Protein 7L49 (pdb70)

Radius of gyration: 36.84 Å; Cα contacts (8 Å, |Δi|>4): 1601; chains: 2; bounding box: 78×104×94 Å

Foldseek 3Di:
DWDKDKDKWFFPWWDWDVVVVVVLVVVLVVQLVVQLVVPPVVDAAQAPVRVPPDDDHDDHDDCVPDDSSVRSDDDVVVVVVVCVVPVLTDGDVVVVLVQQQLQVVLQVLLAVQLVVLCCVQCVVVVNPADVVSVVVSLCVGQLVVQCVQAVDSQQSVQSSVVSVVQDDRVCVVVVVDDRDHDPDSFGWRKGFDDPPDPRFAQDFECDPVWTKGKHKFFDWDFDPDADPVDNSPTTGTDHSVVGIDITITTTDCPVVVPDDPLVDCDDVNNVVVCVNVSPWGFGIKIWGWDDCPPNRTIIMMMTMTIHDAAALQADAVKFKFWFDDDVFHIKIGTQPDPDIDGDDDDDLLVVLVVLVVVVCVLVVDQPPPDDDDDDCVSCPPSVVVVVVSVVVVVVVLLVVLVVVLVSCSVVRHAEYEYAQCPCVVVDPDPCCVPPNPPRRCRPVSVVSNCSSNVNHNHHYFHFYQPLLLQQALPHRPSRVVCDPVVCVVVVNDFHADPPPRDTDRSRVRSRNSSRDPPTDTD/DDKFKWFFDKWDFDVPVVVVLVVVLVVLLVVLQVVCPAPDAACAQPVVPVDDDHDDYDPNPPDDSVVSSPDDPVVVVVVCVVDVQGDIDVRVVLVLLLLLVVLLVLLVVLLVVCCCCQVPVNVNDDDCVVVVCCLVPPSLVVVCQQAVDNQQSVQSSVCSSVQNDSVCPSVPVDDHDHDDSQQGWRKGFDDQPDPDLPQDKADDDQKIKGWAKFADWDFDPDQDPVPNSNTTGNDHRVPGIRTIITITHQWDAPQVHGTDRDVVVVVVVVVSVVRPFRFTIKIWHFDDGPPGRRIIMIITDTDDDDDADAADAVWFKFWAAAAQAFIWIATAPDGQIDTHHCVVVVVLVVVLVVVVVVLVVVCPPPVDDPPCVSSPPPPVVSVVVVVVVLLVVLLVVLVVVLVSCRVVRHAEYEYAAQVLRQPDPRHNECPPPVRPDDSPSSVVSNCVSNVVRNHHYFHQHDPDALQQARVDRDSPVPPDVVVCVVVVNDADADDVPRDTDGSNHRSRNVRRDPPGDGD

Structure (mmCIF, N/CA/C/O backbone):
data_7L49
#
_entry.id   7L49
#
loop_
_entity.id
_entity.type
_entity.pdbx_description
1 polymer Cas12f1
2 polymer TS
3 polymer NTS
4 polymer sgRNA
5 polymer Substrate
6 non-polymer 'ZINC ION'
#
loop_
_atom_site.group_PDB
_atom_site.id
_atom_site.type_symbol
_atom_site.label_atom_id
_atom_site.label_alt_id
_atom_site.label_comp_id
_atom_site.label_asym_id
_atom_site.label_entity_id
_atom_site.label_seq_id
_atom_site.pdbx_PDB_ins_code
_atom_site.Cartn_x
_atom_site.Cartn_y
_atom_site.Cartn_z
_atom_site.occupancy
_atom_site.B_iso_or_equiv
_atom_site.auth_seq_id
_atom_site.auth_comp_id
_atom_site.auth_asym_id
_atom_site.auth_atom_id
_atom_site.pdbx_PDB_model_num
ATOM 1 N N . ASN A 1 4 ? 106.394 135.840 160.881 1.00 31.75 4 ASN A N 1
ATOM 2 C CA . ASN A 1 4 ? 105.900 137.094 161.437 1.00 31.75 4 ASN A CA 1
ATOM 3 C C . ASN A 1 4 ? 106.988 138.163 161.417 1.00 31.75 4 ASN A C 1
ATOM 4 O O . ASN A 1 4 ? 106.697 139.359 161.448 1.00 31.75 4 ASN A O 1
ATOM 9 N N . THR A 1 5 ? 108.242 137.723 161.364 1.00 26.05 5 THR A N 1
ATOM 10 C CA . THR A 1 5 ? 109.390 138.612 161.278 1.00 26.05 5 THR A CA 1
ATOM 11 C C . THR A 1 5 ? 110.197 138.290 160.028 1.00 26.05 5 THR A C 1
ATOM 12 O O . THR A 1 5 ? 110.258 137.139 159.584 1.00 26.05 5 THR A O 1
ATOM 16 N N . ILE A 1 6 ? 110.815 139.323 159.465 1.00 16.34 6 ILE A N 1
ATOM 17 C CA . ILE A 1 6 ? 111.595 139.219 158.239 1.00 16.34 6 ILE A CA 1
ATOM 18 C C . ILE A 1 6 ? 113.049 139.476 158.595 1.00 16.34 6 ILE A C 1
ATOM 19 O O . ILE A 1 6 ? 113.368 140.473 159.251 1.00 16.34 6 ILE A O 1
ATOM 24 N N . THR A 1 7 ? 113.934 138.583 158.178 1.00 13.43 7 THR A N 1
ATOM 25 C CA . THR A 1 7 ? 115.335 138.753 158.512 1.00 13.43 7 THR A CA 1
ATOM 26 C C . THR A 1 7 ? 116.067 139.572 157.453 1.00 13.43 7 THR A C 1
ATOM 27 O O . THR A 1 7 ? 115.751 139.528 156.259 1.00 13.43 7 THR A O 1
ATOM 31 N N . LYS A 1 8 ? 117.040 140.347 157.920 1.00 16.61 8 LYS A N 1
ATOM 32 C CA . LYS A 1 8 ? 117.806 141.264 157.093 1.00 16.61 8 LYS A CA 1
ATOM 33 C C . LYS A 1 8 ? 119.226 141.295 157.645 1.00 16.61 8 LYS A C 1
ATOM 34 O O . LYS A 1 8 ? 119.519 140.688 158.678 1.00 16.61 8 LYS A O 1
ATOM 40 N N . THR A 1 9 ? 120.102 142.050 156.979 1.00 25.55 9 THR A N 1
ATOM 41 C CA . THR A 1 9 ? 121.371 142.471 157.557 1.00 25.55 9 THR A CA 1
ATOM 42 C C . THR A 1 9 ? 121.553 143.961 157.309 1.00 25.55 9 THR A C 1
ATOM 43 O O . THR A 1 9 ? 121.076 144.511 156.312 1.00 25.55 9 THR A O 1
ATOM 47 N N . LEU A 1 10 ? 122.252 144.601 158.236 1.00 11.25 10 LEU A N 1
ATOM 48 C CA . LEU A 1 10 ? 122.790 145.942 158.066 1.00 11.25 10 LEU A CA 1
ATOM 49 C C . LEU A 1 10 ? 124.294 145.844 157.829 1.00 11.25 10 LEU A C 1
ATOM 50 O O . LEU A 1 10 ? 124.996 145.184 158.593 1.00 11.25 10 LEU A O 1
ATOM 55 N N . LYS A 1 11 ? 124.796 146.520 156.800 1.00 10.27 11 LYS A N 1
ATOM 56 C CA . LYS A 1 11 ? 126.233 146.558 156.530 1.00 10.27 11 LYS A CA 1
ATOM 57 C C . LYS A 1 11 ? 126.809 147.893 156.997 1.00 10.27 11 LYS A C 1
ATOM 58 O O . LYS A 1 11 ? 126.481 148.945 156.437 1.00 10.27 11 LYS A O 1
ATOM 64 N N . LEU A 1 12 ? 127.670 147.854 158.019 1.00 13.88 12 LEU A N 1
ATOM 65 C CA . LEU A 1 12 ? 128.272 149.059 158.579 1.00 13.88 12 LEU A CA 1
ATOM 66 C C . LEU A 1 12 ? 129.795 148.979 158.547 1.00 13.88 12 LEU A C 1
ATOM 67 O O . LEU A 1 12 ? 130.380 147.899 158.635 1.00 13.88 12 LEU A O 1
ATOM 72 N N . ARG A 1 13 ? 130.438 150.137 158.408 1.00 22.45 13 ARG A N 1
ATOM 73 C CA . ARG A 1 13 ? 131.892 150.232 158.316 1.00 22.45 13 ARG A CA 1
ATOM 74 C C . ARG A 1 13 ? 132.476 150.514 159.692 1.00 22.45 13 ARG A C 1
ATOM 75 O O . ARG A 1 13 ? 131.970 151.375 160.418 1.00 22.45 13 ARG A O 1
ATOM 83 N N . ILE A 1 14 ? 133.540 149.799 160.046 1.00 25.55 14 ILE A N 1
ATOM 84 C CA . ILE A 1 14 ? 134.228 150.026 161.314 1.00 25.55 14 ILE A CA 1
ATOM 85 C C . ILE A 1 14 ? 135.073 151.293 161.205 1.00 25.55 14 ILE A C 1
ATOM 86 O O . ILE A 1 14 ? 136.047 151.339 160.449 1.00 25.55 14 ILE A O 1
ATOM 91 N N . VAL A 1 15 ? 134.685 152.330 161.953 1.00 25.55 15 VAL A N 1
ATOM 92 C CA . VAL A 1 15 ? 135.491 153.547 162.050 1.00 25.55 15 VAL A CA 1
ATOM 93 C C . VAL A 1 15 ? 136.814 153.247 162.739 1.00 25.55 15 VAL A C 1
ATOM 94 O O . VAL A 1 15 ? 137.889 153.451 162.164 1.00 25.55 15 VAL A O 1
ATOM 98 N N . ARG A 1 16 ? 136.748 152.769 163.978 1.00 22.30 16 ARG A N 1
ATOM 99 C CA . ARG A 1 16 ? 137.922 152.506 164.798 1.00 22.30 16 ARG A CA 1
ATOM 100 C C . ARG A 1 16 ? 137.511 151.619 165.978 1.00 22.30 16 ARG A C 1
ATOM 101 O O . ARG A 1 16 ? 136.325 151.545 166.318 1.00 22.30 16 ARG A O 1
ATOM 109 N N . PRO A 1 17 ? 138.475 150.941 166.607 1.00 25.55 17 PRO A N 1
ATOM 110 C CA . PRO A 1 17 ? 138.195 150.253 167.879 1.00 25.55 17 PRO A CA 1
ATOM 111 C C . PRO A 1 17 ? 137.953 151.225 169.026 1.00 25.55 17 PRO A C 1
ATOM 112 O O . PRO A 1 17 ? 138.777 152.100 169.301 1.00 25.55 17 PRO A O 1
ATOM 116 N N . TYR A 1 18 ? 136.822 151.061 169.701 1.00 17.60 18 TYR A N 1
ATOM 117 C CA . TYR A 1 18 ? 136.591 151.774 170.947 1.00 17.60 18 TYR A CA 1
ATOM 118 C C . TYR A 1 18 ? 137.357 151.071 172.065 1.00 17.60 18 TYR A C 1
ATOM 119 O O . TYR A 1 18 ? 137.537 149.850 172.048 1.00 17.60 18 TYR A O 1
ATOM 128 N N . ASN A 1 19 ? 137.811 151.848 173.048 1.00 13.02 19 ASN A N 1
ATOM 129 C CA . ASN A 1 19 ? 138.891 151.387 173.916 1.00 13.02 19 ASN A CA 1
ATOM 130 C C . ASN A 1 19 ? 138.459 151.292 175.372 1.00 13.02 19 ASN A C 1
ATOM 131 O O . ASN A 1 19 ? 138.583 150.223 175.980 1.00 13.02 19 ASN A O 1
ATOM 136 N N . SER A 1 20 ? 137.949 152.377 175.942 1.00 12.92 20 SER A N 1
ATOM 137 C CA . SER A 1 20 ? 137.517 152.462 177.333 1.00 12.92 20 SER A CA 1
ATOM 138 C C . SER A 1 20 ? 136.549 153.638 177.428 1.00 12.92 20 SER A C 1
ATOM 139 O O . SER A 1 20 ? 135.993 154.076 176.414 1.00 12.92 20 SER A O 1
ATOM 142 N N . ALA A 1 21 ? 136.349 154.155 178.638 1.00 16.07 21 ALA A N 1
ATOM 143 C CA . ALA A 1 21 ? 135.731 155.465 178.795 1.00 16.07 21 ALA A CA 1
ATOM 144 C C . ALA A 1 21 ? 136.725 156.569 179.118 1.00 16.07 21 ALA A C 1
ATOM 145 O O . ALA A 1 21 ? 136.462 157.729 178.795 1.00 16.07 21 ALA A O 1
ATOM 147 N N . GLU A 1 22 ? 137.857 156.239 179.748 1.00 18.35 22 GLU A N 1
ATOM 148 C CA . GLU A 1 22 ? 138.886 157.233 180.048 1.00 18.35 22 GLU A CA 1
ATOM 149 C C . GLU A 1 22 ? 139.808 157.511 178.860 1.00 18.35 22 GLU A C 1
ATOM 150 O O . GLU A 1 22 ? 140.193 158.664 178.630 1.00 18.35 22 GLU A O 1
ATOM 156 N N . VAL A 1 23 ? 140.149 156.480 178.081 1.00 14.51 23 VAL A N 1
ATOM 157 C CA . VAL A 1 23 ? 140.968 156.674 176.887 1.00 14.51 23 VAL A CA 1
ATOM 158 C C . VAL A 1 23 ? 140.195 157.400 175.796 1.00 14.51 23 VAL A C 1
ATOM 159 O O . VAL A 1 23 ? 140.757 158.236 175.078 1.00 14.51 23 VAL A O 1
ATOM 163 N N . GLU A 1 24 ? 138.893 157.146 175.684 1.00 14.52 24 GLU A N 1
ATOM 164 C CA . GLU A 1 24 ? 138.092 157.899 174.728 1.00 14.52 24 GLU A CA 1
ATOM 165 C C . GLU A 1 24 ? 137.823 159.319 175.213 1.00 14.52 24 GLU A C 1
ATOM 166 O O . GLU A 1 24 ? 137.674 160.230 174.392 1.00 14.52 24 GLU A O 1
ATOM 172 N N . LYS A 1 25 ? 137.811 159.532 176.532 1.00 17.87 25 LYS A N 1
ATOM 173 C CA . LYS A 1 25 ? 137.739 160.886 177.077 1.00 17.87 25 LYS A CA 1
ATOM 174 C C . LYS A 1 25 ? 139.016 161.656 176.762 1.00 17.87 25 LYS A C 1
ATOM 175 O O . LYS A 1 25 ? 138.964 162.840 176.403 1.00 17.87 25 LYS A O 1
ATOM 181 N N . ILE A 1 26 ? 140.160 160.967 176.808 1.00 16.29 26 ILE A N 1
ATOM 182 C CA . ILE A 1 26 ? 141.445 161.574 176.466 1.00 16.29 26 ILE A CA 1
ATOM 183 C C . ILE A 1 26 ? 141.508 161.888 174.971 1.00 16.29 26 ILE A C 1
ATOM 184 O O . ILE A 1 26 ? 141.974 162.964 174.570 1.00 16.29 26 ILE A O 1
ATOM 189 N N . VAL A 1 27 ? 141.003 160.974 174.134 1.00 16.19 27 VAL A N 1
ATOM 190 C CA . VAL A 1 27 ? 140.980 161.176 172.682 1.00 16.19 27 VAL A CA 1
ATOM 191 C C . VAL A 1 27 ? 140.075 162.351 172.311 1.00 16.19 27 VAL A C 1
ATOM 192 O O . VAL A 1 27 ? 140.460 163.226 171.520 1.00 16.19 27 VAL A O 1
ATOM 196 N N . ALA A 1 28 ? 138.871 162.401 172.897 1.00 18.52 28 ALA A N 1
ATOM 197 C CA . ALA A 1 28 ? 137.931 163.481 172.610 1.00 18.52 28 ALA A CA 1
ATOM 198 C C . ALA A 1 28 ? 138.453 164.822 173.115 1.00 18.52 28 ALA A C 1
ATOM 199 O O . ALA A 1 28 ? 138.274 165.852 172.451 1.00 18.52 28 ALA A O 1
ATOM 201 N N . ASP A 1 29 ? 139.150 164.828 174.254 1.00 21.11 29 ASP A N 1
ATOM 202 C CA . ASP A 1 29 ? 139.696 166.087 174.738 1.00 21.11 29 ASP A CA 1
ATOM 203 C C . ASP A 1 29 ? 140.922 166.518 173.949 1.00 21.11 29 ASP A C 1
ATOM 204 O O . ASP A 1 29 ? 141.170 167.717 173.829 1.00 21.11 29 ASP A O 1
ATOM 209 N N . GLU A 1 30 ? 141.674 165.578 173.371 1.00 20.28 30 GLU A N 1
ATOM 210 C CA . GLU A 1 30 ? 142.786 165.980 172.517 1.00 20.28 30 GLU A CA 1
ATOM 211 C C . GLU A 1 30 ? 142.278 166.545 171.194 1.00 20.28 30 GLU A C 1
ATOM 212 O O . GLU A 1 30 ? 142.838 167.521 170.673 1.00 20.28 30 GLU A O 1
ATOM 218 N N . LYS A 1 31 ? 141.193 165.966 170.661 1.00 19.62 31 LYS A N 1
ATOM 219 C CA . LYS A 1 31 ? 140.529 166.540 169.491 1.00 19.62 31 LYS A CA 1
ATOM 220 C C . LYS A 1 31 ? 139.986 167.939 169.774 1.00 19.62 31 LYS A C 1
ATOM 221 O O . LYS A 1 31 ? 140.164 168.859 168.963 1.00 19.62 31 LYS A O 1
ATOM 227 N N . ASN A 1 32 ? 139.355 168.127 170.939 1.00 23.51 32 ASN A N 1
ATOM 228 C CA . ASN A 1 32 ? 138.852 169.452 171.289 1.00 23.51 32 ASN A CA 1
ATOM 229 C C . ASN A 1 32 ? 139.978 170.431 171.605 1.00 23.51 32 ASN A C 1
ATOM 230 O O . ASN A 1 32 ? 139.836 171.628 171.343 1.00 23.51 32 ASN A O 1
ATOM 235 N N . ASN A 1 33 ? 141.130 169.937 172.069 1.00 25.59 33 ASN A N 1
ATOM 236 C CA . ASN A 1 33 ? 142.262 170.820 172.327 1.00 25.59 33 ASN A CA 1
ATOM 237 C C . ASN A 1 33 ? 142.870 171.300 171.020 1.00 25.59 33 ASN A C 1
ATOM 238 O O . ASN A 1 33 ? 143.248 172.472 170.900 1.00 25.59 33 ASN A O 1
ATOM 243 N N . ARG A 1 34 ? 142.975 170.404 170.035 1.00 22.74 34 ARG A N 1
ATOM 244 C CA . ARG A 1 34 ? 143.463 170.805 168.720 1.00 22.74 34 ARG A CA 1
ATOM 245 C C . ARG A 1 34 ? 142.483 171.758 168.042 1.00 22.74 34 ARG A C 1
ATOM 246 O O . ARG A 1 34 ? 142.904 172.692 167.343 1.00 22.74 34 ARG A O 1
ATOM 254 N N . GLU A 1 35 ? 141.173 171.544 168.245 1.00 29.35 35 GLU A N 1
ATOM 255 C CA . GLU A 1 35 ? 140.185 172.476 167.702 1.00 29.35 35 GLU A CA 1
ATOM 256 C C . GLU A 1 35 ? 140.287 173.859 168.345 1.00 29.35 35 GLU A C 1
ATOM 257 O O . GLU A 1 35 ? 140.178 174.870 167.646 1.00 29.35 35 GLU A O 1
ATOM 263 N N . LYS A 1 36 ? 140.535 173.930 169.661 1.00 31.58 36 LYS A N 1
ATOM 264 C CA . LYS A 1 36 ? 140.716 175.238 170.302 1.00 31.58 36 LYS A CA 1
ATOM 265 C C . LYS A 1 36 ? 142.017 175.905 169.870 1.00 31.58 36 LYS A C 1
ATOM 266 O O . LYS A 1 36 ? 142.060 177.131 169.697 1.00 31.58 36 LYS A O 1
ATOM 272 N N . ILE A 1 37 ? 143.087 175.114 169.715 1.00 30.74 37 ILE A N 1
ATOM 273 C CA . ILE A 1 37 ? 144.366 175.628 169.223 1.00 30.74 37 ILE A CA 1
ATOM 274 C C . ILE A 1 37 ? 144.205 176.243 167.836 1.00 30.74 37 ILE A C 1
ATOM 275 O O . ILE A 1 37 ? 144.667 177.362 167.582 1.00 30.74 37 ILE A O 1
ATOM 280 N N . ALA A 1 38 ? 143.542 175.533 166.919 1.00 33.84 38 ALA A N 1
ATOM 281 C CA . ALA A 1 38 ? 143.386 176.087 165.577 1.00 33.84 38 ALA A CA 1
ATOM 282 C C . ALA A 1 38 ? 142.350 177.206 165.533 1.00 33.84 38 ALA A C 1
ATOM 283 O O . ALA A 1 38 ? 142.446 178.101 164.686 1.00 33.84 38 ALA A O 1
ATOM 285 N N . LEU A 1 39 ? 141.359 177.179 166.431 1.00 33.55 39 LEU A N 1
ATOM 286 C CA . LEU A 1 39 ? 140.390 178.262 166.540 1.00 33.55 39 LEU A CA 1
ATOM 287 C C . LEU A 1 39 ? 140.958 179.530 167.162 1.00 33.55 39 LEU A C 1
ATOM 288 O O . LEU A 1 39 ? 140.375 180.604 166.977 1.00 33.55 39 LEU A O 1
ATOM 293 N N . GLU A 1 40 ? 142.070 179.446 167.890 1.00 38.60 40 GLU A N 1
ATOM 294 C CA . GLU A 1 40 ? 142.693 180.667 168.387 1.00 38.60 40 GLU A CA 1
ATOM 295 C C . GLU A 1 40 ? 143.924 181.091 167.602 1.00 38.60 40 GLU A C 1
ATOM 296 O O . GLU A 1 40 ? 144.250 182.283 167.590 1.00 38.60 40 GLU A O 1
ATOM 302 N N . LYS A 1 41 ? 144.617 180.160 166.944 1.00 38.99 41 LYS A N 1
ATOM 303 C CA . LYS A 1 41 ? 145.776 180.539 166.146 1.00 38.99 41 LYS A CA 1
ATOM 304 C C . LYS A 1 41 ? 145.363 181.188 164.830 1.00 38.99 41 LYS A C 1
ATOM 305 O O . LYS A 1 41 ? 146.046 182.100 164.349 1.00 38.99 41 LYS A O 1
ATOM 311 N N . ASN A 1 42 ? 144.244 180.749 164.251 1.00 41.08 42 ASN A N 1
ATOM 312 C CA . ASN A 1 42 ? 143.642 181.394 163.082 1.00 41.08 42 ASN A CA 1
ATOM 313 C C . ASN A 1 42 ? 142.785 182.582 163.525 1.00 41.08 42 ASN A C 1
ATOM 314 O O . ASN A 1 42 ? 141.559 182.599 163.400 1.00 41.08 42 ASN A O 1
ATOM 319 N N . LYS A 1 43 ? 143.464 183.598 164.056 1.00 41.58 43 LYS A N 1
ATOM 320 C CA . LYS A 1 43 ? 142.821 184.848 164.454 1.00 41.58 43 LYS A CA 1
ATOM 321 C C . LYS A 1 43 ? 142.819 185.770 163.243 1.00 41.58 43 LYS A C 1
ATOM 322 O O . LYS A 1 43 ? 143.777 186.507 162.998 1.00 41.58 43 LYS A O 1
ATOM 324 N N . ASP A 1 44 ? 141.732 185.692 162.463 1.00 45.31 44 ASP A N 1
ATOM 325 C CA . ASP A 1 44 ? 141.504 186.440 161.219 1.00 45.31 44 ASP A CA 1
ATOM 326 C C . ASP A 1 44 ? 142.572 186.188 160.151 1.00 45.31 44 ASP A C 1
ATOM 327 O O . ASP A 1 44 ? 142.720 186.989 159.223 1.00 45.31 44 ASP A O 1
ATOM 332 N N . LYS A 1 45 ? 143.327 185.089 160.252 1.00 42.19 45 LYS A N 1
ATOM 333 C CA . LYS A 1 45 ? 144.291 184.756 159.210 1.00 42.19 45 LYS A CA 1
ATOM 334 C C . LYS A 1 45 ? 143.648 183.992 158.060 1.00 42.19 45 LYS A C 1
ATOM 335 O O . LYS A 1 45 ? 144.066 184.152 156.908 1.00 42.19 45 LYS A O 1
ATOM 337 N N . VAL A 1 46 ? 142.641 183.165 158.343 1.00 41.46 46 VAL A N 1
ATOM 338 C CA . VAL A 1 46 ? 141.945 182.403 157.316 1.00 41.46 46 VAL A CA 1
ATOM 339 C C . VAL A 1 46 ? 140.469 182.776 157.376 1.00 41.46 46 VAL A C 1
ATOM 340 O O . VAL A 1 46 ? 139.989 183.359 158.352 1.00 41.46 46 VAL A O 1
ATOM 344 N N . LYS A 1 47 ? 139.750 182.452 156.303 1.00 45.02 47 LYS A N 1
ATOM 345 C CA . LYS A 1 47 ? 138.312 182.695 156.253 1.00 45.02 47 LYS A CA 1
ATOM 346 C C . LYS A 1 47 ? 137.575 181.517 155.630 1.00 45.02 47 LYS A C 1
ATOM 347 O O . LYS A 1 47 ? 136.687 181.699 154.794 1.00 45.02 47 LYS A O 1
ATOM 349 N N . GLU A 1 48 ? 138.019 180.309 155.989 1.00 46.02 48 GLU A N 1
ATOM 350 C CA . GLU A 1 48 ? 137.409 179.081 155.421 1.00 46.02 48 GLU A CA 1
ATOM 351 C C . GLU A 1 48 ? 136.660 178.352 156.536 1.00 46.02 48 GLU A C 1
ATOM 352 O O . GLU A 1 48 ? 136.750 177.113 156.592 1.00 46.02 48 GLU A O 1
ATOM 354 N N . ALA A 1 49 ? 135.985 179.098 157.414 1.00 42.34 49 ALA A N 1
ATOM 355 C CA . ALA A 1 49 ? 135.156 178.433 158.444 1.00 42.34 49 ALA A CA 1
ATOM 356 C C . ALA A 1 49 ? 134.024 177.706 157.717 1.00 42.34 49 ALA A C 1
ATOM 357 O O . ALA A 1 49 ? 133.410 178.321 156.822 1.00 42.34 49 ALA A O 1
ATOM 359 N N . CYS A 1 50 ? 133.749 176.455 158.089 1.00 42.34 50 CYS A N 1
ATOM 360 C CA . CYS A 1 50 ? 132.721 175.685 157.339 1.00 42.34 50 CYS A CA 1
ATOM 361 C C . CYS A 1 50 ? 131.328 176.034 157.890 1.00 42.34 50 CYS A C 1
ATOM 362 O O . CYS A 1 50 ? 131.255 176.426 159.060 1.00 42.34 50 CYS A O 1
ATOM 365 N N . SER A 1 51 ? 130.284 175.992 157.055 1.00 47.46 51 SER A N 1
ATOM 366 C CA . SER A 1 51 ? 128.915 176.360 157.475 1.00 47.46 51 SER A CA 1
ATOM 367 C C . SER A 1 51 ? 128.378 175.943 158.855 1.00 47.46 51 SER A C 1
ATOM 368 O O . SER A 1 51 ? 127.692 176.725 159.521 1.00 47.46 51 SER A O 1
ATOM 371 N N . LYS A 1 52 ? 128.688 174.714 159.284 1.00 47.94 52 LYS A N 1
ATOM 372 C CA . LYS A 1 52 ? 128.447 174.260 160.658 1.00 47.94 52 LYS A CA 1
ATOM 373 C C . LYS A 1 52 ? 129.379 174.887 161.701 1.00 47.94 52 LYS A C 1
ATOM 374 O O . LYS A 1 52 ? 128.980 175.047 162.860 1.00 47.94 52 LYS A O 1
ATOM 376 N N . HIS A 1 53 ? 130.604 175.243 161.321 1.00 47.49 53 HIS A N 1
ATOM 377 C CA . HIS A 1 53 ? 131.657 175.729 162.213 1.00 47.49 53 HIS A CA 1
ATOM 378 C C . HIS A 1 53 ? 131.553 177.236 162.427 1.00 47.49 53 HIS A C 1
ATOM 379 O O . HIS A 1 53 ? 132.194 177.771 163.339 1.00 47.49 53 HIS A O 1
ATOM 386 N N . LEU A 1 54 ? 130.757 177.917 161.590 1.00 50.46 54 LEU A N 1
ATOM 387 C CA . LEU A 1 54 ? 130.391 179.319 161.802 1.00 50.46 54 LEU A CA 1
ATOM 388 C C . LEU A 1 54 ? 129.585 179.513 163.080 1.00 50.46 54 LEU A C 1
ATOM 389 O O . LEU A 1 54 ? 129.710 180.547 163.747 1.00 50.46 54 LEU A O 1
ATOM 394 N N . LYS A 1 55 ? 128.746 178.538 163.431 1.00 50.98 55 LYS A N 1
ATOM 395 C CA . LYS A 1 55 ? 127.816 178.705 164.542 1.00 50.98 55 LYS A CA 1
ATOM 396 C C . LYS A 1 55 ? 128.530 178.640 165.886 1.00 50.98 55 LYS A C 1
ATOM 397 O O . LYS A 1 55 ? 128.357 179.538 166.719 1.00 50.98 55 LYS A O 1
ATOM 399 N N . VAL A 1 56 ? 129.303 177.581 166.135 1.00 53.29 56 VAL A N 1
ATOM 400 C CA . VAL A 1 56 ? 129.782 177.322 167.492 1.00 53.29 56 VAL A CA 1
ATOM 401 C C . VAL A 1 56 ? 130.876 178.326 167.881 1.00 53.29 56 VAL A C 1
ATOM 402 O O . VAL A 1 56 ? 130.778 178.972 168.932 1.00 53.29 56 VAL A O 1
ATOM 406 N N . ALA A 1 57 ? 131.891 178.516 167.023 1.00 52.07 57 ALA A N 1
ATOM 407 C CA . ALA A 1 57 ? 132.871 179.598 167.168 1.00 52.07 57 ALA A CA 1
ATOM 408 C C . ALA A 1 57 ? 133.600 179.761 165.840 1.00 52.07 57 ALA A C 1
ATOM 409 O O . ALA A 1 57 ? 134.385 178.883 165.466 1.00 52.07 57 ALA A O 1
ATOM 411 N N . ALA A 1 58 ? 133.353 180.880 165.151 1.00 56.95 58 ALA A N 1
ATOM 412 C CA . ALA A 1 58 ? 134.220 181.392 164.092 1.00 56.95 58 ALA A CA 1
ATOM 413 C C . ALA A 1 58 ? 133.878 182.855 163.846 1.00 56.95 58 ALA A C 1
ATOM 414 O O . ALA A 1 58 ? 132.755 183.297 164.104 1.00 56.95 58 ALA A O 1
ATOM 416 N N . TYR A 1 59 ? 134.864 183.605 163.331 1.00 60.52 59 TYR A N 1
ATOM 417 C CA . TYR A 1 59 ? 134.681 185.011 162.946 1.00 60.52 59 TYR A CA 1
ATOM 418 C C . TYR A 1 59 ? 135.191 185.202 161.514 1.00 60.52 59 TYR A C 1
ATOM 419 O O . TYR A 1 59 ? 136.320 185.652 161.307 1.00 60.52 59 TYR A O 1
ATOM 428 N N . CYS A 1 60 ? 134.358 184.871 160.527 1.00 60.63 60 CYS A N 1
ATOM 429 C CA . CYS A 1 60 ? 134.744 184.939 159.118 1.00 60.63 60 CYS A CA 1
ATOM 430 C C . CYS A 1 60 ? 133.501 185.245 158.289 1.00 60.63 60 CYS A C 1
ATOM 431 O O . CYS A 1 60 ? 132.400 185.411 158.822 1.00 60.63 60 CYS A O 1
ATOM 434 N N . THR A 1 61 ? 133.685 185.320 156.968 1.00 60.19 61 THR A N 1
ATOM 435 C CA . THR A 1 61 ? 132.607 185.695 156.054 1.00 60.19 61 THR A CA 1
ATOM 436 C C . THR A 1 61 ? 132.037 184.514 155.272 1.00 60.19 61 THR A C 1
ATOM 437 O O . THR A 1 61 ? 130.847 184.209 155.389 1.00 60.19 61 THR A O 1
ATOM 441 N N . THR A 1 62 ? 132.863 183.839 154.475 1.00 54.62 62 THR A N 1
ATOM 442 C CA . THR A 1 62 ? 132.361 182.922 153.460 1.00 54.62 62 THR A CA 1
ATOM 443 C C . THR A 1 62 ? 132.279 181.490 153.989 1.00 54.62 62 THR A C 1
ATOM 444 O O . THR A 1 62 ? 132.893 181.130 154.996 1.00 54.62 62 THR A O 1
ATOM 448 N N . GLN A 1 63 ? 131.484 180.680 153.293 1.00 49.46 63 GLN A N 1
ATOM 449 C CA . GLN A 1 63 ? 131.247 179.278 153.617 1.00 49.46 63 GLN A CA 1
ATOM 450 C C . GLN A 1 63 ? 131.959 178.373 152.617 1.00 49.46 63 GLN A C 1
ATOM 451 O O . GLN A 1 63 ? 131.877 178.597 151.405 1.00 49.46 63 GLN A O 1
ATOM 457 N N . VAL A 1 64 ? 132.655 177.354 153.127 1.00 37.70 64 VAL A N 1
ATOM 458 C CA . VAL A 1 64 ? 133.385 176.403 152.298 1.00 37.70 64 VAL A CA 1
ATOM 459 C C . VAL A 1 64 ? 132.821 175.003 152.534 1.00 37.70 64 VAL A C 1
ATOM 460 O O . VAL A 1 64 ? 132.004 174.774 153.427 1.00 37.70 64 VAL A O 1
ATOM 464 N N . GLU A 1 65 ? 133.280 174.062 151.707 1.00 34.11 65 GLU A N 1
ATOM 465 C CA . GLU A 1 65 ? 132.629 172.777 151.467 1.00 34.11 65 GLU A CA 1
ATOM 466 C C . GLU A 1 65 ? 132.811 171.746 152.588 1.00 34.11 65 GLU A C 1
ATOM 467 O O . GLU A 1 65 ? 132.443 170.588 152.347 1.00 34.11 65 GLU A O 1
ATOM 473 N N . ARG A 1 66 ? 133.434 172.127 153.724 1.00 26.33 66 ARG A N 1
ATOM 474 C CA . ARG A 1 66 ? 133.862 171.319 154.882 1.00 26.33 66 ARG A CA 1
ATOM 475 C C . ARG A 1 66 ? 135.126 170.498 154.608 1.00 26.33 66 ARG A C 1
ATOM 476 O O . ARG A 1 66 ? 135.777 170.022 155.544 1.00 26.33 66 ARG A O 1
ATOM 484 N N . ASN A 1 67 ? 135.513 170.356 153.341 1.00 27.57 67 ASN A N 1
ATOM 485 C CA . ASN A 1 67 ? 136.822 169.791 153.026 1.00 27.57 67 ASN A CA 1
ATOM 486 C C . ASN A 1 67 ? 137.931 170.821 153.201 1.00 27.57 67 ASN A C 1
ATOM 487 O O . ASN A 1 67 ? 139.036 170.482 153.636 1.00 27.57 67 ASN A O 1
ATOM 492 N N . ALA A 1 68 ? 137.652 172.077 152.863 1.00 30.15 68 ALA A N 1
ATOM 493 C CA . ALA A 1 68 ? 138.606 173.175 152.941 1.00 30.15 68 ALA A CA 1
ATOM 494 C C . ALA A 1 68 ? 138.575 173.924 154.271 1.00 30.15 68 ALA A C 1
ATOM 495 O O . ALA A 1 68 ? 139.174 174.999 154.366 1.00 30.15 68 ALA A O 1
ATOM 497 N N . CYS A 1 69 ? 137.911 173.391 155.295 1.00 31.65 69 CYS A N 1
ATOM 498 C CA . CYS A 1 69 ? 138.024 173.984 156.620 1.00 31.65 69 CYS A CA 1
ATOM 499 C C . CYS A 1 69 ? 139.389 173.671 157.225 1.00 31.65 69 CYS A C 1
ATOM 500 O O . CYS A 1 69 ? 140.058 172.708 156.847 1.00 31.65 69 CYS A O 1
ATOM 503 N N . LEU A 1 70 ? 139.811 174.515 158.171 1.00 30.58 70 LEU A N 1
ATOM 504 C CA . LEU A 1 70 ? 141.070 174.302 158.872 1.00 30.58 70 LEU A CA 1
ATOM 505 C C . LEU A 1 70 ? 140.895 173.889 160.324 1.00 30.58 70 LEU A C 1
ATOM 506 O O . LEU A 1 70 ? 141.848 173.382 160.922 1.00 30.58 70 LEU A O 1
ATOM 511 N N . PHE A 1 71 ? 139.712 174.091 160.898 1.00 32.68 71 PHE A N 1
ATOM 512 C CA . PHE A 1 71 ? 139.432 173.666 162.262 1.00 32.68 71 PHE A CA 1
ATOM 513 C C . PHE A 1 71 ? 138.909 172.241 162.302 1.00 32.68 71 PHE A C 1
ATOM 514 O O . PHE A 1 71 ? 139.189 171.502 163.254 1.00 32.68 71 PHE A O 1
ATOM 522 N N . CYS A 1 72 ? 138.135 171.867 161.282 1.00 31.06 72 CYS A N 1
ATOM 523 C CA . CYS A 1 72 ? 137.834 170.467 161.009 1.00 31.06 72 CYS A CA 1
ATOM 524 C C . CYS A 1 72 ? 139.102 169.665 160.747 1.00 31.06 72 CYS A C 1
ATOM 525 O O . CYS A 1 72 ? 139.249 168.546 161.254 1.00 31.06 72 CYS A O 1
ATOM 528 N N . LYS A 1 73 ? 140.019 170.218 159.944 1.00 26.99 73 LYS A N 1
ATOM 529 C CA . LYS A 1 73 ? 141.239 169.513 159.555 1.00 26.99 73 LYS A CA 1
ATOM 530 C C . LYS A 1 73 ? 142.150 169.262 160.749 1.00 26.99 73 LYS A C 1
ATOM 531 O O . LYS A 1 73 ? 142.900 168.280 160.762 1.00 26.99 73 LYS A O 1
ATOM 537 N N . ALA A 1 74 ? 142.098 170.136 161.753 1.00 22.75 74 ALA A N 1
ATOM 538 C CA . ALA A 1 74 ? 143.029 170.086 162.870 1.00 22.75 74 ALA A CA 1
ATOM 539 C C . ALA A 1 74 ? 142.626 169.033 163.889 1.00 22.75 74 ALA A C 1
ATOM 540 O O . ALA A 1 74 ? 143.463 168.609 164.692 1.00 22.75 74 ALA A O 1
ATOM 542 N N . ARG A 1 75 ? 141.363 168.598 163.859 1.00 19.72 75 ARG A N 1
ATOM 543 C CA . ARG A 1 75 ? 140.846 167.572 164.756 1.00 19.72 75 ARG A CA 1
ATOM 544 C C . ARG A 1 75 ? 141.392 166.184 164.451 1.00 19.72 75 ARG A C 1
ATOM 545 O O . ARG A 1 75 ? 141.206 165.275 165.267 1.00 19.72 75 ARG A O 1
ATOM 553 N N . LYS A 1 76 ? 142.044 165.996 163.306 1.00 20.41 76 LYS A N 1
ATOM 554 C CA . LYS A 1 76 ? 142.608 164.699 162.967 1.00 20.41 76 LYS A CA 1
ATOM 555 C C . LYS A 1 76 ? 143.850 164.452 163.814 1.00 20.41 76 LYS A C 1
ATOM 556 O O . LYS A 1 76 ? 144.742 165.302 163.894 1.00 20.41 76 LYS A O 1
ATOM 562 N N . LEU A 1 77 ? 143.903 163.284 164.445 1.00 17.70 77 LEU A N 1
ATOM 563 C CA . LEU A 1 77 ? 145.026 162.905 165.288 1.00 17.70 77 LEU A CA 1
ATOM 564 C C . LEU A 1 77 ? 146.058 162.137 164.477 1.00 17.70 77 LEU A C 1
ATOM 565 O O . LEU A 1 77 ? 145.712 161.321 163.617 1.00 17.70 77 LEU A O 1
ATOM 570 N N . ASP A 1 78 ? 147.328 162.403 164.759 1.00 23.77 78 ASP A N 1
ATOM 571 C CA . ASP A 1 78 ? 148.424 161.884 163.956 1.00 23.77 78 ASP A CA 1
ATOM 572 C C . ASP A 1 78 ? 148.894 160.555 164.549 1.00 23.77 78 ASP A C 1
ATOM 573 O O . ASP A 1 78 ? 148.181 159.924 165.334 1.00 23.77 78 ASP A O 1
ATOM 578 N N . ASP A 1 79 ? 150.096 160.113 164.184 1.00 26.98 79 ASP A N 1
ATOM 579 C CA . ASP A 1 79 ? 150.640 158.870 164.709 1.00 26.98 79 ASP A CA 1
ATOM 580 C C . ASP A 1 79 ? 151.440 159.036 165.993 1.00 26.98 79 ASP A C 1
ATOM 581 O O . ASP A 1 79 ? 151.538 158.075 166.764 1.00 26.98 79 ASP A O 1
ATOM 586 N N . LYS A 1 80 ? 151.979 160.231 166.260 1.00 27.66 80 LYS A N 1
ATOM 587 C CA . LYS A 1 80 ? 152.720 160.452 167.499 1.00 27.66 80 LYS A CA 1
ATOM 588 C C . LYS A 1 80 ? 151.808 160.414 168.717 1.00 27.66 80 LYS A C 1
ATOM 589 O O . LYS A 1 80 ? 152.206 159.901 169.773 1.00 27.66 80 LYS A O 1
ATOM 595 N N . PHE A 1 81 ? 150.563 160.876 168.564 1.00 21.31 81 PHE A N 1
ATOM 596 C CA . PHE A 1 81 ? 149.586 160.757 169.639 1.00 21.31 81 PHE A CA 1
ATOM 597 C C . PHE A 1 81 ? 149.220 159.303 169.894 1.00 21.31 81 PHE A C 1
ATOM 598 O O . PHE A 1 81 ? 149.005 158.913 171.045 1.00 21.31 81 PHE A O 1
ATOM 606 N N . TYR A 1 82 ? 149.177 158.476 168.850 1.00 19.85 82 TYR A N 1
ATOM 607 C CA . TYR A 1 82 ? 148.796 157.090 169.067 1.00 19.85 82 TYR A CA 1
ATOM 608 C C . TYR A 1 82 ? 149.958 156.223 169.533 1.00 19.85 82 TYR A C 1
ATOM 609 O O . TYR A 1 82 ? 149.717 155.226 170.220 1.00 19.85 82 TYR A O 1
ATOM 618 N N . GLN A 1 83 ? 151.211 156.630 169.300 1.00 21.60 83 GLN A N 1
ATOM 619 C CA . GLN A 1 83 ? 152.281 155.913 169.985 1.00 21.60 83 GLN A CA 1
ATOM 620 C C . GLN A 1 83 ? 152.467 156.407 171.411 1.00 21.60 83 GLN A C 1
ATOM 621 O O . GLN A 1 83 ? 152.847 155.611 172.281 1.00 21.60 83 GLN A O 1
ATOM 627 N N . LYS A 1 84 ? 152.084 157.659 171.690 1.00 21.21 84 LYS A N 1
ATOM 628 C CA . LYS A 1 84 ? 151.945 158.111 173.070 1.00 21.21 84 LYS A CA 1
ATOM 629 C C . LYS A 1 84 ? 150.865 157.333 173.815 1.00 21.21 84 LYS A C 1
ATOM 630 O O . LYS A 1 84 ? 151.068 156.924 174.963 1.00 21.21 84 LYS A O 1
ATOM 636 N N . LEU A 1 85 ? 149.712 157.110 173.175 1.00 18.61 85 LEU A N 1
ATOM 637 C CA . LEU A 1 85 ? 148.652 156.344 173.826 1.00 18.61 85 LEU A CA 1
ATOM 638 C C . LEU A 1 85 ? 148.966 154.854 173.946 1.00 18.61 85 LEU A C 1
ATOM 639 O O . LEU A 1 85 ? 148.557 154.226 174.930 1.00 18.61 85 LEU A O 1
ATOM 644 N N . ARG A 1 86 ? 149.654 154.259 172.960 1.00 19.33 86 ARG A N 1
ATOM 645 C CA . ARG A 1 86 ? 150.098 152.873 173.113 1.00 19.33 86 ARG A CA 1
ATOM 646 C C . ARG A 1 86 ? 151.143 152.732 174.219 1.00 19.33 86 ARG A C 1
ATOM 647 O O . ARG A 1 86 ? 151.193 151.698 174.896 1.00 19.33 86 ARG A O 1
ATOM 655 N N . GLY A 1 87 ? 151.966 153.761 174.436 1.00 20.07 87 GLY A N 1
ATOM 656 C CA . GLY A 1 87 ? 152.886 153.718 175.562 1.00 20.07 87 GLY A CA 1
ATOM 657 C C . GLY A 1 87 ? 152.171 153.909 176.887 1.00 20.07 87 GLY A C 1
ATOM 658 O O . GLY A 1 87 ? 152.455 153.209 177.863 1.00 20.07 87 GLY A O 1
ATOM 659 N N . GLN A 1 88 ? 151.233 154.856 176.938 1.00 18.67 88 GLN A N 1
ATOM 660 C CA . GLN A 1 88 ? 150.592 155.250 178.187 1.00 18.67 88 GLN A CA 1
ATOM 661 C C . GLN A 1 88 ? 149.568 154.215 178.637 1.00 18.67 88 GLN A C 1
ATOM 662 O O . GLN A 1 88 ? 149.499 153.879 179.825 1.00 18.67 88 GLN A O 1
ATOM 668 N N . PHE A 1 89 ? 148.765 153.705 177.702 1.00 17.01 89 PHE A N 1
ATOM 669 C CA . PHE A 1 89 ? 147.785 152.650 177.958 1.00 17.01 89 PHE A CA 1
ATOM 670 C C . PHE A 1 89 ? 148.179 151.410 177.167 1.00 17.01 89 PHE A C 1
ATOM 671 O O . PHE A 1 89 ? 147.815 151.269 175.989 1.00 17.01 89 PHE A O 1
ATOM 679 N N . PRO A 1 90 ? 148.932 150.486 177.773 1.00 18.31 90 PRO A N 1
ATOM 680 C CA . PRO A 1 90 ? 149.396 149.304 177.035 1.00 18.31 90 PRO A CA 1
ATOM 681 C C . PRO A 1 90 ? 148.349 148.210 176.918 1.00 18.31 90 PRO A C 1
ATOM 682 O O . PRO A 1 90 ? 148.548 147.266 176.140 1.00 18.31 90 PRO A O 1
ATOM 686 N N . ASP A 1 91 ? 147.256 148.303 177.670 1.00 18.79 91 ASP A N 1
ATOM 687 C CA . ASP A 1 91 ? 146.119 147.401 177.559 1.00 18.79 91 ASP A CA 1
ATOM 688 C C . ASP A 1 91 ? 145.060 147.949 176.588 1.00 18.79 91 ASP A C 1
ATOM 689 O O . ASP A 1 91 ? 143.997 147.345 176.413 1.00 18.79 91 ASP A O 1
ATOM 694 N N . ALA A 1 92 ? 145.371 149.033 175.881 1.00 18.22 92 ALA A N 1
ATOM 695 C CA . ALA A 1 92 ? 144.458 149.579 174.890 1.00 18.22 92 ALA A CA 1
ATOM 696 C C . ALA A 1 92 ? 144.512 148.763 173.598 1.00 18.22 92 ALA A C 1
ATOM 697 O O . ALA A 1 92 ? 145.363 147.889 173.412 1.00 18.22 92 ALA A O 1
ATOM 699 N N . VAL A 1 93 ? 143.575 149.056 172.696 1.00 14.56 93 VAL A N 1
ATOM 700 C CA . VAL A 1 93 ? 143.302 148.221 171.527 1.00 14.56 93 VAL A CA 1
ATOM 701 C C . VAL A 1 93 ? 143.383 149.092 170.273 1.00 14.56 93 VAL A C 1
ATOM 702 O O . VAL A 1 93 ? 142.580 150.018 170.102 1.00 14.56 93 VAL A O 1
ATOM 706 N N . PHE A 1 94 ? 144.380 148.834 169.425 1.00 16.93 94 PHE A N 1
ATOM 707 C CA . PHE A 1 94 ? 144.623 149.621 168.219 1.00 16.93 94 PHE A CA 1
ATOM 708 C C . PHE A 1 94 ? 144.680 148.709 166.989 1.00 16.93 94 PHE A C 1
ATOM 709 O O . PHE A 1 94 ? 144.659 147.483 167.105 1.00 16.93 94 PHE A O 1
ATOM 717 N N . TRP A 1 95 ? 144.748 149.319 165.793 1.00 19.49 95 TRP A N 1
ATOM 718 C CA . TRP A 1 95 ? 144.480 148.608 164.535 1.00 19.49 95 TRP A CA 1
ATOM 719 C C . TRP A 1 95 ? 145.532 147.603 164.099 1.00 19.49 95 TRP A C 1
ATOM 720 O O . TRP A 1 95 ? 145.235 146.812 163.197 1.00 19.49 95 TRP A O 1
ATOM 731 N N . GLN A 1 96 ? 146.718 147.560 164.700 1.00 13.66 96 GLN A N 1
ATOM 732 C CA . GLN A 1 96 ? 147.678 146.602 164.167 1.00 13.66 96 GLN A CA 1
ATOM 733 C C . GLN A 1 96 ? 147.386 145.234 164.748 1.00 13.66 96 GLN A C 1
ATOM 734 O O . GLN A 1 96 ? 147.292 144.239 164.012 1.00 13.66 96 GLN A O 1
ATOM 740 N N . GLU A 1 97 ? 147.160 145.209 166.066 1.00 10.84 97 GLU A N 1
ATOM 741 C CA . GLU A 1 97 ? 146.647 144.030 166.749 1.00 10.84 97 GLU A CA 1
ATOM 742 C C . GLU A 1 97 ? 145.315 143.599 166.146 1.00 10.84 97 GLU A C 1
ATOM 743 O O . GLU A 1 97 ? 145.097 142.409 165.906 1.00 10.84 97 GLU A O 1
ATOM 749 N N . ILE A 1 98 ? 144.441 144.564 165.834 1.00 14.12 98 ILE A N 1
ATOM 750 C CA . ILE A 1 98 ? 143.082 144.249 165.397 1.00 14.12 98 ILE A CA 1
ATOM 751 C C . ILE A 1 98 ? 143.076 143.682 163.984 1.00 14.12 98 ILE A C 1
ATOM 752 O O . ILE A 1 98 ? 142.401 142.682 163.715 1.00 14.12 98 ILE A O 1
ATOM 757 N N . SER A 1 99 ? 143.839 144.283 163.067 1.00 12.46 99 SER A N 1
ATOM 758 C CA . SER A 1 99 ? 143.880 143.748 161.711 1.00 12.46 99 SER A CA 1
ATOM 759 C C . SER A 1 99 ? 144.628 142.424 161.636 1.00 12.46 99 SER A C 1
ATOM 760 O O . SER A 1 99 ? 144.233 141.544 160.858 1.00 12.46 99 SER A O 1
ATOM 763 N N . GLU A 1 100 ? 145.635 142.216 162.496 1.00 8.84 100 GLU A N 1
ATOM 764 C CA . GLU A 1 100 ? 146.312 140.923 162.506 1.00 8.84 100 GLU A CA 1
ATOM 765 C C . GLU A 1 100 ? 145.426 139.837 163.104 1.00 8.84 100 GLU A C 1
ATOM 766 O O . GLU A 1 100 ? 145.371 138.714 162.578 1.00 8.84 100 GLU A O 1
ATOM 772 N N . ILE A 1 101 ? 144.650 140.192 164.136 1.00 12.91 101 ILE A N 1
ATOM 773 C CA . ILE A 1 101 ? 143.676 139.275 164.719 1.00 12.91 101 ILE A CA 1
ATOM 774 C C . ILE A 1 101 ? 142.591 138.934 163.712 1.00 12.91 101 ILE A C 1
ATOM 775 O O . ILE A 1 101 ? 142.258 137.764 163.529 1.00 12.91 101 ILE A O 1
ATOM 780 N N . PHE A 1 102 ? 142.035 139.948 163.040 1.00 12.03 102 PHE A N 1
ATOM 781 C CA . PHE A 1 102 ? 140.930 139.720 162.113 1.00 12.03 102 PHE A CA 1
ATOM 782 C C . PHE A 1 102 ? 141.357 138.899 160.900 1.00 12.03 102 PHE A C 1
ATOM 783 O O . PHE A 1 102 ? 140.625 137.995 160.483 1.00 12.03 102 PHE A O 1
ATOM 791 N N . ARG A 1 103 ? 142.562 139.145 160.362 1.00 12.56 103 ARG A N 1
ATOM 792 C CA . ARG A 1 103 ? 143.046 138.328 159.249 1.00 12.56 103 ARG A CA 1
ATOM 793 C C . ARG A 1 103 ? 143.335 136.894 159.689 1.00 12.56 103 ARG A C 1
ATOM 794 O O . ARG A 1 103 ? 143.028 135.937 158.957 1.00 12.56 103 ARG A O 1
ATOM 802 N N . GLN A 1 104 ? 143.881 136.724 160.901 1.00 13.60 104 GLN A N 1
ATOM 803 C CA . GLN A 1 104 ? 144.131 135.386 161.426 1.00 13.60 104 GLN A CA 1
ATOM 804 C C . GLN A 1 104 ? 142.823 134.649 161.700 1.00 13.60 104 GLN A C 1
ATOM 805 O O . GLN A 1 104 ? 142.723 133.440 161.451 1.00 13.60 104 GLN A O 1
ATOM 811 N N . LEU A 1 105 ? 141.838 135.377 162.242 1.00 9.50 105 LEU A N 1
ATOM 812 C CA . LEU A 1 105 ? 140.498 134.781 162.484 1.00 9.50 105 LEU A CA 1
ATOM 813 C C . LEU A 1 105 ? 139.972 134.281 161.140 1.00 9.50 105 LEU A C 1
ATOM 814 O O . LEU A 1 105 ? 139.582 133.107 161.067 1.00 9.50 105 LEU A O 1
ATOM 819 N N . GLN A 1 106 ? 139.978 135.149 160.124 1.00 7.66 106 GLN A N 1
ATOM 820 C CA . GLN A 1 106 ? 139.454 134.779 158.809 1.00 7.66 106 GLN A CA 1
ATOM 821 C C . GLN A 1 106 ? 140.108 133.516 158.252 1.00 7.66 106 GLN A C 1
ATOM 822 O O . GLN A 1 106 ? 139.414 132.582 157.816 1.00 7.66 106 GLN A O 1
ATOM 828 N N . LYS A 1 107 ? 141.446 133.441 158.320 1.00 8.45 107 LYS A N 1
ATOM 829 C CA . LYS A 1 107 ? 142.129 132.293 157.721 1.00 8.45 107 LYS A CA 1
ATOM 830 C C . LYS A 1 107 ? 141.924 131.014 158.526 1.00 8.45 107 LYS A C 1
ATOM 831 O O . LYS A 1 107 ? 141.696 129.938 157.951 1.00 8.45 107 LYS A O 1
ATOM 837 N N . GLN A 1 108 ? 141.903 131.119 159.854 1.00 7.05 108 GLN A N 1
ATOM 838 C CA . GLN A 1 108 ? 141.664 129.926 160.649 1.00 7.05 108 GLN A CA 1
ATOM 839 C C . GLN A 1 108 ? 140.197 129.524 160.652 1.00 7.05 108 GLN A C 1
ATOM 840 O O . GLN A 1 108 ? 139.898 128.338 160.805 1.00 7.05 108 GLN A O 1
ATOM 846 N N . ALA A 1 109 ? 139.271 130.473 160.467 1.00 5.24 109 ALA A N 1
ATOM 847 C CA . ALA A 1 109 ? 137.870 130.098 160.328 1.00 5.24 109 ALA A CA 1
ATOM 848 C C . ALA A 1 109 ? 137.626 129.361 159.019 1.00 5.24 109 ALA A C 1
ATOM 849 O O . ALA A 1 109 ? 136.843 128.404 158.985 1.00 5.24 109 ALA A O 1
ATOM 851 N N . ALA A 1 110 ? 138.313 129.765 157.940 1.00 4.01 110 ALA A N 1
ATOM 852 C CA . ALA A 1 110 ? 138.217 129.003 156.695 1.00 4.01 110 ALA A CA 1
ATOM 853 C C . ALA A 1 110 ? 138.829 127.608 156.835 1.00 4.01 110 ALA A C 1
ATOM 854 O O . ALA A 1 110 ? 138.255 126.617 156.350 1.00 4.01 110 ALA A O 1
ATOM 856 N N . GLU A 1 111 ? 139.968 127.510 157.537 1.00 5.42 111 GLU A N 1
ATOM 857 C CA . GLU A 1 111 ? 140.603 126.209 157.755 1.00 5.42 111 GLU A CA 1
ATOM 858 C C . GLU A 1 111 ? 139.748 125.294 158.629 1.00 5.42 111 GLU A C 1
ATOM 859 O O . GLU A 1 111 ? 139.651 124.088 158.368 1.00 5.42 111 GLU A O 1
ATOM 865 N N . ILE A 1 112 ? 139.077 125.861 159.635 1.00 7.42 112 ILE A N 1
ATOM 866 C CA . ILE A 1 112 ? 138.244 125.064 160.529 1.00 7.42 112 ILE A CA 1
ATOM 867 C C . ILE A 1 112 ? 136.958 124.651 159.824 1.00 7.42 112 ILE A C 1
ATOM 868 O O . ILE A 1 112 ? 136.476 123.528 160.006 1.00 7.42 112 ILE A O 1
ATOM 873 N N . TYR A 1 113 ? 136.421 125.527 158.964 1.00 9.18 113 TYR A N 1
ATOM 874 C CA . TYR A 1 113 ? 135.269 125.195 158.125 1.00 9.18 113 TYR A CA 1
ATOM 875 C C . TYR A 1 113 ? 135.558 123.997 157.221 1.00 9.18 113 TYR A C 1
ATOM 876 O O . TYR A 1 113 ? 134.783 123.029 157.188 1.00 9.18 113 TYR A O 1
ATOM 885 N N . ASN A 1 114 ? 136.719 124.011 156.552 1.00 9.62 114 ASN A N 1
ATOM 886 C CA . ASN A 1 114 ? 137.103 122.896 155.681 1.00 9.62 114 ASN A CA 1
ATOM 887 C C . ASN A 1 114 ? 137.347 121.607 156.467 1.00 9.62 114 ASN A C 1
ATOM 888 O O . ASN A 1 114 ? 136.783 120.548 156.137 1.00 9.62 114 ASN A O 1
ATOM 893 N N . GLN A 1 115 ? 138.178 121.681 157.518 1.00 5.99 115 GLN A N 1
ATOM 894 C CA . GLN A 1 115 ? 138.525 120.487 158.284 1.00 5.99 115 GLN A CA 1
ATOM 895 C C . GLN A 1 115 ? 137.330 119.922 159.039 1.00 5.99 115 GLN A C 1
ATOM 896 O O . GLN A 1 115 ? 137.220 118.701 159.193 1.00 5.99 115 GLN A O 1
ATOM 902 N N . SER A 1 116 ? 136.380 120.769 159.436 1.00 7.96 116 SER A N 1
ATOM 903 C CA . SER A 1 116 ? 135.236 120.275 160.181 1.00 7.96 116 SER A CA 1
ATOM 904 C C . SER A 1 116 ? 134.151 119.744 159.261 1.00 7.96 116 SER A C 1
ATOM 905 O O . SER A 1 116 ? 133.407 118.849 159.666 1.00 7.96 116 SER A O 1
ATOM 908 N N . LEU A 1 117 ? 134.058 120.232 158.018 1.00 9.27 117 LEU A N 1
ATOM 909 C CA . LEU A 1 117 ? 133.179 119.552 157.071 1.00 9.27 117 LEU A CA 1
ATOM 910 C C . LEU A 1 117 ? 133.727 118.186 156.673 1.00 9.27 117 LEU A C 1
ATOM 911 O O . LEU A 1 117 ? 132.957 117.224 156.535 1.00 9.27 117 LEU A O 1
ATOM 916 N N . ILE A 1 118 ? 135.052 118.066 156.521 1.00 12.06 118 ILE A N 1
ATOM 917 C CA . ILE A 1 118 ? 135.635 116.749 156.257 1.00 12.06 118 ILE A CA 1
ATOM 918 C C . ILE A 1 118 ? 135.478 115.817 157.462 1.00 12.06 118 ILE A C 1
ATOM 919 O O . ILE A 1 118 ? 135.157 114.625 157.313 1.00 12.06 118 ILE A O 1
ATOM 924 N N . GLU A 1 119 ? 135.577 116.367 158.675 1.00 8.34 119 GLU A N 1
ATOM 925 C CA . GLU A 1 119 ? 135.392 115.560 159.875 1.00 8.34 119 GLU A CA 1
ATOM 926 C C . GLU A 1 119 ? 133.932 115.160 160.071 1.00 8.34 119 GLU A C 1
ATOM 927 O O . GLU A 1 119 ? 133.657 114.043 160.525 1.00 8.34 119 GLU A O 1
ATOM 933 N N . LEU A 1 120 ? 132.988 116.030 159.692 1.00 14.60 120 LEU A N 1
ATOM 934 C CA . LEU A 1 120 ? 131.577 115.657 159.699 1.00 14.60 120 LEU A CA 1
ATOM 935 C C . LEU A 1 120 ? 131.271 114.563 158.693 1.00 14.60 120 LEU A C 1
ATOM 936 O O . LEU A 1 120 ? 130.481 113.659 158.990 1.00 14.60 120 LEU A O 1
ATOM 941 N N . TYR A 1 121 ? 131.859 114.646 157.492 1.00 14.58 121 TYR A N 1
ATOM 942 C CA . TYR A 1 121 ? 131.658 113.595 156.497 1.00 14.58 121 TYR A CA 1
ATOM 943 C C . TYR A 1 121 ? 132.187 112.260 157.010 1.00 14.58 121 TYR A C 1
ATOM 944 O O . TYR A 1 121 ? 131.561 111.214 156.790 1.00 14.58 121 TYR A O 1
ATOM 953 N N . TYR A 1 122 ? 133.332 112.287 157.705 1.00 15.23 122 TYR A N 1
ATOM 954 C CA . TYR A 1 122 ? 133.871 111.079 158.329 1.00 15.23 122 TYR A CA 1
ATOM 955 C C . TYR A 1 122 ? 132.914 110.515 159.380 1.00 15.23 122 TYR A C 1
ATOM 956 O O . TYR A 1 122 ? 132.498 109.354 159.290 1.00 15.23 122 TYR A O 1
ATOM 965 N N . GLU A 1 123 ? 132.606 111.307 160.418 1.00 11.80 123 GLU A N 1
ATOM 966 C CA . GLU A 1 123 ? 131.793 110.818 161.538 1.00 11.80 123 GLU A CA 1
ATOM 967 C C . GLU A 1 123 ? 130.375 110.416 161.130 1.00 11.80 123 GLU A C 1
ATOM 968 O O . GLU A 1 123 ? 129.806 109.495 161.727 1.00 11.80 123 GLU A O 1
ATOM 974 N N . ILE A 1 124 ? 129.785 111.072 160.127 1.00 22.07 124 ILE A N 1
ATOM 975 C CA . ILE A 1 124 ? 128.440 110.690 159.703 1.00 22.07 124 ILE A CA 1
ATOM 976 C C . ILE A 1 124 ? 128.473 109.505 158.743 1.00 22.07 124 ILE A C 1
ATOM 977 O O . ILE A 1 124 ? 127.757 108.517 158.943 1.00 22.07 124 ILE A O 1
ATOM 982 N N . PHE A 1 125 ? 129.309 109.554 157.705 1.00 25.55 125 PHE A N 1
ATOM 983 C CA . PHE A 1 125 ? 129.164 108.578 156.633 1.00 25.55 125 PHE A CA 1
ATOM 984 C C . PHE A 1 125 ? 130.185 107.452 156.689 1.00 25.55 125 PHE A C 1
ATOM 985 O O . PHE A 1 125 ? 129.897 106.353 156.206 1.00 25.55 125 PHE A O 1
ATOM 993 N N . ILE A 1 126 ? 131.363 107.683 157.261 1.00 21.09 126 ILE A N 1
ATOM 994 C CA . ILE A 1 126 ? 132.409 106.671 157.297 1.00 21.09 126 ILE A CA 1
ATOM 995 C C . ILE A 1 126 ? 132.474 105.988 158.658 1.00 21.09 126 ILE A C 1
ATOM 996 O O . ILE A 1 126 ? 132.679 104.776 158.741 1.00 21.09 126 ILE A O 1
ATOM 1001 N N . LYS A 1 127 ? 132.252 106.742 159.735 1.00 10.76 127 LYS A N 1
ATOM 1002 C CA . LYS A 1 127 ? 132.220 106.152 161.067 1.00 10.76 127 LYS A CA 1
ATOM 1003 C C . LYS A 1 127 ? 130.812 105.758 161.493 1.00 10.76 127 LYS A C 1
ATOM 1004 O O . LYS A 1 127 ? 130.619 104.682 162.070 1.00 10.76 127 LYS A O 1
ATOM 1010 N N . GLY A 1 128 ? 129.823 106.603 161.220 1.00 14.01 128 GLY A N 1
ATOM 1011 C CA . GLY A 1 128 ? 128.458 106.322 161.605 1.00 14.01 128 GLY A CA 1
ATOM 1012 C C . GLY A 1 128 ? 127.632 105.605 160.562 1.00 14.01 128 GLY A C 1
ATOM 1013 O O . GLY A 1 128 ? 126.417 105.478 160.749 1.00 14.01 128 GLY A O 1
ATOM 1014 N N . LYS A 1 129 ? 128.258 105.151 159.469 1.00 17.65 129 LYS A N 1
ATOM 1015 C CA . LYS A 1 129 ? 127.669 104.298 158.430 1.00 17.65 129 LYS A CA 1
ATOM 1016 C C . LYS A 1 129 ? 126.458 104.931 157.742 1.00 17.65 129 LYS A C 1
ATOM 1017 O O . LYS A 1 129 ? 125.616 104.217 157.189 1.00 17.65 129 LYS A O 1
ATOM 1023 N N . GLY A 1 130 ? 126.344 106.261 157.761 1.00 18.01 130 GLY A N 1
ATOM 1024 C CA . GLY A 1 130 ? 125.273 106.949 157.074 1.00 18.01 130 GLY A CA 1
ATOM 1025 C C . GLY A 1 130 ? 123.988 107.081 157.865 1.00 18.01 130 GLY A C 1
ATOM 1026 O O . GLY A 1 130 ? 123.117 107.869 157.476 1.00 18.01 130 GLY A O 1
ATOM 1027 N N . ILE A 1 131 ? 123.845 106.333 158.958 1.00 23.12 131 ILE A N 1
ATOM 1028 C CA . ILE A 1 131 ? 122.666 106.362 159.817 1.00 23.12 131 ILE A CA 1
ATOM 1029 C C . ILE A 1 131 ? 122.609 107.675 160.587 1.00 23.12 131 ILE A C 1
ATOM 1030 O O . ILE A 1 131 ? 123.295 107.835 161.603 1.00 23.12 131 ILE A O 1
ATOM 1035 N N . ALA A 1 132 ? 121.768 108.607 160.130 1.00 22.97 132 ALA A N 1
ATOM 1036 C CA . ALA A 1 132 ? 121.646 109.914 160.769 1.00 22.97 132 ALA A CA 1
ATOM 1037 C C . ALA A 1 132 ? 120.350 110.583 160.337 1.00 22.97 132 ALA A C 1
ATOM 1038 O O . ALA A 1 132 ? 120.034 110.61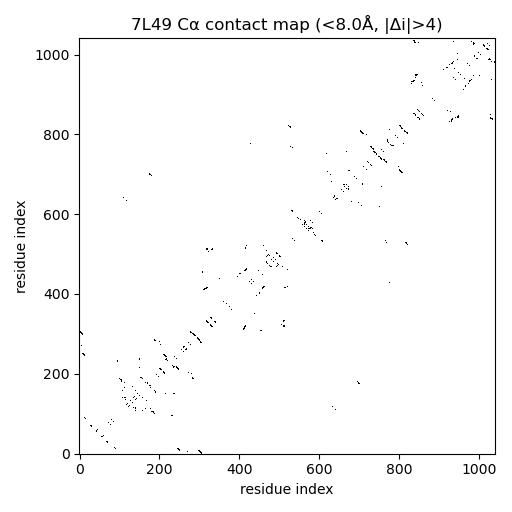8 159.144 1.00 22.97 132 ALA A O 1
ATOM 1040 N N . ASN A 1 133 ? 119.608 111.109 161.312 1.00 29.48 133 ASN A N 1
ATOM 1041 C CA . ASN A 1 133 ? 118.386 111.866 161.081 1.00 29.48 133 ASN A CA 1
ATOM 1042 C C . ASN A 1 133 ? 118.820 113.330 160.901 1.00 29.48 133 ASN A C 1
ATOM 1043 O O . ASN A 1 133 ? 120.006 113.608 160.730 1.00 29.48 133 ASN A O 1
ATOM 1048 N N . ALA A 1 134 ? 117.899 114.296 160.953 1.00 28.08 134 ALA A N 1
ATOM 1049 C CA . ALA A 1 134 ? 118.319 115.694 161.021 1.00 28.08 134 ALA A CA 1
ATOM 1050 C C . ALA A 1 134 ? 118.798 116.088 162.414 1.00 28.08 134 ALA A C 1
ATOM 1051 O O . ALA A 1 134 ? 119.735 116.892 162.542 1.00 28.08 134 ALA A O 1
ATOM 1053 N N . SER A 1 135 ? 118.189 115.531 163.464 1.00 28.17 135 SER A N 1
ATOM 1054 C CA . SER A 1 135 ? 118.638 115.859 164.810 1.00 28.17 135 SER A CA 1
ATOM 1055 C C . SER A 1 135 ? 119.979 115.208 165.116 1.00 28.17 135 SER A C 1
ATOM 1056 O O . SER A 1 135 ? 120.749 115.728 165.935 1.00 28.17 135 SER A O 1
ATOM 1059 N N . SER A 1 136 ? 120.291 114.087 164.454 1.00 24.41 136 SER A N 1
ATOM 1060 C CA . SER A 1 136 ? 121.643 113.558 164.566 1.00 24.41 136 SER A CA 1
ATOM 1061 C C . SER A 1 136 ? 122.653 114.460 163.868 1.00 24.41 136 SER A C 1
ATOM 1062 O O . SER A 1 136 ? 123.803 114.544 164.309 1.00 24.41 136 SER A O 1
ATOM 1065 N N . VAL A 1 137 ? 122.231 115.205 162.838 1.00 21.54 137 VAL A N 1
ATOM 1066 C CA . VAL A 1 137 ? 123.132 116.195 162.255 1.00 21.54 137 VAL A CA 1
ATOM 1067 C C . VAL A 1 137 ? 123.296 117.375 163.199 1.00 21.54 137 VAL A C 1
ATOM 1068 O O . VAL A 1 137 ? 124.385 117.942 163.294 1.00 21.54 137 VAL A O 1
ATOM 1072 N N . GLU A 1 138 ? 122.239 117.736 163.938 1.00 20.10 138 GLU A N 1
ATOM 1073 C CA . GLU A 1 138 ? 122.365 118.770 164.969 1.00 20.10 138 GLU A CA 1
ATOM 1074 C C . GLU A 1 138 ? 123.364 118.371 166.055 1.00 20.10 138 GLU A C 1
ATOM 1075 O O . GLU A 1 138 ? 124.241 119.170 166.432 1.00 20.10 138 GLU A O 1
ATOM 1081 N N . HIS A 1 139 ? 123.273 117.117 166.524 1.00 22.60 139 HIS A N 1
ATOM 1082 C CA . HIS A 1 139 ? 124.240 116.600 167.491 1.00 22.60 139 HIS A CA 1
ATOM 1083 C C . HIS A 1 139 ? 125.648 116.577 166.909 1.00 22.60 139 HIS A C 1
ATOM 1084 O O . HIS A 1 139 ? 126.609 116.930 167.598 1.00 22.60 139 HIS A O 1
ATOM 1091 N N . TYR A 1 140 ? 125.791 116.167 165.643 1.00 18.16 140 TYR A N 1
ATOM 1092 C CA . TYR A 1 140 ? 127.129 115.990 165.088 1.00 18.16 140 TYR A CA 1
ATOM 1093 C C . TYR A 1 140 ? 127.770 117.337 164.791 1.00 18.16 140 TYR A C 1
ATOM 1094 O O . TYR A 1 140 ? 128.985 117.480 164.930 1.00 18.16 140 TYR A O 1
ATOM 1103 N N . LEU A 1 141 ? 126.966 118.324 164.387 1.00 17.11 141 LEU A N 1
ATOM 1104 C CA . LEU A 1 141 ? 127.450 119.691 164.232 1.00 17.11 141 LEU A CA 1
ATOM 1105 C C . LEU A 1 141 ? 127.946 120.246 165.559 1.00 17.11 141 LEU A C 1
ATOM 1106 O O . LEU A 1 141 ? 129.089 120.711 165.651 1.00 17.11 141 LEU A O 1
ATOM 1111 N N . SER A 1 142 ? 127.132 120.135 166.619 1.00 17.16 142 SER A N 1
ATOM 1112 C CA . SER A 1 142 ? 127.583 120.677 167.898 1.00 17.16 142 SER A CA 1
ATOM 1113 C C . SER A 1 142 ? 128.662 119.827 168.566 1.00 17.16 142 SER A C 1
ATOM 1114 O O . SER A 1 142 ? 129.312 120.309 169.499 1.00 17.16 142 SER A O 1
ATOM 1117 N N . ASP A 1 143 ? 128.868 118.588 168.117 1.00 16.63 143 ASP A N 1
ATOM 1118 C CA . ASP A 1 143 ? 129.894 117.718 168.672 1.00 16.63 143 ASP A CA 1
ATOM 1119 C C . ASP A 1 143 ? 131.195 117.750 167.881 1.00 16.63 143 ASP A C 1
ATOM 1120 O O . ASP A 1 143 ? 132.232 117.323 168.399 1.00 16.63 143 ASP A O 1
ATOM 1125 N N . VAL A 1 144 ? 131.155 118.205 166.629 1.00 12.57 144 VAL A N 1
ATOM 1126 C CA . VAL A 1 144 ? 132.318 118.212 165.748 1.00 12.57 144 VAL A CA 1
ATOM 1127 C C . VAL A 1 144 ? 132.788 119.628 165.432 1.00 12.57 144 VAL A C 1
ATOM 1128 O O . VAL A 1 144 ? 133.927 119.993 165.734 1.00 12.57 144 VAL A O 1
ATOM 1132 N N . CYS A 1 145 ? 131.902 120.464 164.885 1.00 13.55 145 CYS A N 1
ATOM 1133 C CA . CYS A 1 145 ? 132.350 121.742 164.350 1.00 13.55 145 CYS A CA 1
ATOM 1134 C C . CYS A 1 145 ? 132.569 122.740 165.465 1.00 13.55 145 CYS A C 1
ATOM 1135 O O . CYS A 1 145 ? 133.596 123.432 165.495 1.00 13.55 145 CYS A O 1
ATOM 1138 N N . TYR A 1 146 ? 131.630 122.765 166.412 1.00 16.00 146 TYR A N 1
ATOM 1139 C CA . TYR A 1 146 ? 131.794 123.561 167.616 1.00 16.00 146 TYR A CA 1
ATOM 1140 C C . TYR A 1 146 ? 133.004 123.090 168.410 1.00 16.00 146 TYR A C 1
ATOM 1141 O O . TYR A 1 146 ? 133.731 123.910 168.972 1.00 16.00 146 TYR A O 1
ATOM 1150 N N . THR A 1 147 ? 133.221 121.773 168.489 1.00 17.30 147 THR A N 1
ATOM 1151 C CA . THR A 1 147 ? 134.267 121.261 169.367 1.00 17.30 147 THR A CA 1
ATOM 1152 C C . THR A 1 147 ? 135.657 121.548 168.798 1.00 17.30 147 THR A C 1
ATOM 1153 O O . THR A 1 147 ? 136.546 121.987 169.534 1.00 17.30 147 THR A O 1
ATOM 1157 N N . ARG A 1 148 ? 135.841 121.405 167.477 1.00 13.14 148 ARG A N 1
ATOM 1158 C CA . ARG A 1 148 ? 137.123 121.791 166.879 1.00 13.14 148 ARG A CA 1
ATOM 1159 C C . ARG A 1 148 ? 137.318 123.304 166.888 1.00 13.14 148 ARG A C 1
ATOM 1160 O O . ARG A 1 148 ? 138.433 123.792 167.138 1.00 13.14 148 ARG A O 1
ATOM 1168 N N . ALA A 1 149 ? 136.241 124.066 166.658 1.00 12.24 149 ALA A N 1
ATOM 1169 C CA . ALA A 1 149 ? 136.362 125.515 166.608 1.00 12.24 149 ALA A CA 1
ATOM 1170 C C . ALA A 1 149 ? 136.618 126.095 167.992 1.00 12.24 149 ALA A C 1
ATOM 1171 O O . ALA A 1 149 ? 137.314 127.108 168.118 1.00 12.24 149 ALA A O 1
ATOM 1173 N N . ALA A 1 150 ? 136.070 125.468 169.037 1.00 14.94 150 ALA A N 1
ATOM 1174 C CA . ALA A 1 150 ? 136.361 125.869 170.402 1.00 14.94 150 ALA A CA 1
ATOM 1175 C C . ALA A 1 150 ? 137.642 125.247 170.931 1.00 14.94 150 ALA A C 1
ATOM 1176 O O . ALA A 1 150 ? 138.150 125.702 171.961 1.00 14.94 150 ALA A O 1
ATOM 1178 N N . GLU A 1 151 ? 138.179 124.227 170.258 1.00 15.63 151 GLU A N 1
ATOM 1179 C CA . GLU A 1 151 ? 139.523 123.780 170.578 1.00 15.63 151 GLU A CA 1
ATOM 1180 C C . GLU A 1 151 ? 140.573 124.702 169.986 1.00 15.63 151 GLU A C 1
ATOM 1181 O O . GLU A 1 151 ? 141.688 124.769 170.514 1.00 15.63 151 GLU A O 1
ATOM 1187 N N . LEU A 1 152 ? 140.246 125.413 168.903 1.00 17.45 152 LEU A N 1
ATOM 1188 C CA . LEU A 1 152 ? 141.199 126.379 168.343 1.00 17.45 152 LEU A CA 1
ATOM 1189 C C . LEU A 1 152 ? 140.961 127.771 168.923 1.00 17.45 152 LEU A C 1
ATOM 1190 O O . LEU A 1 152 ? 141.811 128.308 169.639 1.00 17.45 152 LEU A O 1
ATOM 1195 N N . PHE A 1 153 ? 139.809 128.366 168.616 1.00 11.71 153 PHE A N 1
ATOM 1196 C CA . PHE A 1 153 ? 139.397 129.630 169.217 1.00 11.71 153 PHE A CA 1
ATOM 1197 C C . PHE A 1 153 ? 138.608 129.373 170.490 1.00 11.71 153 PHE A C 1
ATOM 1198 O O . PHE A 1 153 ? 137.490 128.863 170.421 1.00 11.71 153 PHE A O 1
ATOM 1206 N N . LYS A 1 154 ? 139.117 129.812 171.636 1.00 13.48 154 LYS A N 1
ATOM 1207 C CA . LYS A 1 154 ? 138.408 129.462 172.862 1.00 13.48 154 LYS A CA 1
ATOM 1208 C C . LYS A 1 154 ? 137.218 130.388 173.148 1.00 13.48 154 LYS A C 1
ATOM 1209 O O . LYS A 1 154 ? 136.634 130.306 174.234 1.00 13.48 154 LYS A O 1
ATOM 1215 N N . ASN A 1 155 ? 136.861 131.256 172.201 1.00 12.63 155 ASN A N 1
ATOM 1216 C CA . ASN A 1 155 ? 135.545 131.878 172.145 1.00 12.63 155 ASN A CA 1
ATOM 1217 C C . ASN A 1 155 ? 134.447 130.831 171.989 1.00 12.63 155 ASN A C 1
ATOM 1218 O O . ASN A 1 155 ? 134.641 129.785 171.364 1.00 12.63 155 ASN A O 1
ATOM 1223 N N . ALA A 1 156 ? 133.276 131.120 172.560 1.00 15.58 156 ALA A N 1
ATOM 1224 C CA . ALA A 1 156 ? 132.067 130.403 172.174 1.00 15.58 156 ALA A CA 1
ATOM 1225 C C . ALA A 1 156 ? 131.291 131.096 171.063 1.00 15.58 156 ALA A C 1
ATOM 1226 O O . ALA A 1 156 ? 130.481 130.444 170.394 1.00 15.58 156 ALA A O 1
ATOM 1228 N N . ALA A 1 157 ? 131.510 132.398 170.860 1.00 25.55 157 ALA A N 1
ATOM 1229 C CA . ALA A 1 157 ? 130.809 133.120 169.802 1.00 25.55 157 ALA A CA 1
ATOM 1230 C C . ALA A 1 157 ? 131.313 132.733 168.417 1.00 25.55 157 ALA A C 1
ATOM 1231 O O . ALA A 1 157 ? 130.512 132.469 167.509 1.00 25.55 157 ALA A O 1
ATOM 1233 N N . ILE A 1 158 ? 132.635 132.657 168.251 1.00 15.09 158 ILE A N 1
ATOM 1234 C CA . ILE A 1 158 ? 133.215 132.243 166.978 1.00 15.09 158 ILE A CA 1
ATOM 1235 C C . ILE A 1 158 ? 132.942 130.768 166.718 1.00 15.09 158 ILE A C 1
ATOM 1236 O O . ILE A 1 158 ? 132.688 130.368 165.576 1.00 15.09 158 ILE A O 1
ATOM 1241 N N . ALA A 1 159 ? 132.986 129.939 167.765 1.00 15.19 159 ALA A N 1
ATOM 1242 C CA . ALA A 1 159 ? 132.813 128.503 167.567 1.00 15.19 159 ALA A CA 1
ATOM 1243 C C . ALA A 1 159 ? 131.376 128.157 167.191 1.00 15.19 159 ALA A C 1
ATOM 1244 O O . ALA A 1 159 ? 131.143 127.354 166.278 1.00 15.19 159 ALA A O 1
ATOM 1246 N N . SER A 1 160 ? 130.399 128.810 167.819 1.00 25.55 160 SER A N 1
ATOM 1247 C CA . SER A 1 160 ? 129.018 128.569 167.428 1.00 25.55 160 SER A CA 1
ATOM 1248 C C . SER A 1 160 ? 128.644 129.289 166.140 1.00 25.55 160 SER A C 1
ATOM 1249 O O . SER A 1 160 ? 127.765 128.810 165.413 1.00 25.55 160 SER A O 1
ATOM 1252 N N . GLY A 1 161 ? 129.341 130.375 165.796 1.00 15.52 161 GLY A N 1
ATOM 1253 C CA . GLY A 1 161 ? 129.153 130.953 164.478 1.00 15.52 161 GLY A CA 1
ATOM 1254 C C . GLY A 1 161 ? 129.700 130.088 163.361 1.00 15.52 161 GLY A C 1
ATOM 1255 O O . GLY A 1 161 ? 129.080 129.964 162.302 1.00 15.52 161 GLY A O 1
ATOM 1256 N N . LEU A 1 162 ? 130.836 129.431 163.598 1.00 13.55 162 LEU A N 1
ATOM 1257 C CA . LEU A 1 162 ? 131.345 128.485 162.616 1.00 13.55 162 LEU A CA 1
ATOM 1258 C C . LEU A 1 162 ? 130.491 127.229 162.553 1.00 13.55 162 LEU A C 1
ATOM 1259 O O . LEU A 1 162 ? 130.352 126.635 161.476 1.00 13.55 162 LEU A O 1
ATOM 1264 N N . ARG A 1 163 ? 129.878 126.839 163.676 1.00 12.41 163 ARG A N 1
ATOM 1265 C CA . ARG A 1 163 ? 128.908 125.749 163.648 1.00 12.41 163 ARG A CA 1
ATOM 1266 C C . ARG A 1 163 ? 127.684 126.109 162.812 1.00 12.41 163 ARG A C 1
ATOM 1267 O O . ARG A 1 163 ? 127.195 125.285 162.034 1.00 12.41 163 ARG A O 1
ATOM 1275 N N . SER A 1 164 ? 127.197 127.349 162.933 1.00 15.00 164 SER A N 1
ATOM 1276 C CA . SER A 1 164 ? 126.069 127.786 162.109 1.00 15.00 164 SER A CA 1
ATOM 1277 C C . SER A 1 164 ? 126.445 127.957 160.640 1.00 15.00 164 SER A C 1
ATOM 1278 O O . SER A 1 164 ? 125.624 127.679 159.756 1.00 15.00 164 SER A O 1
ATOM 1281 N N . LYS A 1 165 ? 127.692 128.344 160.359 1.00 13.38 165 LYS A N 1
ATOM 1282 C CA . LYS A 1 165 ? 128.137 128.472 158.975 1.00 13.38 165 LYS A CA 1
ATOM 1283 C C . LYS A 1 165 ? 128.291 127.108 158.315 1.00 13.38 165 LYS A C 1
ATOM 1284 O O . LYS A 1 165 ? 127.977 126.946 157.129 1.00 13.38 165 LYS A O 1
ATOM 1290 N N . ILE A 1 166 ? 128.764 126.113 159.067 1.00 25.55 166 ILE A N 1
ATOM 1291 C CA . ILE A 1 166 ? 128.841 124.759 158.532 1.00 25.55 166 ILE A CA 1
ATOM 1292 C C . ILE A 1 166 ? 127.445 124.143 158.432 1.00 25.55 166 ILE A C 1
ATOM 1293 O O . ILE A 1 166 ? 127.150 123.402 157.483 1.00 25.55 166 ILE A O 1
ATOM 1298 N N . LYS A 1 167 ? 126.546 124.492 159.363 1.00 14.24 167 LYS A N 1
ATOM 1299 C CA . LYS A 1 167 ? 125.168 124.009 159.327 1.00 14.24 167 LYS A CA 1
ATOM 1300 C C . LYS A 1 167 ? 124.410 124.561 158.125 1.00 14.24 167 LYS A C 1
ATOM 1301 O O . LYS A 1 167 ? 123.541 123.874 157.573 1.00 14.24 167 LYS A O 1
ATOM 1307 N N . SER A 1 168 ? 124.736 125.784 157.697 1.00 17.92 168 SER A N 1
ATOM 1308 C CA . SER A 1 168 ? 124.061 126.374 156.546 1.00 17.92 168 SER A CA 1
ATOM 1309 C C . SER A 1 168 ? 124.421 125.676 155.238 1.00 17.92 168 SER A C 1
ATOM 1310 O O . SER A 1 168 ? 123.641 125.739 154.282 1.00 17.92 168 SER A O 1
ATOM 1313 N N . ASN A 1 169 ? 125.582 125.019 155.172 1.00 14.31 169 ASN A N 1
ATOM 1314 C CA . ASN A 1 169 ? 126.083 124.441 153.933 1.00 14.31 169 ASN A CA 1
ATOM 1315 C C . ASN A 1 169 ? 126.221 122.925 153.953 1.00 14.31 169 ASN A C 1
ATOM 1316 O O . ASN A 1 169 ? 126.511 122.341 152.903 1.00 14.31 169 ASN A O 1
ATOM 1321 N N . PHE A 1 170 ? 126.027 122.271 155.096 1.00 14.66 170 PHE A N 1
ATOM 1322 C CA . PHE A 1 170 ? 125.996 120.813 155.158 1.00 14.66 170 PHE A CA 1
ATOM 1323 C C . PHE A 1 170 ? 124.578 120.332 154.869 1.00 14.66 170 PHE A C 1
ATOM 1324 O O . PHE A 1 170 ? 123.663 120.551 155.668 1.00 14.66 170 PHE A O 1
ATOM 1332 N N . ARG A 1 171 ? 124.403 119.677 153.725 1.00 14.25 171 ARG A N 1
ATOM 1333 C CA . ARG A 1 171 ? 123.152 119.027 153.354 1.00 14.25 171 ARG A CA 1
ATOM 1334 C C . ARG A 1 171 ? 123.326 117.519 153.481 1.00 14.25 171 ARG A C 1
ATOM 1335 O O . ARG A 1 171 ? 124.176 116.931 152.803 1.00 14.25 171 ARG A O 1
ATOM 1343 N N . LEU A 1 172 ? 122.525 116.897 154.352 1.00 17.08 172 LEU A N 1
ATOM 1344 C CA . LEU A 1 172 ? 122.781 115.515 154.750 1.00 17.08 172 LEU A CA 1
ATOM 1345 C C . LEU A 1 172 ? 122.347 114.523 153.677 1.00 17.08 172 LEU A C 1
ATOM 1346 O O . LEU A 1 172 ? 123.133 113.663 153.263 1.00 17.08 172 LEU A O 1
ATOM 1351 N N . LYS A 1 173 ? 121.099 114.627 153.215 1.00 21.29 173 LYS A N 1
ATOM 1352 C CA . LYS A 1 173 ? 120.584 113.653 152.263 1.00 21.29 173 LYS A CA 1
ATOM 1353 C C . LYS A 1 173 ? 121.129 113.872 150.862 1.00 21.29 173 LYS A C 1
ATOM 1354 O O . LYS A 1 173 ? 121.105 112.944 150.049 1.00 21.29 173 LYS A O 1
ATOM 1360 N N . GLU A 1 174 ? 121.621 115.075 150.565 1.00 12.62 174 GLU A N 1
ATOM 1361 C CA . GLU A 1 174 ? 122.304 115.314 149.302 1.00 12.62 174 GLU A CA 1
ATOM 1362 C C . GLU A 1 174 ? 123.702 114.713 149.291 1.00 12.62 174 GLU A C 1
ATOM 1363 O O . GLU A 1 174 ? 124.235 114.435 148.213 1.00 12.62 174 GLU A O 1
ATOM 1369 N N . LEU A 1 175 ? 124.306 114.506 150.460 1.00 17.19 175 LEU A N 1
ATOM 1370 C CA . LEU A 1 175 ? 125.606 113.856 150.524 1.00 17.19 175 LEU A CA 1
ATOM 1371 C C . LEU A 1 175 ? 125.480 112.357 150.742 1.00 17.19 175 LEU A C 1
ATOM 1372 O O . LEU A 1 175 ? 126.412 111.614 150.414 1.00 17.19 175 LEU A O 1
ATOM 1377 N N . LYS A 1 176 ? 124.351 111.900 151.291 1.00 17.05 176 LYS A N 1
ATOM 1378 C CA . LYS A 1 176 ? 124.101 110.467 151.388 1.00 17.05 176 LYS A CA 1
ATOM 1379 C C . LYS A 1 176 ? 123.769 109.901 150.013 1.00 17.05 176 LYS A C 1
ATOM 1380 O O . LYS A 1 176 ? 124.355 108.903 149.578 1.00 17.05 176 LYS A O 1
ATOM 1386 N N . ASN A 1 177 ? 122.822 110.535 149.313 1.00 15.09 177 ASN A N 1
ATOM 1387 C CA . ASN A 1 177 ? 122.445 110.205 147.942 1.00 15.09 177 ASN A CA 1
ATOM 1388 C C . ASN A 1 177 ? 123.441 110.732 146.905 1.00 15.09 177 ASN A C 1
ATOM 1389 O O . ASN A 1 177 ? 123.144 110.664 145.706 1.00 15.09 177 ASN A O 1
ATOM 1394 N N . MET A 1 178 ? 124.600 111.231 147.359 1.00 12.81 178 MET A N 1
ATOM 1395 C CA . MET A 1 178 ? 125.704 111.730 146.531 1.00 12.81 178 MET A CA 1
ATOM 1396 C C . MET A 1 178 ? 125.286 112.807 145.531 1.00 12.81 178 MET A C 1
ATOM 1397 O O . MET A 1 178 ? 125.842 112.894 144.438 1.00 12.81 178 MET A O 1
ATOM 1402 N N . LYS A 1 179 ? 124.321 113.653 145.886 1.00 15.24 179 LYS A N 1
ATOM 1403 C CA . LYS A 1 179 ? 123.825 114.643 144.937 1.00 15.24 179 LYS A CA 1
ATOM 1404 C C . LYS A 1 179 ? 124.666 115.909 144.918 1.00 15.24 179 LYS A C 1
ATOM 1405 O O . LYS A 1 179 ? 124.329 116.841 144.179 1.00 15.24 179 LYS A O 1
ATOM 1411 N N . SER A 1 180 ? 125.757 115.954 145.678 1.00 16.74 180 SER A N 1
ATOM 1412 C CA . SER A 1 180 ? 126.645 117.105 145.675 1.00 16.74 180 SER A CA 1
ATOM 1413 C C . SER A 1 180 ? 128.003 116.700 146.221 1.00 16.74 180 SER A C 1
ATOM 1414 O O . SER A 1 180 ? 128.183 115.608 146.766 1.00 16.74 180 SER A O 1
ATOM 1417 N N . GLY A 1 181 ? 128.961 117.606 146.062 1.00 12.20 181 GLY A N 1
ATOM 1418 C CA . GLY A 1 181 ? 130.274 117.416 146.626 1.00 12.20 181 GLY A CA 1
ATOM 1419 C C . GLY A 1 181 ? 130.336 117.999 148.023 1.00 12.20 181 GLY A C 1
ATOM 1420 O O . GLY A 1 181 ? 129.480 118.792 148.411 1.00 12.20 181 GLY A O 1
ATOM 1421 N N . LEU A 1 182 ? 131.337 117.588 148.789 1.00 19.65 182 LEU A N 1
ATOM 1422 C CA . LEU A 1 182 ? 131.491 118.136 150.130 1.00 19.65 182 LEU A CA 1
ATOM 1423 C C . LEU A 1 182 ? 132.014 119.565 150.003 1.00 19.65 182 LEU A C 1
ATOM 1424 O O . LEU A 1 182 ? 132.926 119.810 149.204 1.00 19.65 182 LEU A O 1
ATOM 1429 N N . PRO A 1 183 ? 131.455 120.529 150.736 1.00 17.72 183 PRO A N 1
ATOM 1430 C CA . PRO A 1 183 ? 131.871 121.926 150.550 1.00 17.72 183 PRO A CA 1
ATOM 1431 C C . PRO A 1 183 ? 133.272 122.195 151.081 1.00 17.72 183 PRO A C 1
ATOM 1432 O O . PRO A 1 183 ? 133.664 121.701 152.140 1.00 17.72 183 PRO A O 1
ATOM 1436 N N . THR A 1 184 ? 134.027 122.990 150.321 1.00 13.07 184 THR A N 1
ATOM 1437 C CA . THR A 1 184 ? 135.317 123.510 150.754 1.00 13.07 184 THR A CA 1
ATOM 1438 C C . THR A 1 184 ? 135.393 124.984 150.391 1.00 13.07 184 THR A C 1
ATOM 1439 O O . THR A 1 184 ? 134.836 125.421 149.380 1.00 13.07 184 THR A O 1
ATOM 1443 N N . THR A 1 185 ? 136.091 125.747 151.226 1.00 11.28 185 THR A N 1
ATOM 1444 C CA . THR A 1 185 ? 136.400 127.139 150.936 1.00 11.28 185 THR A CA 1
ATOM 1445 C C . THR A 1 185 ? 137.727 127.267 150.195 1.00 11.28 185 THR A C 1
ATOM 1446 O O . THR A 1 185 ? 138.723 126.644 150.575 1.00 11.28 185 THR A O 1
ATOM 1450 N N . LYS A 1 186 ? 137.740 128.078 149.131 1.00 13.53 186 LYS A N 1
ATOM 1451 C CA . LYS A 1 186 ? 138.980 128.611 148.581 1.00 13.53 186 LYS A CA 1
ATOM 1452 C C . LYS A 1 186 ? 139.121 130.115 148.783 1.00 13.53 186 LYS A C 1
ATOM 1453 O O . LYS A 1 186 ? 140.119 130.696 148.343 1.00 13.53 186 LYS A O 1
ATOM 1459 N N . SER A 1 187 ? 138.151 130.753 149.429 1.00 13.05 187 SER A N 1
ATOM 1460 C CA . SER A 1 187 ? 138.054 132.201 149.518 1.00 13.05 187 SER A CA 1
ATOM 1461 C C . SER A 1 187 ? 139.069 132.745 150.518 1.00 13.05 187 SER A C 1
ATOM 1462 O O . SER A 1 187 ? 139.571 132.031 151.391 1.00 13.05 187 SER A O 1
ATOM 1465 N N . ASP A 1 188 ? 139.366 134.030 150.377 1.00 13.28 188 ASP A N 1
ATOM 1466 C CA . ASP A 1 188 ? 140.318 134.732 151.226 1.00 13.28 188 ASP A CA 1
ATOM 1467 C C . ASP A 1 188 ? 139.645 135.702 152.182 1.00 13.28 188 ASP A C 1
ATOM 1468 O O . ASP A 1 188 ? 140.083 135.842 153.326 1.00 13.28 188 ASP A O 1
ATOM 1473 N N . ASN A 1 189 ? 138.589 136.374 151.734 1.00 10.85 189 ASN A N 1
ATOM 1474 C CA . ASN A 1 189 ? 137.717 137.177 152.592 1.00 10.85 189 ASN A CA 1
ATOM 1475 C C . ASN A 1 189 ? 136.587 136.348 153.209 1.00 10.85 189 ASN A C 1
ATOM 1476 O O . ASN A 1 189 ? 135.411 136.684 153.077 1.00 10.85 189 ASN A O 1
ATOM 1481 N N . PHE A 1 190 ? 136.925 135.240 153.866 1.00 8.83 190 PHE A N 1
ATOM 1482 C CA . PHE A 1 190 ? 135.909 134.450 154.553 1.00 8.83 190 PHE A CA 1
ATOM 1483 C C . PHE A 1 190 ? 135.460 135.197 155.810 1.00 8.83 190 PHE A C 1
ATOM 1484 O O . PHE A 1 190 ? 136.291 135.777 156.507 1.00 8.83 190 PHE A O 1
ATOM 1492 N N . PRO A 1 191 ? 134.164 135.221 156.118 1.00 13.04 191 PRO A N 1
ATOM 1493 C CA . PRO A 1 191 ? 133.696 135.980 157.288 1.00 13.04 191 PRO A CA 1
ATOM 1494 C C . PRO A 1 191 ? 134.063 135.320 158.611 1.00 13.04 191 PRO A C 1
ATOM 1495 O O . PRO A 1 191 ? 134.505 134.172 158.681 1.00 13.04 191 PRO A O 1
ATOM 1499 N N . ILE A 1 192 ? 133.866 136.087 159.676 1.00 25.55 192 ILE A N 1
ATOM 1500 C CA . ILE A 1 192 ? 133.871 135.607 161.055 1.00 25.55 192 ILE A CA 1
ATOM 1501 C C . ILE A 1 192 ? 132.421 135.597 161.532 1.00 25.55 192 ILE A C 1
ATOM 1502 O O . ILE A 1 192 ? 131.814 136.668 161.645 1.00 25.55 192 ILE A O 1
ATOM 1507 N N . PRO A 1 193 ? 131.830 134.438 161.839 1.00 25.55 193 PRO A N 1
ATOM 1508 C CA . PRO A 1 193 ? 130.359 134.363 161.831 1.00 25.55 193 PRO A CA 1
ATOM 1509 C C . PRO A 1 193 ? 129.614 134.701 163.124 1.00 25.55 193 PRO A C 1
ATOM 1510 O O . PRO A 1 193 ? 128.439 135.061 163.018 1.00 25.55 193 PRO A O 1
ATOM 1514 N N . LEU A 1 194 ? 130.220 134.520 164.307 1.00 25.55 194 LEU A N 1
ATOM 1515 C CA . LEU A 1 194 ? 129.947 135.265 165.555 1.00 25.55 194 LEU A CA 1
ATOM 1516 C C . LEU A 1 194 ? 128.461 135.302 165.951 1.00 25.55 194 LEU A C 1
ATOM 1517 O O . LEU A 1 194 ? 127.787 136.323 165.818 1.00 25.55 194 LEU A O 1
ATOM 1522 N N . VAL A 1 195 ? 127.949 134.166 166.440 1.00 15.48 195 VAL A N 1
ATOM 1523 C CA . VAL A 1 195 ? 126.630 134.139 167.076 1.00 15.48 195 VAL A CA 1
ATOM 1524 C C . VAL A 1 195 ? 126.755 134.425 168.569 1.00 15.48 195 VAL A C 1
ATOM 1525 O O . VAL A 1 195 ? 127.656 133.907 169.237 1.00 15.48 195 VAL A O 1
ATOM 1529 N N . LYS A 1 196 ? 125.844 135.242 169.105 1.00 11.82 196 LYS A N 1
ATOM 1530 C CA . LYS A 1 196 ? 125.654 135.336 170.550 1.00 11.82 196 LYS A CA 1
ATOM 1531 C C . LYS A 1 196 ? 124.162 135.480 170.813 1.00 11.82 196 LYS A C 1
ATOM 1532 O O . LYS A 1 196 ? 123.524 136.371 170.243 1.00 11.82 196 LYS A O 1
ATOM 1538 N N . GLN A 1 197 ? 123.616 134.589 171.648 1.00 19.43 197 GLN A N 1
ATOM 1539 C CA . GLN A 1 197 ? 122.181 134.317 171.722 1.00 19.43 197 GLN A CA 1
ATOM 1540 C C . GLN A 1 197 ? 121.410 135.544 172.213 1.00 19.43 197 GLN A C 1
ATOM 1541 O O . GLN A 1 197 ? 121.916 136.345 173.002 1.00 19.43 197 GLN A O 1
ATOM 1547 N N . LYS A 1 198 ? 120.181 135.709 171.705 1.00 15.71 198 LYS A N 1
ATOM 1548 C CA . LYS A 1 198 ? 119.400 136.918 171.936 1.00 15.71 198 LYS A CA 1
ATOM 1549 C C . LYS A 1 198 ? 117.952 136.655 172.335 1.00 15.71 198 LYS A C 1
ATOM 1550 O O . LYS A 1 198 ? 117.218 137.614 172.599 1.00 15.71 198 LYS A O 1
ATOM 1556 N N . GLY A 1 199 ? 117.523 135.397 172.404 1.00 18.45 199 GLY A N 1
ATOM 1557 C CA . GLY A 1 199 ? 116.129 135.098 172.703 1.00 18.45 199 GLY A CA 1
ATOM 1558 C C . GLY A 1 199 ? 115.809 135.197 174.189 1.00 18.45 199 GLY A C 1
ATOM 1559 O O . GLY A 1 199 ? 116.570 134.751 175.046 1.00 18.45 199 GLY A O 1
ATOM 1560 N N . GLY A 1 200 ? 114.655 135.797 174.483 1.00 18.17 200 GLY A N 1
ATOM 1561 C CA . GLY A 1 200 ? 113.956 135.549 175.731 1.00 18.17 200 GLY A CA 1
ATOM 1562 C C . GLY A 1 200 ? 114.472 136.316 176.932 1.00 18.17 200 GLY A C 1
ATOM 1563 O O . GLY A 1 200 ? 113.887 137.329 177.325 1.00 18.17 200 GLY A O 1
ATOM 1564 N N . GLN A 1 201 ? 115.565 135.843 177.527 1.00 20.22 201 GLN A N 1
ATOM 1565 C CA . GLN A 1 201 ? 116.232 136.552 178.609 1.00 20.22 201 GLN A CA 1
ATOM 1566 C C . GLN A 1 201 ? 117.591 137.093 178.197 1.00 20.22 201 GLN A C 1
ATOM 1567 O O . GLN A 1 201 ? 118.258 137.747 179.006 1.00 20.22 201 GLN A O 1
ATOM 1573 N N . TYR A 1 202 ? 118.014 136.838 176.966 1.00 21.17 202 TYR A N 1
ATOM 1574 C CA . TYR A 1 202 ? 119.289 137.288 176.434 1.00 21.17 202 TYR A CA 1
ATOM 1575 C C . TYR A 1 202 ? 119.082 138.547 175.600 1.00 21.17 202 TYR A C 1
ATOM 1576 O O . TYR A 1 202 ? 117.976 138.842 175.142 1.00 21.17 202 TYR A O 1
ATOM 1585 N N . THR A 1 203 ? 120.165 139.298 175.415 1.00 15.58 203 THR A N 1
ATOM 1586 C CA . THR A 1 203 ? 120.128 140.557 174.681 1.00 15.58 203 THR A CA 1
ATOM 1587 C C . THR A 1 203 ? 120.864 140.488 173.352 1.00 15.58 203 THR A C 1
ATOM 1588 O O . THR A 1 203 ? 120.304 140.855 172.316 1.00 15.58 203 THR A O 1
ATOM 1592 N N . GLY A 1 204 ? 122.105 140.017 173.347 1.00 12.26 204 GLY A N 1
ATOM 1593 C CA . GLY A 1 204 ? 122.833 139.875 172.103 1.00 12.26 204 GLY A CA 1
ATOM 1594 C C . GLY A 1 204 ? 123.739 141.043 171.775 1.00 12.26 204 GLY A C 1
ATOM 1595 O O . GLY A 1 204 ? 123.281 142.102 171.331 1.00 12.26 204 GLY A O 1
ATOM 1596 N N . PHE A 1 205 ? 125.030 140.855 172.069 1.00 13.11 205 PHE A N 1
ATOM 1597 C CA . PHE A 1 205 ? 126.183 141.623 171.602 1.00 13.11 205 PHE A CA 1
ATOM 1598 C C . PHE A 1 205 ? 126.312 143.030 172.186 1.00 13.11 205 PHE A C 1
ATOM 1599 O O . PHE A 1 205 ? 127.369 143.647 172.021 1.00 13.11 205 PHE A O 1
ATOM 1607 N N . GLU A 1 206 ? 125.273 143.529 172.872 1.00 21.44 206 GLU A N 1
ATOM 1608 C CA . GLU A 1 206 ? 125.322 144.690 173.773 1.00 21.44 206 GLU A CA 1
ATOM 1609 C C . GLU A 1 206 ? 125.783 145.942 173.014 1.00 21.44 206 GLU A C 1
ATOM 1610 O O . GLU A 1 206 ? 126.893 146.454 173.181 1.00 21.44 206 GLU A O 1
ATOM 1616 N N . ILE A 1 207 ? 124.910 146.390 172.120 1.00 13.14 207 ILE A N 1
ATOM 1617 C CA . ILE A 1 207 ? 125.132 147.641 171.403 1.00 13.14 207 ILE A CA 1
ATOM 1618 C C . ILE A 1 207 ? 124.772 148.824 172.295 1.00 13.14 207 ILE A C 1
ATOM 1619 O O . ILE A 1 207 ? 123.615 148.993 172.695 1.00 13.14 207 ILE A O 1
ATOM 1624 N N . SER A 1 208 ? 125.779 149.629 172.621 1.00 13.64 208 SER A N 1
ATOM 1625 C CA . SER A 1 208 ? 125.646 150.865 173.377 1.00 13.64 208 SER A CA 1
ATOM 1626 C C . SER A 1 208 ? 125.750 152.086 172.468 1.00 13.64 208 SER A C 1
ATOM 1627 O O . SER A 1 208 ? 126.399 152.052 171.419 1.00 13.64 208 SER A O 1
ATOM 1630 N N . ASN A 1 209 ? 125.088 153.164 172.881 1.00 17.33 209 ASN A N 1
ATOM 1631 C CA . ASN A 1 209 ? 124.927 154.387 172.092 1.00 17.33 209 ASN A CA 1
ATOM 1632 C C . ASN A 1 209 ? 125.473 155.580 172.879 1.00 17.33 209 ASN A C 1
ATOM 1633 O O . ASN A 1 209 ? 124.721 156.255 173.587 1.00 17.33 209 ASN A O 1
ATOM 1638 N N . HIS A 1 210 ? 126.781 155.836 172.768 1.00 20.07 210 HIS A N 1
ATOM 1639 C CA . HIS A 1 210 ? 127.469 156.635 173.780 1.00 20.07 210 HIS A CA 1
ATOM 1640 C C . HIS A 1 210 ? 127.218 158.130 173.600 1.00 20.07 210 HIS A C 1
ATOM 1641 O O . HIS A 1 210 ? 126.662 158.783 174.489 1.00 20.07 210 HIS A O 1
ATOM 1648 N N . ASN A 1 211 ? 127.619 158.698 172.456 1.00 18.83 211 ASN A N 1
ATOM 1649 C CA . ASN A 1 211 ? 127.156 160.031 172.052 1.00 18.83 211 ASN A CA 1
ATOM 1650 C C . ASN A 1 211 ? 126.693 159.994 170.595 1.00 18.83 211 ASN A C 1
ATOM 1651 O O . ASN A 1 211 ? 127.440 160.388 169.694 1.00 18.83 211 ASN A O 1
ATOM 1656 N N . SER A 1 212 ? 125.444 159.550 170.395 1.00 20.45 212 SER A N 1
ATOM 1657 C CA . SER A 1 212 ? 124.838 159.313 169.074 1.00 20.45 212 SER A CA 1
ATOM 1658 C C . SER A 1 212 ? 125.707 158.424 168.184 1.00 20.45 212 SER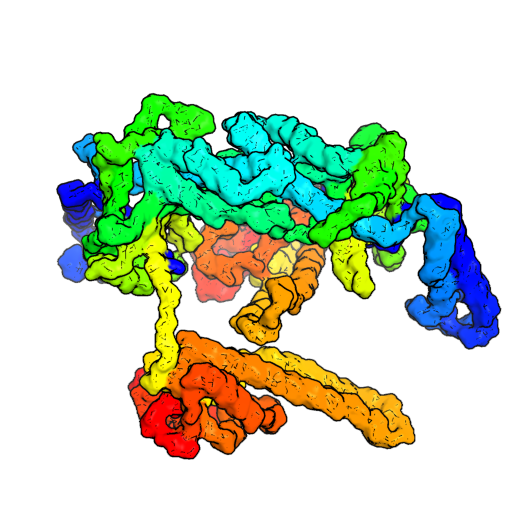 A C 1
ATOM 1659 O O . SER A 1 212 ? 125.768 158.600 166.965 1.00 20.45 212 SER A O 1
ATOM 1662 N N . ASP A 1 213 ? 126.386 157.456 168.793 1.00 16.91 213 ASP A N 1
ATOM 1663 C CA . ASP A 1 213 ? 127.306 156.591 168.074 1.00 16.91 213 ASP A CA 1
ATOM 1664 C C . ASP A 1 213 ? 126.805 155.155 168.097 1.00 16.91 213 ASP A C 1
ATOM 1665 O O . ASP A 1 213 ? 125.952 154.781 168.906 1.00 16.91 213 ASP A O 1
ATOM 1670 N N . PHE A 1 214 ? 127.346 154.353 167.189 1.00 15.79 214 PHE A N 1
ATOM 1671 C CA . PHE A 1 214 ? 127.038 152.930 167.102 1.00 15.79 214 PHE A CA 1
ATOM 1672 C C . PHE A 1 214 ? 128.253 152.167 167.632 1.00 15.79 214 PHE A C 1
ATOM 1673 O O . PHE A 1 214 ? 129.179 151.852 166.885 1.00 15.79 214 PHE A O 1
ATOM 1681 N N . ILE A 1 215 ? 128.246 151.868 168.927 1.00 13.19 215 ILE A N 1
ATOM 1682 C CA . ILE A 1 215 ? 129.281 151.045 169.543 1.00 13.19 215 ILE A CA 1
ATOM 1683 C C . ILE A 1 215 ? 128.755 149.624 169.662 1.00 13.19 215 ILE A C 1
ATOM 1684 O O . ILE A 1 215 ? 127.679 149.401 170.230 1.00 13.19 215 ILE A O 1
ATOM 1689 N N . ILE A 1 216 ? 129.504 148.661 169.130 1.00 12.11 216 ILE A N 1
ATOM 1690 C CA . ILE A 1 216 ? 129.179 147.251 169.309 1.00 12.11 216 ILE A CA 1
ATOM 1691 C C . ILE A 1 216 ? 130.297 146.615 170.123 1.00 12.11 216 ILE A C 1
ATOM 1692 O O . ILE A 1 216 ? 131.448 147.061 170.089 1.00 12.11 216 ILE A O 1
ATOM 1697 N N . LYS A 1 217 ? 129.940 145.624 170.934 1.00 12.03 217 LYS A N 1
ATOM 1698 C CA . LYS A 1 217 ? 130.899 144.979 171.816 1.00 12.03 217 LYS A CA 1
ATOM 1699 C C . LYS A 1 217 ? 131.011 143.513 171.428 1.00 12.03 217 LYS A C 1
ATOM 1700 O O . LYS A 1 217 ? 129.993 142.827 171.298 1.00 12.03 217 LYS A O 1
ATOM 1706 N N . ILE A 1 218 ? 132.229 143.029 171.235 1.00 5.87 218 ILE A N 1
ATOM 1707 C CA . ILE A 1 218 ? 132.449 141.658 170.796 1.00 5.87 218 ILE A CA 1
ATOM 1708 C C . ILE A 1 218 ? 133.110 140.918 171.952 1.00 5.87 218 ILE A C 1
ATOM 1709 O O . ILE A 1 218 ? 134.185 141.340 172.409 1.00 5.87 218 ILE A O 1
ATOM 1714 N N . PRO A 1 219 ? 132.517 139.833 172.456 1.00 15.08 219 PRO A N 1
ATOM 1715 C CA . PRO A 1 219 ? 133.113 139.113 173.592 1.00 15.08 219 PRO A CA 1
ATOM 1716 C C . PRO A 1 219 ? 134.347 138.363 173.120 1.00 15.08 219 PRO A C 1
ATOM 1717 O O . PRO A 1 219 ? 134.278 137.587 172.167 1.00 15.08 219 PRO A O 1
ATOM 1721 N N . PHE A 1 220 ? 135.485 138.627 173.753 1.00 11.26 220 PHE A N 1
ATOM 1722 C CA . PHE A 1 220 ? 136.736 138.138 173.199 1.00 11.26 220 PHE A CA 1
ATOM 1723 C C . PHE A 1 220 ? 137.693 137.820 174.338 1.00 11.26 220 PHE A C 1
ATOM 1724 O O . PHE A 1 220 ? 137.514 138.272 175.472 1.00 11.26 220 PHE A O 1
ATOM 1732 N N . GLY A 1 221 ? 138.719 137.030 174.020 1.00 11.62 221 GLY A N 1
ATOM 1733 C CA . GLY A 1 221 ? 139.718 136.642 174.991 1.00 11.62 221 GLY A CA 1
ATOM 1734 C C . GLY A 1 221 ? 140.893 137.602 175.000 1.00 11.62 221 GLY A C 1
ATOM 1735 O O . GLY A 1 221 ? 140.908 138.623 174.317 1.00 11.62 221 GLY A O 1
ATOM 1736 N N . ARG A 1 222 ? 141.895 137.262 175.807 1.00 17.22 222 ARG A N 1
ATOM 1737 C CA . ARG A 1 222 ? 143.101 138.076 175.942 1.00 17.22 222 ARG A CA 1
ATOM 1738 C C . ARG A 1 222 ? 144.143 137.474 175.005 1.00 17.22 222 ARG A C 1
ATOM 1739 O O . ARG A 1 222 ? 144.722 136.424 175.294 1.00 17.22 222 ARG A O 1
ATOM 1747 N N . TRP A 1 223 ? 144.373 138.137 173.874 1.00 16.10 223 TRP A N 1
ATOM 1748 C CA . TRP A 1 223 ? 145.321 137.641 172.886 1.00 16.10 223 TRP A CA 1
ATOM 1749 C C . TRP A 1 223 ? 146.763 137.863 173.328 1.00 16.10 223 TRP A C 1
ATOM 1750 O O . TRP A 1 223 ? 147.125 138.950 173.789 1.00 16.10 223 TRP A O 1
ATOM 1761 N N . GLN A 1 224 ? 147.581 136.821 173.191 1.00 17.05 224 GLN A N 1
ATOM 1762 C CA . GLN A 1 224 ? 149.007 136.868 173.485 1.00 17.05 224 GLN A CA 1
ATOM 1763 C C . GLN A 1 224 ? 149.778 136.456 172.239 1.00 17.05 224 GLN A C 1
ATOM 1764 O O . GLN A 1 224 ? 149.451 135.436 171.623 1.00 17.05 224 GLN A O 1
ATOM 1770 N N . VAL A 1 225 ? 150.750 137.282 171.835 1.00 18.14 225 VAL A N 1
ATOM 1771 C CA . VAL A 1 225 ? 151.529 137.010 170.627 1.00 18.14 225 VAL A CA 1
ATOM 1772 C C . VAL A 1 225 ? 152.345 135.734 170.813 1.00 18.14 225 VAL A C 1
ATOM 1773 O O . VAL A 1 225 ? 152.947 135.522 171.874 1.00 18.14 225 VAL A O 1
ATOM 1777 N N . LYS A 1 226 ? 152.286 134.840 169.813 1.00 23.19 226 LYS A N 1
ATOM 1778 C CA . LYS A 1 226 ? 153.106 133.628 169.772 1.00 23.19 226 LYS A CA 1
ATOM 1779 C C . LYS A 1 226 ? 154.590 133.922 169.968 1.00 23.19 226 LYS A C 1
ATOM 1780 O O . LYS A 1 226 ? 155.115 134.920 169.468 1.00 23.19 226 LYS A O 1
ATOM 1786 N N . LYS A 1 227 ? 155.266 133.035 170.703 1.00 35.57 227 LYS A N 1
ATOM 1787 C CA . LYS A 1 227 ? 156.698 133.198 170.933 1.00 35.57 227 LYS A CA 1
ATOM 1788 C C . LYS A 1 227 ? 157.496 132.885 169.671 1.00 35.57 227 LYS A C 1
ATOM 1789 O O . LYS A 1 227 ? 158.278 133.715 169.192 1.00 35.57 227 LYS A O 1
ATOM 1795 N N . GLU A 1 228 ? 157.309 131.687 169.120 1.00 38.81 228 GLU A N 1
ATOM 1796 C CA . GLU A 1 228 ? 157.968 131.257 167.888 1.00 38.81 228 GLU A CA 1
ATOM 1797 C C . GLU A 1 228 ? 156.940 131.263 166.760 1.00 38.81 228 GLU A C 1
ATOM 1798 O O . GLU A 1 228 ? 156.175 130.307 166.601 1.00 38.81 228 GLU A O 1
ATOM 1804 N N . ILE A 1 229 ? 156.913 132.344 165.988 1.00 35.79 229 ILE A N 1
ATOM 1805 C CA . ILE A 1 229 ? 155.981 132.460 164.873 1.00 35.79 229 ILE A CA 1
ATOM 1806 C C . ILE A 1 229 ? 156.492 131.612 163.714 1.00 35.79 229 ILE A C 1
ATOM 1807 O O . ILE A 1 229 ? 157.696 131.581 163.434 1.00 35.79 229 ILE A O 1
ATOM 1812 N N . ASP A 1 230 ? 155.581 130.914 163.035 1.00 37.29 230 ASP A N 1
ATOM 1813 C CA . ASP A 1 230 ? 155.964 130.030 161.942 1.00 37.29 230 ASP A CA 1
ATOM 1814 C C . ASP A 1 230 ? 156.246 130.856 160.692 1.00 37.29 230 ASP A C 1
ATOM 1815 O O . ASP A 1 230 ? 155.469 131.749 160.341 1.00 37.29 230 ASP A O 1
ATOM 1820 N N . LYS A 1 231 ? 157.361 130.561 160.020 1.00 36.47 231 LYS A N 1
ATOM 1821 C CA . LYS A 1 231 ? 157.754 131.354 158.861 1.00 36.47 231 LYS A CA 1
ATOM 1822 C C . LYS A 1 231 ? 156.980 130.993 157.598 1.00 36.47 231 LYS A C 1
ATOM 1823 O O . LYS A 1 231 ? 156.910 131.816 156.679 1.00 36.47 231 LYS A O 1
ATOM 1829 N N . TYR A 1 232 ? 156.402 129.792 157.525 1.00 34.23 232 TYR A N 1
ATOM 1830 C CA . TYR A 1 232 ? 155.563 129.450 156.380 1.00 34.23 232 TYR A CA 1
ATOM 1831 C C . TYR A 1 232 ? 154.197 130.118 156.484 1.00 34.23 232 TYR A C 1
ATOM 1832 O O . TYR A 1 232 ? 153.648 130.586 155.480 1.00 34.23 232 TYR A O 1
ATOM 1841 N N . ARG A 1 233 ? 153.640 130.161 157.695 1.00 27.27 233 ARG A N 1
ATOM 1842 C CA . ARG A 1 233 ? 152.375 130.821 158.009 1.00 27.27 233 ARG A CA 1
ATOM 1843 C C . ARG A 1 233 ? 152.602 131.968 158.994 1.00 27.27 233 ARG A C 1
ATOM 1844 O O . ARG A 1 233 ? 152.400 131.822 160.210 1.00 27.27 233 ARG A O 1
ATOM 1852 N N . PRO A 1 234 ? 153.013 133.141 158.505 1.00 26.38 234 PRO A N 1
ATOM 1853 C CA . PRO A 1 234 ? 153.341 134.241 159.417 1.00 26.38 234 PRO A CA 1
ATOM 1854 C C . PRO A 1 234 ? 152.144 135.070 159.853 1.00 26.38 234 PRO A C 1
ATOM 1855 O O . PRO A 1 234 ? 152.310 135.961 160.699 1.00 26.38 234 PRO A O 1
ATOM 1859 N N . TRP A 1 235 ? 150.954 134.811 159.305 1.00 18.83 235 TRP A N 1
ATOM 1860 C CA . TRP A 1 235 ? 149.751 135.496 159.765 1.00 18.83 235 TRP A CA 1
ATOM 1861 C C . TRP A 1 235 ? 149.286 134.996 161.129 1.00 18.83 235 TRP A C 1
ATOM 1862 O O . TRP A 1 235 ? 148.573 135.721 161.831 1.00 18.83 235 TRP A O 1
ATOM 1873 N N . GLU A 1 236 ? 149.669 133.779 161.516 1.00 20.93 236 GLU A N 1
ATOM 1874 C CA . GLU A 1 236 ? 149.228 133.163 162.768 1.00 20.93 236 GLU A CA 1
ATOM 1875 C C . GLU A 1 236 ? 150.177 133.597 163.877 1.00 20.93 236 GLU A C 1
ATOM 1876 O O . GLU A 1 236 ? 151.256 133.022 164.045 1.00 20.93 236 GLU A O 1
ATOM 1882 N N . LYS A 1 237 ? 149.785 134.616 164.639 1.00 19.09 237 LYS A N 1
ATOM 1883 C CA . LYS A 1 237 ? 150.668 135.156 165.666 1.00 19.09 237 LYS A CA 1
ATOM 1884 C C . LYS A 1 237 ? 149.892 135.578 166.909 1.00 19.09 237 LYS A C 1
ATOM 1885 O O . LYS A 1 237 ? 150.239 136.567 167.563 1.00 19.09 237 LYS A O 1
ATOM 1891 N N . PHE A 1 238 ? 148.834 134.847 167.262 1.00 16.75 238 PHE A N 1
ATOM 1892 C CA . PHE A 1 238 ? 148.100 135.136 168.487 1.00 16.75 238 PHE A CA 1
ATOM 1893 C C . PHE A 1 238 ? 147.647 133.825 169.119 1.00 16.75 238 PHE A C 1
ATOM 1894 O O . PHE A 1 238 ? 147.789 132.750 168.531 1.00 16.75 238 PHE A O 1
ATOM 1902 N N . ASP A 1 239 ? 147.086 133.916 170.330 1.00 17.27 239 ASP A N 1
ATOM 1903 C CA . ASP A 1 239 ? 146.814 132.700 171.094 1.00 17.27 239 ASP A CA 1
ATOM 1904 C C . ASP A 1 239 ? 145.389 132.539 171.619 1.00 17.27 239 ASP A C 1
ATOM 1905 O O . ASP A 1 239 ? 144.912 131.401 171.704 1.00 17.27 239 ASP A O 1
ATOM 1910 N N . PHE A 1 240 ? 144.711 133.647 171.954 1.00 15.35 240 PHE A N 1
ATOM 1911 C CA . PHE A 1 240 ? 143.266 133.694 172.229 1.00 15.35 240 PHE A CA 1
ATOM 1912 C C . PHE A 1 240 ? 142.897 132.790 173.413 1.00 15.35 240 PHE A C 1
ATOM 1913 O O . PHE A 1 240 ? 142.327 131.708 173.257 1.00 15.35 240 PHE A O 1
ATOM 1921 N N . GLU A 1 241 ? 143.275 133.257 174.605 1.00 15.62 241 GLU A N 1
ATOM 1922 C CA . GLU A 1 241 ? 142.845 132.622 175.846 1.00 15.62 241 GLU A CA 1
ATOM 1923 C C . GLU A 1 241 ? 141.322 132.637 176.001 1.00 15.62 241 GLU A C 1
ATOM 1924 O O . GLU A 1 241 ? 140.603 133.407 175.355 1.00 15.62 241 GLU A O 1
ATOM 1930 N N . GLN A 1 242 ? 140.845 131.763 176.888 1.00 17.16 242 GLN A N 1
ATOM 1931 C CA . GLN A 1 242 ? 139.418 131.558 177.103 1.00 17.16 242 GLN A CA 1
ATOM 1932 C C . GLN A 1 242 ? 138.749 132.794 177.700 1.00 17.16 242 GLN A C 1
ATOM 1933 O O . GLN A 1 242 ? 139.292 133.436 178.605 1.00 17.16 242 GLN A O 1
ATOM 1939 N N . VAL A 1 243 ? 137.571 133.137 177.163 1.00 16.83 243 VAL A N 1
ATOM 1940 C CA . VAL A 1 243 ? 136.844 134.350 177.539 1.00 16.83 243 VAL A CA 1
ATOM 1941 C C . VAL A 1 243 ? 136.385 134.325 179.000 1.00 16.83 243 VAL A C 1
ATOM 1942 O O . VAL A 1 243 ? 136.166 135.382 179.602 1.00 16.83 243 VAL A O 1
ATOM 1946 N N . GLN A 1 244 ? 136.303 133.144 179.614 1.00 18.94 244 GLN A N 1
ATOM 1947 C CA . GLN A 1 244 ? 135.973 133.070 181.032 1.00 18.94 244 GLN A CA 1
ATOM 1948 C C . GLN A 1 244 ? 137.200 133.231 181.913 1.00 18.94 244 GLN A C 1
ATOM 1949 O O . GLN A 1 244 ? 137.092 133.787 183.012 1.00 18.94 244 GLN A O 1
ATOM 1955 N N . LYS A 1 245 ? 138.355 132.731 181.466 1.00 17.61 245 LYS A N 1
ATOM 1956 C CA . LYS A 1 245 ? 139.588 132.901 182.227 1.00 17.61 245 LYS A CA 1
ATOM 1957 C C . LYS A 1 245 ? 140.019 134.363 182.229 1.00 17.61 245 LYS A C 1
ATOM 1958 O O . LYS A 1 245 ? 140.089 135.004 183.284 1.00 17.61 245 LYS A O 1
ATOM 1964 N N . SER A 1 246 ? 140.309 134.909 181.048 1.00 15.81 246 SER A N 1
ATOM 1965 C CA . SER A 1 246 ? 140.791 136.283 180.915 1.00 15.81 246 SER A CA 1
ATOM 1966 C C . SER A 1 246 ? 140.057 136.933 179.752 1.00 15.81 246 SER A C 1
ATOM 1967 O O . SER A 1 246 ? 140.490 136.838 178.596 1.00 15.81 246 SER A O 1
ATOM 1970 N N . PRO A 1 247 ? 138.935 137.600 180.015 1.00 13.70 247 PRO A N 1
ATOM 1971 C CA . PRO A 1 247 ? 138.237 138.314 178.942 1.00 13.70 247 PRO A CA 1
ATOM 1972 C C . PRO A 1 247 ? 138.946 139.607 178.567 1.00 13.70 247 PRO A C 1
ATOM 1973 O O . PRO A 1 247 ? 139.733 140.165 179.335 1.00 13.70 247 PRO A O 1
ATOM 1977 N N . LYS A 1 248 ? 138.613 140.094 177.364 1.00 12.08 248 LYS A N 1
ATOM 1978 C CA . LYS A 1 248 ? 139.090 141.360 176.816 1.00 12.08 248 LYS A CA 1
ATOM 1979 C C . LYS A 1 248 ? 138.241 141.716 175.599 1.00 12.08 248 LYS A C 1
ATOM 1980 O O . LYS A 1 248 ? 138.676 141.497 174.461 1.00 12.08 248 LYS A O 1
ATOM 1986 N N . PRO A 1 249 ? 137.020 142.225 175.794 1.00 6.05 249 PRO A N 1
ATOM 1987 C CA . PRO A 1 249 ? 136.081 142.370 174.667 1.00 6.05 249 PRO A CA 1
ATOM 1988 C C . PRO A 1 249 ? 136.490 143.495 173.722 1.00 6.05 249 PRO A C 1
ATOM 1989 O O . PRO A 1 249 ? 136.754 144.620 174.149 1.00 6.05 249 PRO A O 1
ATOM 1993 N N . ILE A 1 250 ? 136.543 143.177 172.430 1.00 13.52 250 ILE A N 1
ATOM 1994 C CA . ILE A 1 250 ? 136.812 144.169 171.388 1.00 13.52 250 ILE A CA 1
ATOM 1995 C C . ILE A 1 250 ? 135.542 144.977 171.126 1.00 13.52 250 ILE A C 1
ATOM 1996 O O . ILE A 1 250 ? 134.587 144.465 170.541 1.00 13.52 250 ILE A O 1
ATOM 2001 N N . SER A 1 251 ? 135.507 146.231 171.569 1.00 16.27 251 SER A N 1
ATOM 2002 C CA . SER A 1 251 ? 134.445 147.122 171.119 1.00 16.27 251 SER A CA 1
ATOM 2003 C C . SER A 1 251 ? 134.842 147.858 169.844 1.00 16.27 251 SER A C 1
ATOM 2004 O O . SER A 1 251 ? 135.980 148.310 169.699 1.00 16.27 251 SER A O 1
ATOM 2007 N N . LEU A 1 252 ? 133.872 148.029 168.949 1.00 25.55 252 LEU A N 1
ATOM 2008 C CA . LEU A 1 252 ? 134.087 148.627 167.637 1.00 25.55 252 LEU A CA 1
ATOM 2009 C C . LEU A 1 252 ? 133.080 149.745 167.411 1.00 25.55 252 LEU A C 1
ATOM 2010 O O . LEU A 1 252 ? 131.886 149.569 167.680 1.00 25.55 252 LEU A O 1
ATOM 2015 N N . LEU A 1 253 ? 133.555 150.897 166.938 1.00 25.55 253 LEU A N 1
ATOM 2016 C CA . LEU A 1 253 ? 132.682 151.984 166.519 1.00 25.55 253 LEU A CA 1
ATOM 2017 C C . LEU A 1 253 ? 132.337 151.814 165.044 1.00 25.55 253 LEU A C 1
ATOM 2018 O O . LEU A 1 253 ? 133.201 151.475 164.230 1.00 25.55 253 LEU A O 1
ATOM 2023 N N . LEU A 1 254 ? 131.071 152.040 164.701 1.00 25.55 254 LEU A N 1
ATOM 2024 C CA . LEU A 1 254 ? 130.561 151.747 163.371 1.00 25.55 254 LEU A CA 1
ATOM 2025 C C . LEU A 1 254 ? 130.010 153.014 162.735 1.00 25.55 254 LEU A C 1
ATOM 2026 O O . LEU A 1 254 ? 129.442 153.871 163.419 1.00 25.55 254 LEU A O 1
ATOM 2031 N N . SER A 1 255 ? 130.182 153.120 161.418 1.00 16.38 255 SER A N 1
ATOM 2032 C CA . SER A 1 255 ? 130.096 154.397 160.719 1.00 16.38 255 SER A CA 1
ATOM 2033 C C . SER A 1 255 ? 128.651 154.729 160.377 1.00 16.38 255 SER A C 1
ATOM 2034 O O . SER A 1 255 ? 128.048 154.101 159.500 1.00 16.38 255 SER A O 1
ATOM 2037 N N . THR A 1 256 ? 128.093 155.718 161.077 1.00 14.64 256 THR A N 1
ATOM 2038 C CA . THR A 1 256 ? 126.746 156.202 160.807 1.00 14.64 256 THR A CA 1
ATOM 2039 C C . THR A 1 256 ? 126.732 157.704 160.550 1.00 14.64 256 THR A C 1
ATOM 2040 O O . THR A 1 256 ? 125.670 158.328 160.607 1.00 14.64 256 THR A O 1
ATOM 2044 N N . GLN A 1 257 ? 127.893 158.295 160.258 1.00 16.64 257 GLN A N 1
ATOM 2045 C CA . GLN A 1 257 ? 127.972 159.743 160.100 1.00 16.64 257 GLN A CA 1
ATOM 2046 C C . GLN A 1 257 ? 127.430 160.177 158.746 1.00 16.64 257 GLN A C 1
ATOM 2047 O O . GLN A 1 257 ? 126.763 161.211 158.641 1.00 16.64 257 GLN A O 1
ATOM 2053 N N . ARG A 1 258 ? 127.719 159.392 157.705 1.00 25.55 258 ARG A N 1
ATOM 2054 C CA . ARG A 1 258 ? 127.169 159.651 156.380 1.00 25.55 258 ARG A CA 1
ATOM 2055 C C . ARG A 1 258 ? 125.666 159.403 156.365 1.00 25.55 258 ARG A C 1
ATOM 2056 O O . ARG A 1 258 ? 124.915 160.118 155.690 1.00 25.55 258 ARG A O 1
ATOM 2064 N N . ARG A 1 259 ? 125.211 158.409 157.130 1.00 28.14 259 ARG A N 1
ATOM 2065 C CA . ARG A 1 259 ? 123.801 158.047 157.150 1.00 28.14 259 ARG A CA 1
ATOM 2066 C C . ARG A 1 259 ? 122.943 159.065 157.893 1.00 28.14 259 ARG A C 1
ATOM 2067 O O . ARG A 1 259 ? 121.724 159.086 157.694 1.00 28.14 259 ARG A O 1
ATOM 2075 N N . LYS A 1 260 ? 123.540 159.903 158.746 1.00 13.37 260 LYS A N 1
ATOM 2076 C CA . LYS A 1 260 ? 122.787 160.961 159.410 1.00 13.37 260 LYS A CA 1
ATOM 2077 C C . LYS A 1 260 ? 122.497 162.144 158.495 1.00 13.37 260 LYS A C 1
ATOM 2078 O O . LYS A 1 260 ? 121.656 162.981 158.840 1.00 13.37 260 LYS A O 1
ATOM 2084 N N . ARG A 1 261 ? 123.168 162.233 157.347 1.00 14.99 261 ARG A N 1
ATOM 2085 C CA . ARG A 1 261 ? 122.891 163.260 156.353 1.00 14.99 261 ARG A CA 1
ATOM 2086 C C . ARG A 1 261 ? 121.886 162.800 155.308 1.00 14.99 261 ARG A C 1
ATOM 2087 O O . ARG A 1 261 ? 121.381 163.633 154.546 1.00 14.99 261 ARG A O 1
ATOM 2095 N N . ASN A 1 262 ? 121.606 161.500 155.249 1.00 15.90 262 ASN A N 1
ATOM 2096 C CA . ASN A 1 262 ? 120.702 160.923 154.267 1.00 15.90 262 ASN A CA 1
ATOM 2097 C C . ASN A 1 262 ? 119.270 161.380 154.534 1.00 15.90 262 ASN A C 1
ATOM 2098 O O . ASN A 1 262 ? 118.920 161.779 155.649 1.00 15.90 262 ASN A O 1
ATOM 2103 N N . LYS A 1 263 ? 118.449 161.338 153.475 1.00 17.99 263 LYS A N 1
ATOM 2104 C CA . LYS A 1 263 ? 117.213 162.119 153.422 1.00 17.99 263 LYS A CA 1
ATOM 2105 C C . LYS A 1 263 ? 116.188 161.616 154.432 1.00 17.99 263 LYS A C 1
ATOM 2106 O O . LYS A 1 263 ? 115.614 162.404 155.194 1.00 17.99 263 LYS A O 1
ATOM 2112 N N . GLY A 1 264 ? 115.941 160.310 154.452 1.00 15.86 264 GLY A N 1
ATOM 2113 C CA . GLY A 1 264 ? 115.254 159.734 155.588 1.00 15.86 264 GLY A CA 1
ATOM 2114 C C . GLY A 1 264 ? 116.199 159.119 156.598 1.00 15.86 264 GLY A C 1
ATOM 2115 O O . GLY A 1 264 ? 116.527 157.933 156.528 1.00 15.86 264 GLY A O 1
ATOM 2116 N N . TRP A 1 265 ? 116.617 159.935 157.564 1.00 14.06 265 TRP A N 1
ATOM 2117 C CA . TRP A 1 265 ? 117.049 159.490 158.882 1.00 14.06 265 TRP A CA 1
ATOM 2118 C C . TRP A 1 265 ? 116.042 159.840 159.960 1.00 14.06 265 TRP A C 1
ATOM 2119 O O . TRP A 1 265 ? 115.929 159.113 160.946 1.00 14.06 265 TRP A O 1
ATOM 2130 N N . SER A 1 266 ? 115.289 160.921 159.772 1.00 17.01 266 SER A N 1
ATOM 2131 C CA . SER A 1 266 ? 114.105 161.222 160.574 1.00 17.01 266 SER A CA 1
ATOM 2132 C C . SER A 1 266 ? 112.853 160.632 159.920 1.00 17.01 266 SER A C 1
ATOM 2133 O O . SER A 1 266 ? 111.895 161.329 159.587 1.00 17.01 266 SER A O 1
ATOM 2136 N N . LYS A 1 267 ? 112.879 159.314 159.735 1.00 17.28 267 LYS A N 1
ATOM 2137 C CA . LYS A 1 267 ? 111.738 158.587 159.195 1.00 17.28 267 LYS A CA 1
ATOM 2138 C C . LYS A 1 267 ? 111.548 157.312 160.012 1.00 17.28 267 LYS A C 1
ATOM 2139 O O . LYS A 1 267 ? 112.124 157.151 161.093 1.00 17.28 267 LYS A O 1
ATOM 2145 N N . ASP A 1 268 ? 110.729 156.395 159.490 1.00 19.16 268 ASP A N 1
ATOM 2146 C CA . ASP A 1 268 ? 110.318 155.211 160.235 1.00 19.16 268 ASP A CA 1
ATOM 2147 C C . ASP A 1 268 ? 110.393 153.922 159.424 1.00 19.16 268 ASP A C 1
ATOM 2148 O O . ASP A 1 268 ? 109.847 152.903 159.864 1.00 19.16 268 ASP A O 1
ATOM 2153 N N . GLU A 1 269 ? 111.048 153.924 158.262 1.00 21.36 269 GLU A N 1
ATOM 2154 C CA . GLU A 1 269 ? 111.012 152.736 157.414 1.00 21.36 269 GLU A CA 1
ATOM 2155 C C . GLU A 1 269 ? 112.356 152.321 156.830 1.00 21.36 269 GLU A C 1
ATOM 2156 O O . GLU A 1 269 ? 112.521 151.132 156.535 1.00 21.36 269 GLU A O 1
ATOM 2162 N N . GLY A 1 270 ? 113.309 153.230 156.622 1.00 17.69 270 GLY A N 1
ATOM 2163 C CA . GLY A 1 270 ? 114.486 152.899 155.839 1.00 17.69 270 GLY A CA 1
ATOM 2164 C C . GLY A 1 270 ? 115.506 152.029 156.552 1.00 17.69 270 GLY A C 1
ATOM 2165 O O . GLY A 1 270 ? 115.217 151.441 157.598 1.00 17.69 270 GLY A O 1
ATOM 2166 N N . THR A 1 271 ? 116.719 151.954 155.999 1.00 16.74 271 THR A N 1
ATOM 2167 C CA . THR A 1 271 ? 117.832 151.359 156.731 1.00 16.74 271 THR A CA 1
ATOM 2168 C C . THR A 1 271 ? 118.278 152.239 157.898 1.00 16.74 271 THR A C 1
ATOM 2169 O O . THR A 1 271 ? 118.666 151.727 158.959 1.00 16.74 271 THR A O 1
ATOM 2173 N N . GLU A 1 272 ? 118.094 153.553 157.768 1.00 15.11 272 GLU A N 1
ATOM 2174 C CA . GLU A 1 272 ? 118.433 154.484 158.839 1.00 15.11 272 GLU A CA 1
ATOM 2175 C C . GLU A 1 272 ? 117.497 154.387 160.039 1.00 15.11 272 GLU A C 1
ATOM 2176 O O . GLU A 1 272 ? 117.947 154.550 161.179 1.00 15.11 272 GLU A O 1
ATOM 2182 N N . ALA A 1 273 ? 116.218 154.070 159.824 1.00 9.47 273 ALA A N 1
ATOM 2183 C CA . ALA A 1 273 ? 115.348 153.820 160.968 1.00 9.47 273 ALA A CA 1
ATOM 2184 C C . ALA A 1 273 ? 115.634 152.481 161.634 1.00 9.47 273 ALA A C 1
ATOM 2185 O O . ALA A 1 273 ? 115.484 152.362 162.857 1.00 9.47 273 ALA A O 1
ATOM 2187 N N . GLU A 1 274 ? 116.116 151.492 160.875 1.00 13.26 274 GLU A N 1
ATOM 2188 C CA . GLU A 1 274 ? 116.559 150.250 161.501 1.00 13.26 274 GLU A CA 1
ATOM 2189 C C . GLU A 1 274 ? 117.804 150.475 162.348 1.00 13.26 274 GLU A C 1
ATOM 2190 O O . GLU A 1 274 ? 117.926 149.912 163.442 1.00 13.26 274 GLU A O 1
ATOM 2196 N N . ILE A 1 275 ? 118.698 151.358 161.901 1.00 11.03 275 ILE A N 1
ATOM 2197 C CA . ILE A 1 275 ? 119.903 151.623 162.680 1.00 11.03 275 ILE A CA 1
ATOM 2198 C C . ILE A 1 275 ? 119.586 152.495 163.897 1.00 11.03 275 ILE A C 1
ATOM 2199 O O . ILE A 1 275 ? 120.160 152.288 164.974 1.00 11.03 275 ILE A O 1
ATOM 2204 N N . LYS A 1 276 ? 118.625 153.423 163.775 1.00 10.14 276 LYS A N 1
ATOM 2205 C CA . LYS A 1 276 ? 118.134 154.153 164.945 1.00 10.14 276 LYS A CA 1
ATOM 2206 C C . LYS A 1 276 ? 117.467 153.233 165.960 1.00 10.14 276 LYS A C 1
ATOM 2207 O O . LYS A 1 276 ? 117.596 153.453 167.170 1.00 10.14 276 LYS A O 1
ATOM 2213 N N . LYS A 1 277 ? 116.785 152.183 165.497 1.00 8.71 277 LYS A N 1
ATOM 2214 C CA . LYS A 1 277 ? 116.150 151.277 166.447 1.00 8.71 277 LYS A CA 1
ATOM 2215 C C . LYS A 1 277 ? 117.179 150.387 167.135 1.00 8.71 277 LYS A C 1
ATOM 2216 O O . LYS A 1 277 ? 117.069 150.150 168.343 1.00 8.71 277 LYS A O 1
ATOM 2222 N N . VAL A 1 278 ? 118.159 149.865 166.385 1.00 11.52 278 VAL A N 1
ATOM 2223 C CA . VAL A 1 278 ? 119.254 149.097 166.989 1.00 11.52 278 VAL A CA 1
ATOM 2224 C C . VAL A 1 278 ? 120.060 149.961 167.961 1.00 11.52 278 VAL A C 1
ATOM 2225 O O . VAL A 1 278 ? 120.517 149.479 169.007 1.00 11.52 278 VAL A O 1
ATOM 2229 N N . MET A 1 279 ? 120.178 151.261 167.676 1.00 11.18 279 MET A N 1
ATOM 2230 C CA . MET A 1 279 ? 120.831 152.176 168.605 1.00 11.18 279 MET A CA 1
ATOM 2231 C C . MET A 1 279 ? 119.982 152.387 169.853 1.00 11.18 279 MET A C 1
ATOM 2232 O O . MET A 1 279 ? 120.523 152.563 170.952 1.00 11.18 279 MET A O 1
ATOM 2237 N N . ASN A 1 280 ? 118.652 152.409 169.692 1.00 12.19 280 ASN A N 1
ATOM 2238 C CA . ASN A 1 280 ? 117.745 152.580 170.827 1.00 12.19 280 ASN A CA 1
ATOM 2239 C C . ASN A 1 280 ? 117.844 151.428 171.827 1.00 12.19 280 ASN A C 1
ATOM 2240 O O . ASN A 1 280 ? 117.615 151.629 173.025 1.00 12.19 280 ASN A O 1
ATOM 2245 N N . GLY A 1 281 ? 118.177 150.222 171.363 1.00 11.08 281 GLY A N 1
ATOM 2246 C CA . GLY A 1 281 ? 118.056 149.010 172.153 1.00 11.08 281 GLY A CA 1
ATOM 2247 C C . GLY A 1 281 ? 116.923 148.092 171.748 1.00 11.08 281 GLY A C 1
ATOM 2248 O O . GLY A 1 281 ? 116.881 146.945 172.212 1.00 11.08 281 GLY A O 1
ATOM 2249 N N . ASP A 1 282 ? 116.005 148.558 170.907 1.00 13.95 282 ASP A N 1
ATOM 2250 C CA . ASP A 1 282 ? 115.165 147.691 170.095 1.00 13.95 282 ASP A CA 1
ATOM 2251 C C . ASP A 1 282 ? 115.995 146.989 169.018 1.00 13.95 282 ASP A C 1
ATOM 2252 O O . ASP A 1 282 ? 117.153 147.335 168.768 1.00 13.95 282 ASP A O 1
ATOM 2257 N N . TYR A 1 283 ? 115.374 145.987 168.386 1.00 14.59 283 TYR A N 1
ATOM 2258 C CA . TYR A 1 283 ? 115.942 145.164 167.306 1.00 14.59 283 TYR A CA 1
ATOM 2259 C C . TYR A 1 283 ? 117.296 144.557 167.695 1.00 14.59 283 TYR A C 1
ATOM 2260 O O . TYR A 1 283 ? 118.353 144.949 167.200 1.00 14.59 283 TYR A O 1
ATOM 2269 N N . GLN A 1 284 ? 117.229 143.615 168.636 1.00 9.61 284 GLN A N 1
ATOM 2270 C CA . GLN A 1 284 ? 118.393 142.820 169.016 1.00 9.61 284 GLN A CA 1
ATOM 2271 C C . GLN A 1 284 ? 118.949 142.030 167.831 1.00 9.61 284 GLN A C 1
ATOM 2272 O O . GLN A 1 284 ? 118.209 141.570 166.957 1.00 9.61 284 GLN A O 1
ATOM 2278 N N . THR A 1 285 ? 120.275 141.883 167.807 1.00 7.72 285 THR A N 1
ATOM 2279 C CA . THR A 1 285 ? 120.972 141.098 166.795 1.00 7.72 285 THR A CA 1
ATOM 2280 C C . THR A 1 285 ? 121.619 139.863 167.409 1.00 7.72 285 THR A C 1
ATOM 2281 O O . THR A 1 285 ? 122.193 139.929 168.501 1.00 7.72 285 THR A O 1
ATOM 2285 N N . SER A 1 286 ? 121.522 138.734 166.703 1.00 8.00 286 SER A N 1
ATOM 2286 C CA . SER A 1 286 ? 122.156 137.491 167.122 1.00 8.00 286 SER A CA 1
ATOM 2287 C C . SER A 1 286 ? 123.286 137.036 166.208 1.00 8.00 286 SER A C 1
ATOM 2288 O O . SER A 1 286 ? 123.914 136.012 166.493 1.00 8.00 286 SER A O 1
ATOM 2291 N N . TYR A 1 287 ? 123.564 137.757 165.125 1.00 7.91 287 TYR A N 1
ATOM 2292 C CA . TYR A 1 287 ? 124.522 137.312 164.123 1.00 7.91 287 TYR A CA 1
ATOM 2293 C C . TYR A 1 287 ? 125.323 138.511 163.642 1.00 7.91 287 TYR A C 1
ATOM 2294 O O . TYR A 1 287 ? 124.755 139.574 163.355 1.00 7.91 287 TYR A O 1
ATOM 2303 N N . ILE A 1 288 ? 126.619 138.285 163.428 1.00 10.77 288 ILE A N 1
ATOM 2304 C CA . ILE A 1 288 ? 127.580 139.323 163.063 1.00 10.77 288 ILE A CA 1
ATOM 2305 C C . ILE A 1 288 ? 128.591 138.693 162.119 1.00 10.77 288 ILE A C 1
ATOM 2306 O O . ILE A 1 288 ? 129.223 137.693 162.465 1.00 10.77 288 ILE A O 1
ATOM 2311 N N . GLU A 1 289 ? 128.792 139.289 160.949 1.00 9.53 289 GLU A N 1
ATOM 2312 C CA . GLU A 1 289 ? 129.890 138.868 160.086 1.00 9.53 289 GLU A CA 1
ATOM 2313 C C . GLU A 1 289 ? 130.874 140.005 159.858 1.00 9.53 289 GLU A C 1
ATOM 2314 O O . GLU A 1 289 ? 130.476 141.112 159.492 1.00 9.53 289 GLU A O 1
ATOM 2320 N N . VAL A 1 290 ? 132.158 139.722 160.058 1.00 13.33 290 VAL A N 1
ATOM 2321 C CA . VAL A 1 290 ? 133.229 140.687 159.834 1.00 13.33 290 VAL A CA 1
ATOM 2322 C C . VAL A 1 290 ? 133.961 140.265 158.568 1.00 13.33 290 VAL A C 1
ATOM 2323 O O . VAL A 1 290 ? 134.593 139.202 158.533 1.00 13.33 290 VAL A O 1
ATOM 2327 N N . LYS A 1 291 ? 133.883 141.090 157.530 1.00 9.79 291 LYS A N 1
ATOM 2328 C CA . LYS A 1 291 ? 134.601 140.839 156.287 1.00 9.79 291 LYS A CA 1
ATOM 2329 C C . LYS A 1 291 ? 135.481 142.025 155.925 1.00 9.79 291 LYS A C 1
ATOM 2330 O O . LYS A 1 291 ? 135.391 143.097 156.521 1.00 9.79 291 LYS A O 1
ATOM 2336 N N . ARG A 1 292 ? 136.366 141.815 154.956 1.00 9.19 292 ARG A N 1
ATOM 2337 C CA . ARG A 1 292 ? 137.122 142.920 154.392 1.00 9.19 292 ARG A CA 1
ATOM 2338 C C . ARG A 1 292 ? 136.341 143.581 153.261 1.00 9.19 292 ARG A C 1
ATOM 2339 O O . ARG A 1 292 ? 135.612 142.924 152.514 1.00 9.19 292 ARG A O 1
ATOM 2347 N N . GLY A 1 293 ? 136.502 144.892 153.146 1.00 13.82 293 GLY A N 1
ATOM 2348 C CA . GLY A 1 293 ? 136.101 145.643 151.972 1.00 13.82 293 GLY A CA 1
ATOM 2349 C C . GLY A 1 293 ? 137.212 145.723 150.950 1.00 13.82 293 GLY A C 1
ATOM 2350 O O . GLY A 1 293 ? 138.084 144.852 150.871 1.00 13.82 293 GLY A O 1
ATOM 2351 N N . SER A 1 294 ? 137.180 146.787 150.154 1.00 28.57 294 SER A N 1
ATOM 2352 C CA . SER A 1 294 ? 138.245 147.038 149.199 1.00 28.57 294 SER A CA 1
ATOM 2353 C C . SER A 1 294 ? 139.402 147.751 149.897 1.00 28.57 294 SER A C 1
ATOM 2354 O O . SER A 1 294 ? 139.244 148.349 150.964 1.00 28.57 294 SER A O 1
ATOM 2357 N N . LYS A 1 295 ? 140.584 147.670 149.285 1.00 38.68 295 LYS A N 1
ATOM 2358 C CA . LYS A 1 295 ? 141.805 148.215 149.881 1.00 38.68 295 LYS A CA 1
ATOM 2359 C C . LYS A 1 295 ? 141.819 149.738 149.750 1.00 38.68 295 LYS A C 1
ATOM 2360 O O . LYS A 1 295 ? 142.399 150.314 148.826 1.00 38.68 295 LYS A O 1
ATOM 2366 N N . ILE A 1 296 ? 141.155 150.399 150.697 1.00 39.55 296 ILE A N 1
ATOM 2367 C CA . ILE A 1 296 ? 140.990 151.854 150.668 1.00 39.55 296 ILE A CA 1
ATOM 2368 C C . ILE A 1 296 ? 142.312 152.469 151.122 1.00 39.55 296 ILE A C 1
ATOM 2369 O O . ILE A 1 296 ? 142.576 152.565 152.324 1.00 39.55 296 ILE A O 1
ATOM 2374 N N . CYS A 1 297 ? 143.139 152.884 150.153 1.00 43.84 297 CYS A N 1
ATOM 2375 C CA . CYS A 1 297 ? 144.464 153.487 150.350 1.00 43.84 297 CYS A CA 1
ATOM 2376 C C . CYS A 1 297 ? 145.369 152.576 151.188 1.00 43.84 297 CYS A C 1
ATOM 2377 O O . CYS A 1 297 ? 145.651 152.832 152.359 1.00 43.84 297 CYS A O 1
ATOM 2380 N N . GLU A 1 298 ? 145.704 151.435 150.568 1.00 46.86 298 GLU A N 1
ATOM 2381 C CA . GLU A 1 298 ? 146.683 150.393 150.924 1.00 46.86 298 GLU A CA 1
ATOM 2382 C C . GLU A 1 298 ? 146.393 149.692 152.254 1.00 46.86 298 GLU A C 1
ATOM 2383 O O . GLU A 1 298 ? 147.183 148.848 152.690 1.00 46.86 298 GLU A O 1
ATOM 2389 N N . LYS A 1 299 ? 145.279 150.021 152.907 1.00 35.53 299 LYS A N 1
ATOM 2390 C CA . LYS A 1 299 ? 144.840 149.349 154.125 1.00 35.53 299 LYS A CA 1
ATOM 2391 C C . LYS A 1 299 ? 143.359 149.033 154.004 1.00 35.53 299 LYS A C 1
ATOM 2392 O O . LYS A 1 299 ? 142.550 149.932 153.752 1.00 35.53 299 LYS A O 1
ATOM 2398 N N . SER A 1 300 ? 143.015 147.757 154.166 1.00 22.80 300 SER A N 1
ATOM 2399 C CA . SER A 1 300 ? 141.691 147.271 153.806 1.00 22.80 300 SER A CA 1
ATOM 2400 C C . SER A 1 300 ? 140.636 147.766 154.789 1.00 22.80 300 SER A C 1
ATOM 2401 O O . SER A 1 300 ? 140.867 147.825 156.000 1.00 22.80 300 SER A O 1
ATOM 2404 N N . ALA A 1 301 ? 139.472 148.121 154.255 1.00 16.35 301 ALA A N 1
ATOM 2405 C CA . ALA A 1 301 ? 138.317 148.446 155.078 1.00 16.35 301 ALA A CA 1
ATOM 2406 C C . ALA A 1 301 ? 137.674 147.164 155.585 1.00 16.35 301 ALA A C 1
ATOM 2407 O O . ALA A 1 301 ? 137.577 146.174 154.857 1.00 16.35 301 ALA A O 1
ATOM 2409 N N . TRP A 1 302 ? 137.255 147.174 156.846 1.00 10.89 302 TRP A N 1
ATOM 2410 C CA . TRP A 1 302 ? 136.562 146.044 157.451 1.00 10.89 302 TRP A CA 1
ATOM 2411 C C . TRP A 1 302 ? 135.098 146.416 157.653 1.00 10.89 302 TRP A C 1
ATOM 2412 O O . TRP A 1 302 ? 134.794 147.421 158.304 1.00 10.89 302 TRP A O 1
ATOM 2423 N N . MET A 1 303 ? 134.199 145.608 157.094 1.00 12.26 303 MET A N 1
ATOM 2424 C CA . MET A 1 303 ? 132.766 145.803 157.234 1.00 12.26 303 MET A CA 1
ATOM 2425 C C . MET A 1 303 ? 132.185 144.777 158.200 1.00 12.26 303 MET A C 1
ATOM 2426 O O . MET A 1 303 ? 132.738 143.687 158.398 1.00 12.26 303 MET A O 1
ATOM 2431 N N . LEU A 1 304 ? 131.023 145.124 158.754 1.00 12.10 304 LEU A N 1
ATOM 2432 C CA . LEU A 1 304 ? 130.340 144.314 159.756 1.00 12.10 304 LEU A CA 1
ATOM 2433 C C . LEU A 1 304 ? 128.851 144.220 159.445 1.00 12.10 304 LEU A C 1
ATOM 2434 O O . LEU A 1 304 ? 128.160 145.243 159.358 1.00 12.10 304 LEU A O 1
ATOM 2439 N N . ASN A 1 305 ? 128.370 142.985 159.255 1.00 11.78 305 ASN A N 1
ATOM 2440 C CA . ASN A 1 305 ? 126.944 142.758 158.897 1.00 11.78 305 ASN A CA 1
ATOM 2441 C C . ASN A 1 305 ? 126.156 142.381 160.154 1.00 11.78 305 ASN A C 1
ATOM 2442 O O . ASN A 1 305 ? 126.503 141.364 160.779 1.00 11.78 305 ASN A O 1
ATOM 2447 N N . LEU A 1 306 ? 125.130 143.166 160.495 1.00 12.53 306 LEU A N 1
ATOM 2448 C CA . LEU A 1 306 ? 124.302 142.886 161.698 1.00 12.53 306 LEU A CA 1
ATOM 2449 C C . LEU A 1 306 ? 122.996 142.219 161.267 1.00 12.53 306 LEU A C 1
ATOM 2450 O O . LEU A 1 306 ? 122.096 142.954 160.816 1.00 12.53 306 LEU A O 1
ATOM 2455 N N . SER A 1 307 ? 122.880 140.894 161.411 1.00 9.91 307 SER A N 1
ATOM 2456 C CA . SER A 1 307 ? 121.592 140.279 161.094 1.00 9.91 307 SER A CA 1
ATOM 2457 C C . SER A 1 307 ? 120.509 140.727 162.072 1.00 9.91 307 SER A C 1
ATOM 2458 O O . SER A 1 307 ? 120.767 140.919 163.261 1.00 9.91 307 SER A O 1
ATOM 2461 N N . ILE A 1 308 ? 119.290 140.891 161.565 1.00 10.58 308 ILE A N 1
ATOM 2462 C CA . ILE A 1 308 ? 118.265 141.684 162.239 1.00 10.58 308 ILE A CA 1
ATOM 2463 C C . ILE A 1 308 ? 116.887 141.141 161.867 1.00 10.58 308 ILE A C 1
ATOM 2464 O O . ILE A 1 308 ? 116.658 140.715 160.733 1.00 10.58 308 ILE A O 1
ATOM 2469 N N . ASP A 1 309 ? 115.979 141.109 162.845 1.00 15.75 309 ASP A N 1
ATOM 2470 C CA . ASP A 1 309 ? 114.619 140.614 162.650 1.00 15.75 309 ASP A CA 1
ATOM 2471 C C . ASP A 1 309 ? 113.631 141.772 162.718 1.00 15.75 309 ASP A C 1
ATOM 2472 O O . ASP A 1 309 ? 113.504 142.423 163.761 1.00 15.75 309 ASP A O 1
ATOM 2477 N N . VAL A 1 310 ? 112.939 142.029 161.611 1.00 18.11 310 VAL A N 1
ATOM 2478 C CA . VAL A 1 310 ? 112.178 143.260 161.422 1.00 18.11 310 VAL A CA 1
ATOM 2479 C C . VAL A 1 310 ? 110.700 142.901 161.296 1.00 18.11 310 VAL A C 1
ATOM 2480 O O . VAL A 1 310 ? 110.362 141.935 160.597 1.00 18.11 310 VAL A O 1
ATOM 2484 N N . PRO A 1 311 ? 109.783 143.626 161.959 1.00 16.51 311 PRO A N 1
ATOM 2485 C CA . PRO A 1 311 ? 108.348 143.338 161.810 1.00 16.51 311 PRO A CA 1
ATOM 2486 C C . PRO A 1 311 ? 107.796 143.742 160.449 1.00 16.51 311 PRO A C 1
ATOM 2487 O O . PRO A 1 311 ? 108.520 144.295 159.614 1.00 16.51 311 PRO A O 1
ATOM 2491 N N . LYS A 1 312 ? 106.510 143.495 160.218 1.00 15.98 312 LYS A N 1
ATOM 2492 C CA . LYS A 1 312 ? 105.863 143.884 158.974 1.00 15.98 312 LYS A CA 1
ATOM 2493 C C . LYS A 1 312 ? 105.130 145.209 159.135 1.00 15.98 312 LYS A C 1
ATOM 2494 O O . LYS A 1 312 ? 104.650 145.550 160.219 1.00 15.98 312 LYS A O 1
ATOM 2500 N N . ILE A 1 313 ? 105.054 145.958 158.037 1.00 15.48 313 ILE A N 1
ATOM 2501 C CA . ILE A 1 313 ? 104.484 147.298 158.026 1.00 15.48 313 ILE A CA 1
ATOM 2502 C C . ILE A 1 313 ? 103.045 147.192 157.536 1.00 15.48 313 ILE A C 1
ATOM 2503 O O . ILE A 1 313 ? 102.702 146.291 156.762 1.00 15.48 313 ILE A O 1
ATOM 2508 N N . ASP A 1 314 ? 102.188 148.115 157.985 1.00 18.94 314 ASP A N 1
ATOM 2509 C CA . ASP A 1 314 ? 100.748 147.921 157.841 1.00 18.94 314 ASP A CA 1
ATOM 2510 C C . ASP A 1 314 ? 100.287 148.268 156.428 1.00 18.94 314 ASP A C 1
ATOM 2511 O O . ASP A 1 314 ? 99.708 147.426 155.731 1.00 18.94 314 ASP A O 1
ATOM 2516 N N . LYS A 1 315 ? 100.487 149.531 156.021 1.00 16.86 315 LYS A N 1
ATOM 2517 C CA . LYS A 1 315 ? 100.221 150.076 154.685 1.00 16.86 315 LYS A CA 1
ATOM 2518 C C . LYS A 1 315 ? 98.764 150.049 154.215 1.00 16.86 315 LYS A C 1
ATOM 2519 O O . LYS A 1 315 ? 98.470 150.559 153.128 1.00 16.86 315 LYS A O 1
ATOM 2525 N N . GLY A 1 316 ? 97.847 149.495 155.012 1.00 18.27 316 GLY A N 1
ATOM 2526 C CA . GLY A 1 316 ? 96.427 149.505 154.700 1.00 18.27 316 GLY A CA 1
ATOM 2527 C C . GLY A 1 316 ? 96.101 148.662 153.484 1.00 18.27 316 GLY A C 1
ATOM 2528 O O . GLY A 1 316 ? 95.419 149.110 152.558 1.00 18.27 316 GLY A O 1
ATOM 2529 N N . VAL A 1 317 ? 96.596 147.429 153.491 1.00 16.73 317 VAL A N 1
ATOM 2530 C CA . VAL A 1 317 ? 96.755 146.614 152.294 1.00 16.73 317 VAL A CA 1
ATOM 2531 C C . VAL A 1 317 ? 96.011 145.302 152.521 1.00 16.73 317 VAL A C 1
ATOM 2532 O O . VAL A 1 317 ? 96.255 144.610 153.519 1.00 16.73 317 VAL A O 1
ATOM 2536 N N . ASP A 1 318 ? 95.093 144.969 151.609 1.00 16.70 318 ASP A N 1
ATOM 2537 C CA . ASP A 1 318 ? 94.159 143.874 151.818 1.00 16.70 318 ASP A CA 1
ATOM 2538 C C . ASP A 1 318 ? 94.250 142.852 150.689 1.00 16.70 318 ASP A C 1
ATOM 2539 O O . ASP A 1 318 ? 94.339 143.230 149.516 1.00 16.70 318 ASP A O 1
ATOM 2544 N N . PRO A 1 319 ? 94.186 141.556 151.006 1.00 16.99 319 PRO A N 1
ATOM 2545 C CA . PRO A 1 319 ? 94.368 140.510 149.989 1.00 16.99 319 PRO A CA 1
ATOM 2546 C C . PRO A 1 319 ? 93.148 140.220 149.125 1.00 16.99 319 PRO A C 1
ATOM 2547 O O . PRO A 1 319 ? 93.176 139.246 148.368 1.00 16.99 319 PRO A O 1
ATOM 2551 N N . SER A 1 320 ? 92.083 141.017 149.204 1.00 18.89 320 SER A N 1
ATOM 2552 C CA . SER A 1 320 ? 90.981 140.903 148.256 1.00 18.89 320 SER A CA 1
ATOM 2553 C C . SER A 1 320 ? 91.256 141.595 146.926 1.00 18.89 320 SER A C 1
ATOM 2554 O O . SER A 1 320 ? 90.505 141.377 145.969 1.00 18.89 320 SER A O 1
ATOM 2557 N N . ILE A 1 321 ? 92.286 142.431 146.848 1.00 15.39 321 ILE A N 1
ATOM 2558 C CA . ILE A 1 321 ? 92.786 142.974 145.589 1.00 15.39 321 ILE A CA 1
ATOM 2559 C C . ILE A 1 321 ? 94.046 142.210 145.199 1.00 15.39 321 ILE A C 1
ATOM 2560 O O . ILE A 1 321 ? 94.998 142.130 145.985 1.00 15.39 321 ILE A O 1
ATOM 2565 N N . ILE A 1 322 ? 94.054 141.636 143.995 1.00 14.97 322 ILE A N 1
ATOM 2566 C CA . ILE A 1 322 ? 95.063 140.664 143.585 1.00 14.97 322 ILE A CA 1
ATOM 2567 C C . ILE A 1 322 ? 95.781 141.214 142.357 1.00 14.97 322 ILE A C 1
ATOM 2568 O O . ILE A 1 322 ? 95.137 141.656 141.399 1.00 14.97 322 ILE A O 1
ATOM 2573 N N . GLY A 1 323 ? 97.118 141.185 142.395 1.00 11.10 323 GLY A N 1
ATOM 2574 C CA . GLY A 1 323 ? 97.946 141.704 141.330 1.00 11.10 323 GLY A CA 1
ATOM 2575 C C . GLY A 1 323 ? 98.814 140.623 140.702 1.00 11.10 323 GLY A C 1
ATOM 2576 O O . GLY A 1 323 ? 98.864 139.478 141.168 1.00 11.10 323 GLY A O 1
ATOM 2577 N N . GLY A 1 324 ? 99.503 141.004 139.634 1.00 12.11 324 GLY A N 1
ATOM 2578 C CA . GLY A 1 324 ? 100.338 140.063 138.904 1.00 12.11 324 GLY A CA 1
ATOM 2579 C C . GLY A 1 324 ? 101.464 140.763 138.179 1.00 12.11 324 GLY A C 1
ATOM 2580 O O . GLY A 1 324 ? 101.355 141.936 137.815 1.00 12.11 324 GLY A O 1
ATOM 2581 N N . ILE A 1 325 ? 102.565 140.038 137.981 1.00 14.89 325 ILE A N 1
ATOM 2582 C CA . ILE A 1 325 ? 103.804 140.590 137.437 1.00 14.89 325 ILE A CA 1
ATOM 2583 C C . ILE A 1 325 ? 104.290 139.647 136.347 1.00 14.89 325 ILE A C 1
ATOM 2584 O O . ILE A 1 325 ? 104.481 138.453 136.608 1.00 14.89 325 ILE A O 1
ATOM 2589 N N . ASP A 1 326 ? 104.483 140.163 135.128 1.00 21.49 326 ASP A N 1
ATOM 2590 C CA . ASP A 1 326 ? 105.014 139.346 134.034 1.00 21.49 326 ASP A CA 1
ATOM 2591 C C . ASP A 1 326 ? 106.495 139.662 133.813 1.00 21.49 326 ASP A C 1
ATOM 2592 O O . ASP A 1 326 ? 106.841 140.749 133.337 1.00 21.49 326 ASP A O 1
ATOM 2597 N N . VAL A 1 327 ? 107.361 138.711 134.158 1.00 23.02 327 VAL A N 1
ATOM 2598 C CA . VAL A 1 327 ? 108.809 138.852 134.004 1.00 23.02 327 VAL A CA 1
ATOM 2599 C C . VAL A 1 327 ? 109.188 138.557 132.550 1.00 23.02 327 VAL A C 1
ATOM 2600 O O . VAL A 1 327 ? 109.065 137.420 132.085 1.00 23.02 327 VAL A O 1
ATOM 2604 N N . GLY A 1 328 ? 109.592 139.595 131.811 1.00 23.96 328 GLY A N 1
ATOM 2605 C CA . GLY A 1 328 ? 110.012 139.430 130.436 1.00 23.96 328 GLY A CA 1
ATOM 2606 C C . GLY A 1 328 ? 111.386 140.033 130.205 1.00 23.96 328 GLY A C 1
ATOM 2607 O O . GLY A 1 328 ? 111.864 140.863 130.978 1.00 23.96 328 GLY A O 1
ATOM 2608 N N . VAL A 1 329 ? 112.025 139.593 129.119 1.00 29.02 329 VAL A N 1
ATOM 2609 C CA . VAL A 1 329 ? 113.331 140.134 128.734 1.00 29.02 329 VAL A CA 1
ATOM 2610 C C . VAL A 1 329 ? 113.198 141.363 127.825 1.00 29.02 329 VAL A C 1
ATOM 2611 O O . VAL A 1 329 ? 113.934 142.339 127.993 1.00 29.02 329 VAL A O 1
ATOM 2615 N N . LYS A 1 330 ? 112.251 141.376 126.877 1.00 27.81 330 LYS A N 1
ATOM 2616 C CA . LYS A 1 330 ? 112.011 142.592 126.095 1.00 27.81 330 LYS A CA 1
ATOM 2617 C C . LYS A 1 330 ? 111.339 143.655 126.950 1.00 27.81 330 LYS A C 1
ATOM 2618 O O . LYS A 1 330 ? 111.892 144.743 127.158 1.00 27.81 330 LYS A O 1
ATOM 2624 N N . SER A 1 331 ? 110.160 143.364 127.444 1.00 25.16 331 SER A N 1
ATOM 2625 C CA . SER A 1 331 ? 109.610 144.329 128.381 1.00 25.16 331 SER A CA 1
ATOM 2626 C C . SER A 1 331 ? 109.972 143.874 129.785 1.00 25.16 331 SER A C 1
ATOM 2627 O O . SER A 1 331 ? 109.718 142.713 130.127 1.00 25.16 331 SER A O 1
ATOM 2630 N N . PRO A 1 332 ? 110.578 144.753 130.611 1.00 22.26 332 PRO A N 1
ATOM 2631 C CA . PRO A 1 332 ? 111.305 144.294 131.808 1.00 22.26 332 PRO A CA 1
ATOM 2632 C C . PRO A 1 332 ? 110.406 143.671 132.862 1.00 22.26 332 PRO A C 1
ATOM 2633 O O . PRO A 1 332 ? 110.562 142.494 133.203 1.00 22.26 332 PRO A O 1
ATOM 2637 N N . LEU A 1 333 ? 109.437 144.445 133.341 1.00 20.00 333 LEU A N 1
ATOM 2638 C CA . LEU A 1 333 ? 108.487 144.001 134.350 1.00 20.00 333 LEU A CA 1
ATOM 2639 C C . LEU A 1 333 ? 107.224 144.820 134.150 1.00 20.00 333 LEU A C 1
ATOM 2640 O O . LEU A 1 333 ? 107.281 146.053 134.145 1.00 20.00 333 LEU A O 1
ATOM 2645 N N . VAL A 1 334 ? 106.093 144.139 133.986 1.00 19.22 334 VAL A N 1
ATOM 2646 C CA . VAL A 1 334 ? 104.800 144.792 133.830 1.00 19.22 334 VAL A CA 1
ATOM 2647 C C . VAL A 1 334 ? 103.854 144.252 134.890 1.00 19.22 334 VAL A C 1
ATOM 2648 O O . VAL A 1 334 ? 103.698 143.031 135.035 1.00 19.22 334 VAL A O 1
ATOM 2652 N N . CYS A 1 335 ? 103.247 145.170 135.638 1.00 16.73 335 CYS A N 1
ATOM 2653 C CA . CYS A 1 335 ? 102.389 144.860 136.768 1.00 16.73 335 CYS A CA 1
ATOM 2654 C C . CYS A 1 335 ? 100.948 145.154 136.377 1.00 16.73 335 CYS A C 1
ATOM 2655 O O . CYS A 1 335 ? 100.658 146.221 135.818 1.00 16.73 335 CYS A O 1
ATOM 2658 N N . ALA A 1 336 ? 100.052 144.221 136.695 1.00 15.04 336 ALA A N 1
ATOM 2659 C CA . ALA A 1 336 ? 98.635 144.323 136.382 1.00 15.04 336 ALA A CA 1
ATOM 2660 C C . ALA A 1 336 ? 97.818 144.136 137.653 1.00 15.04 336 ALA A C 1
ATOM 2661 O O . ALA A 1 336 ? 98.251 143.462 138.594 1.00 15.04 336 ALA A O 1
ATOM 2663 N N . ILE A 1 337 ? 96.612 144.708 137.651 1.00 17.16 337 ILE A N 1
ATOM 2664 C CA . ILE A 1 337 ? 95.640 144.519 138.720 1.00 17.16 337 ILE A CA 1
ATOM 2665 C C . ILE A 1 337 ? 94.436 143.805 138.117 1.00 17.16 337 ILE A C 1
ATOM 2666 O O . ILE A 1 337 ? 94.170 143.925 136.917 1.00 17.16 337 ILE A O 1
ATOM 2671 N N . ASN A 1 338 ? 93.703 143.065 138.960 1.00 20.11 338 ASN A N 1
ATOM 2672 C CA . ASN A 1 338 ? 92.768 142.052 138.469 1.00 20.11 338 ASN A CA 1
ATOM 2673 C C . ASN A 1 338 ? 91.540 142.664 137.802 1.00 20.11 338 ASN A C 1
ATOM 2674 O O . ASN A 1 338 ? 91.051 142.137 136.797 1.00 20.11 338 ASN A O 1
ATOM 2679 N N . ASN A 1 339 ? 91.037 143.782 138.330 1.00 23.95 339 ASN A N 1
ATOM 2680 C CA . ASN A 1 339 ? 89.823 144.388 137.798 1.00 23.95 339 ASN A CA 1
ATOM 2681 C C . ASN A 1 339 ? 89.884 145.903 137.674 1.00 23.95 339 ASN A C 1
ATOM 2682 O O . ASN A 1 339 ? 88.883 146.506 137.275 1.00 23.95 339 ASN A O 1
ATOM 2687 N N . ALA A 1 340 ? 91.008 146.537 137.994 1.00 22.15 340 ALA A N 1
ATOM 2688 C CA . ALA A 1 340 ? 91.029 147.952 138.335 1.00 22.15 340 ALA A CA 1
ATOM 2689 C C . ALA A 1 340 ? 91.415 148.840 137.162 1.00 22.15 340 ALA A C 1
ATOM 2690 O O . ALA A 1 340 ? 91.428 150.066 137.321 1.00 22.15 340 ALA A O 1
ATOM 2692 N N . PHE A 1 341 ? 91.757 148.241 136.010 1.00 23.65 341 PHE A N 1
ATOM 2693 C CA . PHE A 1 341 ? 92.228 148.935 134.801 1.00 23.65 341 PHE A CA 1
ATOM 2694 C C . PHE A 1 341 ? 93.496 149.740 135.069 1.00 23.65 341 PHE A C 1
ATOM 2695 O O . PHE A 1 341 ? 93.724 150.788 134.461 1.00 23.65 341 PHE A O 1
ATOM 2703 N N . SER A 1 342 ? 94.327 149.249 135.983 1.00 20.42 342 SER A N 1
ATOM 2704 C CA . SER A 1 342 ? 95.578 149.887 136.353 1.00 20.42 342 SER A CA 1
ATOM 2705 C C . SER A 1 342 ? 96.747 149.021 135.907 1.00 20.42 342 SER A C 1
ATOM 2706 O O . SER A 1 342 ? 96.637 147.796 135.813 1.00 20.42 342 SER A O 1
ATOM 2709 N N . ARG A 1 343 ? 97.870 149.675 135.631 1.00 21.71 343 ARG A N 1
ATOM 2710 C CA . ARG A 1 343 ? 98.917 149.089 134.810 1.00 21.71 343 ARG A CA 1
ATOM 2711 C C . ARG A 1 343 ? 100.218 149.795 135.155 1.00 21.71 343 ARG A C 1
ATOM 2712 O O . ARG A 1 343 ? 100.223 151.007 135.383 1.00 21.71 343 ARG A O 1
ATOM 2720 N N . TYR A 1 344 ? 101.316 149.042 135.194 1.00 20.06 344 TYR A N 1
ATOM 2721 C CA . TYR A 1 344 ? 102.614 149.660 135.420 1.00 20.06 344 TYR A CA 1
ATOM 2722 C C . TYR A 1 344 ? 103.646 148.946 134.563 1.00 20.06 344 TYR A C 1
ATOM 2723 O O . TYR A 1 344 ? 103.567 147.730 134.377 1.00 20.06 344 TYR A O 1
ATOM 2732 N N . SER A 1 345 ? 104.615 149.701 134.051 1.00 22.96 345 SER A N 1
ATOM 2733 C CA . SER A 1 345 ? 105.544 149.164 133.061 1.00 22.96 345 SER A CA 1
ATOM 2734 C C . SER A 1 345 ? 106.910 149.806 133.238 1.00 22.96 345 SER A C 1
ATOM 2735 O O . SER A 1 345 ? 107.025 151.035 133.212 1.00 22.96 345 SER A O 1
ATOM 2738 N N . ILE A 1 346 ? 107.934 148.974 133.426 1.00 25.24 346 ILE A N 1
ATOM 2739 C CA . ILE A 1 346 ? 109.276 149.473 133.692 1.00 25.24 346 ILE A CA 1
ATOM 2740 C C . ILE A 1 346 ? 109.869 150.013 132.393 1.00 25.24 346 ILE A C 1
ATOM 2741 O O . ILE A 1 346 ? 109.705 149.414 131.321 1.00 25.24 346 ILE A O 1
ATOM 2746 N N . SER A 1 347 ? 110.571 151.157 132.476 1.00 35.59 347 SER A N 1
ATOM 2747 C CA . SER A 1 347 ? 111.089 151.787 131.267 1.00 35.59 347 SER A CA 1
ATOM 2748 C C . SER A 1 347 ? 112.531 152.265 131.421 1.00 35.59 347 SER A C 1
ATOM 2749 O O . SER A 1 347 ? 112.987 153.089 130.620 1.00 35.59 347 SER A O 1
ATOM 2752 N N . ASP A 1 348 ? 113.262 151.775 132.425 1.00 37.62 348 ASP A N 1
ATOM 2753 C CA . ASP A 1 348 ? 114.569 152.333 132.756 1.00 37.62 348 ASP A CA 1
ATOM 2754 C C . ASP A 1 348 ? 115.663 151.760 131.861 1.00 37.62 348 ASP A C 1
ATOM 2755 O O . ASP A 1 348 ? 115.374 151.161 130.820 1.00 37.62 348 ASP A O 1
ATOM 2760 N N . ASN A 1 349 ? 116.920 151.947 132.256 1.00 33.32 349 ASN A N 1
ATOM 2761 C CA . ASN A 1 349 ? 118.007 151.149 131.707 1.00 33.32 349 ASN A CA 1
ATOM 2762 C C . ASN A 1 349 ? 117.804 149.700 132.142 1.00 33.32 349 ASN A C 1
ATOM 2763 O O . ASN A 1 349 ? 117.326 149.422 133.243 1.00 33.32 349 ASN A O 1
ATOM 2768 N N . ASP A 1 350 ? 118.193 148.771 131.274 1.00 27.81 350 ASP A N 1
ATOM 2769 C CA . ASP A 1 350 ? 117.882 147.364 131.477 1.00 27.81 350 ASP A CA 1
ATOM 2770 C C . ASP A 1 350 ? 119.098 146.608 131.997 1.00 27.81 350 ASP A C 1
ATOM 2771 O O . ASP A 1 350 ? 120.241 146.902 131.637 1.00 27.81 350 ASP A O 1
ATOM 2776 N N . LEU A 1 351 ? 118.833 145.624 132.861 1.00 27.59 351 LEU A N 1
ATOM 2777 C CA . LEU A 1 351 ? 119.880 144.705 133.294 1.00 27.59 351 LEU A CA 1
ATOM 2778 C C . LEU A 1 351 ? 120.319 143.752 132.190 1.00 27.59 351 LEU A C 1
ATOM 2779 O O . LEU A 1 351 ? 121.464 143.291 132.202 1.00 27.59 351 LEU A O 1
ATOM 2784 N N . PHE A 1 352 ? 119.434 143.439 131.239 1.00 30.04 352 PHE A N 1
ATOM 2785 C CA . PHE A 1 352 ? 119.820 142.553 130.144 1.00 30.04 352 PHE A CA 1
ATOM 2786 C C . PHE A 1 352 ? 120.829 143.202 129.208 1.00 30.04 352 PHE A C 1
ATOM 2787 O O . PHE A 1 352 ? 121.842 142.582 128.868 1.00 30.04 352 PHE A O 1
ATOM 2795 N N . HIS A 1 353 ? 120.625 144.477 128.871 1.00 30.65 353 HIS A N 1
ATOM 2796 C CA . HIS A 1 353 ? 121.570 145.191 128.016 1.00 30.65 353 HIS A CA 1
ATOM 2797 C C . HIS A 1 353 ? 122.885 145.436 128.739 1.00 30.65 353 HIS A C 1
ATOM 2798 O O . HIS A 1 353 ? 123.961 145.381 128.127 1.00 30.65 353 HIS A O 1
ATOM 2805 N N . PHE A 1 354 ? 122.814 145.673 130.049 1.00 27.84 354 PHE A N 1
ATOM 2806 C CA . PHE A 1 354 ? 124.019 145.842 130.849 1.00 27.84 354 PHE A CA 1
ATOM 2807 C C . PHE A 1 354 ? 124.809 144.538 130.923 1.00 27.84 354 PHE A C 1
ATOM 2808 O O . PHE A 1 354 ? 126.044 144.555 130.858 1.00 27.84 354 PHE A O 1
ATOM 2816 N N . ASN A 1 355 ? 124.115 143.402 131.083 1.00 27.45 355 ASN A N 1
ATOM 2817 C CA . ASN A 1 355 ? 124.800 142.111 131.108 1.00 27.45 355 ASN A CA 1
ATOM 2818 C C . ASN A 1 355 ? 125.427 141.782 129.757 1.00 27.45 355 ASN A C 1
ATOM 2819 O O . ASN A 1 355 ? 126.523 141.212 129.712 1.00 27.45 355 ASN A O 1
ATOM 2824 N N . LYS A 1 356 ? 124.753 142.166 128.669 1.00 29.74 356 LYS A N 1
ATOM 2825 C CA . LYS A 1 356 ? 125.319 141.947 127.311 1.00 29.74 356 LYS A CA 1
ATOM 2826 C C . LYS A 1 356 ? 126.583 142.801 127.163 1.00 29.74 356 LYS A C 1
ATOM 2827 O O . LYS A 1 356 ? 127.588 142.269 126.660 1.00 29.74 356 LYS A O 1
ATOM 2833 N N . LYS A 1 357 ? 126.533 144.065 127.596 1.00 30.08 357 LYS A N 1
ATOM 2834 C CA . LYS A 1 357 ? 127.683 144.964 127.505 1.00 30.08 357 LYS A CA 1
ATOM 2835 C C . LYS A 1 357 ? 128.863 144.455 128.330 1.00 30.08 357 LYS A C 1
ATOM 2836 O O . LYS A 1 357 ? 130.007 144.436 127.851 1.00 30.08 357 LYS A O 1
ATOM 2842 N N . MET A 1 358 ? 128.603 144.054 129.581 1.00 28.85 358 MET A N 1
ATOM 2843 C CA . MET A 1 358 ? 129.661 143.518 130.432 1.00 28.85 358 MET A CA 1
ATOM 2844 C C . MET A 1 358 ? 130.223 142.207 129.898 1.00 28.85 358 MET A C 1
ATOM 2845 O O . MET A 1 358 ? 131.440 141.988 129.955 1.00 28.85 358 MET A O 1
ATOM 2850 N N . PHE A 1 359 ? 129.372 141.363 129.305 1.00 28.22 359 PHE A N 1
ATOM 2851 C CA . PHE A 1 359 ? 129.846 140.123 128.703 1.00 28.22 359 PHE A CA 1
ATOM 2852 C C . PHE A 1 359 ? 130.664 140.386 127.447 1.00 28.22 359 PHE A C 1
ATOM 2853 O O . PHE A 1 359 ? 131.649 139.687 127.190 1.00 28.22 359 PHE A O 1
ATOM 2861 N N . ALA A 1 360 ? 130.274 141.394 126.660 1.00 28.96 360 ALA A N 1
ATOM 2862 C CA . ALA A 1 360 ? 131.020 141.750 125.458 1.00 28.96 360 ALA A CA 1
ATOM 2863 C C . ALA A 1 360 ? 132.404 142.276 125.810 1.00 28.96 360 ALA A C 1
ATOM 2864 O O . ALA A 1 360 ? 133.402 141.837 125.229 1.00 28.96 360 ALA A O 1
ATOM 2866 N N . ARG A 1 361 ? 132.478 143.182 126.796 1.00 29.38 361 ARG A N 1
ATOM 2867 C CA . ARG A 1 361 ? 133.764 143.716 127.252 1.00 29.38 361 ARG A CA 1
ATOM 2868 C C . ARG A 1 361 ? 134.633 142.612 127.846 1.00 29.38 361 ARG A C 1
ATOM 2869 O O . ARG A 1 361 ? 135.852 142.580 127.620 1.00 29.38 361 ARG A O 1
ATOM 2877 N N . ARG A 1 362 ? 134.020 141.698 128.605 1.00 27.14 362 ARG A N 1
ATOM 2878 C CA . ARG A 1 362 ? 134.745 140.573 129.182 1.00 27.14 362 ARG A CA 1
ATOM 2879 C C . ARG A 1 362 ? 135.248 139.641 128.083 1.00 27.14 362 ARG A C 1
ATOM 2880 O O . ARG A 1 362 ? 136.314 139.030 128.228 1.00 27.14 362 ARG A O 1
ATOM 2888 N N . ARG A 1 363 ? 134.494 139.525 126.982 1.00 30.25 363 ARG A N 1
ATOM 2889 C CA . ARG A 1 363 ? 134.939 138.720 125.850 1.00 30.25 363 ARG A CA 1
ATOM 2890 C C . ARG A 1 363 ? 136.147 139.346 125.164 1.00 30.25 363 ARG A C 1
ATOM 2891 O O . ARG A 1 363 ? 137.064 138.623 124.767 1.00 30.25 363 ARG A O 1
ATOM 2899 N N . ILE A 1 364 ? 136.146 140.676 124.978 1.00 25.46 364 ILE A N 1
ATOM 2900 C CA . ILE A 1 364 ? 137.328 141.368 124.437 1.00 25.46 364 ILE A CA 1
ATOM 2901 C C . ILE A 1 364 ? 138.548 141.175 125.332 1.00 25.46 364 ILE A C 1
ATOM 2902 O O . ILE A 1 364 ? 139.639 140.844 124.849 1.00 25.46 364 ILE A O 1
ATOM 2907 N N . LEU A 1 365 ? 138.395 141.421 126.640 1.00 22.13 365 LEU A N 1
ATOM 2908 C CA . LEU A 1 365 ? 139.545 141.365 127.546 1.00 22.13 365 LEU A CA 1
ATOM 2909 C C . LEU A 1 365 ? 140.101 139.952 127.694 1.00 22.13 365 LEU A C 1
ATOM 2910 O O . LEU A 1 365 ? 141.295 139.789 127.967 1.00 22.13 365 LEU A O 1
ATOM 2915 N N . LEU A 1 366 ? 139.271 138.927 127.525 1.00 26.80 366 LEU A N 1
ATOM 2916 C CA . LEU A 1 366 ? 139.748 137.556 127.638 1.00 26.80 366 LEU A CA 1
ATOM 2917 C C . LEU A 1 366 ? 140.226 136.971 126.312 1.00 26.80 366 LEU A C 1
ATOM 2918 O O . LEU A 1 366 ? 140.779 135.866 126.317 1.00 26.80 366 LEU A O 1
ATOM 2923 N N . LYS A 1 367 ? 140.048 137.697 125.196 1.00 30.32 367 LYS A N 1
ATOM 2924 C CA . LYS A 1 367 ? 139.993 137.085 123.866 1.00 30.32 367 LYS A CA 1
ATOM 2925 C C . LYS A 1 367 ? 141.324 136.488 123.421 1.00 30.32 367 LYS A C 1
ATOM 2926 O O . LYS A 1 367 ? 141.348 135.409 122.817 1.00 30.32 367 LYS A O 1
ATOM 2932 N N . LYS A 1 368 ? 142.446 137.142 123.742 1.00 28.37 368 LYS A N 1
ATOM 2933 C CA . LYS A 1 368 ? 143.778 136.583 123.473 1.00 28.37 368 LYS A CA 1
ATOM 2934 C C . LYS A 1 368 ? 144.693 136.933 124.646 1.00 28.37 368 LYS A C 1
ATOM 2935 O O . LYS A 1 368 ? 145.391 137.950 124.614 1.00 28.37 368 LYS A O 1
ATOM 2941 N N . ASN A 1 369 ? 144.699 136.085 125.673 1.00 26.41 369 ASN A N 1
ATOM 2942 C CA . ASN A 1 369 ? 145.380 136.445 126.908 1.00 26.41 369 ASN A CA 1
ATOM 2943 C C . ASN A 1 369 ? 146.849 136.047 126.942 1.00 26.41 369 ASN A C 1
ATOM 2944 O O . ASN A 1 369 ? 147.566 136.540 127.819 1.00 26.41 369 ASN A O 1
ATOM 2949 N N . ARG A 1 370 ? 147.297 135.188 126.009 1.00 26.79 370 ARG A N 1
ATOM 2950 C CA . ARG A 1 370 ? 148.485 134.351 126.217 1.00 26.79 370 ARG A CA 1
ATOM 2951 C C . ARG A 1 370 ? 149.763 135.170 126.408 1.00 26.79 370 ARG A C 1
ATOM 2952 O O . ARG A 1 370 ? 150.679 134.741 127.121 1.00 26.79 370 ARG A O 1
ATOM 2960 N N . HIS A 1 371 ? 149.824 136.363 125.817 1.00 20.92 371 HIS A N 1
ATOM 2961 C CA . HIS A 1 371 ? 150.957 137.269 125.965 1.00 20.92 371 HIS A CA 1
ATOM 2962 C C . HIS A 1 371 ? 150.567 138.594 126.606 1.00 20.92 371 HIS A C 1
ATOM 2963 O O . HIS A 1 371 ? 151.383 139.524 126.622 1.00 20.92 371 HIS A O 1
ATOM 2970 N N . LYS A 1 372 ? 149.342 138.710 127.124 1.00 19.42 372 LYS A N 1
ATOM 2971 C CA . LYS A 1 372 ? 148.774 140.022 127.413 1.00 19.42 372 LYS A CA 1
ATOM 2972 C C . LYS A 1 372 ? 149.352 140.598 128.706 1.00 19.42 372 LYS A C 1
ATOM 2973 O O . LYS A 1 372 ? 150.039 141.625 128.686 1.00 19.42 372 LYS A O 1
ATOM 2979 N N . ARG A 1 373 ? 149.093 139.942 129.845 1.00 21.76 373 ARG A N 1
ATOM 2980 C CA . ARG A 1 373 ? 149.829 140.167 131.100 1.00 21.76 373 ARG A CA 1
ATOM 2981 C C . ARG A 1 373 ? 150.245 138.815 131.724 1.00 21.76 373 ARG A C 1
ATOM 2982 O O . ARG A 1 373 ? 149.628 138.273 132.645 1.00 21.76 373 ARG A O 1
ATOM 2990 N N . ALA A 1 374 ? 151.329 138.247 131.211 1.00 18.35 374 ALA A N 1
ATOM 2991 C CA . ALA A 1 374 ? 151.690 136.884 131.565 1.00 18.35 374 ALA A CA 1
ATOM 2992 C C . ALA A 1 374 ? 152.907 136.882 132.480 1.00 18.35 374 ALA A C 1
ATOM 2993 O O . ALA A 1 374 ? 153.741 137.791 132.434 1.00 18.35 374 ALA A O 1
ATOM 2995 N N . GLY A 1 375 ? 152.999 135.851 133.319 1.00 24.37 375 GLY A N 1
ATOM 2996 C CA . GLY A 1 375 ? 154.178 135.614 134.127 1.00 24.37 375 GLY A CA 1
ATOM 2997 C C . GLY A 1 375 ? 154.045 135.881 135.611 1.00 24.37 375 GLY A C 1
ATOM 2998 O O . GLY A 1 375 ? 154.986 135.568 136.352 1.00 24.37 375 GLY A O 1
ATOM 2999 N N . HIS A 1 376 ? 152.932 136.446 136.085 1.00 24.48 376 HIS A N 1
ATOM 3000 C CA . HIS A 1 376 ? 152.848 136.789 137.499 1.00 24.48 376 HIS A CA 1
ATOM 3001 C C . HIS A 1 376 ? 151.603 136.230 138.182 1.00 24.48 376 HIS A C 1
ATOM 3002 O O . HIS A 1 376 ? 151.128 136.797 139.169 1.00 24.48 376 HIS A O 1
ATOM 3009 N N . GLY A 1 377 ? 151.061 135.129 137.683 1.00 23.35 377 GLY A N 1
ATOM 3010 C CA . GLY A 1 377 ? 150.008 134.416 138.376 1.00 23.35 377 GLY A CA 1
ATOM 3011 C C . GLY A 1 377 ? 148.658 134.536 137.686 1.00 23.35 377 GLY A C 1
ATOM 3012 O O . GLY A 1 377 ? 148.459 135.314 136.753 1.00 23.35 377 GLY A O 1
ATOM 3013 N N . ALA A 1 378 ? 147.718 133.720 138.179 1.00 22.51 378 ALA A N 1
ATOM 3014 C CA . ALA A 1 378 ? 146.340 133.771 137.696 1.00 22.51 378 ALA A CA 1
ATOM 3015 C C . ALA A 1 378 ? 145.610 135.013 138.194 1.00 22.51 378 ALA A C 1
ATOM 3016 O O . ALA A 1 378 ? 144.832 135.617 137.445 1.00 22.51 378 ALA A O 1
ATOM 3018 N N . LYS A 1 379 ? 145.799 135.358 139.475 1.00 23.28 379 LYS A N 1
ATOM 3019 C CA . LYS A 1 379 ? 145.093 136.483 140.090 1.00 23.28 379 LYS A CA 1
ATOM 3020 C C . LYS A 1 379 ? 145.459 137.795 139.409 1.00 23.28 379 LYS A C 1
ATOM 3021 O O . LYS A 1 379 ? 144.589 138.618 139.103 1.00 23.28 379 LYS A O 1
ATOM 3027 N N . ASN A 1 380 ? 146.760 138.011 139.204 1.00 23.55 380 ASN A N 1
ATOM 3028 C CA . ASN A 1 380 ? 147.255 139.223 138.562 1.00 23.55 380 ASN A CA 1
ATOM 3029 C C . ASN A 1 380 ? 146.784 139.315 137.117 1.00 23.55 380 ASN A C 1
ATOM 3030 O O . ASN A 1 380 ? 146.431 140.401 136.646 1.00 23.55 380 ASN A O 1
ATOM 3035 N N . LYS A 1 381 ? 146.798 138.183 136.401 1.00 22.26 381 LYS A N 1
ATOM 3036 C CA . LYS A 1 381 ? 146.434 138.140 134.985 1.00 22.26 381 LYS A CA 1
ATOM 3037 C C . LYS A 1 381 ? 144.996 138.580 134.735 1.00 22.26 381 LYS A C 1
ATOM 3038 O O . LYS A 1 381 ? 144.718 139.273 133.749 1.00 22.26 381 LYS A O 1
ATOM 3044 N N . LEU A 1 382 ? 144.070 138.213 135.617 1.00 20.92 382 LEU A N 1
ATOM 3045 C CA . LEU A 1 382 ? 142.667 138.538 135.401 1.00 20.92 382 LEU A CA 1
ATOM 3046 C C . LEU A 1 382 ? 142.210 139.751 136.204 1.00 20.92 382 LEU A C 1
ATOM 3047 O O . LEU A 1 382 ? 141.055 139.815 136.629 1.00 20.92 382 LEU A O 1
ATOM 3052 N N . LYS A 1 383 ? 143.093 140.728 136.395 1.00 19.71 383 LYS A N 1
ATOM 3053 C CA . LYS A 1 383 ? 142.834 141.903 137.229 1.00 19.71 383 LYS A CA 1
ATOM 3054 C C . LYS A 1 383 ? 141.838 142.914 136.628 1.00 19.71 383 LYS A C 1
ATOM 3055 O O . LYS A 1 383 ? 140.988 143.398 137.388 1.00 19.71 383 LYS A O 1
ATOM 3061 N N . PRO A 1 384 ? 141.904 143.309 135.326 1.00 21.20 384 PRO A N 1
ATOM 3062 C CA . PRO A 1 384 ? 140.923 144.302 134.826 1.00 21.20 384 PRO A CA 1
ATOM 3063 C C . PRO A 1 384 ? 139.467 143.858 134.856 1.00 21.20 384 PRO A C 1
ATOM 3064 O O . PRO A 1 384 ? 138.585 144.689 135.107 1.00 21.20 384 PRO A O 1
ATOM 3068 N N . ILE A 1 385 ? 139.192 142.580 134.579 1.00 23.19 385 ILE A N 1
ATOM 3069 C CA . ILE A 1 385 ? 137.817 142.083 134.541 1.00 23.19 385 ILE A CA 1
ATOM 3070 C C . ILE A 1 385 ? 137.161 142.113 135.922 1.00 23.19 385 ILE A C 1
ATOM 3071 O O . ILE A 1 385 ? 136.035 142.605 136.050 1.00 23.19 385 ILE A O 1
ATOM 3076 N N . THR A 1 386 ? 137.873 141.685 136.977 1.00 22.65 386 THR A N 1
ATOM 3077 C CA . THR A 1 386 ? 137.283 141.579 138.321 1.00 22.65 386 THR A CA 1
ATOM 3078 C C . THR A 1 386 ? 136.858 142.937 138.876 1.00 22.65 386 THR A C 1
ATOM 3079 O O . THR A 1 386 ? 135.845 143.033 139.595 1.00 22.65 386 THR A O 1
ATOM 3083 N N . ILE A 1 387 ? 137.689 143.965 138.653 1.00 24.32 387 ILE A N 1
ATOM 3084 C CA . ILE A 1 387 ? 137.361 145.337 139.041 1.00 24.32 387 ILE A CA 1
ATOM 3085 C C . ILE A 1 387 ? 136.023 145.756 138.430 1.00 24.32 387 ILE A C 1
ATOM 3086 O O . ILE A 1 387 ? 135.221 146.452 139.062 1.00 24.32 387 ILE A O 1
ATOM 3091 N N . LEU A 1 388 ? 135.752 145.327 137.193 1.00 25.50 388 LEU A N 1
ATOM 3092 C CA . LEU A 1 388 ? 134.443 145.592 136.612 1.00 25.50 388 LEU A CA 1
ATOM 3093 C C . LEU A 1 388 ? 133.364 144.643 137.127 1.00 25.50 388 LEU A C 1
ATOM 3094 O O . LEU A 1 388 ? 132.185 145.012 137.107 1.00 25.50 388 LEU A O 1
ATOM 3099 N N . THR A 1 389 ? 133.736 143.453 137.621 1.00 25.61 389 THR A N 1
ATOM 3100 C CA . THR A 1 389 ? 132.717 142.529 138.134 1.00 25.61 389 THR A CA 1
ATOM 3101 C C . THR A 1 389 ? 132.123 142.993 139.456 1.00 25.61 389 THR A C 1
ATOM 3102 O O . THR A 1 389 ? 130.911 142.845 139.671 1.00 25.61 389 THR A O 1
ATOM 3106 N N . GLU A 1 390 ? 132.950 143.565 140.340 1.00 25.70 390 GLU A N 1
ATOM 3107 C CA . GLU A 1 390 ? 132.408 144.160 141.567 1.00 25.70 390 GLU A CA 1
ATOM 3108 C C . GLU A 1 390 ? 131.438 145.304 141.250 1.00 25.70 390 GLU A C 1
ATOM 3109 O O . GLU A 1 390 ? 130.330 145.360 141.807 1.00 25.70 390 GLU A O 1
ATOM 3115 N N . LYS A 1 391 ? 131.817 146.192 140.320 1.00 23.21 391 LYS A N 1
ATOM 3116 C CA . LYS A 1 391 ? 130.976 147.335 139.978 1.00 23.21 391 LYS A CA 1
ATOM 3117 C C . LYS A 1 391 ? 129.690 146.878 139.300 1.00 23.21 391 LYS A C 1
ATOM 3118 O O . LYS A 1 391 ? 128.620 147.455 139.533 1.00 23.21 391 LYS A O 1
ATOM 3124 N N . SER A 1 392 ? 129.770 145.830 138.471 1.00 23.40 392 SER A N 1
ATOM 3125 C CA . SER A 1 392 ? 128.586 145.383 137.750 1.00 23.40 392 SER A CA 1
ATOM 3126 C C . SER A 1 392 ? 127.621 144.667 138.685 1.00 23.40 392 SER A C 1
ATOM 3127 O O . SER A 1 392 ? 126.403 144.793 138.527 1.00 23.40 392 SER A O 1
ATOM 3130 N N . GLU A 1 393 ? 128.145 143.904 139.659 1.00 23.64 393 GLU A N 1
ATOM 3131 C CA . GLU A 1 393 ? 127.279 143.306 140.674 1.00 23.64 393 GLU A CA 1
ATOM 3132 C C . GLU A 1 393 ? 126.579 144.369 141.516 1.00 23.64 393 GLU A C 1
ATOM 3133 O O . GLU A 1 393 ? 125.380 144.245 141.806 1.00 23.64 393 GLU A O 1
ATOM 3139 N N . ARG A 1 394 ? 127.299 145.440 141.883 1.00 23.24 394 ARG A N 1
ATOM 3140 C CA . ARG A 1 394 ? 126.672 146.521 142.648 1.00 23.24 394 ARG A CA 1
ATOM 3141 C C . ARG A 1 394 ? 125.616 147.257 141.823 1.00 23.24 394 ARG A C 1
ATOM 3142 O O . ARG A 1 394 ? 124.536 147.585 142.340 1.00 23.24 394 ARG A O 1
ATOM 3150 N N . PHE A 1 395 ? 125.880 147.464 140.526 1.00 19.89 395 PHE A N 1
ATOM 3151 C CA . PHE A 1 395 ? 124.932 148.184 139.680 1.00 19.89 395 PHE A CA 1
ATOM 3152 C C . PHE A 1 395 ? 123.692 147.337 139.419 1.00 19.89 395 PHE A C 1
ATOM 3153 O O . PHE A 1 395 ? 122.569 147.860 139.427 1.00 19.89 395 PHE A O 1
ATOM 3161 N N . ARG A 1 396 ? 123.895 146.040 139.151 1.00 17.94 396 ARG A N 1
ATOM 3162 C CA . ARG A 1 396 ? 122.817 145.063 139.026 1.00 17.94 396 ARG A CA 1
ATOM 3163 C C . ARG A 1 396 ? 121.915 145.084 140.253 1.00 17.94 396 ARG A C 1
ATOM 3164 O O . ARG A 1 396 ? 120.689 145.189 140.134 1.00 17.94 396 ARG A O 1
ATOM 3172 N N . LYS A 1 397 ? 122.521 144.920 141.440 1.00 14.28 397 LYS A N 1
ATOM 3173 C CA . LYS A 1 397 ? 121.767 144.857 142.690 1.00 14.28 397 LYS A CA 1
ATOM 3174 C C . LYS A 1 397 ? 120.976 146.139 142.939 1.00 14.28 397 LYS A C 1
ATOM 3175 O O . LYS A 1 397 ? 119.798 146.082 143.320 1.00 14.28 397 LYS A O 1
ATOM 3181 N N . LYS A 1 398 ? 121.577 147.302 142.655 1.00 18.04 398 LYS A N 1
ATOM 3182 C CA . LYS A 1 398 ? 120.866 148.554 142.898 1.00 18.04 398 LYS A CA 1
ATOM 3183 C C . LYS A 1 398 ? 119.757 148.787 141.876 1.00 18.04 398 LYS A C 1
ATOM 3184 O O . LYS A 1 398 ? 118.706 149.343 142.223 1.00 18.04 398 LYS A O 1
ATOM 3190 N N . LEU A 1 399 ? 119.936 148.301 140.643 1.00 15.51 399 LEU A N 1
ATOM 3191 C CA . LEU A 1 399 ? 118.887 148.433 139.637 1.00 15.51 399 LEU A CA 1
ATOM 3192 C C . LEU A 1 399 ? 117.697 147.535 139.959 1.00 15.51 399 LEU A C 1
ATOM 3193 O O . LEU A 1 399 ? 116.539 147.963 139.833 1.00 15.51 399 LEU A O 1
ATOM 3198 N N . ILE A 1 400 ? 117.967 146.281 140.351 1.00 13.25 400 ILE A N 1
ATOM 3199 C CA . ILE A 1 400 ? 116.900 145.362 140.750 1.00 13.25 400 ILE A CA 1
ATOM 3200 C C . ILE A 1 400 ? 116.155 145.895 141.972 1.00 13.25 400 ILE A C 1
ATOM 3201 O O . ILE A 1 400 ? 114.921 145.815 142.045 1.00 13.25 400 ILE A O 1
ATOM 3206 N N . GLU A 1 401 ? 116.881 146.495 142.928 1.00 15.03 401 GLU A N 1
ATOM 3207 C CA . GLU A 1 401 ? 116.201 147.032 144.105 1.00 15.03 401 GLU A CA 1
ATOM 3208 C C . GLU A 1 401 ? 115.381 148.278 143.784 1.00 15.03 401 GLU A C 1
ATOM 3209 O O . GLU A 1 401 ? 114.301 148.460 144.358 1.00 15.03 401 GLU A O 1
ATOM 3215 N N . ARG A 1 402 ? 115.825 149.102 142.827 1.00 13.53 402 ARG A N 1
ATOM 3216 C CA . ARG A 1 402 ? 115.014 150.254 142.436 1.00 13.53 402 ARG A CA 1
ATOM 3217 C C . ARG A 1 402 ? 113.756 149.822 141.691 1.00 13.53 402 ARG A C 1
ATOM 3218 O O . ARG A 1 402 ? 112.676 150.402 141.895 1.00 13.53 402 ARG A O 1
ATOM 3226 N N . TRP A 1 403 ? 113.874 148.799 140.834 1.00 15.36 403 TRP A N 1
ATOM 3227 C CA . TRP A 1 403 ? 112.693 148.234 140.183 1.00 15.36 403 TRP A CA 1
ATOM 3228 C C . TRP A 1 403 ? 111.720 147.647 141.200 1.00 15.36 403 TRP A C 1
ATOM 3229 O O . TRP A 1 403 ? 110.499 147.801 141.061 1.00 15.36 403 TRP A O 1
ATOM 3240 N N . ALA A 1 404 ? 112.248 146.951 142.216 1.00 12.95 404 ALA A N 1
ATOM 3241 C CA . ALA A 1 404 ? 111.397 146.368 143.250 1.00 12.95 404 ALA A CA 1
ATOM 3242 C C . ALA A 1 404 ? 110.681 147.437 144.067 1.00 12.95 404 ALA A C 1
ATOM 3243 O O . ALA A 1 404 ? 109.514 147.259 144.436 1.00 12.95 404 ALA A O 1
ATOM 3245 N N . CYS A 1 405 ? 111.343 148.571 144.330 1.00 13.55 405 CYS A N 1
ATOM 3246 C CA . CYS A 1 405 ? 110.648 149.648 145.035 1.00 13.55 405 CYS A CA 1
ATOM 3247 C C . CYS A 1 405 ? 109.604 150.328 144.165 1.00 13.55 405 CYS A C 1
ATOM 3248 O O . CYS A 1 405 ? 108.566 150.750 144.685 1.00 13.55 405 CYS A O 1
ATOM 3251 N N . GLU A 1 406 ? 109.837 150.425 142.851 1.00 14.23 406 GLU A N 1
ATOM 3252 C CA . GLU A 1 406 ? 108.817 151.016 141.986 1.00 14.23 406 GLU A CA 1
ATOM 3253 C C . GLU A 1 406 ? 107.594 150.108 141.894 1.00 14.23 406 GLU A C 1
ATOM 3254 O O . GLU A 1 406 ? 106.449 150.584 141.953 1.00 14.23 406 GLU A O 1
ATOM 3260 N N . ILE A 1 407 ? 107.832 148.795 141.797 1.00 13.35 407 ILE A N 1
ATOM 3261 C CA . ILE A 1 407 ? 106.755 147.804 141.788 1.00 13.35 407 ILE A CA 1
ATOM 3262 C C . ILE A 1 407 ? 105.968 147.846 143.097 1.00 13.35 407 ILE A C 1
ATOM 3263 O O . ILE A 1 407 ? 104.728 147.862 143.095 1.00 13.35 407 ILE A O 1
ATOM 3268 N N . ALA A 1 408 ? 106.679 147.854 144.233 1.00 9.89 408 ALA A N 1
ATOM 3269 C CA . ALA A 1 408 ? 106.011 147.877 145.530 1.00 9.89 408 ALA A CA 1
ATOM 3270 C C . ALA A 1 408 ? 105.256 149.179 145.766 1.00 9.89 408 ALA A C 1
ATOM 3271 O O . ALA A 1 408 ? 104.180 149.156 146.369 1.00 9.89 408 ALA A O 1
ATOM 3273 N N . ASP A 1 409 ? 105.774 150.311 145.273 1.00 13.96 409 ASP A N 1
ATOM 3274 C CA . ASP A 1 409 ? 105.062 151.575 145.430 1.00 13.96 409 ASP A CA 1
ATOM 3275 C C . ASP A 1 409 ? 103.803 151.607 144.575 1.00 13.96 409 ASP A C 1
ATOM 3276 O O . ASP A 1 409 ? 102.779 152.162 145.002 1.00 13.96 409 ASP A O 1
ATOM 3281 N N . PHE A 1 410 ? 103.859 150.982 143.391 1.00 17.29 410 PHE A N 1
ATOM 3282 C CA . PHE A 1 410 ? 102.666 150.816 142.565 1.00 17.29 410 PHE A CA 1
ATOM 3283 C C . PHE A 1 410 ? 101.623 149.973 143.293 1.00 17.29 410 PHE A C 1
ATOM 3284 O O . PHE A 1 410 ? 100.450 150.354 143.380 1.00 17.29 410 PHE A O 1
ATOM 3292 N N . PHE A 1 411 ? 102.037 148.804 143.800 1.00 13.99 411 PHE A N 1
ATOM 3293 C CA . PHE A 1 411 ? 101.097 147.854 144.395 1.00 13.99 411 PHE A CA 1
ATOM 3294 C C . PHE A 1 411 ? 100.521 148.368 145.712 1.00 13.99 411 PHE A C 1
ATOM 3295 O O . PHE A 1 411 ? 99.378 148.044 146.053 1.00 13.99 411 PHE A O 1
ATOM 3303 N N . ILE A 1 412 ? 101.288 149.163 146.459 1.00 13.44 412 ILE A N 1
ATOM 3304 C CA . ILE A 1 412 ? 100.782 149.760 147.691 1.00 13.44 412 ILE A CA 1
ATOM 3305 C C . ILE A 1 412 ? 99.845 150.919 147.370 1.00 13.44 412 ILE A C 1
ATOM 3306 O O . ILE A 1 412 ? 98.828 151.115 148.050 1.00 13.44 412 ILE A O 1
ATOM 3311 N N . LYS A 1 413 ? 100.142 151.670 146.299 1.00 14.19 413 LYS A N 1
ATOM 3312 C CA . LYS A 1 413 ? 99.266 152.762 145.879 1.00 14.19 413 LYS A CA 1
ATOM 3313 C C . LYS A 1 413 ? 97.889 152.265 145.438 1.00 14.19 413 LYS A C 1
ATOM 3314 O O . LYS A 1 413 ? 96.890 152.971 145.621 1.00 14.19 413 LYS A O 1
ATOM 3320 N N . ASN A 1 414 ? 97.800 151.051 144.894 1.00 15.61 414 ASN A N 1
ATOM 3321 C CA . ASN A 1 414 ? 96.511 150.455 144.567 1.00 15.61 414 ASN A CA 1
ATOM 3322 C C . ASN A 1 414 ? 95.999 149.474 145.621 1.00 15.61 414 ASN A C 1
ATOM 3323 O O . ASN A 1 414 ? 95.019 148.769 145.351 1.00 15.61 414 ASN A O 1
ATOM 3328 N N . LYS A 1 415 ? 96.647 149.408 146.797 1.00 14.87 415 LYS A N 1
ATOM 3329 C CA . LYS A 1 415 ? 96.192 148.627 147.963 1.00 14.87 415 LYS A CA 1
ATOM 3330 C C . LYS A 1 415 ? 96.069 147.130 147.663 1.00 14.87 415 LYS A C 1
ATOM 3331 O O . LYS A 1 415 ? 95.075 146.486 148.005 1.00 14.87 415 LYS A O 1
ATOM 3337 N N . VAL A 1 416 ? 97.090 146.573 147.020 1.00 14.02 416 VAL A N 1
ATOM 3338 C CA . VAL A 1 416 ? 97.035 145.218 146.482 1.00 14.02 416 VAL A CA 1
ATOM 3339 C C . VAL A 1 416 ? 97.712 144.267 147.459 1.00 14.02 416 VAL A C 1
ATOM 3340 O O . VAL A 1 416 ? 98.883 144.452 147.806 1.00 14.02 416 VAL A O 1
ATOM 3344 N N . GLY A 1 417 ? 96.976 143.249 147.905 1.00 13.58 417 GLY A N 1
ATOM 3345 C CA . GLY A 1 417 ? 97.452 142.408 148.986 1.00 13.58 417 GLY A CA 1
ATOM 3346 C C . GLY A 1 417 ? 98.117 141.109 148.587 1.00 13.58 417 GLY A C 1
ATOM 3347 O O . GLY A 1 417 ? 98.987 140.614 149.308 1.00 13.58 417 GLY A O 1
ATOM 3348 N N . THR A 1 418 ? 97.728 140.543 147.449 1.00 14.18 418 THR A N 1
ATOM 3349 C CA . THR A 1 418 ? 98.308 139.295 146.972 1.00 14.18 418 THR A CA 1
ATOM 3350 C C . THR A 1 418 ? 98.844 139.510 145.567 1.00 14.18 418 THR A C 1
ATOM 3351 O O . THR A 1 418 ? 98.074 139.772 144.638 1.00 14.18 418 THR A O 1
ATOM 3355 N N . VAL A 1 419 ? 100.155 139.396 145.413 1.00 13.04 419 VAL A N 1
ATOM 3356 C CA . VAL A 1 419 ? 100.805 139.507 144.116 1.00 13.04 419 VAL A CA 1
ATOM 3357 C C . VAL A 1 419 ? 101.172 138.094 143.689 1.00 13.04 419 VAL A C 1
ATOM 3358 O O . VAL A 1 419 ? 102.025 137.452 144.312 1.00 13.04 419 VAL A O 1
ATOM 3362 N N . GLN A 1 420 ? 100.530 137.590 142.644 1.00 16.60 420 GLN A N 1
ATOM 3363 C CA . GLN A 1 420 ? 100.905 136.284 142.134 1.00 16.60 420 GLN A CA 1
ATOM 3364 C C . GLN A 1 420 ? 102.047 136.458 141.145 1.00 16.60 420 GLN A C 1
ATOM 3365 O O . GLN A 1 420 ? 102.149 137.482 140.466 1.00 16.60 420 GLN A O 1
ATOM 3371 N N . MET A 1 421 ? 102.933 135.464 141.097 1.00 19.38 421 MET A N 1
ATOM 3372 C CA . MET A 1 421 ? 104.071 135.484 140.186 1.00 19.38 421 MET A CA 1
ATOM 3373 C C . MET A 1 421 ? 104.225 134.099 139.569 1.00 19.38 421 MET A C 1
ATOM 3374 O O . MET A 1 421 ? 103.678 133.114 140.071 1.00 19.38 421 MET A O 1
ATOM 3379 N N . GLU A 1 422 ? 104.966 134.033 138.463 1.00 24.91 422 GLU A N 1
ATOM 3380 C CA . GLU A 1 422 ? 105.228 132.764 137.795 1.00 24.91 422 GLU A CA 1
ATOM 3381 C C . GLU A 1 422 ? 106.145 131.876 138.633 1.00 24.91 422 GLU A C 1
ATOM 3382 O O . GLU A 1 422 ? 106.894 132.342 139.497 1.00 24.91 422 GLU A O 1
ATOM 3388 N N . ASN A 1 423 ? 106.076 130.573 138.360 1.00 31.16 423 ASN A N 1
ATOM 3389 C CA . ASN A 1 423 ? 106.813 129.591 139.149 1.00 31.16 423 ASN A CA 1
ATOM 3390 C C . ASN A 1 423 ? 108.291 129.587 138.771 1.00 31.16 423 ASN A C 1
ATOM 3391 O O . ASN A 1 423 ? 109.154 129.829 139.623 1.00 31.16 423 ASN A O 1
ATOM 3396 N N . LEU A 1 424 ? 108.595 129.289 137.498 1.00 29.96 424 LEU A N 1
ATOM 3397 C CA . LEU A 1 424 ? 109.936 129.402 136.900 1.00 29.96 424 LEU A CA 1
ATOM 3398 C C . LEU A 1 424 ? 110.974 128.495 137.560 1.00 29.96 424 LEU A C 1
ATOM 3399 O O . LEU A 1 424 ? 112.176 128.774 137.497 1.00 29.96 424 LEU A O 1
ATOM 3404 N N . GLU A 1 425 ? 110.533 127.414 138.200 1.00 32.04 425 GLU A N 1
ATOM 3405 C CA . GLU A 1 425 ? 111.448 126.452 138.795 1.00 32.04 425 GLU A CA 1
ATOM 3406 C C . GLU A 1 425 ? 111.948 125.443 137.765 1.00 32.04 425 GLU A C 1
ATOM 3407 O O . GLU A 1 425 ? 112.939 124.749 138.019 1.00 32.04 425 GLU A O 1
ATOM 3413 N N . SER A 1 426 ? 111.322 125.395 136.588 1.00 39.99 426 SER A N 1
ATOM 3414 C CA . SER A 1 426 ? 111.671 124.466 135.522 1.00 39.99 426 SER A CA 1
ATOM 3415 C C . SER A 1 426 ? 112.513 125.101 134.422 1.00 39.99 426 SER A C 1
ATOM 3416 O O . SER A 1 426 ? 112.991 124.378 133.541 1.00 39.99 426 SER A O 1
ATOM 3419 N N . MET A 1 427 ? 112.668 126.431 134.435 1.00 39.15 427 MET A N 1
ATOM 3420 C CA . MET A 1 427 ? 113.460 127.126 133.420 1.00 39.15 427 MET A CA 1
ATOM 3421 C C . MET A 1 427 ? 114.930 126.723 133.463 1.00 39.15 427 MET A C 1
ATOM 3422 O O . MET A 1 427 ? 115.590 126.663 132.419 1.00 39.15 427 MET A O 1
ATOM 3427 N N . LYS A 1 428 ? 115.469 126.500 134.668 1.00 39.96 428 LYS A N 1
ATOM 3428 C CA . LYS A 1 428 ? 116.879 126.147 134.830 1.00 39.96 428 LYS A CA 1
ATOM 3429 C C . LYS A 1 428 ? 117.236 124.820 134.157 1.00 39.96 428 LYS A C 1
ATOM 3430 O O . LYS A 1 428 ? 118.392 124.620 133.766 1.00 39.96 428 LYS A O 1
ATOM 3436 N N . ARG A 1 429 ? 116.276 123.906 134.017 1.00 46.41 429 ARG A N 1
ATOM 3437 C CA . ARG A 1 429 ? 116.534 122.589 133.451 1.00 46.41 429 ARG A CA 1
ATOM 3438 C C . ARG A 1 429 ? 116.425 122.546 131.931 1.00 46.41 429 ARG A C 1
ATOM 3439 O O . ARG A 1 429 ? 116.603 121.462 131.364 1.00 46.41 429 ARG A O 1
ATOM 3447 N N . LYS A 1 430 ? 116.046 123.664 131.290 1.00 47.91 430 LYS A N 1
ATOM 3448 C CA . LYS A 1 430 ? 115.828 123.737 129.842 1.00 47.91 430 LYS A CA 1
ATOM 3449 C C . LYS A 1 430 ? 117.022 123.224 129.040 1.00 47.91 430 LYS A C 1
ATOM 3450 O O . LYS A 1 430 ? 118.174 123.563 129.322 1.00 47.91 430 LYS A O 1
ATOM 3456 N N . GLU A 1 431 ? 116.733 122.399 128.037 1.00 55.39 431 GLU A N 1
ATOM 3457 C CA . GLU A 1 431 ? 117.736 121.880 127.116 1.00 55.39 431 GLU A CA 1
ATOM 3458 C C . GLU A 1 431 ? 117.956 122.757 125.888 1.00 55.39 431 GLU A C 1
ATOM 3459 O O . GLU A 1 431 ? 118.716 122.359 124.998 1.00 55.39 431 GLU A O 1
ATOM 3465 N N . ASP A 1 432 ? 117.302 123.916 125.803 1.00 53.60 432 ASP A N 1
ATOM 3466 C CA . ASP A 1 432 ? 117.408 124.758 124.615 1.00 53.60 432 ASP A CA 1
ATOM 3467 C C . ASP A 1 432 ? 118.788 125.400 124.508 1.00 53.60 432 ASP A C 1
ATOM 3468 O O . ASP A 1 432 ? 119.286 125.992 125.472 1.00 53.60 432 ASP A O 1
ATOM 3473 N N . SER A 1 433 ? 119.412 125.244 123.333 1.00 50.38 433 SER A N 1
ATOM 3474 C CA . SER A 1 433 ? 120.749 125.784 123.094 1.00 50.38 433 SER A CA 1
ATOM 3475 C C . SER A 1 433 ? 120.760 127.309 123.149 1.00 50.38 433 SER A C 1
ATOM 3476 O O . SER A 1 433 ? 121.707 127.910 123.677 1.00 50.38 433 SER A O 1
ATOM 3479 N N . TYR A 1 434 ? 119.726 127.944 122.575 1.00 50.58 434 TYR A N 1
ATOM 3480 C CA . TYR A 1 434 ? 119.633 129.404 122.552 1.00 50.58 434 TYR A CA 1
ATOM 3481 C C . TYR A 1 434 ? 119.544 129.956 123.969 1.00 50.58 434 TYR A C 1
ATOM 3482 O O . TYR A 1 434 ? 120.157 130.978 124.282 1.00 50.58 434 TYR A O 1
ATOM 3491 N N . PHE A 1 435 ? 118.694 129.345 124.799 1.00 43.56 435 PHE A N 1
ATOM 3492 C CA . PHE A 1 435 ? 118.509 129.786 126.180 1.00 43.56 435 PHE A CA 1
ATOM 3493 C C . PHE A 1 435 ? 119.818 129.650 126.951 1.00 43.56 435 PHE A C 1
ATOM 3494 O O . PHE A 1 435 ? 120.211 130.547 127.705 1.00 43.56 435 PHE A O 1
ATOM 3502 N N . ASN A 1 436 ? 120.499 128.519 126.750 1.00 42.84 436 ASN A N 1
ATOM 3503 C CA . ASN A 1 436 ? 121.756 128.184 127.416 1.00 42.84 436 ASN A CA 1
ATOM 3504 C C . ASN A 1 436 ? 122.893 129.137 127.054 1.00 42.84 436 ASN A C 1
ATOM 3505 O O . ASN A 1 436 ? 123.674 129.534 127.927 1.00 42.84 436 ASN A O 1
ATOM 3510 N N . ILE A 1 437 ? 123.007 129.521 125.782 1.00 43.58 437 ILE A N 1
ATOM 3511 C CA . ILE A 1 437 ? 124.162 130.286 125.314 1.00 43.58 437 ILE A CA 1
ATOM 3512 C C . ILE A 1 437 ? 123.873 131.785 125.204 1.00 43.58 437 ILE A C 1
ATOM 3513 O O . ILE A 1 437 ? 124.756 132.618 125.447 1.00 43.58 437 ILE A O 1
ATOM 3518 N N . ARG A 1 438 ? 122.603 132.147 124.984 1.00 38.63 438 ARG A N 1
ATOM 3519 C CA . ARG A 1 438 ? 122.280 133.585 124.757 1.00 38.63 438 ARG A CA 1
ATOM 3520 C C . ARG A 1 438 ? 121.369 134.176 125.846 1.00 38.63 438 ARG A C 1
ATOM 3521 O O . ARG A 1 438 ? 121.242 135.417 125.867 1.00 38.63 438 ARG A O 1
ATOM 3529 N N . LEU A 1 439 ? 120.764 133.363 126.723 1.00 37.29 439 LEU A N 1
ATOM 3530 C CA . LEU A 1 439 ? 119.824 133.934 127.680 1.00 37.29 439 LEU A CA 1
ATOM 3531 C C . LEU A 1 439 ? 120.010 133.442 129.117 1.00 37.29 439 LEU A C 1
ATOM 3532 O O . LEU A 1 439 ? 119.388 134.012 130.021 1.00 37.29 439 LEU A O 1
ATOM 3537 N N . ARG A 1 440 ? 120.844 132.424 129.361 1.00 39.60 440 ARG A N 1
ATOM 3538 C CA . ARG A 1 440 ? 120.949 131.839 130.700 1.00 39.60 440 ARG A CA 1
ATOM 3539 C C . ARG A 1 440 ? 121.636 132.784 131.680 1.00 39.60 440 ARG A C 1
ATOM 3540 O O . ARG A 1 440 ? 121.038 133.211 132.674 1.00 39.60 440 ARG A O 1
ATOM 3548 N N . GLY A 1 441 ? 122.893 133.126 131.414 1.00 29.42 441 GLY A N 1
ATOM 3549 C CA . GLY A 1 441 ? 123.690 133.855 132.377 1.00 29.42 441 GLY A CA 1
ATOM 3550 C C . GLY A 1 441 ? 123.519 135.354 132.383 1.00 29.42 441 GLY A C 1
ATOM 3551 O O . GLY A 1 441 ? 124.144 136.030 133.205 1.00 29.42 441 GLY A O 1
ATOM 3552 N N . PHE A 1 442 ? 122.695 135.903 131.492 1.00 27.31 442 PHE A N 1
ATOM 3553 C CA . PHE A 1 442 ? 122.546 137.345 131.376 1.00 27.31 442 PHE A CA 1
ATOM 3554 C C . PHE A 1 442 ? 121.174 137.852 131.795 1.00 27.31 442 PHE A C 1
ATOM 3555 O O . PHE A 1 442 ? 120.977 139.070 131.860 1.00 27.31 442 PHE A O 1
ATOM 3563 N N . TRP A 1 443 ? 120.226 136.957 132.072 1.00 25.15 443 TRP A N 1
ATOM 3564 C CA . TRP A 1 443 ? 118.854 137.309 132.439 1.00 25.15 443 TRP A CA 1
ATOM 3565 C C . TRP A 1 443 ? 118.579 136.766 133.836 1.00 25.15 443 TRP A C 1
ATOM 3566 O O . TRP A 1 443 ? 118.119 135.622 133.982 1.00 25.15 443 TRP A O 1
ATOM 3577 N N . PRO A 1 444 ? 118.857 137.535 134.900 1.00 21.63 444 PRO A N 1
ATOM 3578 C CA . PRO A 1 444 ? 118.419 137.090 136.230 1.00 21.63 444 PRO A CA 1
ATOM 3579 C C . PRO A 1 444 ? 116.923 137.231 136.457 1.00 21.63 444 PRO A C 1
ATOM 3580 O O . PRO A 1 444 ? 116.471 138.218 137.045 1.00 21.63 444 PRO A O 1
ATOM 3584 N N . TYR A 1 445 ? 116.144 136.246 135.998 1.00 23.03 445 TYR A N 1
ATOM 3585 C CA . TYR A 1 445 ? 114.707 136.261 136.260 1.00 23.03 445 TYR A CA 1
ATOM 3586 C C . TYR A 1 445 ? 114.392 135.959 137.723 1.00 23.03 445 TYR A C 1
ATOM 3587 O O . TYR A 1 445 ? 113.523 136.604 138.321 1.00 23.03 445 TYR A O 1
ATOM 3596 N N . ALA A 1 446 ? 115.137 135.040 138.338 1.00 21.59 446 ALA A N 1
ATOM 3597 C CA . ALA A 1 446 ? 114.843 134.604 139.700 1.00 21.59 446 ALA A CA 1
ATOM 3598 C C . ALA A 1 446 ? 115.461 135.506 140.753 1.00 21.59 446 ALA A C 1
ATOM 3599 O O . ALA A 1 446 ? 114.923 135.593 141.856 1.00 21.59 446 ALA A O 1
ATOM 3601 N N . GLU A 1 447 ? 116.572 136.182 140.451 1.00 19.74 447 GLU A N 1
ATOM 3602 C CA . GLU A 1 447 ? 117.093 137.171 141.391 1.00 19.74 447 GLU A CA 1
ATOM 3603 C C . GLU A 1 447 ? 116.175 138.385 141.439 1.00 19.74 447 GLU A C 1
ATOM 3604 O O . GLU A 1 447 ? 115.911 138.934 142.520 1.00 19.74 447 GLU A O 1
ATOM 3610 N N . MET A 1 448 ? 115.659 138.786 140.271 1.00 18.98 448 MET A N 1
ATOM 3611 C CA . MET A 1 448 ? 114.601 139.790 140.194 1.00 18.98 448 MET A CA 1
ATOM 3612 C C . MET A 1 448 ? 113.371 139.335 140.968 1.00 18.98 448 MET A C 1
ATOM 3613 O O . MET A 1 448 ? 112.800 140.104 141.7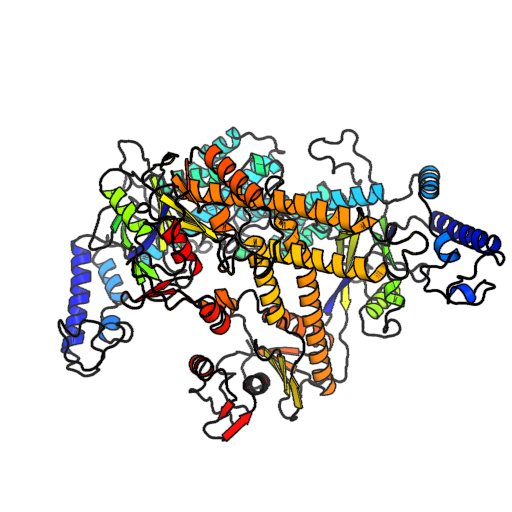50 1.00 18.98 448 MET A O 1
ATOM 3618 N N . GLN A 1 449 ? 112.985 138.063 140.799 1.00 19.28 449 GLN A N 1
ATOM 3619 C CA . GLN A 1 449 ? 111.788 137.549 141.456 1.00 19.28 449 GLN A CA 1
ATOM 3620 C C . GLN A 1 449 ? 111.974 137.484 142.967 1.00 19.28 449 GLN A C 1
ATOM 3621 O O . GLN A 1 449 ? 111.057 137.825 143.717 1.00 19.28 449 GLN A O 1
ATOM 3627 N N . ASN A 1 450 ? 113.170 137.112 143.427 1.00 17.23 450 ASN A N 1
ATOM 3628 C CA . ASN A 1 450 ? 113.438 137.023 144.858 1.00 17.23 450 ASN A CA 1
ATOM 3629 C C . ASN A 1 450 ? 113.486 138.404 145.498 1.00 17.23 450 ASN A C 1
ATOM 3630 O O . ASN A 1 450 ? 112.995 138.588 146.618 1.00 17.23 450 ASN A O 1
ATOM 3635 N N . LYS A 1 451 ? 114.058 139.393 144.801 1.00 16.10 451 LYS A N 1
ATOM 3636 C CA . LYS A 1 451 ? 114.076 140.741 145.360 1.00 16.10 451 LYS A CA 1
ATOM 3637 C C . LYS A 1 451 ? 112.696 141.391 145.338 1.00 16.10 451 LYS A C 1
ATOM 3638 O O . LYS A 1 451 ? 112.373 142.172 146.243 1.00 16.10 451 LYS A O 1
ATOM 3644 N N . ILE A 1 452 ? 111.831 141.008 144.394 1.00 12.87 452 ILE A N 1
ATOM 3645 C CA . ILE A 1 452 ? 110.464 141.525 144.450 1.00 12.87 452 ILE A CA 1
ATOM 3646 C C . ILE A 1 452 ? 109.654 140.801 145.528 1.00 12.87 452 ILE A C 1
ATOM 3647 O O . ILE A 1 452 ? 108.834 141.433 146.208 1.00 12.87 452 ILE A O 1
ATOM 3652 N N . GLU A 1 453 ? 109.913 139.504 145.757 1.00 13.60 453 GLU A N 1
ATOM 3653 C CA . GLU A 1 453 ? 109.285 138.808 146.882 1.00 13.60 453 GLU A CA 1
ATOM 3654 C C . GLU A 1 453 ? 109.710 139.415 148.208 1.00 13.60 453 GLU A C 1
ATOM 3655 O O . GLU A 1 453 ? 108.886 139.577 149.111 1.00 13.60 453 GLU A O 1
ATOM 3661 N N . PHE A 1 454 ? 110.989 139.780 148.327 1.00 16.97 454 PHE A N 1
ATOM 3662 C CA . PHE A 1 454 ? 111.495 140.390 149.552 1.00 16.97 454 PHE A CA 1
ATOM 3663 C C . PHE A 1 454 ? 110.872 141.764 149.783 1.00 16.97 454 PHE A C 1
ATOM 3664 O O . PHE A 1 454 ? 110.387 142.058 150.887 1.00 16.97 454 PHE A O 1
ATOM 3672 N N . LYS A 1 455 ? 110.865 142.613 148.743 1.00 11.38 455 LYS A N 1
ATOM 3673 C CA . LYS A 1 455 ? 110.293 143.951 148.868 1.00 11.38 455 LYS A CA 1
ATOM 3674 C C . LYS A 1 455 ? 108.792 143.918 149.133 1.00 11.38 455 LYS A C 1
ATOM 3675 O O . LYS A 1 455 ? 108.285 144.760 149.881 1.00 11.38 455 LYS A O 1
ATOM 3681 N N . LEU A 1 456 ? 108.064 142.954 148.566 1.00 9.77 456 LEU A N 1
ATOM 3682 C CA . LEU A 1 456 ? 106.633 142.916 148.843 1.00 9.77 456 LEU A CA 1
ATOM 3683 C C . LEU A 1 456 ? 106.373 142.304 150.214 1.00 9.77 456 LEU A C 1
ATOM 3684 O O . LEU A 1 456 ? 105.442 142.717 150.914 1.00 9.77 456 LEU A O 1
ATOM 3689 N N . LYS A 1 457 ? 107.180 141.305 150.593 1.00 8.65 457 LYS A N 1
ATOM 3690 C CA . LYS A 1 457 ? 107.061 140.635 151.882 1.00 8.65 457 LYS A CA 1
ATOM 3691 C C . LYS A 1 457 ? 107.315 141.593 153.041 1.00 8.65 457 LYS A C 1
ATOM 3692 O O . LYS A 1 457 ? 106.703 141.447 154.107 1.00 8.65 457 LYS A O 1
ATOM 3698 N N . GLN A 1 458 ? 108.171 142.608 152.839 1.00 14.33 458 GLN A N 1
ATOM 3699 C CA . GLN A 1 458 ? 108.345 143.649 153.858 1.00 14.33 458 GLN A CA 1
ATOM 3700 C C . GLN A 1 458 ? 107.093 144.482 154.129 1.00 14.33 458 GLN A C 1
ATOM 3701 O O . GLN A 1 458 ? 107.061 145.193 155.139 1.00 14.33 458 GLN A O 1
ATOM 3707 N N . TYR A 1 459 ? 106.074 144.424 153.274 1.00 12.47 459 TYR A N 1
ATOM 3708 C CA . TYR A 1 459 ? 104.871 145.226 153.448 1.00 12.47 459 TYR A CA 1
ATOM 3709 C C . TYR A 1 459 ? 103.637 144.373 153.716 1.00 12.47 459 TYR A C 1
ATOM 3710 O O . TYR A 1 459 ? 102.514 144.879 153.629 1.00 12.47 459 TYR A O 1
ATOM 3719 N N . GLY A 1 460 ? 103.819 143.095 154.042 1.00 9.35 460 GLY A N 1
ATOM 3720 C CA . GLY A 1 460 ? 102.693 142.210 154.277 1.00 9.35 460 GLY A CA 1
ATOM 3721 C C . GLY A 1 460 ? 101.946 141.818 153.024 1.00 9.35 460 GLY A C 1
ATOM 3722 O O . GLY A 1 460 ? 100.733 141.590 153.077 1.00 9.35 460 GLY A O 1
ATOM 3723 N N . ILE A 1 461 ? 102.640 141.732 151.894 1.00 13.32 461 ILE A N 1
ATOM 3724 C CA . ILE A 1 461 ? 102.056 141.311 150.626 1.00 13.32 461 ILE A CA 1
ATOM 3725 C C . ILE A 1 461 ? 102.501 139.881 150.343 1.00 13.32 461 ILE A C 1
ATOM 3726 O O . ILE A 1 461 ? 103.703 139.602 150.262 1.00 13.32 461 ILE A O 1
ATOM 3731 N N . GLU A 1 462 ? 101.536 138.972 150.225 1.00 17.13 462 GLU A N 1
ATOM 3732 C CA . GLU A 1 462 ? 101.814 137.566 149.966 1.00 17.13 462 GLU A CA 1
ATOM 3733 C C . GLU A 1 462 ? 102.187 137.344 148.503 1.00 17.13 462 GLU A C 1
ATOM 3734 O O . GLU A 1 462 ? 101.713 138.048 147.607 1.00 17.13 462 GLU A O 1
ATOM 3740 N N . ILE A 1 463 ? 103.046 136.354 148.265 1.00 17.54 463 ILE A N 1
ATOM 3741 C CA . ILE A 1 463 ? 103.501 136.014 146.919 1.00 17.54 463 ILE A CA 1
ATOM 3742 C C . ILE A 1 463 ? 103.145 134.560 146.639 1.00 17.54 463 ILE A C 1
ATOM 3743 O O . ILE A 1 463 ? 103.627 133.649 147.324 1.00 17.54 463 ILE A O 1
ATOM 3748 N N . ARG A 1 464 ? 102.297 134.351 145.635 1.00 20.49 464 ARG A N 1
ATOM 3749 C CA . ARG A 1 464 ? 101.839 133.030 145.218 1.00 20.49 464 ARG A CA 1
ATOM 3750 C C . ARG A 1 464 ? 102.566 132.649 143.931 1.00 20.49 464 ARG A C 1
ATOM 3751 O O . ARG A 1 464 ? 102.380 133.297 142.896 1.00 20.49 464 ARG A O 1
ATOM 3759 N N . LYS A 1 465 ? 103.395 131.607 143.989 1.00 25.60 465 LYS A N 1
ATOM 3760 C CA . LYS A 1 465 ? 103.981 131.062 142.766 1.00 25.60 465 LYS A CA 1
ATOM 3761 C C . LYS A 1 465 ? 102.912 130.314 141.982 1.00 25.60 465 LYS A C 1
ATOM 3762 O O . LYS A 1 465 ? 102.426 129.262 142.409 1.00 25.60 465 LYS A O 1
ATOM 3768 N N . VAL A 1 466 ? 102.554 130.867 140.827 1.00 25.34 466 VAL A N 1
ATOM 3769 C CA . VAL A 1 466 ? 101.416 130.427 140.030 1.00 25.34 466 VAL A CA 1
ATOM 3770 C C . VAL A 1 466 ? 101.939 129.732 138.779 1.00 25.34 466 VAL A C 1
ATOM 3771 O O . VAL A 1 466 ? 102.863 130.240 138.130 1.00 25.34 466 VAL A O 1
ATOM 3775 N N . ALA A 1 467 ? 101.390 128.542 138.492 1.00 39.74 467 ALA A N 1
ATOM 3776 C CA . ALA A 1 467 ? 101.908 127.653 137.454 1.00 39.74 467 ALA A CA 1
ATOM 3777 C C . ALA A 1 467 ? 101.872 128.328 136.083 1.00 39.74 467 ALA A C 1
ATOM 3778 O O . ALA A 1 467 ? 100.850 128.924 135.716 1.00 39.74 467 ALA A O 1
ATOM 3780 N N . PRO A 1 468 ? 102.950 128.258 135.303 1.00 44.25 468 PRO A N 1
ATOM 3781 C CA . PRO A 1 468 ? 103.107 129.140 134.139 1.00 44.25 468 PRO A CA 1
ATOM 3782 C C . PRO A 1 468 ? 102.524 128.618 132.833 1.00 44.25 468 PRO A C 1
ATOM 3783 O O . PRO A 1 468 ? 102.781 129.228 131.791 1.00 44.25 468 PRO A O 1
ATOM 3787 N N . ASN A 1 469 ? 101.781 127.513 132.855 1.00 46.90 469 ASN A N 1
ATOM 3788 C CA . ASN A 1 469 ? 101.318 126.876 131.627 1.00 46.90 469 ASN A CA 1
ATOM 3789 C C . ASN A 1 469 ? 100.263 127.722 130.918 1.00 46.90 469 ASN A C 1
ATOM 3790 O O . ASN A 1 469 ? 99.254 128.101 131.523 1.00 46.90 469 ASN A O 1
ATOM 3795 N N . ASN A 1 470 ? 100.518 128.015 129.632 1.00 45.38 470 ASN A N 1
ATOM 3796 C CA . ASN A 1 470 ? 99.589 128.710 128.725 1.00 45.38 470 ASN A CA 1
ATOM 3797 C C . ASN A 1 470 ? 99.185 130.095 129.234 1.00 45.38 470 ASN A C 1
ATOM 3798 O O . ASN A 1 470 ? 98.040 130.521 129.073 1.00 45.38 470 ASN A O 1
ATOM 3803 N N . THR A 1 471 ? 100.126 130.806 129.853 1.00 36.99 471 THR A N 1
ATOM 3804 C CA . THR A 1 471 ? 99.806 132.107 130.429 1.00 36.99 471 THR A CA 1
ATOM 3805 C C . THR A 1 471 ? 99.910 133.247 129.418 1.00 36.99 471 THR A C 1
ATOM 3806 O O . THR A 1 471 ? 99.105 134.184 129.460 1.00 36.99 471 THR A O 1
ATOM 3810 N N . SER A 1 472 ? 100.865 133.178 128.491 1.00 37.79 472 SER A N 1
ATOM 3811 C CA . SER A 1 472 ? 101.059 134.263 127.535 1.00 37.79 472 SER A CA 1
ATOM 3812 C C . SER A 1 472 ? 100.040 134.236 126.405 1.00 37.79 472 SER A C 1
ATOM 3813 O O . SER A 1 472 ? 99.838 135.262 125.745 1.00 37.79 472 SER A O 1
ATOM 3816 N N . LYS A 1 473 ? 99.395 133.092 126.170 1.00 36.17 473 LYS A N 1
ATOM 3817 C CA . LYS A 1 473 ? 98.492 132.921 125.042 1.00 36.17 473 LYS A CA 1
ATOM 3818 C C . LYS A 1 473 ? 97.018 132.927 125.421 1.00 36.17 473 LYS A C 1
ATOM 3819 O O . LYS A 1 473 ? 96.178 133.160 124.547 1.00 36.17 473 LYS A O 1
ATOM 3825 N N . THR A 1 474 ? 96.684 132.669 126.683 1.00 32.43 474 THR A N 1
ATOM 3826 C CA . THR A 1 474 ? 95.301 132.776 127.127 1.00 32.43 474 THR A CA 1
ATOM 3827 C C . THR A 1 474 ? 94.900 134.247 127.196 1.00 32.43 474 THR A C 1
ATOM 3828 O O . THR A 1 474 ? 95.664 135.092 127.670 1.00 32.43 474 THR A O 1
ATOM 3832 N N . CYS A 1 475 ? 93.700 134.556 126.710 1.00 32.21 475 CYS A N 1
ATOM 3833 C CA . CYS A 1 475 ? 93.214 135.926 126.730 1.00 32.21 475 CYS A CA 1
ATOM 3834 C C . CYS A 1 475 ? 92.756 136.326 128.126 1.00 32.21 475 CYS A C 1
ATOM 3835 O O . CYS A 1 475 ? 92.277 135.501 128.910 1.00 32.21 475 CYS A O 1
ATOM 3838 N N . SER A 1 476 ? 92.910 137.614 128.431 1.00 29.98 476 SER A N 1
ATOM 3839 C CA . SER A 1 476 ? 92.605 138.124 129.759 1.00 29.98 476 SER A CA 1
ATOM 3840 C C . SER A 1 476 ? 91.163 138.583 129.907 1.00 29.98 476 SER A C 1
ATOM 3841 O O . SER A 1 476 ? 90.676 138.698 131.038 1.00 29.98 476 SER A O 1
ATOM 3844 N N . LYS A 1 477 ? 90.470 138.848 128.799 1.00 33.16 477 LYS A N 1
ATOM 3845 C CA . LYS A 1 477 ? 89.049 139.170 128.865 1.00 33.16 477 LYS A CA 1
ATOM 3846 C C . LYS A 1 477 ? 88.205 137.904 128.957 1.00 33.16 477 LYS A C 1
ATOM 3847 O O . LYS A 1 477 ? 87.529 137.664 129.963 1.00 33.16 477 LYS A O 1
ATOM 3853 N N . CYS A 1 478 ? 88.237 137.082 127.910 1.00 37.58 478 CYS A N 1
ATOM 3854 C CA . CYS A 1 478 ? 87.539 135.800 127.879 1.00 37.58 478 CYS A CA 1
ATOM 3855 C C . CYS A 1 478 ? 88.542 134.691 127.578 1.00 37.58 478 CYS A C 1
ATOM 3856 O O . CYS A 1 478 ? 89.136 134.659 126.495 1.00 37.58 478 CYS A O 1
ATOM 3859 N N . GLY A 1 479 ? 88.769 133.811 128.555 1.00 35.39 479 GLY A N 1
ATOM 3860 C CA . GLY A 1 479 ? 89.998 133.037 128.625 1.00 35.39 479 GLY A CA 1
ATOM 3861 C C . GLY A 1 479 ? 90.076 131.941 127.579 1.00 35.39 479 GLY A C 1
ATOM 3862 O O . GLY A 1 479 ? 90.024 130.751 127.907 1.00 35.39 479 GLY A O 1
ATOM 3863 N N . HIS A 1 480 ? 90.195 132.342 126.310 1.00 38.52 480 HIS A N 1
ATOM 3864 C CA . HIS A 1 480 ? 89.872 131.467 125.189 1.00 38.52 480 HIS A CA 1
ATOM 3865 C C . HIS A 1 480 ? 90.934 130.394 124.957 1.00 38.52 480 HIS A C 1
ATOM 3866 O O . HIS A 1 480 ? 90.615 129.349 124.373 1.00 38.52 480 HIS A O 1
ATOM 3873 N N . LEU A 1 481 ? 92.150 130.599 125.483 1.00 36.19 481 LEU A N 1
ATOM 3874 C CA . LEU A 1 481 ? 93.321 129.736 125.275 1.00 36.19 481 LEU A CA 1
ATOM 3875 C C . LEU A 1 481 ? 93.604 129.630 123.771 1.00 36.19 481 LEU A C 1
ATOM 3876 O O . LEU A 1 481 ? 93.316 128.636 123.102 1.00 36.19 481 LEU A O 1
ATOM 3881 N N . ASN A 1 482 ? 94.103 130.747 123.244 1.00 35.44 482 ASN A N 1
ATOM 3882 C CA . ASN A 1 482 ? 94.566 130.830 121.864 1.00 35.44 482 ASN A CA 1
ATOM 3883 C C . ASN A 1 482 ? 95.776 129.938 121.623 1.00 35.44 482 ASN A C 1
ATOM 3884 O O . ASN A 1 482 ? 96.912 130.330 121.906 1.00 35.44 482 ASN A O 1
ATOM 3889 N N . ASN A 1 483 ? 95.536 128.733 121.095 1.00 42.20 483 ASN A N 1
ATOM 3890 C CA . ASN A 1 483 ? 96.611 127.767 120.897 1.00 42.20 483 ASN A CA 1
ATOM 3891 C C . ASN A 1 483 ? 97.530 128.140 119.736 1.00 42.20 483 ASN A C 1
ATOM 3892 O O . ASN A 1 483 ? 98.632 127.591 119.637 1.00 42.20 483 ASN A O 1
ATOM 3897 N N . TYR A 1 484 ? 97.113 129.063 118.860 1.00 39.12 484 TYR A N 1
ATOM 3898 C CA . TYR A 1 484 ? 97.969 129.466 117.748 1.00 39.12 484 TYR A CA 1
ATOM 3899 C C . TYR A 1 484 ? 99.145 130.316 118.211 1.00 39.12 484 TYR A C 1
ATOM 3900 O O . TYR A 1 484 ? 100.131 130.445 117.477 1.00 39.12 484 TYR A O 1
ATOM 3909 N N . PHE A 1 485 ? 99.059 130.894 119.406 1.00 40.19 485 PHE A N 1
ATOM 3910 C CA . PHE A 1 485 ? 99.971 131.936 119.874 1.00 40.19 485 PHE A CA 1
ATOM 3911 C C . PHE A 1 485 ? 101.173 131.327 120.595 1.00 40.19 485 PHE A C 1
ATOM 3912 O O . PHE A 1 485 ? 101.534 131.721 121.703 1.00 40.19 485 PHE A O 1
ATOM 3920 N N . ASN A 1 486 ? 101.794 130.338 119.951 1.00 45.45 486 ASN A N 1
ATOM 3921 C CA . ASN A 1 486 ? 102.910 129.595 120.518 1.00 45.45 486 ASN A CA 1
ATOM 3922 C C . ASN A 1 486 ? 104.176 130.454 120.550 1.00 45.45 486 ASN A C 1
ATOM 3923 O O . ASN A 1 486 ? 104.201 131.601 120.098 1.00 45.45 486 ASN A O 1
ATOM 3925 N N . PHE A 1 487 ? 105.256 129.869 121.074 1.00 44.83 487 PHE A N 1
ATOM 3926 C CA . PHE A 1 487 ? 106.534 130.570 121.090 1.00 44.83 487 PHE A CA 1
ATOM 3927 C C . PHE A 1 487 ? 107.163 130.651 119.707 1.00 44.83 487 PHE A C 1
ATOM 3928 O O . PHE A 1 487 ? 107.855 131.627 119.407 1.00 44.83 487 PHE A O 1
ATOM 3936 N N . GLU A 1 488 ? 106.962 129.638 118.862 1.00 46.39 488 GLU A N 1
ATOM 3937 C CA . GLU A 1 488 ? 107.481 129.705 117.499 1.00 46.39 488 GLU A CA 1
ATOM 3938 C C . GLU A 1 488 ? 106.728 130.721 116.645 1.00 46.39 488 GLU A C 1
ATOM 3939 O O . GLU A 1 488 ? 107.336 131.383 115.790 1.00 46.39 488 GLU A O 1
ATOM 3941 N N . TYR A 1 489 ? 105.448 130.959 116.954 1.00 45.63 489 TYR A N 1
ATOM 3942 C CA . TYR A 1 489 ? 104.725 132.046 116.305 1.00 45.63 489 TYR A CA 1
ATOM 3943 C C . TYR A 1 489 ? 105.092 133.394 116.900 1.00 45.63 489 TYR A C 1
ATOM 3944 O O . TYR A 1 489 ? 105.077 134.399 116.181 1.00 45.63 489 TYR A O 1
ATOM 3953 N N . ARG A 1 490 ? 105.396 133.451 118.200 1.00 48.06 490 ARG A N 1
ATOM 3954 C CA . ARG A 1 490 ? 105.856 134.714 118.765 1.00 48.06 490 ARG A CA 1
ATOM 3955 C C . ARG A 1 490 ? 107.245 135.050 118.236 1.00 48.06 490 ARG A C 1
ATOM 3956 O O . ARG A 1 490 ? 107.614 136.224 118.155 1.00 48.06 490 ARG A O 1
ATOM 3964 N N . LYS A 1 491 ? 108.023 134.029 117.877 1.00 48.82 491 LYS A N 1
ATOM 3965 C CA . LYS A 1 491 ? 109.322 134.250 117.257 1.00 48.82 491 LYS A CA 1
ATOM 3966 C C . LYS A 1 491 ? 109.163 134.806 115.846 1.00 48.82 491 LYS A C 1
ATOM 3967 O O . LYS A 1 491 ? 109.646 135.904 115.542 1.00 48.82 491 LYS A O 1
ATOM 3973 N N . LYS A 1 492 ? 108.500 134.048 114.957 1.00 49.80 492 LYS A N 1
ATOM 3974 C CA . LYS A 1 492 ? 108.517 134.415 113.539 1.00 49.80 492 LYS A CA 1
ATOM 3975 C C . LYS A 1 492 ? 107.668 135.642 113.203 1.00 49.80 492 LYS A C 1
ATOM 3976 O O . LYS A 1 492 ? 107.866 136.232 112.135 1.00 49.80 492 LYS A O 1
ATOM 3982 N N . ASN A 1 493 ? 106.739 136.046 114.069 1.00 49.71 493 ASN A N 1
ATOM 3983 C CA . ASN A 1 493 ? 106.019 137.305 113.898 1.00 49.71 493 ASN A CA 1
ATOM 3984 C C . ASN A 1 493 ? 106.691 138.488 114.591 1.00 49.71 493 ASN A C 1
ATOM 3985 O O . ASN A 1 493 ? 106.051 139.536 114.743 1.00 49.71 493 ASN A O 1
ATOM 3990 N N . LYS A 1 494 ? 107.950 138.326 115.021 1.00 51.38 494 LYS A N 1
ATOM 3991 C CA . LYS A 1 494 ? 108.812 139.390 115.562 1.00 51.38 494 LYS A CA 1
ATOM 3992 C C . LYS A 1 494 ? 108.182 139.972 116.841 1.00 51.38 494 LYS A C 1
ATOM 3993 O O . LYS A 1 494 ? 108.205 141.177 117.106 1.00 51.38 494 LYS A O 1
ATOM 3999 N N . PHE A 1 495 ? 107.569 139.080 117.627 1.00 48.52 495 PHE A N 1
ATOM 4000 C CA . PHE A 1 495 ? 106.951 139.298 118.936 1.00 48.52 495 PHE A CA 1
ATOM 4001 C C . PHE A 1 495 ? 105.870 140.377 118.934 1.00 48.52 495 PHE A C 1
ATOM 4002 O O . PHE A 1 495 ? 106.077 141.471 119.475 1.00 48.52 495 PHE A O 1
ATOM 4010 N N . PRO A 1 496 ? 104.702 140.101 118.334 1.00 46.86 496 PRO A N 1
ATOM 4011 C CA . PRO A 1 496 ? 103.695 141.150 118.133 1.00 46.86 496 PRO A CA 1
ATOM 4012 C C . PRO A 1 496 ? 102.802 141.334 119.349 1.00 46.86 496 PRO A C 1
ATOM 4013 O O . PRO A 1 496 ? 103.009 140.693 120.384 1.00 46.86 496 PRO A O 1
ATOM 4017 N N . HIS A 1 497 ? 101.816 142.225 119.233 1.00 42.98 497 HIS A N 1
ATOM 4018 C CA . HIS A 1 497 ? 100.769 142.370 120.236 1.00 42.98 497 HIS A CA 1
ATOM 4019 C C . HIS A 1 497 ? 99.932 141.090 120.349 1.00 42.98 497 HIS A C 1
ATOM 4020 O O . HIS A 1 497 ? 100.003 140.180 119.518 1.00 42.98 497 HIS A O 1
ATOM 4027 N N . PHE A 1 498 ? 99.087 141.049 121.375 1.00 35.72 498 PHE A N 1
ATOM 4028 C CA . PHE A 1 498 ? 98.125 139.965 121.527 1.00 35.72 498 PHE A CA 1
ATOM 4029 C C . PHE A 1 498 ? 96.832 140.280 120.786 1.00 35.72 498 PHE A C 1
ATOM 4030 O O . PHE A 1 498 ? 96.272 141.372 120.926 1.00 35.72 498 PHE A O 1
ATOM 4038 N N . LYS A 1 499 ? 96.368 139.312 119.997 1.00 38.34 499 LYS A N 1
ATOM 4039 C CA . LYS A 1 499 ? 95.098 139.382 119.284 1.00 38.34 499 LYS A CA 1
ATOM 4040 C C . LYS A 1 499 ? 94.296 138.127 119.590 1.00 38.34 499 LYS A C 1
ATOM 4041 O O . LYS A 1 499 ? 94.747 137.016 119.293 1.00 38.34 499 LYS A O 1
ATOM 4043 N N . CYS A 1 500 ? 93.116 138.297 120.181 1.00 40.36 500 CYS A N 1
ATOM 4044 C CA . CYS A 1 500 ? 92.251 137.160 120.454 1.00 40.36 500 CYS A CA 1
ATOM 4045 C C . CYS A 1 500 ? 91.452 136.784 119.212 1.00 40.36 500 CYS A C 1
ATOM 4046 O O . CYS A 1 500 ? 91.129 137.628 118.371 1.00 40.36 500 CYS A O 1
ATOM 4049 N N . GLU A 1 501 ? 91.134 135.492 119.104 1.00 38.76 501 GLU A N 1
ATOM 4050 C CA . GLU A 1 501 ? 90.448 134.976 117.926 1.00 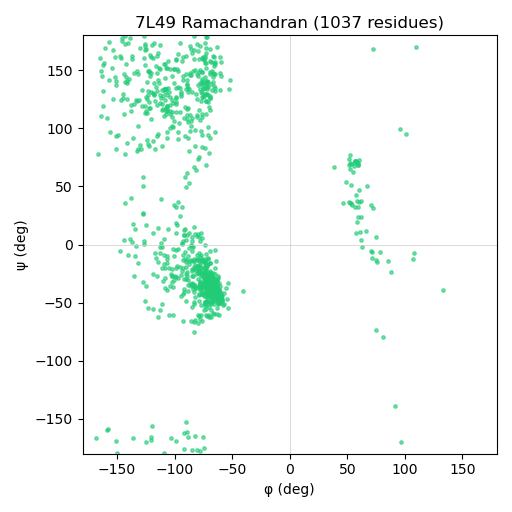38.76 501 GLU A CA 1
ATOM 4051 C C . GLU A 1 501 ? 88.936 135.136 117.998 1.00 38.76 501 GLU A C 1
ATOM 4052 O O . GLU A 1 501 ? 88.276 135.114 116.953 1.00 38.76 501 GLU A O 1
ATOM 4058 N N . LYS A 1 502 ? 88.374 135.295 119.196 1.00 40.39 502 LYS A N 1
ATOM 4059 C CA . LYS A 1 502 ? 86.934 135.428 119.355 1.00 40.39 502 LYS A CA 1
ATOM 4060 C C . LYS A 1 502 ? 86.516 136.662 120.143 1.00 40.39 502 LYS A C 1
ATOM 4061 O O . LYS A 1 502 ? 85.313 136.874 120.331 1.00 40.39 502 LYS A O 1
ATOM 4067 N N . CYS A 1 503 ? 87.464 137.482 120.599 1.00 41.94 503 CYS A N 1
ATOM 4068 C CA . CYS A 1 503 ? 87.143 138.740 121.257 1.00 41.94 503 CYS A CA 1
ATOM 4069 C C . CYS A 1 503 ? 87.527 139.969 120.447 1.00 41.94 503 CYS A C 1
ATOM 4070 O O . CYS A 1 503 ? 86.956 141.039 120.687 1.00 41.94 503 CYS A O 1
ATOM 4073 N N . ASN A 1 504 ? 88.440 139.822 119.479 1.00 41.64 504 ASN A N 1
ATOM 4074 C CA . ASN A 1 504 ? 89.173 140.925 118.844 1.00 41.64 504 ASN A CA 1
ATOM 4075 C C . ASN A 1 504 ? 89.769 141.863 119.892 1.00 41.64 504 ASN A C 1
ATOM 4076 O O . ASN A 1 504 ? 89.557 143.078 119.878 1.00 41.64 504 ASN A O 1
ATOM 4078 N N . PHE A 1 505 ? 90.527 141.277 120.813 1.00 37.81 505 PHE A N 1
ATOM 4079 C CA . PHE A 1 505 ? 91.081 141.988 121.956 1.00 37.81 505 PHE A CA 1
ATOM 4080 C C . PHE A 1 505 ? 92.530 142.349 121.659 1.00 37.81 505 PHE A C 1
ATOM 4081 O O . PHE A 1 505 ? 93.294 141.510 121.172 1.00 37.81 505 PHE A O 1
ATOM 4089 N N . LYS A 1 506 ? 92.906 143.594 121.954 1.00 38.28 506 LYS A N 1
ATOM 4090 C CA . LYS A 1 506 ? 94.213 144.124 121.565 1.00 38.28 506 LYS A CA 1
ATOM 4091 C C . LYS A 1 506 ? 94.870 144.811 122.759 1.00 38.28 506 LYS A C 1
ATOM 4092 O O . LYS A 1 506 ? 94.532 145.952 123.088 1.00 38.28 506 LYS A O 1
ATOM 4094 N N . GLU A 1 507 ? 95.826 144.121 123.381 1.00 36.01 507 GLU A N 1
ATOM 4095 C CA . GLU A 1 507 ? 96.744 144.698 124.355 1.00 36.01 507 GLU A CA 1
ATOM 4096 C C . GLU A 1 507 ? 98.108 144.050 124.167 1.00 36.01 507 GLU A C 1
ATOM 4097 O O . GLU A 1 507 ? 98.298 143.198 123.292 1.00 36.01 507 GLU A O 1
ATOM 4103 N N . ASN A 1 508 ? 99.068 144.490 124.981 1.00 32.50 508 ASN A N 1
ATOM 4104 C CA . ASN A 1 508 ? 100.452 144.051 124.880 1.00 32.50 508 ASN A CA 1
ATOM 4105 C C . ASN A 1 508 ? 100.577 142.566 125.213 1.00 32.50 508 ASN A C 1
ATOM 4106 O O . ASN A 1 508 ? 99.747 141.985 125.917 1.00 32.50 508 ASN A O 1
ATOM 4111 N N . ALA A 1 509 ? 101.641 141.950 124.697 1.00 29.41 509 ALA A N 1
ATOM 4112 C CA . ALA A 1 509 ? 101.890 140.542 124.976 1.00 29.41 509 ALA A CA 1
ATOM 4113 C C . ALA A 1 509 ? 102.417 140.324 126.385 1.00 29.41 509 ALA A C 1
ATOM 4114 O O . ALA A 1 509 ? 102.251 139.230 126.936 1.00 29.41 509 ALA A O 1
ATOM 4116 N N . ASP A 1 510 ? 103.045 141.339 126.974 1.00 25.95 510 ASP A N 1
ATOM 4117 C CA . ASP A 1 510 ? 103.588 141.245 128.320 1.00 25.95 510 ASP A CA 1
ATOM 4118 C C . ASP A 1 510 ? 102.553 141.675 129.355 1.00 25.95 510 ASP A C 1
ATOM 4119 O O . ASP A 1 510 ? 102.495 141.107 130.453 1.00 25.95 510 ASP A O 1
ATOM 4124 N N . TYR A 1 511 ? 101.598 142.510 128.947 1.00 22.81 511 TYR A N 1
ATOM 4125 C CA . TYR A 1 511 ? 100.534 142.929 129.850 1.00 22.81 511 TYR A CA 1
ATOM 4126 C C . TYR A 1 511 ? 99.420 141.894 129.910 1.00 22.81 511 TYR A C 1
ATOM 4127 O O . TYR A 1 511 ? 98.801 141.716 130.966 1.00 22.81 511 TYR A O 1
ATOM 4136 N N . ASN A 1 512 ? 99.125 141.238 128.782 1.00 25.37 512 ASN A N 1
ATOM 4137 C CA . ASN A 1 512 ? 98.182 140.122 128.795 1.00 25.37 512 ASN A CA 1
ATOM 4138 C C . ASN A 1 512 ? 98.663 139.009 129.721 1.00 25.37 512 ASN A C 1
ATOM 4139 O O . ASN A 1 512 ? 97.883 138.468 130.511 1.00 25.37 512 ASN A O 1
ATOM 4144 N N . ALA A 1 513 ? 99.946 138.644 129.634 1.00 23.53 513 ALA A N 1
ATOM 4145 C CA . ALA A 1 513 ? 100.467 137.633 130.548 1.00 23.53 513 ALA A CA 1
ATOM 4146 C C . ALA A 1 513 ? 100.630 138.156 131.973 1.00 23.53 513 ALA A C 1
ATOM 4147 O O . ALA A 1 513 ? 100.566 137.358 132.918 1.00 23.53 513 ALA A O 1
ATOM 4149 N N . ALA A 1 514 ? 100.661 139.482 132.161 1.00 19.98 514 ALA A N 1
ATOM 4150 C CA . ALA A 1 514 ? 100.591 140.019 133.516 1.00 19.98 514 ALA A CA 1
ATOM 4151 C C . ALA A 1 514 ? 99.184 139.921 134.080 1.00 19.98 514 ALA A C 1
ATOM 4152 O O . ALA A 1 514 ? 99.017 139.748 135.292 1.00 19.98 514 ALA A O 1
ATOM 4154 N N . LEU A 1 515 ? 98.171 140.028 133.229 1.00 20.54 515 LEU A N 1
ATOM 4155 C CA . LEU A 1 515 ? 96.801 140.038 133.708 1.00 20.54 515 LEU A CA 1
ATOM 4156 C C . LEU A 1 515 ? 96.238 138.623 133.748 1.00 20.54 515 LEU A C 1
ATOM 4157 O O . LEU A 1 515 ? 95.210 138.384 134.393 1.00 20.54 515 LEU A O 1
ATOM 4162 N N . ASN A 1 516 ? 96.934 137.670 133.120 1.00 24.50 516 ASN A N 1
ATOM 4163 C CA . ASN A 1 516 ? 96.645 136.258 133.331 1.00 24.50 516 ASN A CA 1
ATOM 4164 C C . ASN A 1 516 ? 97.350 135.724 134.570 1.00 24.50 516 ASN A C 1
ATOM 4165 O O . ASN A 1 516 ? 96.816 134.829 135.236 1.00 24.50 516 ASN A O 1
ATOM 4170 N N . ILE A 1 517 ? 98.558 136.224 134.870 1.00 20.33 517 ILE A N 1
ATOM 4171 C CA . ILE A 1 517 ? 99.227 135.845 136.115 1.00 20.33 517 ILE A CA 1
ATOM 4172 C C . ILE A 1 517 ? 98.439 136.346 137.325 1.00 20.33 517 ILE A C 1
ATOM 4173 O O . ILE A 1 517 ? 98.319 135.643 138.339 1.00 20.33 517 ILE A O 1
ATOM 4178 N N . SER A 1 518 ? 97.807 137.516 137.201 1.00 17.95 518 SER A N 1
ATOM 4179 C CA . SER A 1 518 ? 96.986 138.101 138.258 1.00 17.95 518 SER A CA 1
ATOM 4180 C C . SER A 1 518 ? 95.682 137.355 138.535 1.00 17.95 518 SER A C 1
ATOM 4181 O O . SER A 1 518 ? 94.979 137.730 139.480 1.00 17.95 518 SER A O 1
ATOM 4184 N N . ASN A 1 519 ? 95.328 136.331 137.758 1.00 23.04 519 ASN A N 1
ATOM 4185 C CA . ASN A 1 519 ? 94.039 135.679 137.973 1.00 23.04 519 ASN A CA 1
ATOM 4186 C C . ASN A 1 519 ? 94.136 134.691 139.133 1.00 23.04 519 ASN A C 1
ATOM 4187 O O . ASN A 1 519 ? 94.992 133.801 139.110 1.00 23.04 519 ASN A O 1
ATOM 4192 N N . PRO A 1 520 ? 93.279 134.813 140.153 1.00 22.80 520 PRO A N 1
ATOM 4193 C CA . PRO A 1 520 ? 93.376 133.922 141.323 1.00 22.80 520 PRO A CA 1
ATOM 4194 C C . PRO A 1 520 ? 92.927 132.488 141.078 1.00 22.80 520 PRO A C 1
ATOM 4195 O O . PRO A 1 520 ? 93.116 131.652 141.973 1.00 22.80 520 PRO A O 1
ATOM 4199 N N . LYS A 1 521 ? 92.339 132.168 139.922 1.00 29.32 521 LYS A N 1
ATOM 4200 C CA . LYS A 1 521 ? 91.807 130.824 139.725 1.00 29.32 521 LYS A CA 1
ATOM 4201 C C . LYS A 1 521 ? 92.884 129.774 139.486 1.00 29.32 521 LYS A C 1
ATOM 4202 O O . LYS A 1 521 ? 92.583 128.579 139.578 1.00 29.32 521 LYS A O 1
ATOM 4204 N N . LEU A 1 522 ? 94.115 130.177 139.183 1.00 30.55 522 LEU A N 1
ATOM 4205 C CA . LEU A 1 522 ? 95.135 129.226 138.766 1.00 30.55 522 LEU A CA 1
ATOM 4206 C C . LEU A 1 522 ? 95.711 128.523 139.990 1.00 30.55 522 LEU A C 1
ATOM 4207 O O . LEU A 1 522 ? 95.843 129.123 141.061 1.00 30.55 522 LEU A O 1
ATOM 4212 N N . LYS A 1 523 ? 96.049 127.246 139.829 1.00 36.96 523 LYS A N 1
ATOM 4213 C CA . LYS A 1 523 ? 96.530 126.448 140.948 1.00 36.96 523 LYS A CA 1
ATOM 4214 C C . LYS A 1 523 ? 97.975 126.802 141.280 1.00 36.96 523 LYS A C 1
ATOM 4215 O O . LYS A 1 523 ? 98.842 126.804 140.400 1.00 36.96 523 LYS A O 1
ATOM 4217 N N . SER A 1 524 ? 98.222 127.116 142.551 1.00 39.55 524 SER A N 1
ATOM 4218 C CA . SER A 1 524 ? 99.552 127.492 143.007 1.00 39.55 524 SER A CA 1
ATOM 4219 C C . SER A 1 524 ? 100.500 126.297 142.972 1.00 39.55 524 SER A C 1
ATOM 4220 O O . SER A 1 524 ? 100.096 125.147 143.163 1.00 39.55 524 SER A O 1
ATOM 4223 N N . THR A 1 525 ? 101.774 126.581 142.725 1.00 40.61 525 THR A N 1
ATOM 4224 C CA . THR A 1 525 ? 102.805 125.550 142.755 1.00 40.61 525 THR A CA 1
ATOM 4225 C C . THR A 1 525 ? 104.144 126.128 143.201 1.00 40.61 525 THR A C 1
ATOM 4226 O O . THR A 1 525 ? 104.355 126.386 144.386 1.00 40.61 525 THR A O 1
ATOM 4230 N N . THR B 1 7 ? 147.848 113.056 127.187 1.00 39.91 7 THR B N 1
ATOM 4231 C CA . THR B 1 7 ? 147.147 111.882 126.681 1.00 39.91 7 THR B CA 1
ATOM 4232 C C . THR B 1 7 ? 145.810 112.271 126.057 1.00 39.91 7 THR B C 1
ATOM 4233 O O . THR B 1 7 ? 145.164 113.221 126.501 1.00 39.91 7 THR B O 1
ATOM 4237 N N . LYS B 1 8 ? 145.397 111.536 125.028 1.00 39.30 8 LYS B N 1
ATOM 4238 C CA . LYS B 1 8 ? 144.174 111.834 124.294 1.00 39.30 8 LYS B CA 1
ATOM 4239 C C . LYS B 1 8 ? 143.045 110.942 124.792 1.00 39.30 8 LYS B C 1
ATOM 4240 O O . LYS B 1 8 ? 143.178 109.718 124.801 1.00 39.30 8 LYS B O 1
ATOM 4246 N N . THR B 1 9 ? 141.925 111.549 125.165 1.00 35.68 9 THR B N 1
ATOM 4247 C CA . THR B 1 9 ? 140.729 110.814 125.555 1.00 35.68 9 THR B CA 1
ATOM 4248 C C . THR B 1 9 ? 139.678 111.027 124.475 1.00 35.68 9 THR B C 1
ATOM 4249 O O . THR B 1 9 ? 139.242 112.158 124.250 1.00 35.68 9 THR B O 1
ATOM 4253 N N . LEU B 1 10 ? 139.288 109.954 123.795 1.00 29.58 10 LEU B N 1
ATOM 4254 C CA . LEU B 1 10 ? 138.279 110.034 122.745 1.00 29.58 10 LEU B CA 1
ATOM 4255 C C . LEU B 1 10 ? 136.954 109.432 123.209 1.00 29.58 10 LEU B C 1
ATOM 4256 O O . LEU B 1 10 ? 136.893 108.263 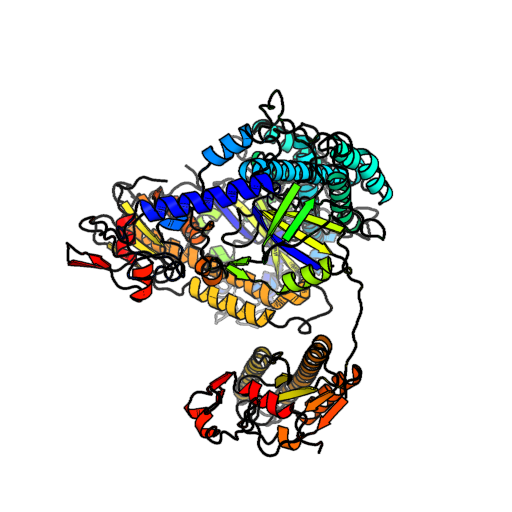123.604 1.00 29.58 10 LEU B O 1
ATOM 4261 N N . LYS B 1 11 ? 135.930 110.278 123.279 1.00 30.01 11 LYS B N 1
ATOM 4262 C CA . LYS B 1 11 ? 134.656 109.932 123.896 1.00 30.01 11 LYS B CA 1
ATOM 4263 C C . LYS B 1 11 ? 133.699 109.447 122.811 1.00 30.01 11 LYS B C 1
ATOM 4264 O O . LYS B 1 11 ? 133.533 110.112 121.783 1.00 30.01 11 LYS B O 1
ATOM 4270 N N . LEU B 1 12 ? 133.078 108.293 123.033 1.00 28.49 12 LEU B N 1
ATOM 4271 C CA . LEU B 1 12 ? 132.136 107.701 122.095 1.00 28.49 12 LEU B CA 1
ATOM 4272 C C . LEU B 1 12 ? 130.770 107.576 122.757 1.00 28.49 12 LEU B C 1
ATOM 4273 O O . LEU B 1 12 ? 130.659 107.621 123.981 1.00 28.49 12 LEU B O 1
ATOM 4278 N N . ARG B 1 13 ? 129.715 107.445 121.957 1.00 34.96 13 ARG B N 1
ATOM 4279 C CA . ARG B 1 13 ? 128.450 107.084 122.579 1.00 34.96 13 ARG B CA 1
ATOM 4280 C C . ARG B 1 13 ? 128.355 105.565 122.726 1.00 34.96 13 ARG B C 1
ATOM 4281 O O . ARG B 1 13 ? 129.148 104.807 122.165 1.00 34.96 13 ARG B O 1
ATOM 4289 N N . ILE B 1 14 ? 127.364 105.123 123.497 1.00 32.19 14 ILE B N 1
ATOM 4290 C CA . ILE B 1 14 ? 126.870 103.751 123.473 1.00 32.19 14 ILE B CA 1
ATOM 4291 C C . ILE B 1 14 ? 125.384 103.792 123.150 1.00 32.19 14 ILE B C 1
ATOM 4292 O O . ILE B 1 14 ? 124.597 104.363 123.915 1.00 32.19 14 ILE B O 1
ATOM 4297 N N . VAL B 1 15 ? 124.998 103.196 122.027 1.00 38.51 15 VAL B N 1
ATOM 4298 C CA . VAL B 1 15 ? 123.584 103.170 121.665 1.00 38.51 15 VAL B CA 1
ATOM 4299 C C . VAL B 1 15 ? 122.894 101.915 122.195 1.00 38.51 15 VAL B C 1
ATOM 4300 O O . VAL B 1 15 ? 121.757 101.988 122.667 1.00 38.51 15 VAL B O 1
ATOM 4304 N N . ARG B 1 16 ? 123.565 100.763 122.163 1.00 39.87 16 ARG B N 1
ATOM 4305 C CA . ARG B 1 16 ? 122.996 99.511 122.640 1.00 39.87 16 ARG B CA 1
ATOM 4306 C C . ARG B 1 16 ? 124.132 98.527 122.887 1.00 39.87 16 ARG B C 1
ATOM 4307 O O . ARG B 1 16 ? 125.219 98.672 122.314 1.00 39.87 16 ARG B O 1
ATOM 4315 N N . PRO B 1 17 ? 123.921 97.531 123.747 1.00 35.20 17 PRO B N 1
ATOM 4316 C CA . PRO B 1 17 ? 124.891 96.438 123.869 1.00 35.20 17 PRO B CA 1
ATOM 4317 C C . PRO B 1 17 ? 124.837 95.482 122.687 1.00 35.20 17 PRO B C 1
ATOM 4318 O O . PRO B 1 17 ? 123.848 95.397 121.956 1.00 35.20 17 PRO B O 1
ATOM 4322 N N . TYR B 1 18 ? 125.937 94.753 122.508 1.00 42.23 18 TYR B N 1
ATOM 4323 C CA . TYR B 1 18 ? 126.088 93.774 121.436 1.00 42.23 18 TYR B CA 1
ATOM 4324 C C . TYR B 1 18 ? 126.013 92.379 122.045 1.00 42.23 18 TYR B C 1
ATOM 4325 O O . TYR B 1 18 ? 126.907 91.978 122.797 1.00 42.23 18 TYR B O 1
ATOM 4334 N N . ASN B 1 19 ? 124.946 91.645 121.727 1.00 46.31 19 ASN B N 1
ATOM 4335 C CA . ASN B 1 19 ? 124.625 90.435 122.486 1.00 46.31 19 ASN B CA 1
ATOM 4336 C C . ASN B 1 19 ? 125.505 89.273 122.033 1.00 46.31 19 ASN B C 1
ATOM 4337 O O . ASN B 1 19 ? 126.378 88.811 122.774 1.00 46.31 19 ASN B O 1
ATOM 4342 N N . SER B 1 20 ? 125.297 88.827 120.800 1.00 49.37 20 SER B N 1
ATOM 4343 C CA . SER B 1 20 ? 126.068 87.798 120.103 1.00 49.37 20 SER B CA 1
ATOM 4344 C C . SER B 1 20 ? 125.636 87.860 118.643 1.00 49.37 20 SER B C 1
ATOM 4345 O O . SER B 1 20 ? 124.992 88.825 118.216 1.00 49.37 20 SER B O 1
ATOM 4348 N N . ALA B 1 21 ? 126.000 86.842 117.863 1.00 50.66 21 ALA B N 1
ATOM 4349 C CA . ALA B 1 21 ? 125.544 86.793 116.478 1.00 50.66 21 ALA B CA 1
ATOM 4350 C C . ALA B 1 21 ? 124.060 86.446 116.399 1.00 50.66 21 ALA B C 1
ATOM 4351 O O . ALA B 1 21 ? 123.289 87.124 115.706 1.00 50.66 21 ALA B O 1
ATOM 4353 N N . GLU B 1 22 ? 123.642 85.401 117.121 1.00 51.85 22 GLU B N 1
ATOM 4354 C CA . GLU B 1 22 ? 122.298 84.853 116.947 1.00 51.85 22 GLU B CA 1
ATOM 4355 C C . GLU B 1 22 ? 121.228 85.768 117.535 1.00 51.85 22 GLU B C 1
ATOM 4356 O O . GLU B 1 22 ? 120.179 85.978 116.911 1.00 51.85 22 GLU B O 1
ATOM 4362 N N . VAL B 1 23 ? 121.488 86.355 118.708 1.00 50.27 23 VAL B N 1
ATOM 4363 C CA . VAL B 1 23 ? 120.494 87.222 119.338 1.00 50.27 23 VAL B CA 1
ATOM 4364 C C . VAL B 1 23 ? 120.339 88.519 118.555 1.00 50.27 23 VAL B C 1
ATOM 4365 O O . VAL B 1 23 ? 119.219 89.005 118.361 1.00 50.27 23 VAL B O 1
ATOM 4369 N N . GLU B 1 24 ? 121.448 89.085 118.068 1.00 49.67 24 GLU B N 1
ATOM 4370 C CA . GLU B 1 24 ? 121.358 90.310 117.279 1.00 49.67 24 GLU B CA 1
ATOM 4371 C C . GLU B 1 24 ? 120.724 90.041 115.921 1.00 49.67 24 GLU B C 1
ATOM 4372 O O . GLU B 1 24 ? 120.049 90.919 115.370 1.00 49.67 24 GLU B O 1
ATOM 4378 N N . LYS B 1 25 ? 120.920 88.829 115.384 1.00 51.53 25 LYS B N 1
ATOM 4379 C CA . LYS B 1 25 ? 120.185 88.402 114.198 1.00 51.53 25 LYS B CA 1
ATOM 4380 C C . LYS B 1 25 ? 118.681 88.370 114.459 1.00 51.53 25 LYS B C 1
ATOM 4381 O O . LYS B 1 25 ? 117.898 88.853 113.633 1.00 51.53 25 LYS B O 1
ATOM 4387 N N . ILE B 1 26 ? 118.265 87.819 115.609 1.00 50.74 26 ILE B N 1
ATOM 4388 C CA . ILE B 1 26 ? 116.839 87.770 115.956 1.00 50.74 26 ILE B CA 1
ATOM 4389 C C . ILE B 1 26 ? 116.272 89.179 116.139 1.00 50.74 26 ILE B C 1
ATOM 4390 O O . ILE B 1 26 ? 115.155 89.473 115.692 1.00 50.74 26 ILE B O 1
ATOM 4395 N N . VAL B 1 27 ? 117.060 90.090 116.721 1.00 53.00 27 VAL B N 1
ATOM 4396 C CA . VAL B 1 27 ? 116.587 91.463 116.922 1.00 53.00 27 VAL B CA 1
ATOM 4397 C C . VAL B 1 27 ? 116.456 92.196 115.588 1.00 53.00 27 VAL B C 1
ATOM 4398 O O . VAL B 1 27 ? 115.441 92.858 115.338 1.00 53.00 27 VAL B O 1
ATOM 4402 N N . ALA B 1 28 ? 117.449 92.058 114.697 1.00 54.03 28 ALA B N 1
ATOM 4403 C CA . ALA B 1 28 ? 117.383 92.724 113.395 1.00 54.03 28 ALA B CA 1
ATOM 4404 C C . ALA B 1 28 ? 116.263 92.152 112.530 1.00 54.03 28 ALA B C 1
ATOM 4405 O O . ALA B 1 28 ? 115.580 92.898 111.813 1.00 54.03 28 ALA B O 1
ATOM 4407 N N . ASP B 1 29 ? 116.035 90.836 112.614 1.00 54.59 29 ASP B N 1
ATOM 4408 C CA . ASP B 1 29 ? 114.906 90.232 111.915 1.00 54.59 29 ASP B CA 1
ATOM 4409 C C . ASP B 1 29 ? 113.580 90.677 112.516 1.00 54.59 29 ASP B C 1
ATOM 4410 O O . ASP B 1 29 ? 112.586 90.780 111.795 1.00 54.59 29 ASP B O 1
ATOM 4415 N N . GLU B 1 30 ? 113.556 90.993 113.814 1.00 56.24 30 GLU B N 1
ATOM 4416 C CA . GLU B 1 30 ? 112.326 91.492 114.421 1.00 56.24 30 GLU B CA 1
ATOM 4417 C C . GLU B 1 30 ? 112.034 92.925 113.988 1.00 56.24 30 GLU B C 1
ATOM 4418 O O . GLU B 1 30 ? 110.869 93.279 113.773 1.00 56.24 30 GLU B O 1
ATOM 4424 N N . LYS B 1 31 ? 113.073 93.754 113.818 1.00 57.94 31 LYS B N 1
ATOM 4425 C CA . LYS B 1 31 ? 112.833 95.101 113.292 1.00 57.94 31 LYS B CA 1
ATOM 4426 C C . LYS B 1 31 ? 112.406 95.057 111.830 1.00 57.94 31 LYS B C 1
ATOM 4427 O O . LYS B 1 31 ? 111.511 95.808 111.421 1.00 57.94 31 LYS B O 1
ATOM 4433 N N . ASN B 1 32 ? 113.016 94.171 111.033 1.00 58.18 32 ASN B N 1
ATOM 4434 C CA . ASN B 1 32 ? 112.592 94.021 109.642 1.00 58.18 32 ASN B CA 1
ATOM 4435 C C . ASN B 1 32 ? 111.179 93.448 109.536 1.00 58.18 32 ASN B C 1
ATOM 4436 O O . ASN B 1 32 ? 110.409 93.848 108.655 1.00 58.18 32 ASN B O 1
ATOM 4441 N N . ASN B 1 33 ? 110.805 92.545 110.446 1.00 58.91 33 ASN B N 1
ATOM 4442 C CA . ASN B 1 33 ? 109.473 91.951 110.405 1.00 58.91 33 ASN B CA 1
ATOM 4443 C C . ASN B 1 33 ? 108.418 92.952 110.870 1.00 58.91 33 ASN B C 1
ATOM 4444 O O . ASN B 1 33 ? 107.313 92.994 110.318 1.00 58.91 33 ASN B O 1
ATOM 4449 N N . ARG B 1 34 ? 108.751 93.790 111.860 1.00 60.89 34 ARG B N 1
ATOM 4450 C CA . ARG B 1 34 ? 107.839 94.858 112.260 1.00 60.89 34 ARG B CA 1
ATOM 4451 C C . ARG B 1 34 ? 107.704 95.921 111.176 1.00 60.89 34 ARG B C 1
ATOM 4452 O O . ARG B 1 34 ? 106.611 96.464 110.975 1.00 60.89 34 ARG B O 1
ATOM 4460 N N . GLU B 1 35 ? 108.791 96.208 110.449 1.00 61.40 35 GLU B N 1
ATOM 4461 C CA . GLU B 1 35 ? 108.711 97.119 109.309 1.00 61.40 35 GLU B CA 1
ATOM 4462 C C . GLU B 1 35 ? 107.842 96.541 108.196 1.00 61.40 35 GLU B C 1
ATOM 4463 O O . GLU B 1 35 ? 107.041 97.262 107.588 1.00 61.40 35 GLU B O 1
ATOM 4469 N N . LYS B 1 36 ? 107.964 95.235 107.941 1.00 62.34 36 LYS B N 1
ATOM 4470 C CA . LYS B 1 36 ? 107.151 94.579 106.919 1.00 62.34 36 LYS B CA 1
ATOM 4471 C C . LYS B 1 36 ? 105.674 94.547 107.306 1.00 62.34 36 LYS B C 1
ATOM 4472 O O . LYS B 1 36 ? 104.800 94.751 106.453 1.00 62.34 36 LYS B O 1
ATOM 4478 N N . ILE B 1 37 ? 105.378 94.286 108.583 1.00 62.59 37 ILE B N 1
ATOM 4479 C CA . ILE B 1 37 ? 103.990 94.250 109.036 1.00 62.59 37 ILE B CA 1
ATOM 4480 C C . ILE B 1 37 ? 103.382 95.653 109.042 1.00 62.59 37 ILE B C 1
ATOM 4481 O O . ILE B 1 37 ? 102.225 95.842 108.640 1.00 62.59 37 ILE B O 1
ATOM 4486 N N . ALA B 1 38 ? 104.165 96.668 109.426 1.00 64.53 38 ALA B N 1
ATOM 4487 C CA . ALA B 1 38 ? 103.705 98.051 109.328 1.00 64.53 38 ALA B CA 1
ATOM 4488 C C . ALA B 1 38 ? 103.582 98.532 107.887 1.00 64.53 38 ALA B C 1
ATOM 4489 O O . ALA B 1 38 ? 102.834 99.480 107.624 1.00 64.53 38 ALA B O 1
ATOM 4491 N N . LEU B 1 39 ? 104.299 97.904 106.954 1.00 65.42 39 LEU B N 1
ATOM 4492 C CA . LEU B 1 39 ? 104.062 98.144 105.534 1.00 65.42 39 LEU B CA 1
ATOM 4493 C C . LEU B 1 39 ? 102.745 97.524 105.077 1.00 65.42 39 LEU B C 1
ATOM 4494 O O . LEU B 1 39 ? 101.918 98.197 104.451 1.00 65.42 39 LEU B O 1
ATOM 4499 N N . GLU B 1 40 ? 102.530 96.243 105.378 1.00 64.94 40 GLU B N 1
ATOM 4500 C CA . GLU B 1 40 ? 101.399 95.529 104.797 1.00 64.94 40 GLU B CA 1
ATOM 4501 C C . GLU B 1 40 ? 100.072 95.816 105.490 1.00 64.94 40 GLU B C 1
ATOM 4502 O O . GLU B 1 40 ? 99.023 95.466 104.938 1.00 64.94 40 GLU B O 1
ATOM 4508 N N . LYS B 1 41 ? 100.078 96.435 106.670 1.00 63.81 41 LYS B N 1
ATOM 4509 C CA . LYS B 1 41 ? 98.841 96.917 107.273 1.00 63.81 41 LYS B CA 1
ATOM 4510 C C . LYS B 1 41 ? 98.450 98.308 106.793 1.00 63.81 41 LYS B C 1
ATOM 4511 O O . LYS B 1 41 ? 97.311 98.730 107.024 1.00 63.81 41 LYS B O 1
ATOM 4517 N N . ASN B 1 42 ? 99.359 99.024 106.137 1.00 63.75 42 ASN B N 1
ATOM 4518 C CA . ASN B 1 42 ? 99.146 100.399 105.687 1.00 63.75 42 ASN B CA 1
ATOM 4519 C C . ASN B 1 42 ? 99.387 100.452 104.181 1.00 63.75 42 ASN B C 1
ATOM 4520 O O . ASN B 1 42 ? 100.507 100.690 103.723 1.00 63.75 42 ASN B O 1
ATOM 4525 N N . LYS B 1 43 ? 98.319 100.231 103.413 1.00 61.85 43 LYS B N 1
ATOM 4526 C CA . LYS B 1 43 ? 98.318 100.496 101.975 1.00 61.85 43 LYS B CA 1
ATOM 4527 C C . LYS B 1 43 ? 97.922 101.953 101.752 1.00 61.85 43 LYS B C 1
ATOM 4528 O O . LYS B 1 43 ? 96.774 102.282 101.439 1.00 61.85 43 LYS B O 1
ATOM 4530 N N . ASP B 1 44 ? 98.920 102.830 101.937 1.00 62.35 44 ASP B N 1
ATOM 4531 C CA . ASP B 1 44 ? 98.820 104.286 101.764 1.00 62.35 44 ASP B CA 1
ATOM 4532 C C . ASP B 1 44 ? 97.743 104.907 102.654 1.00 62.35 44 ASP B C 1
ATOM 4533 O O . ASP B 1 44 ? 96.976 105.770 102.220 1.00 62.35 44 ASP B O 1
ATOM 4538 N N . LYS B 1 45 ? 97.675 104.454 103.909 1.00 56.41 45 LYS B N 1
ATOM 4539 C CA . LYS B 1 45 ? 96.776 105.083 104.871 1.00 56.41 45 LYS B CA 1
ATOM 4540 C C . LYS B 1 45 ? 97.272 106.477 105.241 1.00 56.41 45 LYS B C 1
ATOM 4541 O O . LYS B 1 45 ? 96.529 107.461 105.140 1.00 56.41 45 LYS B O 1
ATOM 4543 N N . VAL B 1 46 ? 98.526 106.576 105.674 1.00 57.09 46 VAL B N 1
ATOM 4544 C CA . VAL B 1 46 ? 99.165 107.850 105.964 1.00 57.09 46 VAL B CA 1
ATOM 4545 C C . VAL B 1 46 ? 100.299 107.990 104.935 1.00 57.09 46 VAL B C 1
ATOM 4546 O O . VAL B 1 46 ? 100.685 107.024 104.278 1.00 57.09 46 VAL B O 1
ATOM 4550 N N . LYS B 1 47 ? 100.835 109.203 104.793 1.00 58.15 47 LYS B N 1
ATOM 4551 C CA . LYS B 1 47 ? 101.700 109.585 103.678 1.00 58.15 47 LYS B CA 1
ATOM 4552 C C . LYS B 1 47 ? 103.008 110.186 104.185 1.00 58.15 47 LYS B C 1
ATOM 4553 O O . LYS B 1 47 ? 103.432 111.260 103.757 1.00 58.15 47 LYS B O 1
ATOM 4555 N N . GLU B 1 48 ? 103.676 109.495 105.111 1.00 60.06 48 GLU B N 1
ATOM 4556 C CA . GLU B 1 48 ? 104.934 110.013 105.645 1.00 60.06 48 GLU B CA 1
ATOM 4557 C C . GLU B 1 48 ? 106.129 109.649 104.765 1.00 60.06 48 GLU B C 1
ATOM 4558 O O . GLU B 1 48 ? 106.914 110.529 104.392 1.00 60.06 48 GLU B O 1
ATOM 4560 N N . ALA B 1 49 ? 106.298 108.356 104.466 1.00 63.47 49 ALA B N 1
ATOM 4561 C CA . ALA B 1 49 ? 107.134 107.726 103.441 1.00 63.47 49 ALA B CA 1
ATOM 4562 C C . ALA B 1 49 ? 108.615 107.643 103.817 1.00 63.47 49 ALA B C 1
ATOM 4563 O O . ALA B 1 49 ? 109.375 107.024 103.068 1.00 63.47 49 ALA B O 1
ATOM 4565 N N . CYS B 1 50 ? 108.993 108.257 104.949 1.00 64.68 50 CYS B N 1
ATOM 4566 C CA . CYS B 1 50 ? 110.406 108.275 105.438 1.00 64.68 50 CYS B CA 1
ATOM 4567 C C . CYS B 1 50 ? 111.284 109.188 104.574 1.00 64.68 50 CYS B C 1
ATOM 4568 O O . CYS B 1 50 ? 110.825 109.626 103.500 1.00 64.68 50 CYS B O 1
ATOM 4571 N N . SER B 1 51 ? 112.496 109.484 105.050 1.00 62.02 51 SER B N 1
ATOM 4572 C CA . SER B 1 51 ? 113.427 110.365 104.297 1.00 62.02 51 SER B CA 1
ATOM 4573 C C . SER B 1 51 ? 113.828 109.721 102.966 1.00 62.02 51 SER B C 1
ATOM 4574 O O . SER B 1 51 ? 113.896 110.455 101.961 1.00 62.02 51 SER B O 1
ATOM 4577 N N . LYS B 1 52 ? 114.081 108.407 102.954 1.00 59.90 52 LYS B N 1
ATOM 4578 C CA . LYS B 1 52 ? 114.577 107.755 101.711 1.00 59.90 52 LYS B CA 1
ATOM 4579 C C . LYS B 1 52 ? 113.930 106.378 101.513 1.00 59.90 52 LYS B C 1
ATOM 4580 O O . LYS B 1 52 ? 114.139 105.792 100.431 1.00 59.90 52 LYS B O 1
ATOM 4582 N N . HIS B 1 53 ? 113.187 105.875 102.505 1.00 64.41 53 HIS B N 1
ATOM 4583 C CA . HIS B 1 53 ? 112.503 104.598 102.325 1.00 64.41 53 HIS B CA 1
ATOM 4584 C C . HIS B 1 53 ? 111.427 104.694 101.245 1.00 64.41 53 HIS B C 1
ATOM 4585 O O . HIS B 1 53 ? 110.832 103.674 100.874 1.00 64.41 53 HIS B O 1
ATOM 4592 N N . LEU B 1 54 ? 111.195 105.894 100.698 1.00 64.42 54 LEU B N 1
ATOM 4593 C CA . LEU B 1 54 ? 110.293 106.048 99.557 1.00 64.42 54 LEU B CA 1
ATOM 4594 C C . LEU B 1 54 ? 110.842 105.354 98.316 1.00 64.42 54 LEU B C 1
ATOM 4595 O O . LEU B 1 54 ? 110.066 104.848 97.498 1.00 64.42 54 LEU B O 1
ATOM 4600 N N . LYS B 1 55 ? 112.165 105.322 98.157 1.00 60.25 55 LYS B N 1
ATOM 4601 C CA . LYS B 1 55 ? 112.747 104.688 96.981 1.00 60.25 55 LYS B CA 1
ATOM 4602 C C . LYS B 1 55 ? 112.731 103.169 97.106 1.00 60.25 55 LYS B C 1
ATOM 4603 O O . LYS B 1 55 ? 112.492 102.467 96.117 1.00 60.25 55 LYS B O 1
ATOM 4605 N N . VAL B 1 56 ? 112.986 102.646 98.306 1.00 60.56 56 VAL B N 1
ATOM 4606 C CA . VAL B 1 56 ? 113.172 101.212 98.496 1.00 60.56 56 VAL B CA 1
ATOM 4607 C C . VAL B 1 56 ? 111.830 100.491 98.460 1.00 60.56 56 VAL B C 1
ATOM 4608 O O . VAL B 1 56 ? 111.565 99.705 97.543 1.00 60.56 56 VAL B O 1
ATOM 4612 N N . ALA B 1 57 ? 110.971 100.753 99.451 1.00 62.42 57 ALA B N 1
ATOM 4613 C CA . ALA B 1 57 ? 109.632 100.154 99.466 1.00 62.42 57 ALA B CA 1
ATOM 4614 C C . ALA B 1 57 ? 108.675 101.102 100.196 1.00 62.42 57 ALA B C 1
ATOM 4615 O O . ALA B 1 57 ? 108.536 101.030 101.420 1.00 62.42 57 ALA B O 1
ATOM 4617 N N . ALA B 1 58 ? 107.999 101.955 99.424 1.00 67.01 58 ALA B N 1
ATOM 4618 C CA . ALA B 1 58 ? 106.904 102.786 99.915 1.00 67.01 58 ALA B CA 1
ATOM 4619 C C . ALA B 1 58 ? 106.110 103.290 98.719 1.00 67.01 58 ALA B C 1
ATOM 4620 O O . ALA B 1 58 ? 106.679 103.591 97.667 1.00 67.01 58 ALA B O 1
ATOM 4622 N N . TYR B 1 59 ? 104.796 103.409 98.905 1.00 72.18 59 TYR B N 1
ATOM 4623 C CA . TYR B 1 59 ? 103.912 104.140 97.995 1.00 72.18 59 TYR B CA 1
ATOM 4624 C C . TYR B 1 59 ? 103.209 105.237 98.790 1.00 72.18 59 TYR B C 1
ATOM 4625 O O . TYR B 1 59 ? 102.071 105.059 99.229 1.00 72.18 59 TYR B O 1
ATOM 4634 N N . CYS B 1 60 ? 103.871 106.384 98.942 1.00 67.56 60 CYS B N 1
ATOM 4635 C CA . CYS B 1 60 ? 103.281 107.525 99.632 1.00 67.56 60 CYS B CA 1
ATOM 4636 C C . CYS B 1 60 ? 103.793 108.806 98.988 1.00 67.56 60 CYS B C 1
ATOM 4637 O O . CYS B 1 60 ? 104.816 108.811 98.299 1.00 67.56 60 CYS B O 1
ATOM 4640 N N . THR B 1 61 ? 103.065 109.901 99.220 1.00 63.80 61 THR B N 1
ATOM 4641 C CA . THR B 1 61 ? 103.206 111.098 98.380 1.00 63.80 61 THR B CA 1
ATOM 4642 C C . THR B 1 61 ? 104.333 112.019 98.844 1.00 63.80 61 THR B C 1
ATOM 4643 O O . THR B 1 61 ? 105.331 112.193 98.139 1.00 63.80 61 THR B O 1
ATOM 4647 N N . THR B 1 62 ? 104.186 112.615 100.026 1.00 63.51 62 THR B N 1
ATOM 4648 C CA . THR B 1 62 ? 105.133 113.625 100.475 1.00 63.51 62 THR B CA 1
ATOM 4649 C C . THR B 1 62 ? 106.222 113.029 101.368 1.00 63.51 62 THR B C 1
ATOM 4650 O O . THR B 1 62 ? 106.189 111.856 101.748 1.00 63.51 62 THR B O 1
ATOM 4654 N N . GLN B 1 63 ? 107.199 113.870 101.700 1.00 67.02 63 GLN B N 1
ATOM 4655 C CA . GLN B 1 63 ? 108.363 113.487 102.485 1.00 67.02 63 GLN B CA 1
ATOM 4656 C C . GLN B 1 63 ? 108.195 113.925 103.937 1.00 67.02 63 GLN B C 1
ATOM 4657 O O . GLN B 1 63 ? 107.523 114.918 104.228 1.00 67.02 63 GLN B O 1
ATOM 4663 N N . VAL B 1 64 ? 108.812 113.174 104.851 1.00 63.66 64 VAL B N 1
ATOM 4664 C CA . VAL B 1 64 ? 108.998 113.610 106.230 1.00 63.66 64 VAL B CA 1
ATOM 4665 C C . VAL B 1 64 ? 110.481 113.519 106.568 1.00 63.66 64 VAL B C 1
ATOM 4666 O O . VAL B 1 64 ? 111.285 112.983 105.805 1.00 63.66 64 VAL B O 1
ATOM 4670 N N . GLU B 1 65 ? 110.839 114.057 107.738 1.00 66.72 65 GLU B N 1
ATOM 4671 C CA . GLU B 1 65 ? 112.232 114.233 108.136 1.00 66.72 65 GLU B CA 1
ATOM 4672 C C . GLU B 1 65 ? 112.854 112.961 108.743 1.00 66.72 65 GLU B C 1
ATOM 4673 O O . GLU B 1 65 ? 113.926 113.053 109.361 1.00 66.72 65 GLU B O 1
ATOM 4679 N N . ARG B 1 66 ? 112.190 111.813 108.547 1.00 66.74 66 ARG B N 1
ATOM 4680 C CA . ARG B 1 66 ? 112.351 110.462 109.089 1.00 66.74 66 ARG B CA 1
ATOM 4681 C C . ARG B 1 66 ? 111.855 110.377 110.549 1.00 66.74 66 ARG B C 1
ATOM 4682 O O . ARG B 1 66 ? 111.600 109.274 111.034 1.00 66.74 66 ARG B O 1
ATOM 4690 N N . ASN B 1 67 ? 111.611 111.497 111.229 1.00 62.97 67 ASN B N 1
ATOM 4691 C CA . ASN B 1 67 ? 111.329 111.456 112.658 1.00 62.97 67 ASN B CA 1
ATOM 4692 C C . ASN B 1 67 ? 109.844 111.515 112.990 1.00 62.97 67 ASN B C 1
ATOM 4693 O O . ASN B 1 67 ? 109.435 110.993 114.032 1.00 62.97 67 ASN B O 1
ATOM 4698 N N . ALA B 1 68 ? 109.029 112.135 112.135 1.00 62.72 68 ALA B N 1
ATOM 4699 C CA . ALA B 1 68 ? 107.580 112.142 112.285 1.00 62.72 68 ALA B CA 1
ATOM 4700 C C . ALA B 1 68 ? 106.898 111.049 111.469 1.00 62.72 68 ALA B C 1
ATOM 4701 O O . ALA B 1 68 ? 105.719 111.188 111.124 1.00 62.72 68 ALA B O 1
ATOM 4703 N N . CYS B 1 69 ? 107.607 109.972 111.153 1.00 63.43 69 CYS B N 1
ATOM 4704 C CA . CYS B 1 69 ? 107.052 108.915 110.324 1.00 63.43 69 CYS B CA 1
ATOM 4705 C C . CYS B 1 69 ? 106.281 107.888 111.149 1.00 63.43 69 CYS B C 1
ATOM 4706 O O . CYS B 1 69 ? 106.307 107.882 112.381 1.00 63.43 69 CYS B O 1
ATOM 4709 N N . LEU B 1 70 ? 105.584 107.005 110.433 1.00 63.90 70 LEU B N 1
ATOM 4710 C CA . LEU B 1 70 ? 104.803 105.932 111.035 1.00 63.90 70 LEU B CA 1
ATOM 4711 C C . LEU B 1 70 ? 105.611 104.654 111.215 1.00 63.90 70 LEU B C 1
ATOM 4712 O O . LEU B 1 70 ? 105.336 103.881 112.140 1.00 63.90 70 LEU B O 1
ATOM 4717 N N . PHE B 1 71 ? 106.596 104.414 110.345 1.00 64.63 71 PHE B N 1
ATOM 4718 C CA . PHE B 1 71 ? 107.324 103.149 110.351 1.00 64.63 71 PHE B CA 1
ATOM 4719 C C . PHE B 1 71 ? 108.309 103.069 111.509 1.00 64.63 71 PHE B C 1
ATOM 4720 O O . PHE B 1 71 ? 108.535 101.985 112.049 1.00 64.63 71 PHE B O 1
ATOM 4728 N N . CYS B 1 72 ? 108.931 104.193 111.871 1.00 60.66 72 CYS B N 1
ATOM 4729 C CA . CYS B 1 72 ? 109.999 104.188 112.870 1.00 60.66 72 CYS B CA 1
ATOM 4730 C C . CYS B 1 72 ? 109.469 103.936 114.279 1.00 60.66 72 CYS B C 1
ATOM 4731 O O . CYS B 1 72 ? 110.112 103.238 115.072 1.00 60.66 72 CYS B O 1
ATOM 4734 N N . LYS B 1 73 ? 108.302 104.497 114.613 1.00 58.85 73 LYS B N 1
ATOM 4735 C CA . LYS B 1 73 ? 107.691 104.263 115.920 1.00 58.85 73 LYS B CA 1
ATOM 4736 C C . LYS B 1 73 ? 107.153 102.846 116.090 1.00 58.85 73 LYS B C 1
ATOM 4737 O O . LYS B 1 73 ? 106.899 102.429 117.225 1.00 58.85 73 LYS B O 1
ATOM 4743 N N . ALA B 1 74 ? 106.973 102.100 115.002 1.00 59.77 74 ALA B N 1
ATOM 4744 C CA . ALA B 1 74 ? 106.804 100.656 115.104 1.00 59.77 74 ALA B CA 1
ATOM 4745 C C . ALA B 1 74 ? 108.135 99.920 115.062 1.00 59.77 74 ALA B C 1
ATOM 4746 O O . ALA B 1 74 ? 108.267 98.853 115.672 1.00 59.77 74 ALA B O 1
ATOM 4748 N N . ARG B 1 75 ? 109.122 100.475 114.357 1.00 58.86 75 ARG B N 1
ATOM 4749 C CA . ARG B 1 75 ? 110.472 99.930 114.348 1.00 58.86 75 ARG B CA 1
ATOM 4750 C C . ARG B 1 75 ? 111.177 100.152 115.679 1.00 58.86 75 ARG B C 1
ATOM 4751 O O . ARG B 1 75 ? 112.120 99.422 115.995 1.00 58.86 75 ARG B O 1
ATOM 4759 N N . LYS B 1 76 ? 110.766 101.158 116.450 1.00 57.43 76 LYS B N 1
ATOM 4760 C CA . LYS B 1 76 ? 111.198 101.255 117.837 1.00 57.43 76 LYS B CA 1
ATOM 4761 C C . LYS B 1 76 ? 110.525 100.139 118.627 1.00 57.43 76 LYS B C 1
ATOM 4762 O O . LYS B 1 76 ? 109.294 100.083 118.707 1.00 57.43 76 LYS B O 1
ATOM 4768 N N . LEU B 1 77 ? 111.333 99.249 119.199 1.00 57.52 77 LEU B N 1
ATOM 4769 C CA . LEU B 1 77 ? 110.825 98.019 119.790 1.00 57.52 77 LEU B CA 1
ATOM 4770 C C . LEU B 1 77 ? 110.109 98.294 121.116 1.00 57.52 77 LEU B C 1
ATOM 4771 O O . LEU B 1 77 ? 110.115 99.411 121.642 1.00 57.52 77 LEU B O 1
ATOM 4776 N N . ASP B 1 78 ? 109.493 97.247 121.663 1.00 58.51 78 ASP B N 1
ATOM 4777 C CA . ASP B 1 78 ? 108.766 97.341 122.921 1.00 58.51 78 ASP B CA 1
ATOM 4778 C C . ASP B 1 78 ? 109.557 96.665 124.038 1.00 58.51 78 ASP B C 1
ATOM 4779 O O . ASP B 1 78 ? 110.371 95.771 123.784 1.00 58.51 78 ASP B O 1
ATOM 4784 N N . ASP B 1 79 ? 109.344 97.149 125.272 1.00 55.62 79 ASP B N 1
ATOM 4785 C CA . ASP B 1 79 ? 110.042 96.636 126.451 1.00 55.62 79 ASP B CA 1
ATOM 4786 C C . ASP B 1 79 ? 109.767 95.143 126.664 1.00 55.62 79 ASP B C 1
ATOM 4787 O O . ASP B 1 79 ? 110.683 94.376 126.991 1.00 55.62 79 ASP B O 1
ATOM 4792 N N . LYS B 1 80 ? 108.509 94.714 126.469 1.00 55.82 80 LYS B N 1
ATOM 4793 C CA . LYS B 1 80 ? 108.125 93.337 126.784 1.00 55.82 80 LYS B CA 1
ATOM 4794 C C . LYS B 1 80 ? 108.765 92.319 125.848 1.00 55.82 80 LYS B C 1
ATOM 4795 O O . LYS B 1 80 ? 108.972 91.165 126.246 1.00 55.82 80 LYS B O 1
ATOM 4801 N N . PHE B 1 81 ? 109.094 92.727 124.618 1.00 53.89 81 PHE B N 1
ATOM 4802 C CA . PHE B 1 81 ? 109.828 91.854 123.707 1.00 53.89 81 PHE B CA 1
ATOM 4803 C C . PHE B 1 81 ? 111.217 91.570 124.261 1.00 53.89 81 PHE B C 1
ATOM 4804 O O . PHE B 1 81 ? 111.687 90.426 124.251 1.00 53.89 81 PHE B O 1
ATOM 4812 N N . TYR B 1 82 ? 111.898 92.621 124.730 1.00 52.95 82 TYR B N 1
ATOM 4813 C CA . TYR B 1 82 ? 113.206 92.452 125.348 1.00 52.95 82 TYR B CA 1
ATOM 4814 C C . TYR B 1 82 ? 113.109 91.670 126.652 1.00 52.95 82 TYR B C 1
ATOM 4815 O O . TYR B 1 82 ? 114.039 90.934 126.995 1.00 52.95 82 TYR B O 1
ATOM 4824 N N . GLN B 1 83 ? 111.985 91.787 127.370 1.00 53.86 83 GLN B N 1
ATOM 4825 C CA . GLN B 1 83 ? 111.806 91.000 128.588 1.00 53.86 83 GLN B CA 1
ATOM 4826 C C . GLN B 1 83 ? 111.635 89.514 128.282 1.00 53.86 83 GLN B C 1
ATOM 4827 O O . GLN B 1 83 ? 112.217 88.661 128.969 1.00 53.86 83 GLN B O 1
ATOM 4833 N N . LYS B 1 84 ? 110.874 89.177 127.236 1.00 53.30 84 LYS B N 1
ATOM 4834 C CA . LYS B 1 84 ? 110.738 87.764 126.889 1.00 53.30 84 LYS B CA 1
ATOM 4835 C C . LYS B 1 84 ? 112.003 87.226 126.227 1.00 53.30 84 LYS B C 1
ATOM 4836 O O . LYS B 1 84 ? 112.268 86.021 126.304 1.00 53.30 84 LYS B O 1
ATOM 4842 N N . LEU B 1 85 ? 112.789 88.089 125.572 1.00 51.02 85 LEU B N 1
ATOM 4843 C CA . LEU B 1 85 ? 114.108 87.667 125.104 1.00 51.02 85 LEU B CA 1
ATOM 4844 C C . LEU B 1 85 ? 115.049 87.393 126.271 1.00 51.02 85 LEU B C 1
ATOM 4845 O O . LEU B 1 85 ? 115.832 86.437 126.232 1.00 51.02 85 LEU B O 1
ATOM 4850 N N . ARG B 1 86 ? 115.003 88.239 127.307 1.00 53.21 86 ARG B N 1
ATOM 4851 C CA . ARG B 1 86 ? 115.817 88.026 128.499 1.00 53.21 86 ARG B CA 1
ATOM 4852 C C . ARG B 1 86 ? 115.386 86.779 129.258 1.00 53.21 86 ARG B C 1
ATOM 4853 O O . ARG B 1 86 ? 116.208 86.148 129.933 1.00 53.21 86 ARG B O 1
ATOM 4861 N N . GLY B 1 87 ? 114.107 86.411 129.162 1.00 55.26 87 GLY B N 1
ATOM 4862 C CA . GLY B 1 87 ? 113.692 85.111 129.661 1.00 55.26 87 GLY B CA 1
ATOM 4863 C C . GLY B 1 87 ? 114.176 83.969 128.785 1.00 55.26 87 GLY B C 1
ATOM 4864 O O . GLY B 1 87 ? 114.584 82.919 129.290 1.00 55.26 87 GLY B O 1
ATOM 4865 N N . GLN B 1 88 ? 114.135 84.154 127.463 1.00 52.06 88 GLN B N 1
ATOM 4866 C CA . GLN B 1 88 ? 114.488 83.074 126.546 1.00 52.06 88 GLN B CA 1
ATOM 4867 C C . GLN B 1 88 ? 116.000 82.918 126.417 1.00 52.06 88 GLN B C 1
ATOM 4868 O O . GLN B 1 88 ? 116.515 81.794 126.421 1.00 52.06 88 GLN B O 1
ATOM 4874 N N . PHE B 1 89 ? 116.723 84.033 126.322 1.00 53.21 89 PHE B N 1
ATOM 4875 C CA . PHE B 1 89 ? 118.179 84.033 126.316 1.00 53.21 89 PHE B CA 1
ATOM 4876 C C . PHE B 1 89 ? 118.706 84.547 127.645 1.00 53.21 89 PHE B C 1
ATOM 4877 O O . PHE B 1 89 ? 118.431 85.701 128.008 1.00 53.21 89 PHE B O 1
ATOM 4885 N N . PRO B 1 90 ? 119.461 83.743 128.398 1.00 49.20 90 PRO B N 1
ATOM 4886 C CA . PRO B 1 90 ? 119.924 84.198 129.716 1.00 49.20 90 PRO B CA 1
ATOM 4887 C C . PRO B 1 90 ? 121.157 85.080 129.650 1.00 49.20 90 PRO B C 1
ATOM 4888 O O . PRO B 1 90 ? 121.398 85.846 130.593 1.00 49.20 90 PRO B O 1
ATOM 4892 N N . ASP B 1 91 ? 121.940 85.000 128.576 1.00 42.77 91 ASP B N 1
ATOM 4893 C CA . ASP B 1 91 ? 123.206 85.710 128.467 1.00 42.77 91 ASP B CA 1
ATOM 4894 C C . ASP B 1 91 ? 123.105 87.006 127.674 1.00 42.77 91 ASP B C 1
ATOM 4895 O O . ASP B 1 91 ? 124.097 87.736 127.584 1.00 42.77 91 ASP B O 1
ATOM 4900 N N . ALA B 1 92 ? 121.945 87.315 127.096 1.00 41.08 92 ALA B N 1
ATOM 4901 C CA . ALA B 1 92 ? 121.813 88.520 126.289 1.00 41.08 92 ALA B CA 1
ATOM 4902 C C . ALA B 1 92 ? 121.592 89.718 127.202 1.00 41.08 92 ALA B C 1
ATOM 4903 O O . ALA B 1 92 ? 120.720 89.691 128.076 1.00 41.08 92 ALA B O 1
ATOM 4905 N N . VAL B 1 93 ? 122.383 90.768 126.999 1.00 37.05 93 VAL B N 1
ATOM 4906 C CA . VAL B 1 93 ? 122.364 91.951 127.852 1.00 37.05 93 VAL B CA 1
ATOM 4907 C C . VAL B 1 93 ? 121.725 93.110 127.088 1.00 37.05 93 VAL B C 1
ATOM 4908 O O . VAL B 1 93 ? 121.970 93.288 125.888 1.00 37.05 93 VAL B O 1
ATOM 4912 N N . PHE B 1 94 ? 120.814 93.824 127.747 1.00 39.31 94 PHE B N 1
ATOM 4913 C CA . PHE B 1 94 ? 120.126 94.926 127.091 1.00 39.31 94 PHE B CA 1
ATOM 4914 C C . PHE B 1 94 ? 120.252 96.196 127.930 1.00 39.31 94 PHE B C 1
ATOM 4915 O O . PHE B 1 94 ? 120.852 96.203 129.009 1.00 39.31 94 PHE B O 1
ATOM 4923 N N . TRP B 1 95 ? 119.664 97.280 127.417 1.00 41.61 95 TRP B N 1
ATOM 4924 C CA . TRP B 1 95 ? 120.006 98.626 127.862 1.00 41.61 95 TRP B CA 1
ATOM 4925 C C . TRP B 1 95 ? 119.324 99.030 129.165 1.00 41.61 95 TRP B C 1
ATOM 4926 O O . TRP B 1 95 ? 119.859 99.884 129.880 1.00 41.61 95 TRP B O 1
ATOM 4937 N N . GLN B 1 96 ? 118.242 98.350 129.556 1.00 37.52 96 GLN B N 1
ATOM 4938 C CA . GLN B 1 96 ? 117.667 98.549 130.886 1.00 37.52 96 GLN B CA 1
ATOM 4939 C C . GLN B 1 96 ? 118.520 97.903 131.968 1.00 37.52 96 GLN B C 1
ATOM 4940 O O . GLN B 1 96 ? 118.886 98.555 132.958 1.00 37.52 96 GLN B O 1
ATOM 4946 N N . GLU B 1 97 ? 118.886 96.633 131.770 1.00 33.18 97 GLU B N 1
ATOM 4947 C CA . GLU B 1 97 ? 119.674 95.911 132.763 1.00 33.18 97 GLU B CA 1
ATOM 4948 C C . GLU B 1 97 ? 121.074 96.496 132.872 1.00 33.18 97 GLU B C 1
ATOM 4949 O O . GLU B 1 97 ? 121.588 96.701 133.980 1.00 33.18 97 GLU B O 1
ATOM 4955 N N . ILE B 1 98 ? 121.685 96.825 131.736 1.00 26.80 98 ILE B N 1
ATOM 4956 C CA . ILE B 1 98 ? 123.032 97.362 131.793 1.00 26.80 98 ILE B CA 1
ATOM 4957 C C . ILE B 1 98 ? 123.017 98.838 132.180 1.00 26.80 98 ILE B C 1
ATOM 4958 O O . ILE B 1 98 ? 124.021 99.328 132.708 1.00 26.80 98 ILE B O 1
ATOM 4963 N N . SER B 1 99 ? 121.894 99.554 131.991 1.00 26.11 99 SER B N 1
ATOM 4964 C CA . SER B 1 99 ? 121.781 100.882 132.588 1.00 26.11 99 SER B CA 1
ATOM 4965 C C . SER B 1 99 ? 121.708 100.808 134.110 1.00 26.11 99 SER B C 1
ATOM 4966 O O . SER B 1 99 ? 122.297 101.651 134.802 1.00 26.11 99 SER B O 1
ATOM 4969 N N . GLU B 1 100 ? 121.032 99.780 134.646 1.00 26.07 100 GLU B N 1
ATOM 4970 C CA . GLU B 1 100 ? 121.045 99.565 136.095 1.00 26.07 100 GLU B CA 1
ATOM 4971 C C . GLU B 1 100 ? 122.442 99.225 136.599 1.00 26.07 100 GLU B C 1
ATOM 4972 O O . GLU B 1 100 ? 122.872 99.732 137.644 1.00 26.07 100 GLU B O 1
ATOM 4978 N N . ILE B 1 101 ? 123.156 98.361 135.870 1.00 22.38 101 ILE B N 1
ATOM 4979 C CA . ILE B 1 101 ? 124.504 97.967 136.277 1.00 22.38 101 ILE B CA 1
ATOM 4980 C C . ILE B 1 101 ? 125.464 99.153 136.204 1.00 22.38 101 ILE B C 1
ATOM 4981 O O . ILE B 1 101 ? 126.296 99.346 137.100 1.00 22.38 101 ILE B O 1
ATOM 4986 N N . PHE B 1 102 ? 125.304 100.015 135.192 1.00 21.59 102 PHE B N 1
ATOM 4987 C CA . PHE B 1 102 ? 126.169 101.184 135.071 1.00 21.59 102 PHE B CA 1
ATOM 4988 C C . PHE B 1 102 ? 125.878 102.215 136.155 1.00 21.59 102 PHE B C 1
ATOM 4989 O O . PHE B 1 102 ? 126.811 102.794 136.724 1.00 21.59 102 PHE B O 1
ATOM 4997 N N . ARG B 1 103 ? 124.597 102.419 136.491 1.00 24.44 103 ARG B N 1
ATOM 4998 C CA . ARG B 1 103 ? 124.252 103.369 137.547 1.00 24.44 103 ARG B CA 1
ATOM 4999 C C . ARG B 1 103 ? 124.711 102.877 138.915 1.00 24.44 103 ARG B C 1
ATOM 5000 O O . ARG B 1 103 ? 125.241 103.658 139.718 1.00 24.44 103 ARG B O 1
ATOM 5008 N N . GLN B 1 104 ? 124.536 101.580 139.189 1.00 21.52 104 GLN B N 1
ATOM 5009 C CA . GLN B 1 104 ? 124.964 101.020 140.465 1.00 21.52 104 GLN B CA 1
ATOM 5010 C C . GLN B 1 104 ? 126.486 100.979 140.590 1.00 21.52 104 GLN B C 1
ATOM 5011 O O . GLN B 1 104 ? 127.018 101.245 141.676 1.00 21.52 104 GLN B O 1
ATOM 5017 N N . LEU B 1 105 ? 127.207 100.744 1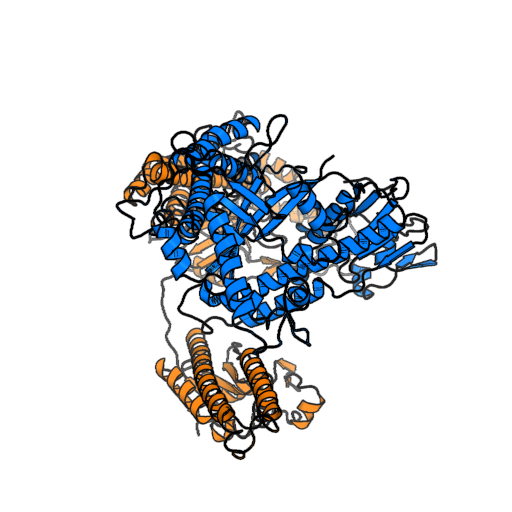39.485 1.00 18.40 105 LEU B N 1
ATOM 5018 C CA . LEU B 1 105 ? 128.666 100.772 139.544 1.00 18.40 105 LEU B CA 1
ATOM 5019 C C . LEU B 1 105 ? 129.185 102.194 139.678 1.00 18.40 105 LEU B C 1
ATOM 5020 O O . LEU B 1 105 ? 130.197 102.421 140.351 1.00 18.40 105 LEU B O 1
ATOM 5025 N N . GLN B 1 106 ? 128.470 103.160 139.094 1.00 17.82 106 GLN B N 1
ATOM 5026 C CA . GLN B 1 106 ? 128.844 104.563 139.217 1.00 17.82 106 GLN B CA 1
ATOM 5027 C C . GLN B 1 106 ? 128.668 105.037 140.653 1.00 17.82 106 GLN B C 1
ATOM 5028 O O . GLN B 1 106 ? 129.560 105.685 141.216 1.00 17.82 106 GLN B O 1
ATOM 5034 N N . LYS B 1 107 ? 127.530 104.694 141.268 1.00 18.65 107 LYS B N 1
ATOM 5035 C CA . LYS B 1 107 ? 127.275 105.085 142.652 1.00 18.65 107 LYS B CA 1
ATOM 5036 C C . LYS B 1 107 ? 128.228 104.383 143.617 1.00 18.65 107 LYS B C 1
ATOM 5037 O O . LYS B 1 107 ? 128.723 105.010 144.565 1.00 18.65 107 LYS B O 1
ATOM 5043 N N . GLN B 1 108 ? 128.560 103.110 143.352 1.00 16.74 108 GLN B N 1
ATOM 5044 C CA . GLN B 1 108 ? 129.498 102.391 144.213 1.00 16.74 108 GLN B CA 1
ATOM 5045 C C . GLN B 1 108 ? 130.912 102.948 144.108 1.00 16.74 108 GLN B C 1
ATOM 5046 O O . GLN B 1 108 ? 131.579 103.142 145.133 1.00 16.74 108 GLN B O 1
ATOM 5052 N N . ALA B 1 109 ? 131.381 103.237 142.888 1.00 10.89 109 ALA B N 1
ATOM 5053 C CA . ALA B 1 109 ? 132.736 103.753 142.749 1.00 10.89 109 ALA B CA 1
ATOM 5054 C C . ALA B 1 109 ? 132.844 105.181 143.262 1.00 10.89 109 ALA B C 1
ATOM 5055 O O . ALA B 1 109 ? 133.877 105.547 143.835 1.00 10.89 109 ALA B O 1
ATOM 5057 N N . ALA B 1 110 ? 131.791 105.990 143.093 1.00 8.86 110 ALA B N 1
ATOM 5058 C CA . ALA B 1 110 ? 131.797 107.332 143.664 1.00 8.86 110 ALA B CA 1
ATOM 5059 C C . ALA B 1 110 ? 131.791 107.293 145.188 1.00 8.86 110 ALA B C 1
ATOM 5060 O O . ALA B 1 110 ? 132.452 108.117 145.832 1.00 8.86 110 ALA B O 1
ATOM 5062 N N . GLU B 1 111 ? 131.058 106.339 145.782 1.00 11.31 111 GLU B N 1
ATOM 5063 C CA . GLU B 1 111 ? 131.070 106.183 147.236 1.00 11.31 111 GLU B CA 1
ATOM 5064 C C . GLU B 1 111 ? 132.441 105.759 147.755 1.00 11.31 111 GLU B C 1
ATOM 5065 O O . GLU B 1 111 ? 132.933 106.321 148.745 1.00 11.31 111 GLU B O 1
ATOM 5071 N N . ILE B 1 112 ? 133.087 104.801 147.074 1.00 11.96 112 ILE B N 1
ATOM 5072 C CA . ILE B 1 112 ? 134.420 104.350 147.482 1.00 11.96 112 ILE B CA 1
ATOM 5073 C C . ILE B 1 112 ? 135.440 105.473 147.324 1.00 11.96 112 ILE B C 1
ATOM 5074 O O . ILE B 1 112 ? 136.284 105.687 148.203 1.00 11.96 112 ILE B O 1
ATOM 5079 N N . TYR B 1 113 ? 135.295 106.280 146.269 1.00 13.60 113 TYR B N 1
ATOM 5080 C CA . TYR B 1 113 ? 136.224 107.375 146.008 1.00 13.60 113 TYR B CA 1
ATOM 5081 C C . TYR B 1 113 ? 136.076 108.483 147.045 1.00 13.60 113 TYR B C 1
ATOM 5082 O O . TYR B 1 113 ? 137.077 108.945 147.615 1.00 13.60 113 TYR B O 1
ATOM 5091 N N . ASN B 1 114 ? 134.834 108.940 147.271 1.00 10.66 114 ASN B N 1
ATOM 5092 C CA . ASN B 1 114 ? 134.550 109.968 148.271 1.00 10.66 114 ASN B CA 1
ATOM 5093 C C . ASN B 1 114 ? 135.020 109.549 149.660 1.00 10.66 114 ASN B C 1
ATOM 5094 O O . ASN B 1 114 ? 135.766 110.287 150.320 1.00 10.66 114 ASN B O 1
ATOM 5099 N N . GLN B 1 115 ? 134.625 108.347 150.107 1.00 11.75 115 GLN B N 1
ATOM 5100 C CA . GLN B 1 115 ? 135.000 107.925 151.450 1.00 11.75 115 GLN B CA 1
ATOM 5101 C C . GLN B 1 115 ? 136.487 107.626 151.572 1.00 11.75 115 GLN B C 1
ATOM 5102 O O . GLN B 1 115 ? 137.048 107.816 152.656 1.00 11.75 115 GLN B O 1
ATOM 5108 N N . SER B 1 116 ? 137.163 107.268 150.474 1.00 11.36 116 SER B N 1
ATOM 5109 C CA . SER B 1 116 ? 138.595 107.036 150.568 1.00 11.36 116 SER B CA 1
ATOM 5110 C C . SER B 1 116 ? 139.369 108.342 150.643 1.00 11.36 116 SER B C 1
ATOM 5111 O O . SER B 1 116 ? 140.354 108.420 151.384 1.00 11.36 116 SER B O 1
ATOM 5114 N N . LEU B 1 117 ? 138.894 109.391 149.957 1.00 12.40 117 LEU B N 1
ATOM 5115 C CA . LEU B 1 117 ? 139.509 110.710 150.104 1.00 12.40 117 LEU B CA 1
ATOM 5116 C C . LEU B 1 117 ? 139.310 111.267 151.509 1.00 12.40 117 LEU B C 1
ATOM 5117 O O . LEU B 1 117 ? 140.248 111.808 152.110 1.00 12.40 117 LEU B O 1
ATOM 5122 N N . ILE B 1 118 ? 138.088 111.162 152.041 1.00 14.08 118 ILE B N 1
ATOM 5123 C CA . ILE B 1 118 ? 137.816 111.707 153.372 1.00 14.08 118 ILE B CA 1
ATOM 5124 C C . ILE B 1 118 ? 138.546 110.917 154.459 1.00 14.08 118 ILE B C 1
ATOM 5125 O O . ILE B 1 118 ? 139.060 111.501 155.421 1.00 14.08 118 ILE B O 1
ATOM 5130 N N . GLU B 1 119 ? 138.659 109.593 154.307 1.00 15.14 119 GLU B N 1
ATOM 5131 C CA . GLU B 1 119 ? 139.396 108.819 155.302 1.00 15.14 119 GLU B CA 1
ATOM 5132 C C . GLU B 1 119 ? 140.905 109.025 155.175 1.00 15.14 119 GLU B C 1
ATOM 5133 O O . GLU B 1 119 ? 141.614 108.976 156.189 1.00 15.14 119 GLU B O 1
ATOM 5139 N N . LEU B 1 120 ? 141.406 109.284 153.957 1.00 18.56 120 LEU B N 1
ATOM 5140 C CA . LEU B 1 120 ? 142.783 109.746 153.782 1.00 18.56 120 LEU B CA 1
ATOM 5141 C C . LEU B 1 120 ? 143.028 111.052 154.525 1.00 18.56 120 LEU B C 1
ATOM 5142 O O . LEU B 1 120 ? 144.032 111.185 155.238 1.00 18.56 120 LEU B O 1
ATOM 5147 N N . TYR B 1 121 ? 142.134 112.034 154.343 1.00 17.51 121 TYR B N 1
ATOM 5148 C CA . TYR B 1 121 ? 142.289 113.334 154.994 1.00 17.51 121 TYR B CA 1
ATOM 5149 C C . TYR B 1 121 ? 142.232 113.181 156.512 1.00 17.51 121 TYR B C 1
ATOM 5150 O O . TYR B 1 121 ? 142.973 113.855 157.237 1.00 17.51 121 TYR B O 1
ATOM 5159 N N . TYR B 1 122 ? 141.343 112.307 157.000 1.00 16.57 122 TYR B N 1
ATOM 5160 C CA . TYR B 1 122 ? 141.225 112.049 158.434 1.00 16.57 122 TYR B CA 1
ATOM 5161 C C . TYR B 1 122 ? 142.502 111.440 158.998 1.00 16.57 122 TYR B C 1
ATOM 5162 O O . TYR B 1 122 ? 143.060 111.944 159.980 1.00 16.57 122 TYR B O 1
ATOM 5171 N N . GLU B 1 123 ? 142.954 110.328 158.409 1.00 24.91 123 GLU B N 1
ATOM 5172 C CA . GLU B 1 123 ? 144.122 109.621 158.922 1.00 24.91 123 GLU B CA 1
ATOM 5173 C C . GLU B 1 123 ? 145.406 110.430 158.776 1.00 24.91 123 GLU B C 1
ATOM 5174 O O . GLU B 1 123 ? 146.330 110.269 159.582 1.00 24.91 123 GLU B O 1
ATOM 5180 N N . ILE B 1 124 ? 145.488 111.298 157.771 1.00 22.75 124 ILE B N 1
ATOM 5181 C CA . ILE B 1 124 ? 146.716 112.040 157.511 1.00 22.75 124 ILE B CA 1
ATOM 5182 C C . ILE B 1 124 ? 146.756 113.375 158.253 1.00 22.75 124 ILE B C 1
ATOM 5183 O O . ILE B 1 124 ? 147.744 113.694 158.919 1.00 22.75 124 ILE B O 1
ATOM 5188 N N . PHE B 1 125 ? 145.684 114.170 158.183 1.00 22.14 125 PHE B N 1
ATOM 5189 C CA . PHE B 1 125 ? 145.734 115.553 158.637 1.00 22.14 125 PHE B CA 1
ATOM 5190 C C . PHE B 1 125 ? 145.012 115.838 159.945 1.00 22.14 125 PHE B C 1
ATOM 5191 O O . PHE B 1 125 ? 145.211 116.919 160.509 1.00 22.14 125 PHE B O 1
ATOM 5199 N N . ILE B 1 126 ? 144.190 114.924 160.446 1.00 19.05 126 ILE B N 1
ATOM 5200 C CA . ILE B 1 126 ? 143.407 115.161 161.655 1.00 19.05 126 ILE B CA 1
ATOM 5201 C C . ILE B 1 126 ? 143.837 114.237 162.792 1.00 19.05 126 ILE B C 1
ATOM 5202 O O . ILE B 1 126 ? 144.309 114.701 163.832 1.00 19.05 126 ILE B O 1
ATOM 5207 N N . LYS B 1 127 ? 143.684 112.923 162.615 1.00 24.29 127 LYS B N 1
ATOM 5208 C CA . LYS B 1 127 ? 144.180 112.008 163.634 1.00 24.29 127 LYS B CA 1
ATOM 5209 C C . LYS B 1 127 ? 145.687 111.794 163.543 1.00 24.29 127 LYS B C 1
ATOM 5210 O O . LYS B 1 127 ? 146.294 111.331 164.515 1.00 24.29 127 LYS B O 1
ATOM 5216 N N . GLY B 1 128 ? 146.305 112.135 162.411 1.00 29.55 128 GLY B N 1
ATOM 5217 C CA . GLY B 1 128 ? 147.730 111.960 162.218 1.00 29.55 128 GLY B CA 1
ATOM 5218 C C . GLY B 1 128 ? 148.561 113.221 162.261 1.00 29.55 128 GLY B C 1
ATOM 5219 O O . GLY B 1 128 ? 149.738 113.172 161.875 1.00 29.55 128 GLY B O 1
ATOM 5220 N N . LYS B 1 129 ? 147.995 114.349 162.733 1.00 32.89 129 LYS B N 1
ATOM 5221 C CA . LYS B 1 129 ? 148.640 115.660 163.005 1.00 32.89 129 LYS B CA 1
ATOM 5222 C C . LYS B 1 129 ? 149.563 116.133 161.876 1.00 32.89 129 LYS B C 1
ATOM 5223 O O . LYS B 1 129 ? 150.598 116.761 162.107 1.00 32.89 129 LYS B O 1
ATOM 5229 N N . GLY B 1 130 ? 149.170 115.840 160.636 1.00 34.24 130 GLY B N 1
ATOM 5230 C CA . GLY B 1 130 ? 149.780 116.419 159.455 1.00 34.24 130 GLY B CA 1
ATOM 5231 C C . GLY B 1 130 ? 151.146 115.891 159.081 1.00 34.24 130 GLY B C 1
ATOM 5232 O O . GLY B 1 130 ? 151.764 116.430 158.157 1.00 34.24 130 GLY B O 1
ATOM 5233 N N . ILE B 1 131 ? 151.645 114.861 159.758 1.00 38.76 131 ILE B N 1
ATOM 5234 C CA . ILE B 1 131 ? 152.923 114.242 159.421 1.00 38.76 131 ILE B CA 1
ATOM 5235 C C . ILE B 1 131 ? 152.645 112.921 158.699 1.00 38.76 131 ILE B C 1
ATOM 5236 O O . ILE B 1 131 ? 152.341 111.892 159.313 1.00 38.76 131 ILE B O 1
ATOM 5241 N N . ALA B 1 132 ? 152.750 112.949 157.369 1.00 36.64 132 ALA B N 1
ATOM 5242 C CA . ALA B 1 132 ? 152.457 111.776 156.546 1.00 36.64 132 ALA B CA 1
ATOM 5243 C C . ALA B 1 132 ? 153.067 111.964 155.167 1.00 36.64 132 ALA B C 1
ATOM 5244 O O . ALA B 1 132 ? 152.702 112.902 154.452 1.00 36.64 132 ALA B O 1
ATOM 5246 N N . ASN B 1 133 ? 153.984 111.076 154.794 1.00 38.07 133 ASN B N 1
ATOM 5247 C CA . ASN B 1 133 ? 154.550 111.069 153.454 1.00 38.07 133 ASN B CA 1
ATOM 5248 C C . ASN B 1 133 ? 153.602 110.370 152.474 1.00 38.07 133 ASN B C 1
ATOM 5249 O O . ASN B 1 133 ? 152.496 109.951 152.826 1.00 38.07 133 ASN B O 1
ATOM 5254 N N . ALA B 1 134 ? 154.043 110.232 151.222 1.00 36.56 134 ALA B N 1
ATOM 5255 C CA . ALA B 1 134 ? 153.266 109.489 150.237 1.00 36.56 134 ALA B CA 1
ATOM 5256 C C . ALA B 1 134 ? 153.346 107.979 150.429 1.00 36.56 134 ALA B C 1
ATOM 5257 O O . ALA B 1 134 ? 152.528 107.252 149.848 1.00 36.56 134 ALA B O 1
ATOM 5259 N N . SER B 1 135 ? 154.297 107.494 151.236 1.00 35.42 135 SER B N 1
ATOM 5260 C CA . SER B 1 135 ? 154.326 106.077 151.581 1.00 35.42 135 SER B CA 1
ATOM 5261 C C . SER B 1 135 ? 153.127 105.693 152.437 1.00 35.42 135 SER B C 1
ATOM 5262 O O . SER B 1 135 ? 152.611 104.579 152.311 1.00 35.42 135 SER B O 1
ATOM 5265 N N . SER B 1 136 ? 152.649 106.612 153.280 1.00 33.31 136 SER B N 1
ATOM 5266 C CA . SER B 1 136 ? 151.455 106.342 154.073 1.00 33.31 136 SER B CA 1
ATOM 5267 C C . SER B 1 136 ? 150.201 106.370 153.209 1.00 33.31 136 SER B C 1
ATOM 5268 O O . SER B 1 136 ? 149.256 105.615 153.468 1.00 33.31 136 SER B O 1
ATOM 5271 N N . VAL B 1 137 ? 150.212 107.170 152.136 1.00 28.09 137 VAL B N 1
ATOM 5272 C CA . VAL B 1 137 ? 149.114 107.150 151.174 1.00 28.09 137 VAL B CA 1
ATOM 5273 C C . VAL B 1 137 ? 149.095 105.827 150.424 1.00 28.09 137 VAL B C 1
ATOM 5274 O O . VAL B 1 137 ? 148.032 105.215 150.248 1.00 28.09 137 VAL B O 1
ATOM 5278 N N . GLU B 1 138 ? 150.267 105.361 149.981 1.00 28.97 138 GLU B N 1
ATOM 5279 C CA . GLU B 1 138 ? 150.339 104.100 149.250 1.00 28.97 138 GLU B CA 1
ATOM 5280 C C . GLU B 1 138 ? 150.006 102.915 150.150 1.00 28.97 138 GLU B C 1
ATOM 5281 O O . GLU B 1 138 ? 149.362 101.956 149.699 1.00 28.97 138 GLU B O 1
ATOM 5287 N N . HIS B 1 139 ? 150.380 102.998 151.434 1.00 31.03 139 HIS B N 1
ATOM 5288 C CA . HIS B 1 139 ? 150.005 101.974 152.403 1.00 31.03 139 HIS B CA 1
ATOM 5289 C C . HIS B 1 139 ? 148.501 101.944 152.632 1.00 31.03 139 HIS B C 1
ATOM 5290 O O . HIS B 1 139 ? 147.907 100.858 152.640 1.00 31.03 139 HIS B O 1
ATOM 5297 N N . TYR B 1 140 ? 147.870 103.122 152.797 1.00 25.36 140 TYR B N 1
ATOM 5298 C CA . TYR B 1 140 ? 146.418 103.173 152.968 1.00 25.36 140 TYR B CA 1
ATOM 5299 C C . TYR B 1 140 ? 145.705 102.605 151.754 1.00 25.36 140 TYR B C 1
ATOM 5300 O O . TYR B 1 140 ? 144.761 101.820 151.903 1.00 25.36 140 TYR B O 1
ATOM 5309 N N . LEU B 1 141 ? 146.153 102.986 150.553 1.00 23.01 141 LEU B N 1
ATOM 5310 C CA . LEU B 1 141 ? 145.503 102.544 149.324 1.00 23.01 141 LEU B CA 1
ATOM 5311 C C . LEU B 1 141 ? 145.600 101.032 149.183 1.00 23.01 141 LEU B C 1
ATOM 5312 O O . LEU B 1 141 ? 144.577 100.337 149.230 1.00 23.01 141 LEU B O 1
ATOM 5317 N N . SER B 1 142 ? 146.832 100.503 149.137 1.00 26.34 142 SER B N 1
ATOM 5318 C CA . SER B 1 142 ? 147.041 99.080 148.898 1.00 26.34 142 SER B CA 1
ATOM 5319 C C . SER B 1 142 ? 146.596 98.196 150.062 1.00 26.34 142 SER B C 1
ATOM 5320 O O . SER B 1 142 ? 146.443 96.986 149.864 1.00 26.34 142 SER B O 1
ATOM 5323 N N . ASP B 1 143 ? 146.382 98.746 151.264 1.00 26.36 143 ASP B N 1
ATOM 5324 C CA . ASP B 1 143 ? 145.937 97.905 152.366 1.00 26.36 143 ASP B CA 1
ATOM 5325 C C . ASP B 1 143 ? 144.449 98.024 152.665 1.00 26.36 143 ASP B C 1
ATOM 5326 O O . ASP B 1 143 ? 143.889 97.109 153.280 1.00 26.36 143 ASP B O 1
ATOM 5331 N N . VAL B 1 144 ? 143.788 99.113 152.260 1.00 22.11 144 VAL B N 1
ATOM 5332 C CA . VAL B 1 144 ? 142.397 99.366 152.612 1.00 22.11 144 VAL B CA 1
ATOM 5333 C C . VAL B 1 144 ? 141.532 99.545 151.371 1.00 22.11 144 VAL B C 1
ATOM 5334 O O . VAL B 1 144 ? 140.562 98.809 151.166 1.00 22.11 144 VAL B O 1
ATOM 5338 N N . CYS B 1 145 ? 141.909 100.479 150.492 1.00 20.39 145 CYS B N 1
ATOM 5339 C CA . CYS B 1 145 ? 140.976 100.901 149.454 1.00 20.39 145 CYS B CA 1
ATOM 5340 C C . CYS B 1 145 ? 140.990 99.958 148.263 1.00 20.39 145 CYS B C 1
ATOM 5341 O O . CYS B 1 145 ? 139.930 99.649 147.704 1.00 20.39 145 CYS B O 1
ATOM 5344 N N . TYR B 1 146 ? 142.179 99.497 147.862 1.00 20.35 146 TYR B N 1
ATOM 5345 C CA . TYR B 1 146 ? 142.263 98.500 146.802 1.00 20.35 146 TYR B CA 1
ATOM 5346 C C . TYR B 1 146 ? 141.627 97.187 147.236 1.00 20.35 146 TYR B C 1
ATOM 5347 O O . TYR B 1 146 ? 140.969 96.518 146.434 1.00 20.35 146 TYR B O 1
ATOM 5356 N N . THR B 1 147 ? 141.772 96.826 148.516 1.00 19.60 147 THR B N 1
ATOM 5357 C CA . THR B 1 147 ? 141.152 95.598 149.004 1.00 19.60 147 THR B CA 1
ATOM 5358 C C . THR B 1 147 ? 139.635 95.736 149.090 1.00 19.60 147 THR B C 1
ATOM 5359 O O . THR B 1 147 ? 138.907 94.798 148.744 1.00 19.60 147 THR B O 1
ATOM 5363 N N . ARG B 1 148 ? 139.143 96.922 149.476 1.00 16.57 148 ARG B N 1
ATOM 5364 C CA . ARG B 1 148 ? 137.704 97.174 149.522 1.00 16.57 148 ARG B CA 1
ATOM 5365 C C . ARG B 1 148 ? 137.090 97.153 148.129 1.00 16.57 148 ARG B C 1
ATOM 5366 O O . ARG B 1 148 ? 136.028 96.548 147.916 1.00 16.57 148 ARG B O 1
ATOM 5374 N N . ALA B 1 149 ? 137.771 97.759 147.156 1.00 16.25 149 ALA B N 1
ATOM 5375 C CA . ALA B 1 149 ? 137.239 97.778 145.806 1.00 16.25 149 ALA B CA 1
ATOM 5376 C C . ALA B 1 149 ? 137.443 96.450 145.100 1.00 16.25 149 ALA B C 1
ATOM 5377 O O . ALA B 1 149 ? 136.760 96.188 144.108 1.00 16.25 149 ALA B O 1
ATOM 5379 N N . ALA B 1 150 ? 138.383 95.624 145.563 1.00 18.39 150 ALA B N 1
ATOM 5380 C CA . ALA B 1 150 ? 138.556 94.294 145.008 1.00 18.39 150 ALA B CA 1
ATOM 5381 C C . ALA B 1 150 ? 137.686 93.247 145.691 1.00 18.39 150 ALA B C 1
ATOM 5382 O O . ALA B 1 150 ? 137.598 92.122 145.187 1.00 18.39 150 ALA B O 1
ATOM 5384 N N . GLU B 1 151 ? 137.036 93.575 146.816 1.00 20.80 151 GLU B N 1
ATOM 5385 C CA . GLU B 1 151 ? 136.075 92.639 147.387 1.00 20.80 151 GLU B CA 1
ATOM 5386 C C . GLU B 1 151 ? 134.627 93.091 147.263 1.00 20.80 151 GLU B C 1
ATOM 5387 O O . GLU B 1 151 ? 133.731 92.291 147.553 1.00 20.80 151 GLU B O 1
ATOM 5393 N N . LEU B 1 152 ? 134.358 94.330 146.841 1.00 19.32 152 LEU B N 1
ATOM 5394 C CA . LEU B 1 152 ? 132.958 94.705 146.638 1.00 19.32 152 LEU B CA 1
ATOM 5395 C C . LEU B 1 152 ? 132.487 94.245 145.261 1.00 19.32 152 LEU B C 1
ATOM 5396 O O . LEU B 1 152 ? 131.634 93.361 145.144 1.00 19.32 152 LEU B O 1
ATOM 5401 N N . PHE B 1 153 ? 133.041 94.838 144.209 1.00 18.78 153 PHE B N 1
ATOM 5402 C CA . PHE B 1 153 ? 132.984 94.292 142.859 1.00 18.78 153 PHE B CA 1
ATOM 5403 C C . PHE B 1 153 ? 134.316 93.619 142.534 1.00 18.78 153 PHE B C 1
ATOM 5404 O O . PHE B 1 153 ? 135.373 94.246 142.619 1.00 18.78 153 PHE B O 1
ATOM 5412 N N . LYS B 1 154 ? 134.278 92.331 142.211 1.00 20.87 154 LYS B N 1
ATOM 5413 C CA . LYS B 1 154 ? 135.508 91.548 142.262 1.00 20.87 154 LYS B CA 1
ATOM 5414 C C . LYS B 1 154 ? 136.405 91.732 141.039 1.00 20.87 154 LYS B C 1
ATOM 5415 O O . LYS B 1 154 ? 137.391 90.998 140.909 1.00 20.87 154 LYS B O 1
ATOM 5421 N N . ASN B 1 155 ? 136.090 92.664 140.141 1.00 21.77 155 ASN B N 1
ATOM 5422 C CA . ASN B 1 155 ? 136.966 92.930 139.009 1.00 21.77 155 ASN B CA 1
ATOM 5423 C C . ASN B 1 155 ? 138.217 93.637 139.517 1.00 21.77 155 ASN B C 1
ATOM 5424 O O . ASN B 1 155 ? 138.124 94.586 140.301 1.00 21.77 155 ASN B O 1
ATOM 5429 N N . ALA B 1 156 ? 139.390 93.186 139.074 1.00 17.92 156 ALA B N 1
ATOM 5430 C CA . ALA B 1 156 ? 140.613 93.924 139.365 1.00 17.92 156 ALA B CA 1
ATOM 5431 C C . ALA B 1 156 ? 140.815 95.130 138.460 1.00 17.92 156 ALA B C 1
ATOM 5432 O O . ALA B 1 156 ? 141.627 96.002 138.793 1.00 17.92 156 ALA B O 1
ATOM 5434 N N . ALA B 1 157 ? 140.047 95.233 137.374 1.00 18.04 157 ALA B N 1
ATOM 5435 C CA . ALA B 1 157 ? 140.113 96.407 136.512 1.00 18.04 157 ALA B CA 1
ATOM 5436 C C . ALA B 1 157 ? 139.518 97.635 137.187 1.00 18.04 157 ALA B C 1
ATOM 5437 O O . ALA B 1 157 ? 140.160 98.690 137.245 1.00 18.04 157 ALA B O 1
ATOM 5439 N N . ILE B 1 158 ? 138.323 97.498 137.767 1.00 17.03 158 ILE B N 1
ATOM 5440 C CA . ILE B 1 158 ? 137.703 98.644 138.423 1.00 17.03 158 ILE B CA 1
ATOM 5441 C C . ILE B 1 158 ? 138.404 98.953 139.739 1.00 17.03 158 ILE B C 1
ATOM 5442 O O . ILE B 1 158 ? 138.508 100.122 140.130 1.00 17.03 158 ILE B O 1
ATOM 5447 N N . ALA B 1 159 ? 138.959 97.936 140.404 1.00 16.05 159 ALA B N 1
ATOM 5448 C CA . ALA B 1 159 ? 139.663 98.167 141.662 1.00 16.05 159 ALA B CA 1
ATOM 5449 C C . ALA B 1 159 ? 140.987 98.888 141.428 1.00 16.05 159 ALA B C 1
ATOM 5450 O O . ALA B 1 159 ? 141.282 99.896 142.086 1.00 16.05 159 ALA B O 1
ATOM 5452 N N . SER B 1 160 ? 141.790 98.406 140.473 1.00 15.70 160 SER B N 1
ATOM 5453 C CA . SER B 1 160 ? 143.042 99.085 140.169 1.00 15.70 160 SER B CA 1
ATOM 5454 C C . SER B 1 160 ? 142.854 100.350 139.342 1.00 15.70 160 SER B C 1
ATOM 5455 O O . SER B 1 160 ? 143.823 101.097 139.165 1.00 15.70 160 SER B O 1
ATOM 5458 N N . GLY B 1 161 ? 141.652 100.617 138.833 1.00 14.81 161 GLY B N 1
ATOM 5459 C CA . GLY B 1 161 ? 141.387 101.919 138.265 1.00 14.81 161 GLY B CA 1
ATOM 5460 C C . GLY B 1 161 ? 140.925 102.936 139.285 1.00 14.81 161 GLY B C 1
ATOM 5461 O O . GLY B 1 161 ? 141.287 104.115 139.204 1.00 14.81 161 GLY B O 1
ATOM 5462 N N . LEU B 1 162 ? 140.179 102.475 140.295 1.00 16.21 162 LEU B N 1
ATOM 5463 C CA . LEU B 1 162 ? 139.776 103.367 141.374 1.00 16.21 162 LEU B CA 1
ATOM 5464 C C . LEU B 1 162 ? 140.963 103.733 142.249 1.00 16.21 162 LEU B C 1
ATOM 5465 O O . LEU B 1 162 ? 141.083 104.886 142.680 1.00 16.21 162 LEU B O 1
ATOM 5470 N N . ARG B 1 163 ? 141.844 102.762 142.524 1.00 17.26 163 ARG B N 1
ATOM 5471 C CA . ARG B 1 163 ? 143.038 103.042 143.314 1.00 17.26 163 ARG B CA 1
ATOM 5472 C C . ARG B 1 163 ? 143.959 104.032 142.608 1.00 17.26 163 ARG B C 1
ATOM 5473 O O . ARG B 1 163 ? 144.525 104.923 143.253 1.00 17.26 163 ARG B O 1
ATOM 5481 N N . SER B 1 164 ? 144.027 103.967 141.276 1.00 15.41 164 SER B N 1
ATOM 5482 C CA . SER B 1 164 ? 144.851 104.912 140.532 1.00 15.41 164 SER B CA 1
ATOM 5483 C C . SER B 1 164 ? 144.195 106.284 140.427 1.00 15.41 164 SER B C 1
ATOM 5484 O O . SER B 1 164 ? 144.890 107.305 140.490 1.00 15.41 164 SER B O 1
ATOM 5487 N N . LYS B 1 165 ? 142.862 106.333 140.293 1.00 15.22 165 LYS B N 1
ATOM 5488 C CA . LYS B 1 165 ? 142.172 107.620 140.270 1.00 15.22 165 LYS B CA 1
ATOM 5489 C C . LYS B 1 165 ? 142.225 108.322 141.620 1.00 15.22 165 LYS B C 1
ATOM 5490 O O . LYS B 1 165 ? 142.319 109.555 141.672 1.00 15.22 165 LYS B O 1
ATOM 5496 N N . ILE B 1 166 ? 142.246 107.563 142.715 1.00 14.90 166 ILE B N 1
ATOM 5497 C CA . ILE B 1 166 ? 142.389 108.200 144.017 1.00 14.90 166 ILE B CA 1
ATOM 5498 C C . ILE B 1 166 ? 143.841 108.586 144.276 1.00 14.90 166 ILE B C 1
ATOM 5499 O O . ILE B 1 166 ? 144.106 109.651 144.840 1.00 14.90 166 ILE B O 1
ATOM 5504 N N . LYS B 1 167 ? 144.804 107.765 143.829 1.00 19.85 167 LYS B N 1
ATOM 5505 C CA . LYS B 1 167 ? 146.210 108.123 144.004 1.00 19.85 167 LYS B CA 1
ATOM 5506 C C . LYS B 1 167 ? 146.586 109.368 143.205 1.00 19.85 167 LYS B C 1
ATOM 5507 O O . LYS B 1 167 ? 147.354 110.211 143.683 1.00 19.85 167 LYS B O 1
ATOM 5513 N N . SER B 1 168 ? 146.044 109.509 141.994 1.00 19.83 168 SER B N 1
ATOM 5514 C CA . SER B 1 168 ? 146.287 110.709 141.204 1.00 19.83 168 SER B CA 1
ATOM 5515 C C . SER B 1 168 ? 145.428 111.899 141.616 1.00 19.83 168 SER B C 1
ATOM 5516 O O . SER B 1 168 ? 145.818 113.041 141.351 1.00 19.83 168 SER B O 1
ATOM 5519 N N . ASN B 1 169 ? 144.279 111.673 142.257 1.00 18.12 169 ASN B N 1
ATOM 5520 C CA . ASN B 1 169 ? 143.366 112.765 142.568 1.00 18.12 169 ASN B CA 1
ATOM 5521 C C . ASN B 1 169 ? 143.493 113.193 144.041 1.00 18.12 169 ASN B C 1
ATOM 5522 O O . ASN B 1 169 ? 142.927 114.210 144.446 1.00 18.12 169 ASN B O 1
ATOM 5527 N N . PHE B 1 170 ? 144.315 112.508 144.834 1.00 19.67 170 PHE B N 1
ATOM 5528 C CA . PHE B 1 170 ? 144.613 112.950 146.200 1.00 19.67 170 PHE B CA 1
ATOM 5529 C C . PHE B 1 170 ? 145.987 113.603 146.173 1.00 19.67 170 PHE B C 1
ATOM 5530 O O . PHE B 1 170 ? 147.017 112.924 146.152 1.00 19.67 170 PHE B O 1
ATOM 5538 N N . ARG B 1 171 ? 145.988 114.932 146.183 1.00 26.46 171 ARG B N 1
ATOM 5539 C CA . ARG B 1 171 ? 147.186 115.741 145.991 1.00 26.46 171 ARG B CA 1
ATOM 5540 C C . ARG B 1 171 ? 147.721 116.135 147.364 1.00 26.46 171 ARG B C 1
ATOM 5541 O O . ARG B 1 171 ? 147.282 117.128 147.946 1.00 26.46 171 ARG B O 1
ATOM 5549 N N . LEU B 1 172 ? 148.699 115.371 147.858 1.00 28.92 172 LEU B N 1
ATOM 5550 C CA . LEU B 1 172 ? 149.151 115.507 149.241 1.00 28.92 172 LEU B CA 1
ATOM 5551 C C . LEU B 1 172 ? 149.917 116.809 149.450 1.00 28.92 172 LEU B C 1
ATOM 5552 O O . LEU B 1 172 ? 149.764 117.473 150.485 1.00 28.92 172 LEU B O 1
ATOM 5557 N N . LYS B 1 173 ? 150.716 117.200 148.456 1.00 34.60 173 LYS B N 1
ATOM 5558 C CA . LYS B 1 173 ? 151.522 118.411 148.545 1.00 34.60 173 LYS B CA 1
ATOM 5559 C C . LYS B 1 173 ? 150.671 119.674 148.463 1.00 34.60 173 LYS B C 1
ATOM 5560 O O . LYS B 1 173 ? 151.059 120.714 149.008 1.00 34.60 173 LYS B O 1
ATOM 5566 N N . GLU B 1 174 ? 149.519 119.612 147.793 1.00 34.05 174 GLU B N 1
ATOM 5567 C CA . GLU B 1 174 ? 148.618 120.757 147.721 1.00 34.05 174 GLU B CA 1
ATOM 5568 C C . GLU B 1 174 ? 147.595 120.772 148.848 1.00 34.05 174 GLU B C 1
ATOM 5569 O O . GLU B 1 174 ? 146.959 121.807 149.078 1.00 34.05 174 GLU B O 1
ATOM 5575 N N . LEU B 1 175 ? 147.426 119.654 149.552 1.00 30.34 175 LEU B N 1
ATOM 5576 C CA . LEU B 1 175 ? 146.488 119.558 150.663 1.00 30.34 175 LEU B CA 1
ATOM 5577 C C . LEU B 1 175 ? 147.159 119.823 151.999 1.00 30.34 175 LEU B C 1
ATOM 5578 O O . LEU B 1 175 ? 146.479 120.222 152.953 1.00 30.34 175 LEU B O 1
ATOM 5583 N N . LYS B 1 176 ? 148.470 119.577 152.094 1.00 34.79 176 LYS B N 1
ATOM 5584 C CA . LYS B 1 176 ? 149.180 119.821 153.345 1.00 34.79 176 LYS B CA 1
ATOM 5585 C C . LYS B 1 176 ? 149.255 121.312 153.648 1.00 34.79 176 LYS B C 1
ATOM 5586 O O . LYS B 1 176 ? 149.146 121.721 154.810 1.00 34.79 176 LYS B O 1
ATOM 5592 N N . ASN B 1 177 ? 149.486 122.135 152.631 1.00 39.47 177 ASN B N 1
ATOM 5593 C CA . ASN B 1 177 ? 149.571 123.576 152.815 1.00 39.47 177 ASN B CA 1
ATOM 5594 C C . ASN B 1 177 ? 148.244 124.303 152.602 1.00 39.47 177 ASN B C 1
ATOM 5595 O O . ASN B 1 177 ? 148.231 125.537 152.694 1.00 39.47 177 ASN B O 1
ATOM 5600 N N . MET B 1 178 ? 147.141 123.577 152.331 1.00 40.17 178 MET B N 1
ATOM 5601 C CA . MET B 1 178 ? 145.772 124.131 152.284 1.00 40.17 178 MET B CA 1
ATOM 5602 C C . MET B 1 178 ? 145.622 125.223 151.223 1.00 40.17 178 MET B C 1
ATOM 5603 O O . MET B 1 178 ? 144.904 126.207 151.413 1.00 40.17 178 MET B O 1
ATOM 5608 N N . LYS B 1 179 ? 146.305 125.042 150.091 1.00 46.24 179 LYS B N 1
ATOM 5609 C CA . LYS B 1 179 ? 145.961 125.789 148.886 1.00 46.24 179 LYS B CA 1
ATOM 5610 C C . LYS B 1 179 ? 144.633 125.336 148.292 1.00 46.24 179 LYS B C 1
ATOM 5611 O O . LYS B 1 179 ? 143.919 126.147 147.690 1.00 46.24 179 LYS B O 1
ATOM 5617 N N . SER B 1 180 ? 144.275 124.064 148.455 1.00 43.51 180 SER B N 1
ATOM 5618 C CA . SER B 1 180 ? 143.029 123.547 147.908 1.00 43.51 180 SER B CA 1
ATOM 5619 C C . SER B 1 180 ? 142.386 122.594 148.905 1.00 43.51 180 SER B C 1
ATOM 5620 O O . SER B 1 180 ? 142.961 122.257 149.944 1.00 43.51 180 SER B O 1
ATOM 5623 N N . GLY B 1 181 ? 141.174 122.160 148.569 1.00 29.14 181 GLY B N 1
ATOM 5624 C CA . GLY B 1 181 ? 140.446 121.188 149.360 1.00 29.14 181 GLY B CA 1
ATOM 5625 C C . GLY B 1 181 ? 140.126 119.946 148.556 1.00 29.14 181 GLY B C 1
ATOM 5626 O O . GLY B 1 181 ? 140.658 119.765 147.457 1.00 29.14 181 GLY B O 1
ATOM 5627 N N . LEU B 1 182 ? 139.266 119.081 149.082 1.00 18.96 182 LEU B N 1
ATOM 5628 C CA . LEU B 1 182 ? 139.089 117.783 148.444 1.00 18.96 182 LEU B CA 1
ATOM 5629 C C . LEU B 1 182 ? 138.078 117.873 147.306 1.00 18.96 182 LEU B C 1
ATOM 5630 O O . LEU B 1 182 ? 136.991 118.432 147.487 1.00 18.96 182 LEU B O 1
ATOM 5635 N N . PRO B 1 183 ? 138.406 117.341 146.127 1.00 18.62 183 PRO B N 1
ATOM 5636 C CA . PRO B 1 183 ? 137.457 117.308 145.008 1.00 18.62 183 PRO B CA 1
ATOM 5637 C C . PRO B 1 183 ? 136.536 116.100 145.057 1.00 18.62 183 PRO B C 1
ATOM 5638 O O . PRO B 1 183 ? 136.954 114.990 144.711 1.00 18.62 183 PRO B O 1
ATOM 5642 N N . THR B 1 184 ? 135.294 116.285 145.490 1.00 14.23 184 THR B N 1
ATOM 5643 C CA . THR B 1 184 ? 134.354 115.185 145.645 1.00 14.23 184 THR B CA 1
ATOM 5644 C C . THR B 1 184 ? 133.207 115.366 144.661 1.00 14.23 184 THR B C 1
ATOM 5645 O O . THR B 1 184 ? 132.740 116.485 144.429 1.00 14.23 184 THR B O 1
ATOM 5649 N N . THR B 1 185 ? 132.760 114.250 144.092 1.00 12.37 185 THR B N 1
ATOM 5650 C CA . THR B 1 185 ? 131.910 114.232 142.914 1.00 12.37 185 THR B CA 1
ATOM 5651 C C . THR B 1 185 ? 130.448 113.949 143.262 1.00 12.37 185 THR B C 1
ATOM 5652 O O . THR B 1 185 ? 130.029 113.999 144.423 1.00 12.37 185 THR B O 1
ATOM 5656 N N . LYS B 1 186 ? 129.666 113.637 142.226 1.00 18.80 186 LYS B N 1
ATOM 5657 C CA . LYS B 1 186 ? 128.215 113.727 142.238 1.00 18.80 186 LYS B CA 1
ATOM 5658 C C . LYS B 1 186 ? 127.570 112.411 141.805 1.00 18.80 186 LYS B C 1
ATOM 5659 O O . LYS B 1 186 ? 126.340 112.341 141.697 1.00 18.80 186 LYS B O 1
ATOM 5665 N N . SER B 1 187 ? 128.368 111.370 141.543 1.00 17.43 187 SER B N 1
ATOM 5666 C CA . SER B 1 187 ? 127.954 110.015 141.165 1.00 17.43 187 SER B CA 1
ATOM 5667 C C . SER B 1 187 ? 127.085 109.946 139.906 1.00 17.43 187 SER B C 1
ATOM 5668 O O . SER B 1 187 ? 126.508 108.890 139.622 1.00 17.43 187 SER B O 1
ATOM 5671 N N . ASP B 1 188 ? 126.952 111.039 139.159 1.00 20.59 188 ASP B N 1
ATOM 5672 C CA . ASP B 1 188 ? 126.596 111.000 137.751 1.00 20.59 188 ASP B CA 1
ATOM 5673 C C . ASP B 1 188 ? 127.703 111.521 136.851 1.00 20.59 188 ASP B C 1
ATOM 5674 O O . ASP B 1 188 ? 127.780 111.116 135.689 1.00 20.59 188 ASP B O 1
ATOM 5679 N N . ASN B 1 189 ? 128.559 112.405 137.361 1.00 18.69 189 ASN B N 1
ATOM 5680 C CA . ASN B 1 189 ? 129.782 112.830 136.695 1.00 18.69 189 ASN B CA 1
ATOM 5681 C C . ASN B 1 189 ? 130.976 111.929 136.996 1.00 18.69 189 ASN B C 1
ATOM 5682 O O . ASN B 1 189 ? 132.103 112.283 136.635 1.00 18.69 189 ASN B O 1
ATOM 5687 N N . PHE B 1 190 ? 130.763 110.774 137.645 1.00 14.72 190 PHE B N 1
ATOM 5688 C CA . PHE B 1 190 ? 131.930 109.952 137.953 1.00 14.72 190 PHE B CA 1
ATOM 5689 C C . PHE B 1 190 ? 132.142 108.912 136.860 1.00 14.72 190 PHE B C 1
ATOM 5690 O O . PHE B 1 190 ? 131.187 108.235 136.464 1.00 14.72 190 PHE B O 1
ATOM 5698 N N . PRO B 1 191 ? 133.363 108.768 136.344 1.00 14.05 191 PRO B N 1
ATOM 5699 C CA . PRO B 1 191 ? 133.641 107.698 135.379 1.00 14.05 191 PRO B CA 1
ATOM 5700 C C . PRO B 1 191 ? 134.159 106.404 135.991 1.00 14.05 191 PRO B C 1
ATOM 5701 O O . PRO B 1 191 ? 134.899 106.396 136.976 1.00 14.05 191 PRO B O 1
ATOM 5705 N N . ILE B 1 192 ? 133.746 105.290 135.388 1.00 16.71 192 ILE B N 1
ATOM 5706 C CA . ILE B 1 192 ? 134.085 103.955 135.875 1.00 16.71 192 ILE B CA 1
ATOM 5707 C C . ILE B 1 192 ? 135.401 103.541 135.217 1.00 16.71 192 ILE B C 1
ATOM 5708 O O . ILE B 1 192 ? 135.400 103.222 134.017 1.00 16.71 192 ILE B O 1
ATOM 5713 N N . PRO B 1 193 ? 136.525 103.500 135.959 1.00 20.45 193 PRO B N 1
ATOM 5714 C CA . PRO B 1 193 ? 137.854 103.676 135.344 1.00 20.45 193 PRO B CA 1
ATOM 5715 C C . PRO B 1 193 ? 138.342 102.570 134.410 1.00 20.45 193 PRO B C 1
ATOM 5716 O O . PRO B 1 193 ? 138.671 102.866 133.255 1.00 20.45 193 PRO B O 1
ATOM 5720 N N . LEU B 1 194 ? 138.396 101.320 134.896 1.00 24.25 194 LEU B N 1
ATOM 5721 C CA . LEU B 1 194 ? 138.724 100.116 134.114 1.00 24.25 194 LEU B CA 1
ATOM 5722 C C . LEU B 1 194 ? 140.116 100.212 133.473 1.00 24.25 194 LEU B C 1
ATOM 5723 O O . LEU B 1 194 ? 140.275 100.340 132.257 1.00 24.25 194 LEU B O 1
ATOM 5728 N N . VAL B 1 195 ? 141.127 100.145 134.339 1.00 27.83 195 VAL B N 1
ATOM 5729 C CA . VAL B 1 195 ? 142.513 99.979 133.903 1.00 27.83 195 VAL B CA 1
ATOM 5730 C C . VAL B 1 195 ? 142.746 98.532 133.483 1.00 27.83 195 VAL B C 1
ATOM 5731 O O . VAL B 1 195 ? 142.411 97.596 134.218 1.00 27.83 195 VAL B O 1
ATOM 5735 N N . LYS B 1 196 ? 143.323 98.348 132.293 1.00 43.95 196 LYS B N 1
ATOM 5736 C CA . LYS B 1 196 ? 144.127 97.178 131.970 1.00 43.95 196 LYS B CA 1
ATOM 5737 C C . LYS B 1 196 ? 145.447 97.640 131.361 1.00 43.95 196 LYS B C 1
ATOM 5738 O O . LYS B 1 196 ? 145.631 98.821 131.052 1.00 43.95 196 LYS B O 1
ATOM 5744 N N . GLN B 1 197 ? 146.379 96.692 131.231 1.00 59.61 197 GLN B N 1
ATOM 5745 C CA . GLN B 1 197 ? 147.739 96.980 130.786 1.00 59.61 197 GLN B CA 1
ATOM 5746 C C . GLN B 1 197 ? 147.745 97.477 129.338 1.00 59.61 197 GLN B C 1
ATOM 5747 O O . GLN B 1 197 ? 146.854 97.162 128.545 1.00 59.61 197 GLN B O 1
ATOM 5753 N N . LYS B 1 198 ? 148.769 98.262 128.996 1.00 64.37 198 LYS B N 1
ATOM 5754 C CA . LYS B 1 198 ? 149.061 98.640 127.619 1.00 64.37 198 LYS B CA 1
ATOM 5755 C C . LYS B 1 198 ? 150.217 97.850 127.019 1.00 64.37 198 LYS B C 1
ATOM 5756 O O . LYS B 1 198 ? 150.209 97.583 125.813 1.00 64.37 198 LYS B O 1
ATOM 5762 N N . GLY B 1 199 ? 151.197 97.461 127.830 1.00 65.66 199 GLY B N 1
ATOM 5763 C CA . GLY B 1 199 ? 152.498 97.066 127.327 1.00 65.66 199 GLY B CA 1
ATOM 5764 C C . GLY B 1 199 ? 152.589 95.689 126.702 1.00 65.66 199 GLY B C 1
ATOM 5765 O O . GLY B 1 199 ? 152.505 94.669 127.392 1.00 65.66 199 GLY B O 1
ATOM 5766 N N . GLY B 1 200 ? 152.763 95.660 125.382 1.00 63.07 200 GLY B N 1
ATOM 5767 C CA . GLY B 1 200 ? 153.273 94.491 124.691 1.00 63.07 200 GLY B CA 1
ATOM 5768 C C . GLY B 1 200 ? 152.322 93.324 124.520 1.00 63.07 200 GLY B C 1
ATOM 5769 O O . GLY B 1 200 ? 151.834 93.079 123.412 1.00 63.07 200 GLY B O 1
ATOM 5770 N N . GLN B 1 201 ? 152.047 92.594 125.601 1.00 66.75 201 GLN B N 1
ATOM 5771 C CA . GLN B 1 201 ? 151.199 91.411 125.491 1.00 66.75 201 GLN B CA 1
ATOM 5772 C C . GLN B 1 201 ? 149.722 91.782 125.424 1.00 66.75 201 GLN B C 1
ATOM 5773 O O . GLN B 1 201 ? 148.994 91.296 124.551 1.00 66.75 201 GLN B O 1
ATOM 5779 N N . TYR B 1 202 ? 149.258 92.636 126.332 1.00 66.90 202 TYR B N 1
ATOM 5780 C CA . TYR B 1 202 ? 147.857 93.043 126.343 1.00 66.90 202 TYR B CA 1
ATOM 5781 C C . TYR B 1 202 ? 147.633 94.127 125.295 1.00 66.90 202 TYR B C 1
ATOM 5782 O O . TYR B 1 202 ? 148.138 95.246 125.430 1.00 66.90 202 TYR B O 1
ATOM 5791 N N . THR B 1 203 ? 146.883 93.790 124.240 1.00 60.46 203 THR B N 1
ATOM 5792 C CA . THR B 1 203 ? 146.506 94.791 123.246 1.00 60.46 203 THR B CA 1
ATOM 5793 C C . THR B 1 203 ? 145.514 95.799 123.820 1.00 60.46 203 THR B C 1
ATOM 5794 O O . THR B 1 203 ? 145.520 96.969 123.422 1.00 60.46 203 THR B O 1
ATOM 5798 N N . GLY B 1 204 ? 144.664 95.366 124.748 1.00 53.06 204 GLY B N 1
ATOM 5799 C CA . GLY B 1 204 ? 143.716 96.229 125.418 1.00 53.06 204 GLY B CA 1
ATOM 5800 C C . GLY B 1 204 ? 142.300 96.140 124.892 1.00 53.06 204 GLY B C 1
ATOM 5801 O O . GLY B 1 204 ? 141.960 96.754 123.874 1.00 53.06 204 GLY B O 1
ATOM 5802 N N . PHE B 1 205 ? 141.496 95.305 125.559 1.00 43.70 205 PHE B N 1
ATOM 5803 C CA . PHE B 1 205 ? 140.033 95.264 125.515 1.00 43.70 205 PHE B CA 1
ATOM 5804 C C . PHE B 1 205 ? 139.423 94.741 124.213 1.00 43.70 205 PHE B C 1
ATOM 5805 O O . PHE B 1 205 ? 138.201 94.570 124.156 1.00 43.70 205 PHE B O 1
ATOM 5813 N N . GLU B 1 206 ? 140.247 94.485 123.187 1.00 45.52 206 GLU B N 1
ATOM 5814 C CA . GLU B 1 206 ? 139.889 93.746 121.966 1.00 45.52 206 GLU B CA 1
ATOM 5815 C C . GLU B 1 206 ? 138.728 94.424 121.224 1.00 45.52 206 GLU B C 1
ATOM 5816 O O . GLU B 1 206 ? 137.599 93.935 121.177 1.00 45.52 206 GLU B O 1
ATOM 5822 N N . ILE B 1 207 ? 139.031 95.595 120.676 1.00 44.66 207 ILE B N 1
ATOM 5823 C CA . ILE B 1 207 ? 138.040 96.405 119.972 1.00 44.66 207 ILE B CA 1
ATOM 5824 C C . ILE B 1 207 ? 137.991 96.007 118.499 1.00 44.66 207 ILE B C 1
ATOM 5825 O O . ILE B 1 207 ? 139.028 95.802 117.855 1.00 44.66 207 ILE B O 1
ATOM 5830 N N . SER B 1 208 ? 136.777 95.859 117.972 1.00 46.84 208 SER B N 1
ATOM 5831 C CA . SER B 1 208 ? 136.530 95.459 116.594 1.00 46.84 208 SER B CA 1
ATOM 5832 C C . SER B 1 208 ? 135.630 96.497 115.918 1.00 46.84 208 SER B C 1
ATOM 5833 O O . SER B 1 208 ? 135.272 97.520 116.510 1.00 46.84 208 SER B O 1
ATOM 5836 N N . ASN B 1 209 ? 135.157 96.161 114.720 1.00 50.10 209 ASN B N 1
ATOM 5837 C CA . ASN B 1 209 ? 134.515 97.115 113.827 1.00 50.10 209 ASN B CA 1
ATOM 5838 C C . ASN B 1 209 ? 133.139 96.617 113.397 1.00 50.10 209 ASN B C 1
ATOM 5839 O O . ASN B 1 209 ? 132.781 95.452 113.589 1.00 50.10 209 ASN B O 1
ATOM 5844 N N . HIS B 1 210 ? 132.373 97.528 112.801 1.00 49.90 210 HIS B N 1
ATOM 5845 C CA . HIS B 1 210 ? 131.028 97.244 112.316 1.00 49.90 210 HIS B CA 1
ATOM 5846 C C . HIS B 1 210 ? 130.802 98.184 111.124 1.00 49.90 210 HIS B C 1
ATOM 5847 O O . HIS B 1 210 ? 131.746 98.817 110.640 1.00 49.90 210 HIS B O 1
ATOM 5854 N N . ASN B 1 211 ? 129.565 98.291 110.635 1.00 49.67 211 ASN B N 1
ATOM 5855 C CA . ASN B 1 211 ? 129.222 99.277 109.605 1.00 49.67 211 ASN B CA 1
ATOM 5856 C C . ASN B 1 211 ? 129.105 100.665 110.234 1.00 49.67 211 ASN B C 1
ATOM 5857 O O . ASN B 1 211 ? 128.071 101.056 110.775 1.00 49.67 211 ASN B O 1
ATOM 5862 N N . SER B 1 212 ? 130.224 101.402 110.173 1.00 48.62 212 SER B N 1
ATOM 5863 C CA . SER B 1 212 ? 130.405 102.739 110.761 1.00 48.62 212 SER B CA 1
ATOM 5864 C C . SER B 1 212 ? 130.135 102.751 112.266 1.00 48.62 212 SER B C 1
ATOM 5865 O O . SER B 1 212 ? 129.690 103.759 112.818 1.00 48.62 212 SER B O 1
ATOM 5868 N N . ASP B 1 213 ? 130.434 101.638 112.934 1.00 47.51 213 ASP B N 1
ATOM 5869 C CA . ASP B 1 213 ? 130.282 101.500 114.375 1.00 47.51 213 ASP B CA 1
ATOM 5870 C C . ASP B 1 213 ? 131.410 100.606 114.871 1.00 47.51 213 ASP B C 1
ATOM 5871 O O . ASP B 1 213 ? 132.190 100.068 114.081 1.00 47.51 213 ASP B O 1
ATOM 5876 N N . PHE B 1 214 ? 131.501 100.444 116.191 1.00 41.74 214 PHE B N 1
ATOM 5877 C CA . PHE B 1 214 ? 132.613 99.703 116.774 1.00 41.74 214 PHE B CA 1
ATOM 5878 C C . PHE B 1 214 ? 132.088 98.782 117.864 1.00 41.74 214 PHE B C 1
ATOM 5879 O O . PHE B 1 214 ? 131.003 98.993 118.406 1.00 41.74 214 PHE B O 1
ATOM 5887 N N . ILE B 1 215 ? 132.871 97.757 118.190 1.00 39.53 215 ILE B N 1
ATOM 5888 C CA . ILE B 1 215 ? 132.483 96.776 119.201 1.00 39.53 215 ILE B CA 1
ATOM 5889 C C . ILE B 1 215 ? 133.594 96.688 120.235 1.00 39.53 215 ILE B C 1
ATOM 5890 O O . ILE B 1 215 ? 134.730 96.342 119.897 1.00 39.53 215 ILE B O 1
ATOM 5895 N N . ILE B 1 216 ? 133.278 97.003 121.489 1.00 34.10 216 ILE B N 1
ATOM 5896 C CA . ILE B 1 216 ? 134.265 96.933 122.565 1.00 34.10 216 ILE B CA 1
ATOM 5897 C C . ILE B 1 216 ? 133.904 95.771 123.490 1.00 34.10 216 ILE B C 1
ATOM 5898 O O . ILE B 1 216 ? 132.742 95.622 123.892 1.00 34.10 216 ILE B O 1
ATOM 5903 N N . LYS B 1 217 ? 134.873 94.891 123.749 1.00 37.85 217 LYS B N 1
ATOM 5904 C CA . LYS B 1 217 ? 134.614 93.686 124.541 1.00 37.85 217 LYS B CA 1
ATOM 5905 C C . LYS B 1 217 ? 135.326 93.796 125.893 1.00 37.85 217 LYS B C 1
ATOM 5906 O O . LYS B 1 217 ? 136.438 93.298 126.068 1.00 37.85 217 LYS B O 1
ATOM 5912 N N . ILE B 1 218 ? 134.678 94.453 126.849 1.00 33.99 218 ILE B N 1
ATOM 5913 C CA . ILE B 1 218 ? 135.226 94.580 128.198 1.00 33.99 218 ILE B CA 1
ATOM 5914 C C . ILE B 1 218 ? 135.002 93.249 128.906 1.00 33.99 218 ILE B C 1
ATOM 5915 O O . ILE B 1 218 ? 133.844 92.805 128.946 1.00 33.99 218 ILE B O 1
ATOM 5920 N N . PRO B 1 219 ? 136.012 92.544 129.433 1.00 33.63 219 PRO B N 1
ATOM 5921 C CA . PRO B 1 219 ? 135.685 91.409 130.305 1.00 33.63 219 PRO B CA 1
ATOM 5922 C C . PRO B 1 219 ? 135.057 91.937 131.585 1.00 33.63 219 PRO B C 1
ATOM 5923 O O . PRO B 1 219 ? 135.444 92.994 132.092 1.00 33.63 219 PRO B O 1
ATOM 5927 N N . PHE B 1 220 ? 134.163 91.142 132.164 1.00 32.69 220 PHE B N 1
ATOM 5928 C CA . PHE B 1 220 ? 133.372 91.654 133.279 1.00 32.69 220 PHE B CA 1
ATOM 5929 C C . PHE B 1 220 ? 132.907 90.392 134.031 1.00 32.69 220 PHE B C 1
ATOM 5930 O O . PHE B 1 220 ? 133.515 89.327 133.876 1.00 32.69 220 PHE B O 1
ATOM 5938 N N . GLY B 1 221 ? 131.836 90.482 134.822 1.00 33.63 221 GLY B N 1
ATOM 5939 C CA . GLY B 1 221 ? 131.327 89.307 135.512 1.00 33.63 221 GLY B CA 1
ATOM 5940 C C . GLY B 1 221 ? 129.905 88.862 135.202 1.00 33.63 221 GLY B C 1
ATOM 5941 O O . GLY B 1 221 ? 129.390 89.164 134.123 1.00 33.63 221 GLY B O 1
ATOM 5942 N N . ARG B 1 222 ? 129.263 88.138 136.125 1.00 35.94 222 ARG B N 1
ATOM 5943 C CA . ARG B 1 222 ? 127.978 87.478 135.882 1.00 35.94 222 ARG B CA 1
ATOM 5944 C C . ARG B 1 222 ? 126.775 88.230 136.443 1.00 35.94 222 ARG B C 1
ATOM 5945 O O . ARG B 1 222 ? 125.690 88.149 135.853 1.00 35.94 222 ARG B O 1
ATOM 5953 N N . TRP B 1 223 ? 126.962 88.963 137.544 1.00 33.28 223 TRP B N 1
ATOM 5954 C CA . TRP B 1 223 ? 125.951 89.772 138.244 1.00 33.28 223 TRP B CA 1
ATOM 5955 C C . TRP B 1 223 ? 124.697 88.946 138.573 1.00 33.28 223 TRP B C 1
ATOM 5956 O O . TRP B 1 223 ? 123.617 89.131 138.027 1.00 33.28 223 TRP B O 1
ATOM 5967 N N . GLN B 1 224 ? 124.857 88.018 139.514 1.00 35.84 224 GLN B N 1
ATOM 5968 C CA . GLN B 1 224 ? 123.657 87.437 140.093 1.00 35.84 224 GLN B CA 1
ATOM 5969 C C . GLN B 1 224 ? 122.945 88.497 140.921 1.00 35.84 224 GLN B C 1
ATOM 5970 O O . GLN B 1 224 ? 123.575 89.286 141.629 1.00 35.84 224 GLN B O 1
ATOM 5976 N N . VAL B 1 225 ? 121.617 88.524 140.798 1.00 34.56 225 VAL B N 1
ATOM 5977 C CA . VAL B 1 225 ? 120.791 89.417 141.594 1.00 34.56 225 VAL B CA 1
ATOM 5978 C C . VAL B 1 225 ? 120.843 89.017 143.066 1.00 34.56 225 VAL B C 1
ATOM 5979 O O . VAL B 1 225 ? 121.017 87.838 143.405 1.00 34.56 225 VAL B O 1
ATOM 5983 N N . LYS B 1 226 ? 120.742 90.015 143.946 1.00 34.64 226 LYS B N 1
ATOM 5984 C CA . LYS B 1 226 ? 120.808 89.782 145.381 1.00 34.64 226 LYS B CA 1
ATOM 5985 C C . LYS B 1 226 ? 119.583 88.990 145.822 1.00 34.64 226 LYS B C 1
ATOM 5986 O O . LYS B 1 226 ? 118.477 89.210 145.318 1.00 34.64 226 LYS B O 1
ATOM 5992 N N . LYS B 1 227 ? 119.784 88.039 146.738 1.00 45.95 227 LYS B N 1
ATOM 5993 C CA . LYS B 1 227 ? 118.650 87.250 147.209 1.00 45.95 227 LYS B CA 1
ATOM 5994 C C . LYS B 1 227 ? 117.691 88.092 148.048 1.00 45.95 227 LYS B C 1
ATOM 5995 O O . LYS B 1 227 ? 116.479 87.850 148.031 1.00 45.95 227 LYS B O 1
ATOM 6001 N N . GLU B 1 228 ? 118.210 89.080 148.778 1.00 44.93 228 GLU B N 1
ATOM 6002 C CA . GLU B 1 228 ? 117.395 90.027 149.534 1.00 44.93 228 GLU B CA 1
ATOM 6003 C C . GLU B 1 228 ? 117.987 91.420 149.350 1.00 44.93 228 GLU B C 1
ATOM 6004 O O . GLU B 1 228 ? 119.136 91.659 149.738 1.00 44.93 228 GLU B O 1
ATOM 6010 N N . ILE B 1 229 ? 117.238 92.319 148.707 1.00 35.95 229 ILE B N 1
ATOM 6011 C CA . ILE B 1 229 ? 117.701 93.694 148.548 1.00 35.95 229 ILE B CA 1
ATOM 6012 C C . ILE B 1 229 ? 117.739 94.377 149.913 1.00 35.95 229 ILE B C 1
ATOM 6013 O O . ILE B 1 229 ? 116.822 94.229 150.733 1.00 35.95 229 ILE B O 1
ATOM 6018 N N . ASP B 1 230 ? 118.847 95.059 150.202 1.00 31.88 230 ASP B N 1
ATOM 6019 C CA . ASP B 1 230 ? 118.967 95.784 151.461 1.00 31.88 230 ASP B CA 1
ATOM 6020 C C . ASP B 1 230 ? 118.096 97.034 151.435 1.00 31.88 230 ASP B C 1
ATOM 6021 O O . ASP B 1 230 ? 118.216 97.856 150.519 1.00 31.88 230 ASP B O 1
ATOM 6026 N N . LYS B 1 231 ? 117.188 97.144 152.414 1.00 30.47 231 LYS B N 1
ATOM 6027 C CA . LYS B 1 231 ? 116.162 98.186 152.396 1.00 30.47 231 LYS B CA 1
ATOM 6028 C C . LYS B 1 231 ? 116.769 99.583 152.515 1.00 30.47 231 LYS B C 1
ATOM 6029 O O . LYS B 1 231 ? 116.276 100.535 151.896 1.00 30.47 231 LYS B O 1
ATOM 6035 N N . TYR B 1 232 ? 117.877 99.710 153.248 1.00 30.84 232 TYR B N 1
ATOM 6036 C CA . TYR B 1 232 ? 118.456 101.011 153.553 1.00 30.84 232 TYR B CA 1
ATOM 6037 C C . TYR B 1 232 ? 119.420 101.506 152.486 1.00 30.84 232 TYR B C 1
ATOM 6038 O O . TYR B 1 232 ? 119.740 102.700 152.464 1.00 30.84 232 TYR B O 1
ATOM 6047 N N . ARG B 1 233 ? 119.886 100.621 151.607 1.00 26.56 233 ARG B N 1
ATOM 6048 C CA . ARG B 1 233 ? 120.610 100.997 150.394 1.00 26.56 233 ARG B CA 1
ATOM 6049 C C . ARG B 1 233 ? 119.927 100.247 149.253 1.00 26.56 233 ARG B C 1
ATOM 6050 O O . ARG B 1 233 ? 120.342 99.152 148.850 1.00 26.56 233 ARG B O 1
ATOM 6058 N N . PRO B 1 234 ? 118.860 100.827 148.695 1.00 30.31 234 PRO B N 1
ATOM 6059 C CA . PRO B 1 234 ? 118.088 100.127 147.659 1.00 30.31 234 PRO B CA 1
ATOM 6060 C C . PRO B 1 234 ? 118.700 100.134 146.267 1.00 30.31 234 PRO B C 1
ATOM 6061 O O . PRO B 1 234 ? 118.164 99.453 145.382 1.00 30.31 234 PRO B O 1
ATOM 6065 N N . TRP B 1 235 ? 119.783 100.872 146.028 1.00 26.54 235 TRP B N 1
ATOM 6066 C CA . TRP B 1 235 ? 120.379 100.877 144.697 1.00 26.54 235 TRP B CA 1
ATOM 6067 C C . TRP B 1 235 ? 121.326 99.708 144.451 1.00 26.54 235 TRP B C 1
ATOM 6068 O O . TRP B 1 235 ? 121.584 99.380 143.289 1.00 26.54 235 TRP B O 1
ATOM 6079 N N . GLU B 1 236 ? 121.828 99.060 145.501 1.00 26.67 236 GLU B N 1
ATOM 6080 C CA . GLU B 1 236 ? 122.842 98.011 145.371 1.00 26.67 236 GLU B CA 1
ATOM 6081 C C . GLU B 1 236 ? 122.123 96.673 145.241 1.00 26.67 236 GLU B C 1
ATOM 6082 O O . GLU B 1 236 ? 121.777 96.026 146.231 1.00 26.67 236 GLU B O 1
ATOM 6088 N N . LYS B 1 237 ? 121.880 96.257 143.995 1.00 27.84 237 LYS B N 1
ATOM 6089 C CA . LYS B 1 237 ? 121.040 95.100 143.708 1.00 27.84 237 LYS B CA 1
ATOM 6090 C C . LYS B 1 237 ? 121.741 94.087 142.807 1.00 27.84 237 LYS B C 1
ATOM 6091 O O . LYS B 1 237 ? 121.080 93.338 142.083 1.00 27.84 237 LYS B O 1
ATOM 6097 N N . PHE B 1 238 ? 123.073 94.044 142.834 1.00 26.11 238 PHE B N 1
ATOM 6098 C CA . PHE B 1 238 ? 123.824 93.023 142.112 1.00 26.11 238 PHE B CA 1
ATOM 6099 C C . PHE B 1 238 ? 124.974 92.543 142.989 1.00 26.11 238 PHE B C 1
ATOM 6100 O O . PHE B 1 238 ? 125.177 93.032 144.105 1.00 26.11 238 PHE B O 1
ATOM 6108 N N . ASP B 1 239 ? 125.735 91.573 142.482 1.00 29.03 239 ASP B N 1
ATOM 6109 C CA . ASP B 1 239 ? 126.721 90.874 143.300 1.00 29.03 239 ASP B CA 1
ATOM 6110 C C . ASP B 1 239 ? 128.132 90.907 142.738 1.00 29.03 239 ASP B C 1
ATOM 6111 O O . ASP B 1 239 ? 129.085 90.980 143.522 1.00 29.03 239 ASP B O 1
ATOM 6116 N N . PHE B 1 240 ? 128.283 90.848 141.407 1.00 25.77 240 PHE B N 1
ATOM 6117 C CA . PHE B 1 240 ? 129.566 90.898 140.691 1.00 25.77 240 PHE B CA 1
ATOM 6118 C C . PHE B 1 240 ? 130.497 89.764 141.136 1.00 25.77 240 PHE B C 1
ATOM 6119 O O . PHE B 1 240 ? 131.494 89.968 141.831 1.00 25.77 240 PHE B O 1
ATOM 6127 N N . GLU B 1 241 ? 130.119 88.552 140.729 1.00 36.27 241 GLU B N 1
ATOM 6128 C CA . GLU B 1 241 ? 130.989 87.387 140.843 1.00 36.27 241 GLU B CA 1
ATOM 6129 C C . GLU B 1 241 ? 132.285 87.598 140.046 1.00 36.27 241 GLU B C 1
ATOM 6130 O O . GLU B 1 241 ? 132.345 88.393 139.103 1.00 36.27 241 GLU B O 1
ATOM 6136 N N . GLN B 1 242 ? 133.328 86.861 140.442 1.00 40.11 242 GLN B N 1
ATOM 6137 C CA . GLN B 1 242 ? 134.706 87.091 140.021 1.00 40.11 242 GLN B CA 1
ATOM 6138 C C . GLN B 1 242 ? 134.897 86.847 138.521 1.00 40.11 242 GLN B C 1
ATOM 6139 O O . GLN B 1 242 ? 134.091 86.187 137.858 1.00 40.11 242 GLN B O 1
ATOM 6145 N N . VAL B 1 243 ? 135.993 87.402 137.994 1.00 43.29 243 VAL B N 1
ATOM 6146 C CA . VAL B 1 243 ? 136.255 87.367 136.557 1.00 43.29 243 VAL B CA 1
ATOM 6147 C C . VAL B 1 243 ? 136.683 85.974 136.113 1.00 43.29 243 VAL B C 1
ATOM 6148 O O . VAL B 1 243 ? 136.139 85.420 135.154 1.00 43.29 243 VAL B O 1
ATOM 6152 N N . GLN B 1 244 ? 137.653 85.386 136.810 1.00 47.94 244 GLN B N 1
ATOM 6153 C CA . GLN B 1 244 ? 138.242 84.113 136.410 1.00 47.94 244 GLN B CA 1
ATOM 6154 C C . GLN B 1 244 ? 137.358 82.906 136.697 1.00 47.94 244 GLN B C 1
ATOM 6155 O O . GLN B 1 244 ? 137.653 81.816 136.194 1.00 47.94 244 GLN B O 1
ATOM 6161 N N . LYS B 1 245 ? 136.296 83.061 137.484 1.00 46.76 245 LYS B N 1
ATOM 6162 C CA . LYS B 1 245 ? 135.418 81.942 137.804 1.00 46.76 245 LYS B CA 1
ATOM 6163 C C . LYS B 1 245 ? 134.239 81.805 136.846 1.00 46.76 245 LYS B C 1
ATOM 6164 O O . LYS B 1 245 ? 133.883 80.685 136.464 1.00 46.76 245 LYS B O 1
ATOM 6170 N N . SER B 1 246 ? 133.626 82.917 136.448 1.00 45.60 246 SER B N 1
ATOM 6171 C CA . SER B 1 246 ? 132.438 82.911 135.589 1.00 45.60 246 SER B CA 1
ATOM 6172 C C . SER B 1 246 ? 132.482 84.080 134.614 1.00 45.60 246 SER B C 1
ATOM 6173 O O . SER B 1 246 ? 131.809 85.098 134.818 1.00 45.60 246 SER B O 1
ATOM 6176 N N . PRO B 1 247 ? 133.279 83.983 133.542 1.00 44.01 247 PRO B N 1
ATOM 6177 C CA . PRO B 1 247 ? 133.436 85.146 132.660 1.00 44.01 247 PRO B CA 1
ATOM 6178 C C . PRO B 1 247 ? 132.226 85.336 131.762 1.00 44.01 247 PRO B C 1
ATOM 6179 O O . PRO B 1 247 ? 131.642 84.377 131.251 1.00 44.01 247 PRO B O 1
ATOM 6183 N N . LYS B 1 248 ? 131.852 86.600 131.576 1.00 39.01 248 LYS B N 1
ATOM 6184 C CA . LYS B 1 248 ? 130.728 86.965 130.713 1.00 39.01 248 LYS B CA 1
ATOM 6185 C C . LYS B 1 248 ? 131.020 88.349 130.151 1.00 39.01 248 LYS B C 1
ATOM 6186 O O . LYS B 1 248 ? 130.574 89.369 130.693 1.00 39.01 248 LYS B O 1
ATOM 6192 N N . PRO B 1 249 ? 131.827 88.429 129.089 1.00 36.74 249 PRO B N 1
ATOM 6193 C CA . PRO B 1 249 ? 132.376 89.729 128.670 1.00 36.74 249 PRO B CA 1
ATOM 6194 C C . PRO B 1 249 ? 131.324 90.583 127.975 1.00 36.74 249 PRO B C 1
ATOM 6195 O O . PRO B 1 249 ? 130.670 90.142 127.028 1.00 36.74 249 PRO B O 1
ATOM 6199 N N . ILE B 1 250 ? 131.164 91.814 128.462 1.00 32.13 250 ILE B N 1
ATOM 6200 C CA . ILE B 1 250 ? 130.219 92.748 127.863 1.00 32.13 250 ILE B CA 1
ATOM 6201 C C . ILE B 1 250 ? 130.769 93.246 126.534 1.00 32.13 250 ILE B C 1
ATOM 6202 O O . ILE B 1 250 ? 131.907 93.725 126.454 1.00 32.13 250 ILE B O 1
ATOM 6207 N N . SER B 1 251 ? 129.953 93.166 125.485 1.00 33.50 251 SER B N 1
ATOM 6208 C CA . SER B 1 251 ? 130.264 93.783 124.203 1.00 33.50 251 SER B CA 1
ATOM 6209 C C . SER B 1 251 ? 129.320 94.953 123.957 1.00 33.50 251 SER B C 1
ATOM 6210 O O . SER B 1 251 ? 128.098 94.770 123.925 1.00 33.50 251 SER B O 1
ATOM 6213 N N . LEU B 1 252 ? 129.882 96.145 123.789 1.00 32.90 252 LEU B N 1
ATOM 6214 C CA . LEU B 1 252 ? 129.089 97.337 123.524 1.00 32.90 252 LEU B CA 1
ATOM 6215 C C . LEU B 1 252 ? 129.302 97.791 122.084 1.00 32.90 252 LEU B C 1
ATOM 6216 O O . LEU B 1 252 ? 130.352 97.539 121.480 1.00 32.90 252 LEU B O 1
ATOM 6221 N N . LEU B 1 253 ? 128.307 98.516 121.566 1.00 34.07 253 LEU B N 1
ATOM 6222 C CA . LEU B 1 253 ? 128.330 99.092 120.225 1.00 34.07 253 LEU B CA 1
ATOM 6223 C C . LEU B 1 253 ? 128.514 100.603 120.315 1.00 34.07 253 LEU B C 1
ATOM 6224 O O . LEU B 1 253 ? 127.665 101.307 120.873 1.00 34.07 253 LEU B O 1
ATOM 6229 N N . LEU B 1 254 ? 129.623 101.088 119.765 1.00 35.32 254 LEU B N 1
ATOM 6230 C CA . LEU B 1 254 ? 130.077 102.468 119.897 1.00 35.32 254 LEU B CA 1
ATOM 6231 C C . LEU B 1 254 ? 129.872 103.227 118.592 1.00 35.32 254 LEU B C 1
ATOM 6232 O O . LEU B 1 254 ? 130.296 102.762 117.527 1.00 35.32 254 LEU B O 1
ATOM 6237 N N . SER B 1 255 ? 129.218 104.386 118.677 1.00 39.73 255 SER B N 1
ATOM 6238 C CA . SER B 1 255 ? 128.958 105.243 117.529 1.00 39.73 255 SER B CA 1
ATOM 6239 C C . SER B 1 255 ? 129.723 106.556 117.662 1.00 39.73 255 SER B C 1
ATOM 6240 O O . SER B 1 255 ? 129.966 107.042 118.770 1.00 39.73 255 SER B O 1
ATOM 6243 N N . THR B 1 256 ? 130.059 107.150 116.515 1.00 46.77 256 THR B N 1
ATOM 6244 C CA . THR B 1 256 ? 130.691 108.465 116.437 1.00 46.77 256 THR B CA 1
ATOM 6245 C C . THR B 1 256 ? 129.701 109.607 116.261 1.00 46.77 256 THR B C 1
ATOM 6246 O O . THR B 1 256 ? 130.130 110.761 116.150 1.00 46.77 256 THR B O 1
ATOM 6250 N N . GLN B 1 257 ? 128.406 109.317 116.210 1.00 48.10 257 GLN B N 1
ATOM 6251 C CA . GLN B 1 257 ? 127.406 110.345 115.964 1.00 48.10 257 GLN B CA 1
ATOM 6252 C C . GLN B 1 257 ? 127.271 111.240 117.190 1.00 48.10 257 GLN B C 1
ATOM 6253 O O . GLN B 1 257 ? 127.328 110.769 118.329 1.00 48.10 257 GLN B O 1
ATOM 6259 N N . ARG B 1 258 ? 127.123 112.542 116.961 1.00 48.03 258 ARG B N 1
ATOM 6260 C CA . ARG B 1 258 ? 126.747 113.433 118.049 1.00 48.03 258 ARG B CA 1
ATOM 6261 C C . ARG B 1 258 ? 125.784 114.487 117.529 1.00 48.03 258 ARG B C 1
ATOM 6262 O O . ARG B 1 258 ? 125.777 114.820 116.346 1.00 48.03 258 ARG B O 1
ATOM 6270 N N . ARG B 1 259 ? 124.983 115.035 118.437 1.00 51.52 259 ARG B N 1
ATOM 6271 C CA . ARG B 1 259 ? 124.017 116.058 118.063 1.00 51.52 259 ARG B CA 1
ATOM 6272 C C . ARG B 1 259 ? 124.692 117.404 117.830 1.00 51.52 259 ARG B C 1
ATOM 6273 O O . ARG B 1 259 ? 125.572 117.812 118.594 1.00 51.52 259 ARG B O 1
ATOM 6281 N N . LYS B 1 260 ? 124.274 118.098 116.768 1.00 51.94 260 LYS B N 1
ATOM 6282 C CA . LYS B 1 260 ? 124.759 119.452 116.486 1.00 51.94 260 LYS B CA 1
ATOM 6283 C C . LYS B 1 260 ? 124.004 120.436 117.381 1.00 51.94 260 LYS B C 1
ATOM 6284 O O . LYS B 1 260 ? 123.165 121.212 116.916 1.00 51.94 260 LYS B O 1
ATOM 6290 N N . ARG B 1 261 ? 124.367 120.428 118.670 1.00 50.51 261 ARG B N 1
ATOM 6291 C CA . ARG B 1 261 ? 123.675 121.171 119.733 1.00 50.51 261 ARG B CA 1
ATOM 6292 C C . ARG B 1 261 ? 122.178 120.845 119.712 1.00 50.51 261 ARG B C 1
ATOM 6293 O O . ARG B 1 261 ? 121.332 121.685 119.393 1.00 50.51 261 ARG B O 1
ATOM 6295 N N . ASN B 1 262 ? 121.889 119.571 120.005 1.00 53.29 262 ASN B N 1
ATOM 6296 C CA . ASN B 1 262 ? 120.572 118.928 120.058 1.00 53.29 262 ASN B CA 1
ATOM 6297 C C . ASN B 1 262 ? 119.883 118.838 118.698 1.00 53.29 262 ASN B C 1
ATOM 6298 O O . ASN B 1 262 ? 118.688 118.519 118.642 1.00 53.29 262 ASN B O 1
ATOM 6300 N N . LYS B 1 263 ? 120.592 119.107 117.601 1.00 53.61 263 LYS B N 1
ATOM 6301 C CA . LYS B 1 263 ? 120.081 118.865 116.257 1.00 53.61 263 LYS B CA 1
ATOM 6302 C C . LYS B 1 263 ? 120.440 117.440 115.822 1.00 53.61 263 LYS B C 1
ATOM 6303 O O . LYS B 1 263 ? 120.729 116.580 116.659 1.00 53.61 263 LYS B O 1
ATOM 6309 N N . GLY B 1 264 ? 120.394 117.172 114.513 1.00 51.71 264 GLY B N 1
ATOM 6310 C CA . GLY B 1 264 ? 120.652 115.837 114.005 1.00 51.71 264 GLY B CA 1
ATOM 6311 C C . GLY B 1 264 ? 122.083 115.363 114.194 1.00 51.71 264 GLY B C 1
ATOM 6312 O O . GLY B 1 264 ? 123.010 116.134 114.444 1.00 51.71 264 GLY B O 1
ATOM 6313 N N . TRP B 1 265 ? 122.240 114.043 114.074 1.00 52.50 265 TRP B N 1
ATOM 6314 C CA . TRP B 1 265 ? 123.519 113.369 114.280 1.00 52.50 265 TRP B CA 1
ATOM 6315 C C . TRP B 1 265 ? 124.529 113.702 113.183 1.00 52.50 265 TRP B C 1
ATOM 6316 O O . TRP B 1 265 ? 124.321 113.362 112.014 1.00 52.50 265 TRP B O 1
ATOM 6327 N N . SER B 1 266 ? 125.620 114.364 113.561 1.00 54.71 266 SER B N 1
ATOM 6328 C CA . SER B 1 266 ? 126.783 114.550 112.706 1.00 54.71 266 SER B CA 1
ATOM 6329 C C . SER B 1 266 ? 127.867 113.551 113.096 1.00 54.71 266 SER B C 1
ATOM 6330 O O . SER B 1 266 ? 128.079 113.285 114.284 1.00 54.71 266 SER B O 1
ATOM 6333 N N . LYS B 1 267 ? 128.527 112.981 112.089 1.00 54.78 267 LYS B N 1
ATOM 6334 C CA . LYS B 1 267 ? 129.684 112.120 112.313 1.00 54.78 267 LYS B CA 1
ATOM 6335 C C . LYS B 1 267 ? 130.882 112.940 112.786 1.00 54.78 267 LYS B C 1
ATOM 6336 O O . LYS B 1 267 ? 131.311 113.871 112.096 1.00 54.78 267 LYS B O 1
ATOM 6342 N N . ASP B 1 268 ? 131.423 112.602 113.956 1.00 55.83 268 ASP B N 1
ATOM 6343 C CA . ASP B 1 268 ? 132.654 113.215 114.449 1.00 55.83 268 ASP B CA 1
ATOM 6344 C C . ASP B 1 268 ? 133.842 112.413 113.922 1.00 55.83 268 ASP B C 1
ATOM 6345 O O . ASP B 1 268 ? 134.116 111.310 114.407 1.00 55.83 268 ASP B O 1
ATOM 6350 N N . GLU B 1 269 ? 134.547 112.960 112.929 1.00 54.70 269 GLU B N 1
ATOM 6351 C CA . GLU B 1 269 ? 135.686 112.268 112.333 1.00 54.70 269 GLU B CA 1
ATOM 6352 C C . GLU B 1 269 ? 136.986 112.455 113.118 1.00 54.70 269 GLU B C 1
ATOM 6353 O O . GLU B 1 269 ? 137.915 111.644 112.956 1.00 54.70 269 GLU B O 1
ATOM 6359 N N . GLY B 1 270 ? 137.019 113.420 114.049 1.00 56.50 270 GLY B N 1
ATOM 6360 C CA . GLY B 1 270 ? 138.211 113.657 114.851 1.00 56.50 270 GLY B CA 1
ATOM 6361 C C . GLY B 1 270 ? 138.547 112.530 115.802 1.00 56.50 270 GLY B C 1
ATOM 6362 O O . GLY B 1 270 ? 139.719 112.317 116.128 1.00 56.50 270 GLY B O 1
ATOM 6363 N N . THR B 1 271 ? 137.537 111.799 116.262 1.00 49.64 271 THR B N 1
ATOM 6364 C CA . THR B 1 271 ? 137.788 110.612 117.061 1.00 49.64 271 THR B CA 1
ATOM 6365 C C . THR B 1 271 ? 137.860 109.383 116.174 1.00 49.64 271 THR B C 1
ATOM 6366 O O . THR B 1 271 ? 138.569 108.425 116.503 1.00 49.64 271 THR B O 1
ATOM 6370 N N . GLU B 1 272 ? 137.123 109.417 115.057 1.00 51.43 272 GLU B N 1
ATOM 6371 C CA . GLU B 1 272 ? 136.955 108.256 114.189 1.00 51.43 272 GLU B CA 1
ATOM 6372 C C . GLU B 1 272 ? 138.275 107.865 113.530 1.00 51.43 272 GLU B C 1
ATOM 6373 O O . GLU B 1 272 ? 138.600 106.673 113.436 1.00 51.43 272 GLU B O 1
ATOM 6379 N N . ALA B 1 273 ? 139.077 108.868 113.136 1.00 52.36 273 ALA B N 1
ATOM 6380 C CA . ALA B 1 273 ? 140.416 108.608 112.599 1.00 52.36 273 ALA B CA 1
ATOM 6381 C C . ALA B 1 273 ? 141.324 107.959 113.639 1.00 52.36 273 ALA B C 1
ATOM 6382 O O . ALA B 1 273 ? 142.120 107.063 113.319 1.00 52.36 273 ALA B O 1
ATOM 6384 N N . GLU B 1 274 ? 141.180 108.363 114.901 1.00 52.43 274 GLU B N 1
ATOM 6385 C CA . GLU B 1 274 ? 141.992 107.778 115.959 1.00 52.43 274 GLU B CA 1
ATOM 6386 C C . GLU B 1 274 ? 141.560 106.352 116.263 1.00 52.43 274 GLU B C 1
ATOM 6387 O O . GLU B 1 274 ? 142.404 105.509 116.581 1.00 52.43 274 GLU B O 1
ATOM 6393 N N . ILE B 1 275 ? 140.262 106.055 116.149 1.00 49.28 275 ILE B N 1
ATOM 6394 C CA . ILE B 1 275 ? 139.821 104.671 116.327 1.00 49.28 275 ILE B CA 1
ATOM 6395 C C . ILE B 1 275 ? 140.323 103.791 115.180 1.00 49.28 275 ILE B C 1
ATOM 6396 O O . ILE B 1 275 ? 140.708 102.631 115.405 1.00 49.28 275 ILE B O 1
ATOM 6401 N N . LYS B 1 276 ? 140.393 104.342 113.956 1.00 52.53 276 LYS B N 1
ATOM 6402 C CA . LYS B 1 276 ? 141.000 103.608 112.841 1.00 52.53 276 LYS B CA 1
ATOM 6403 C C . LYS B 1 276 ? 142.469 103.330 113.120 1.00 52.53 276 LYS B C 1
ATOM 6404 O O . LYS B 1 276 ? 142.978 102.251 112.794 1.00 52.53 276 LYS B O 1
ATOM 6410 N N . LYS B 1 277 ? 143.166 104.299 113.713 1.00 53.49 277 LYS B N 1
ATOM 6411 C CA . LYS B 1 277 ? 144.555 104.068 114.095 1.00 53.49 277 LYS B CA 1
ATOM 6412 C C . LYS B 1 277 ? 144.664 103.057 115.240 1.00 53.49 277 LYS B C 1
ATOM 6413 O O . LYS B 1 277 ? 145.699 102.396 115.376 1.00 53.49 277 LYS B O 1
ATOM 6419 N N . VAL B 1 278 ? 143.619 102.926 116.067 1.00 52.25 278 VAL B N 1
ATOM 6420 C CA . VAL B 1 278 ? 143.607 101.893 117.109 1.00 52.25 278 VAL B CA 1
ATOM 6421 C C . VAL B 1 278 ? 143.511 100.490 116.502 1.00 52.25 278 VAL B C 1
ATOM 6422 O O . VAL B 1 278 ? 144.309 99.609 116.848 1.00 52.25 278 VAL B O 1
ATOM 6426 N N . MET B 1 279 ? 142.538 100.248 115.602 1.00 55.61 279 MET B N 1
ATOM 6427 C CA . MET B 1 279 ? 142.403 98.885 115.054 1.00 55.61 279 MET B CA 1
ATOM 6428 C C . MET B 1 279 ? 143.567 98.473 114.156 1.00 55.61 279 MET B C 1
ATOM 6429 O O . MET B 1 279 ? 143.841 97.273 114.030 1.00 55.61 279 MET B O 1
ATOM 6434 N N . ASN B 1 280 ? 144.246 99.423 113.512 1.00 57.58 280 ASN B N 1
ATOM 6435 C CA . ASN B 1 280 ? 145.247 99.071 112.507 1.00 57.58 280 ASN B CA 1
ATOM 6436 C C . ASN B 1 280 ? 146.528 98.495 113.104 1.00 57.58 280 ASN B C 1
ATOM 6437 O O . ASN B 1 280 ? 147.343 97.948 112.354 1.00 57.58 280 ASN B O 1
ATOM 6442 N N . GLY B 1 281 ? 146.724 98.595 114.417 1.00 54.31 281 GLY B N 1
ATOM 6443 C CA . GLY B 1 281 ? 147.798 97.877 115.077 1.00 54.31 281 GLY B CA 1
ATOM 6444 C C . GLY B 1 281 ? 148.608 98.720 116.037 1.00 54.31 281 GLY B C 1
ATOM 6445 O O . GLY B 1 281 ? 148.993 98.244 117.110 1.00 54.31 281 GLY B O 1
ATOM 6446 N N . ASP B 1 282 ? 148.882 99.969 115.672 1.00 56.43 282 ASP B N 1
ATOM 6447 C CA . ASP B 1 282 ? 149.445 100.914 116.623 1.00 56.43 282 ASP B CA 1
ATOM 6448 C C . ASP B 1 282 ? 148.346 101.437 117.550 1.00 56.43 282 ASP B C 1
ATOM 6449 O O . ASP B 1 282 ? 147.182 101.031 117.464 1.00 56.43 282 ASP B O 1
ATOM 6454 N N . TYR B 1 283 ? 148.736 102.361 118.437 1.00 54.67 283 TYR B N 1
ATOM 6455 C CA . TYR B 1 283 ? 147.862 103.026 119.413 1.00 54.67 283 TYR B CA 1
ATOM 6456 C C . TYR B 1 283 ? 147.137 102.014 120.308 1.00 54.67 283 TYR B C 1
ATOM 6457 O O . TYR B 1 283 ? 145.932 101.783 120.194 1.00 54.67 283 TYR B O 1
ATOM 6466 N N . GLN B 1 284 ? 147.916 101.384 121.184 1.00 57.65 284 GLN B N 1
ATOM 6467 C CA . GLN B 1 284 ? 147.350 100.446 122.144 1.00 57.65 284 GLN B CA 1
ATOM 6468 C C . GLN B 1 284 ? 146.679 101.220 123.274 1.00 57.65 284 GLN B C 1
ATOM 6469 O O . GLN B 1 284 ? 147.270 102.148 123.836 1.00 57.65 284 GLN B O 1
ATOM 6475 N N . THR B 1 285 ? 145.449 100.840 123.608 1.00 47.89 285 THR B N 1
ATOM 6476 C CA . THR B 1 285 ? 144.687 101.556 124.619 1.00 47.89 285 THR B CA 1
ATOM 6477 C C . THR B 1 285 ? 144.872 100.924 125.998 1.00 47.89 285 THR B C 1
ATOM 6478 O O . THR B 1 285 ? 145.270 99.764 126.136 1.00 47.89 285 THR B O 1
ATOM 6482 N N . SER B 1 286 ? 144.613 101.730 127.031 1.00 39.37 286 SER B N 1
ATOM 6483 C CA . SER B 1 286 ? 144.904 101.327 128.399 1.00 39.37 286 SER B CA 1
ATOM 6484 C C . SER B 1 286 ? 143.893 101.817 129.426 1.00 39.37 286 SER B C 1
ATOM 6485 O O . SER B 1 286 ? 144.099 101.573 130.620 1.00 39.37 286 SER B O 1
ATOM 6488 N N . TYR B 1 287 ? 142.811 102.479 129.016 1.00 25.88 287 TYR B N 1
ATOM 6489 C CA . TYR B 1 287 ? 141.908 103.114 129.974 1.00 25.88 287 TYR B CA 1
ATOM 6490 C C . TYR B 1 287 ? 140.550 103.327 129.318 1.00 25.88 287 TYR B C 1
ATOM 6491 O O . TYR B 1 287 ? 140.416 104.171 128.429 1.00 25.88 287 TYR B O 1
ATOM 6500 N N . ILE B 1 288 ? 139.554 102.550 129.743 1.00 24.00 288 ILE B N 1
ATOM 6501 C CA . ILE B 1 288 ? 138.208 102.636 129.187 1.00 24.00 288 ILE B CA 1
ATOM 6502 C C . ILE B 1 288 ? 137.270 103.122 130.283 1.00 24.00 288 ILE B C 1
ATOM 6503 O O . ILE B 1 288 ? 136.763 102.318 131.073 1.00 24.00 288 ILE B O 1
ATOM 6508 N N . GLU B 1 289 ? 137.019 104.427 130.345 1.00 17.81 289 GLU B N 1
ATOM 6509 C CA . GLU B 1 289 ? 136.031 104.939 131.282 1.00 17.81 289 GLU B CA 1
ATOM 6510 C C . GLU B 1 289 ? 134.624 104.902 130.696 1.00 17.81 289 GLU B C 1
ATOM 6511 O O . GLU B 1 289 ? 134.423 105.102 129.497 1.00 17.81 289 GLU B O 1
ATOM 6517 N N . VAL B 1 290 ? 133.646 104.652 131.565 1.00 15.80 290 VAL B N 1
ATOM 6518 C CA . VAL B 1 290 ? 132.225 104.791 131.256 1.00 15.80 290 VAL B CA 1
ATOM 6519 C C . VAL B 1 290 ? 131.671 105.905 132.133 1.00 15.80 290 VAL B C 1
ATOM 6520 O O . VAL B 1 290 ? 131.879 105.888 133.350 1.00 15.80 290 VAL B O 1
ATOM 6524 N N . LYS B 1 291 ? 130.921 106.835 131.544 1.00 18.16 291 LYS B N 1
ATOM 6525 C CA . LYS B 1 291 ? 130.355 107.927 132.327 1.00 18.16 291 LYS B CA 1
ATOM 6526 C C . LYS B 1 291 ? 129.096 108.422 131.638 1.00 18.16 291 LYS B C 1
ATOM 6527 O O . LYS B 1 291 ? 128.787 108.022 130.519 1.00 18.16 291 LYS B O 1
ATOM 6533 N N . ARG B 1 292 ? 128.318 109.230 132.349 1.00 24.21 292 ARG B N 1
ATOM 6534 C CA . ARG B 1 292 ? 127.143 109.813 131.723 1.00 24.21 292 ARG B CA 1
ATOM 6535 C C . ARG B 1 292 ? 127.544 111.005 130.851 1.00 24.21 292 ARG B C 1
ATOM 6536 O O . ARG B 1 292 ? 128.619 111.589 131.010 1.00 24.21 292 ARG B O 1
ATOM 6544 N N . GLY B 1 293 ? 126.662 111.363 129.918 1.00 31.52 293 GLY B N 1
ATOM 6545 C CA . GLY B 1 293 ? 126.958 112.460 129.001 1.00 31.52 293 GLY B CA 1
ATOM 6546 C C . GLY B 1 293 ? 126.812 113.822 129.666 1.00 31.52 293 GLY B C 1
ATOM 6547 O O . GLY B 1 293 ? 125.923 114.045 130.487 1.00 31.52 293 GLY B O 1
ATOM 6548 N N . SER B 1 294 ? 127.706 114.743 129.297 1.00 41.86 294 SER B N 1
ATOM 6549 C CA . SER B 1 294 ? 127.692 116.079 129.881 1.00 41.86 294 SER B CA 1
ATOM 6550 C C . SER B 1 294 ? 127.013 117.136 129.017 1.00 41.86 294 SER B C 1
ATOM 6551 O O . SER B 1 294 ? 126.617 118.179 129.551 1.00 41.86 294 SER B O 1
ATOM 6554 N N . LYS B 1 295 ? 126.867 116.907 127.714 1.00 47.18 295 LYS B N 1
ATOM 6555 C CA . LYS B 1 295 ? 126.333 117.945 126.843 1.00 47.18 295 LYS B CA 1
ATOM 6556 C C . LYS B 1 295 ? 124.808 118.001 126.921 1.00 47.18 295 LYS B C 1
ATOM 6557 O O . LYS B 1 295 ? 124.156 117.163 127.550 1.00 47.18 295 LYS B O 1
ATOM 6559 N N . ILE B 1 296 ? 124.240 119.018 126.269 1.00 49.00 296 ILE B N 1
ATOM 6560 C CA . ILE B 1 296 ? 122.791 119.170 126.228 1.00 49.00 296 ILE B CA 1
ATOM 6561 C C . ILE B 1 296 ? 122.166 118.127 125.309 1.00 49.00 296 ILE B C 1
ATOM 6562 O O . ILE B 1 296 ? 122.710 117.802 124.243 1.00 49.00 296 ILE B O 1
ATOM 6564 N N . CYS B 1 297 ? 121.012 117.601 125.739 1.00 48.94 297 CYS B N 1
ATOM 6565 C CA . CYS B 1 297 ? 120.320 116.442 125.151 1.00 48.94 297 CYS B CA 1
ATOM 6566 C C . CYS B 1 297 ? 121.226 115.217 125.024 1.00 48.94 297 CYS B C 1
ATOM 6567 O O . CYS B 1 297 ? 121.112 114.433 124.080 1.00 48.94 297 CYS B O 1
ATOM 6569 N N . GLU B 1 298 ? 122.116 115.036 126.001 1.00 47.20 298 GLU B N 1
ATOM 6570 C CA . GLU B 1 298 ? 122.922 113.828 126.114 1.00 47.20 298 GLU B CA 1
ATOM 6571 C C . GLU B 1 298 ? 123.056 113.340 127.547 1.00 47.20 298 GLU B C 1
ATOM 6572 O O . GLU B 1 298 ? 123.819 112.399 127.789 1.00 47.20 298 GLU B O 1
ATOM 6578 N N . LYS B 1 299 ? 122.367 113.971 128.502 1.00 43.28 299 LYS B N 1
ATOM 6579 C CA . LYS B 1 299 ? 122.533 113.689 129.923 1.00 43.28 299 LYS B CA 1
ATOM 6580 C C . LYS B 1 299 ? 122.068 112.289 130.303 1.00 43.28 299 LYS B C 1
ATOM 6581 O O . LYS B 1 299 ? 122.532 111.754 131.314 1.00 43.28 299 LYS B O 1
ATOM 6583 N N . SER B 1 300 ? 121.166 111.688 129.529 1.00 39.99 300 SER B N 1
ATOM 6584 C CA . SER B 1 300 ? 120.733 110.318 129.762 1.00 39.99 300 SER B CA 1
ATOM 6585 C C . SER B 1 300 ? 121.462 109.313 128.874 1.00 39.99 300 SER B C 1
ATOM 6586 O O . SER B 1 300 ? 120.995 108.179 128.722 1.00 39.99 300 SER B O 1
ATOM 6589 N N . ALA B 1 301 ? 122.592 109.701 128.286 1.00 33.18 301 ALA B N 1
ATOM 6590 C CA . ALA B 1 301 ? 123.336 108.849 127.366 1.00 33.18 301 ALA B CA 1
ATOM 6591 C C . ALA B 1 301 ? 124.650 108.444 128.019 1.00 33.18 301 ALA B C 1
ATOM 6592 O O . ALA B 1 301 ? 125.364 109.290 128.569 1.00 33.18 301 ALA B O 1
ATOM 6594 N N . TRP B 1 302 ? 124.964 107.152 127.955 1.00 24.30 302 TRP B N 1
ATOM 6595 C CA . TRP B 1 302 ? 126.181 106.601 128.546 1.00 24.30 302 TRP B CA 1
ATOM 6596 C C . TRP B 1 302 ? 127.327 106.653 127.540 1.00 24.30 302 TRP B C 1
ATOM 6597 O O . TRP B 1 302 ? 127.313 105.937 126.534 1.00 24.30 302 TRP B O 1
ATOM 6608 N N . MET B 1 303 ? 128.313 107.505 127.808 1.00 22.79 303 MET B N 1
ATOM 6609 C CA . MET B 1 303 ? 129.396 107.789 126.885 1.00 22.79 303 MET B CA 1
ATOM 6610 C C . MET B 1 303 ? 130.679 107.155 127.414 1.00 22.79 303 MET B C 1
ATOM 6611 O O . MET B 1 303 ? 130.925 107.131 128.627 1.00 22.79 303 MET B O 1
ATOM 6616 N N . LEU B 1 304 ? 131.497 106.653 126.494 1.00 20.78 304 LEU B N 1
ATOM 6617 C CA . LEU B 1 304 ? 132.618 105.770 126.799 1.00 20.78 304 LEU B CA 1
ATOM 6618 C C . LEU B 1 304 ? 133.910 106.428 126.320 1.00 20.78 304 LEU B C 1
ATOM 6619 O O . LEU B 1 304 ? 134.129 106.570 125.112 1.00 20.78 304 LEU B O 1
ATOM 6624 N N . ASN B 1 305 ? 134.724 106.886 127.266 1.00 20.80 305 ASN B N 1
ATOM 6625 C CA . ASN B 1 305 ? 135.990 107.556 126.984 1.00 20.80 305 ASN B CA 1
ATOM 6626 C C . ASN B 1 305 ? 137.113 106.528 126.873 1.00 20.80 305 ASN B C 1
ATOM 6627 O O . ASN B 1 305 ? 137.410 105.827 127.846 1.00 20.80 305 ASN B O 1
ATOM 6632 N N . LEU B 1 306 ? 137.741 106.437 125.700 1.00 25.09 306 LEU B N 1
ATOM 6633 C CA . LEU B 1 306 ? 139.000 105.709 125.566 1.00 25.09 306 LEU B CA 1
ATOM 6634 C C . LEU B 1 306 ? 140.152 106.686 125.774 1.00 25.09 306 LEU B C 1
ATOM 6635 O O . LEU B 1 306 ? 140.396 107.548 124.927 1.00 25.09 306 LEU B O 1
ATOM 6640 N N . SER B 1 307 ? 140.847 106.570 126.904 1.00 31.61 307 SER B N 1
ATOM 6641 C CA . SER B 1 307 ? 142.063 107.338 127.127 1.00 31.61 307 SER B CA 1
ATOM 6642 C C . SER B 1 307 ? 143.241 106.558 126.560 1.00 31.61 307 SER B C 1
ATOM 6643 O O . SER B 1 307 ? 143.364 105.351 126.795 1.00 31.61 307 SER B O 1
ATOM 6646 N N . ILE B 1 308 ? 144.102 107.244 125.818 1.00 39.53 308 ILE B N 1
ATOM 6647 C CA . ILE B 1 308 ? 145.233 106.618 125.148 1.00 39.53 308 ILE B CA 1
ATOM 6648 C C . ILE B 1 308 ? 146.443 107.539 125.262 1.00 39.53 308 ILE B C 1
ATOM 6649 O O . ILE B 1 308 ? 146.309 108.769 125.263 1.00 39.53 308 ILE B O 1
ATOM 6654 N N . ASP B 1 309 ? 147.618 106.944 125.445 1.00 44.59 309 ASP B N 1
ATOM 6655 C CA . ASP B 1 309 ? 148.822 107.694 125.771 1.00 44.59 309 ASP B CA 1
ATOM 6656 C C . ASP B 1 309 ? 149.729 107.803 124.548 1.00 44.59 309 ASP B C 1
ATOM 6657 O O . ASP B 1 309 ? 150.046 106.800 123.902 1.00 44.59 309 ASP B O 1
ATOM 6662 N N . VAL B 1 310 ? 150.120 109.030 124.217 1.00 43.77 310 VAL B N 1
ATOM 6663 C CA . VAL B 1 310 ? 151.061 109.278 123.128 1.00 43.77 310 VAL B CA 1
ATOM 6664 C C . VAL B 1 310 ? 152.282 109.997 123.695 1.00 43.77 310 VAL B C 1
ATOM 6665 O O . VAL B 1 310 ? 152.158 110.733 124.687 1.00 43.77 310 VAL B O 1
ATOM 6669 N N . PRO B 1 311 ? 153.481 109.779 123.157 1.00 45.41 311 PRO B N 1
ATOM 6670 C CA . PRO B 1 311 ? 154.653 110.476 123.691 1.00 45.41 311 PRO B CA 1
ATOM 6671 C C . PRO B 1 311 ? 154.717 111.910 123.194 1.00 45.41 311 PRO B C 1
ATOM 6672 O O . PRO B 1 311 ? 154.256 112.239 122.099 1.00 45.41 311 PRO B O 1
ATOM 6676 N N . LYS B 1 312 ? 155.293 112.774 124.030 1.00 44.72 312 LYS B N 1
ATOM 6677 C CA . LYS B 1 312 ? 155.486 114.169 123.653 1.00 44.72 312 LYS B CA 1
ATOM 6678 C C . LYS B 1 312 ? 156.566 114.310 122.581 1.00 44.72 312 LYS B C 1
ATOM 6679 O O . LYS B 1 312 ? 157.763 114.386 122.879 1.00 44.72 312 LYS B O 1
ATOM 6685 N N . ILE B 1 313 ? 156.147 114.340 121.318 1.00 48.70 313 ILE B N 1
ATOM 6686 C CA . ILE B 1 313 ? 157.060 114.330 120.181 1.00 48.70 313 ILE B CA 1
ATOM 6687 C C . ILE B 1 313 ? 156.787 115.573 119.346 1.00 48.70 313 ILE B C 1
ATOM 6688 O O . ILE B 1 313 ? 155.655 115.788 118.895 1.00 48.70 313 ILE B O 1
ATOM 6693 N N . ASP B 1 314 ? 157.819 116.386 119.143 1.00 53.43 314 ASP B N 1
ATOM 6694 C CA . ASP B 1 314 ? 157.691 117.590 118.340 1.00 53.43 314 ASP B CA 1
ATOM 6695 C C . ASP B 1 314 ? 157.837 117.256 116.856 1.00 53.43 314 ASP B C 1
ATOM 6696 O O . ASP B 1 314 ? 158.252 116.158 116.474 1.00 53.43 314 ASP B O 1
ATOM 6701 N N . LYS B 1 315 ? 157.487 118.224 116.011 1.00 51.72 315 LYS B N 1
ATOM 6702 C CA . LYS B 1 315 ? 157.788 118.146 114.588 1.00 51.72 315 LYS B CA 1
ATOM 6703 C C . LYS B 1 315 ? 158.847 119.147 114.146 1.00 51.72 315 LYS B C 1
ATOM 6704 O O . LYS B 1 315 ? 159.657 118.828 113.271 1.00 51.72 315 LYS B O 1
ATOM 6710 N N . GLY B 1 316 ? 158.914 120.312 114.784 1.00 47.47 316 GLY B N 1
ATOM 6711 C CA . GLY B 1 316 ? 159.803 121.363 114.331 1.00 47.47 316 GLY B CA 1
ATOM 6712 C C . GLY B 1 316 ? 159.117 122.305 113.364 1.00 47.47 316 GLY B C 1
ATOM 6713 O O . GLY B 1 316 ? 157.952 122.664 113.556 1.00 47.47 316 GLY B O 1
ATOM 6714 N N . VAL B 1 317 ? 159.834 122.710 112.317 1.00 43.11 317 VAL B N 1
ATOM 6715 C CA . VAL B 1 317 ? 159.264 123.466 111.209 1.00 43.11 317 VAL B CA 1
ATOM 6716 C C . VAL B 1 317 ? 159.721 122.824 109.906 1.00 43.11 317 VAL B C 1
ATOM 6717 O O . VAL B 1 317 ? 160.815 122.258 109.816 1.00 43.11 317 VAL B O 1
ATOM 6721 N N . ASP B 1 318 ? 158.853 122.884 108.899 1.00 42.85 318 ASP B N 1
ATOM 6722 C CA . ASP B 1 318 ? 159.148 122.355 107.581 1.00 42.85 318 ASP B CA 1
ATOM 6723 C C . ASP B 1 318 ? 158.990 123.445 106.529 1.00 42.85 318 ASP B C 1
ATOM 6724 O O . ASP B 1 318 ? 157.985 124.170 106.540 1.00 42.85 318 ASP B O 1
ATOM 6729 N N . PRO B 1 319 ? 159.955 123.609 105.620 1.00 41.99 319 PRO B N 1
ATOM 6730 C CA . PRO B 1 319 ? 159.920 124.738 104.679 1.00 41.99 319 PRO B CA 1
ATOM 6731 C C . PRO B 1 319 ? 158.956 124.564 103.514 1.00 41.99 319 PRO B C 1
ATOM 6732 O O . PRO B 1 319 ? 158.908 125.440 102.643 1.00 41.99 319 PRO B O 1
ATOM 6736 N N . SER B 1 320 ? 158.194 123.469 103.463 1.00 41.86 320 SER B N 1
ATOM 6737 C CA . SER B 1 320 ? 157.150 123.333 102.453 1.00 41.86 320 SER B CA 1
ATOM 6738 C C . SER B 1 320 ? 155.927 124.181 102.786 1.00 41.86 320 SER B C 1
ATOM 6739 O O . SER B 1 320 ? 155.287 124.729 101.881 1.00 41.86 320 SER B O 1
ATOM 6742 N N . ILE B 1 321 ? 155.585 124.297 104.069 1.00 36.54 321 ILE B N 1
ATOM 6743 C CA . ILE B 1 321 ? 154.485 125.164 104.477 1.00 36.54 321 ILE B CA 1
ATOM 6744 C C . ILE B 1 321 ? 154.931 126.616 104.381 1.00 36.54 321 ILE B C 1
ATOM 6745 O O . ILE B 1 321 ? 156.030 126.975 104.823 1.00 36.54 321 ILE B O 1
ATOM 6750 N N . ILE B 1 322 ? 154.078 127.461 103.804 1.00 33.87 322 ILE B N 1
ATOM 6751 C CA . ILE B 1 322 ? 154.422 128.849 103.514 1.00 33.87 322 ILE B CA 1
ATOM 6752 C C . ILE B 1 322 ? 153.302 129.735 104.045 1.00 33.87 322 ILE B C 1
ATOM 6753 O O . ILE B 1 322 ? 152.136 129.551 103.675 1.00 33.87 322 ILE B O 1
ATOM 6758 N N . GLY B 1 323 ? 153.648 130.693 104.908 1.00 30.68 323 GLY B N 1
ATOM 6759 C CA . GLY B 1 323 ? 152.686 131.614 105.467 1.00 30.68 323 GLY B CA 1
ATOM 6760 C C . GLY B 1 323 ? 152.902 133.039 104.973 1.00 30.68 323 GLY B C 1
ATOM 6761 O O . GLY B 1 323 ? 153.885 133.360 104.307 1.00 30.68 323 GLY B O 1
ATOM 6762 N N . GLY B 1 324 ? 151.946 133.901 105.318 1.00 27.38 324 GLY B N 1
ATOM 6763 C CA . GLY B 1 324 ? 151.988 135.287 104.900 1.00 27.38 324 GLY B CA 1
ATOM 6764 C C . GLY B 1 324 ? 151.291 136.250 105.841 1.00 27.38 324 GLY B C 1
ATOM 6765 O O . GLY B 1 324 ? 150.263 135.916 106.445 1.00 27.38 324 GLY B O 1
ATOM 6766 N N . ILE B 1 325 ? 151.850 137.453 105.972 1.00 27.16 325 ILE B N 1
ATOM 6767 C CA . ILE B 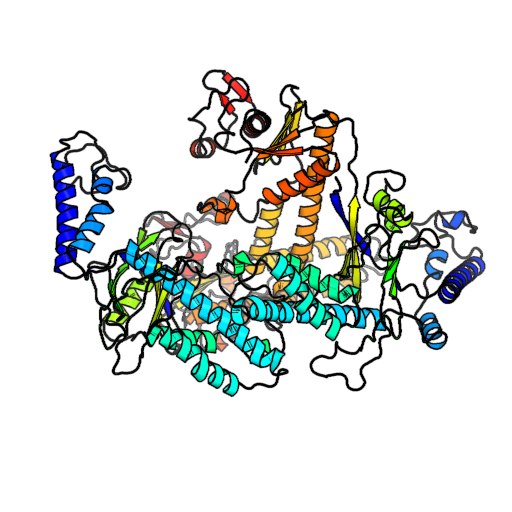1 325 ? 151.321 138.504 106.835 1.00 27.16 325 ILE B CA 1
ATOM 6768 C C . ILE B 1 325 ? 150.953 139.691 105.955 1.00 27.16 325 ILE B C 1
ATOM 6769 O O . ILE B 1 325 ? 151.776 140.148 105.153 1.00 27.16 325 ILE B O 1
ATOM 6774 N N . ASP B 1 326 ? 149.726 140.190 106.098 1.00 32.15 326 ASP B N 1
ATOM 6775 C CA . ASP B 1 326 ? 149.290 141.348 105.331 1.00 32.15 326 ASP B CA 1
ATOM 6776 C C . ASP B 1 326 ? 148.389 142.206 106.205 1.00 32.15 326 ASP B C 1
ATOM 6777 O O . ASP B 1 326 ? 147.640 141.688 107.033 1.00 32.15 326 ASP B O 1
ATOM 6782 N N . VAL B 1 327 ? 148.450 143.525 106.003 1.00 32.43 327 VAL B N 1
ATOM 6783 C CA . VAL B 1 327 ? 147.599 144.423 106.777 1.00 32.43 327 VAL B CA 1
ATOM 6784 C C . VAL B 1 327 ? 146.147 144.319 106.318 1.00 32.43 327 VAL B C 1
ATOM 6785 O O . VAL B 1 327 ? 145.833 143.901 105.197 1.00 32.43 327 VAL B O 1
ATOM 6789 N N . GLY B 1 328 ? 145.245 144.686 107.224 1.00 35.19 328 GLY B N 1
ATOM 6790 C CA . GLY B 1 328 ? 143.822 144.649 106.959 1.00 35.19 328 GLY B CA 1
ATOM 6791 C C . GLY B 1 328 ? 143.216 146.026 107.116 1.00 35.19 328 GLY B C 1
ATOM 6792 O O . GLY B 1 328 ? 143.943 147.021 107.179 1.00 35.19 328 GLY B O 1
ATOM 6793 N N . VAL B 1 329 ? 141.891 146.102 107.194 1.00 41.63 329 VAL B N 1
ATOM 6794 C CA . VAL B 1 329 ? 141.208 147.385 107.285 1.00 41.63 329 VAL B CA 1
ATOM 6795 C C . VAL B 1 329 ? 140.406 147.535 108.570 1.00 41.63 329 VAL B C 1
ATOM 6796 O O . VAL B 1 329 ? 140.175 148.675 109.007 1.00 41.63 329 VAL B O 1
ATOM 6800 N N . LYS B 1 330 ? 139.975 146.440 109.196 1.00 46.11 330 LYS B N 1
ATOM 6801 C CA . LYS B 1 330 ? 139.393 146.471 110.528 1.00 46.11 330 LYS B CA 1
ATOM 6802 C C . LYS B 1 330 ? 140.327 145.920 111.595 1.00 46.11 330 LYS B C 1
ATOM 6803 O O . LYS B 1 330 ? 140.025 146.051 112.787 1.00 46.11 330 LYS B O 1
ATOM 6809 N N . SER B 1 331 ? 141.446 145.309 111.202 1.00 32.24 331 SER B N 1
ATOM 6810 C CA . SER B 1 331 ? 142.436 144.758 112.112 1.00 32.24 331 SER B CA 1
ATOM 6811 C C . SER B 1 331 ? 143.835 145.012 111.565 1.00 32.24 331 SER B C 1
ATOM 6812 O O . SER B 1 331 ? 144.041 144.920 110.345 1.00 32.24 331 SER B O 1
ATOM 6815 N N . PRO B 1 332 ? 144.795 145.376 112.431 1.00 26.50 332 PRO B N 1
ATOM 6816 C CA . PRO B 1 332 ? 146.090 145.879 111.933 1.00 26.50 332 PRO B CA 1
ATOM 6817 C C . PRO B 1 332 ? 146.923 144.854 111.175 1.00 26.50 332 PRO B C 1
ATOM 6818 O O . PRO B 1 332 ? 147.629 145.237 110.234 1.00 26.50 332 PRO B O 1
ATOM 6822 N N . LEU B 1 333 ? 146.864 143.571 111.536 1.00 24.55 333 LEU B N 1
ATOM 6823 C CA . LEU B 1 333 ? 147.670 142.560 110.860 1.00 24.55 333 LEU B CA 1
ATOM 6824 C C . LEU B 1 333 ? 146.894 141.255 110.775 1.00 24.55 333 LEU B C 1
ATOM 6825 O O . LEU B 1 333 ? 146.366 140.774 111.781 1.00 24.55 333 LEU B O 1
ATOM 6830 N N . VAL B 1 334 ? 146.831 140.693 109.570 1.00 26.40 334 VAL B N 1
ATOM 6831 C CA . VAL B 1 334 ? 146.161 139.426 109.294 1.00 26.40 334 VAL B CA 1
ATOM 6832 C C . VAL B 1 334 ? 147.206 138.426 108.812 1.00 26.40 334 VAL B C 1
ATOM 6833 O O . VAL B 1 334 ? 147.915 138.688 107.831 1.00 26.40 334 VAL B O 1
ATOM 6837 N N . CYS B 1 335 ? 147.306 137.291 109.495 1.00 27.47 335 CYS B N 1
ATOM 6838 C CA . CYS B 1 335 ? 148.167 136.197 109.069 1.00 27.47 335 CYS B CA 1
ATOM 6839 C C . CYS B 1 335 ? 147.343 135.134 108.346 1.00 27.47 335 CYS B C 1
ATOM 6840 O O . CYS B 1 335 ? 146.127 135.032 108.531 1.00 27.47 335 CYS B O 1
ATOM 6843 N N . ALA B 1 336 ? 148.027 134.320 107.538 1.00 31.36 336 ALA B N 1
ATOM 6844 C CA . ALA B 1 336 ? 147.341 133.364 106.673 1.00 31.36 336 ALA B CA 1
ATOM 6845 C C . ALA B 1 336 ? 148.325 132.320 106.167 1.00 31.36 336 ALA B C 1
ATOM 6846 O O . ALA B 1 336 ? 149.518 132.591 106.029 1.00 31.36 336 ALA B O 1
ATOM 6848 N N . ILE B 1 337 ? 147.816 131.110 105.928 1.00 33.49 337 ILE B N 1
ATOM 6849 C CA . ILE B 1 337 ? 148.582 130.046 105.289 1.00 33.49 337 ILE B CA 1
ATOM 6850 C C . ILE B 1 337 ? 147.823 129.607 104.041 1.00 33.49 337 ILE B C 1
ATOM 6851 O O . ILE B 1 337 ? 146.589 129.649 103.997 1.00 33.49 337 ILE B O 1
ATOM 6856 N N . ASN B 1 338 ? 148.575 129.159 103.029 1.00 37.50 338 ASN B N 1
ATOM 6857 C CA . ASN B 1 338 ? 148.028 128.959 101.689 1.00 37.50 338 ASN B CA 1
ATOM 6858 C C . ASN B 1 338 ? 147.135 127.723 101.613 1.00 37.50 338 ASN B C 1
ATOM 6859 O O . ASN B 1 338 ? 145.998 127.799 101.133 1.00 37.50 338 ASN B O 1
ATOM 6864 N N . ASN B 1 339 ? 147.624 126.575 102.080 1.00 40.16 339 ASN B N 1
ATOM 6865 C CA . ASN B 1 339 ? 146.922 125.315 101.880 1.00 40.16 339 ASN B CA 1
ATOM 6866 C C . ASN B 1 339 ? 145.989 124.966 103.030 1.00 40.16 339 ASN B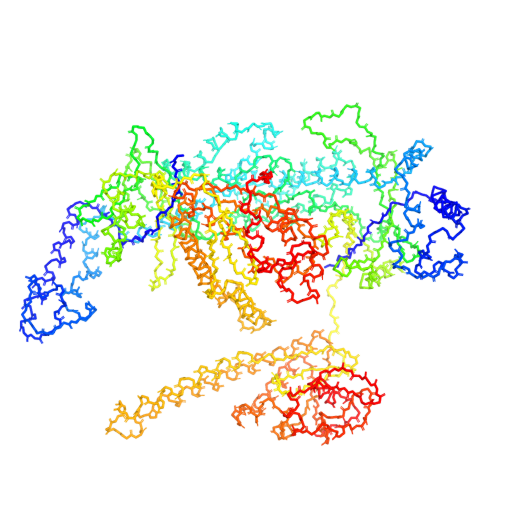 C 1
ATOM 6867 O O . ASN B 1 339 ? 145.217 124.008 102.913 1.00 40.16 339 ASN B O 1
ATOM 6872 N N . ALA B 1 340 ? 146.039 125.711 104.127 1.00 40.79 340 ALA B N 1
ATOM 6873 C CA . ALA B 1 340 ? 145.163 125.520 105.271 1.00 40.79 340 ALA B CA 1
ATOM 6874 C C . ALA B 1 340 ? 144.173 126.677 105.334 1.00 40.79 340 ALA B C 1
ATOM 6875 O O . ALA B 1 340 ? 144.177 127.575 104.487 1.00 40.79 340 ALA B O 1
ATOM 6877 N N . PHE B 1 341 ? 143.310 126.656 106.348 1.00 54.30 341 PHE B N 1
ATOM 6878 C CA . PHE B 1 341 ? 142.498 127.836 106.615 1.00 54.30 341 PHE B CA 1
ATOM 6879 C C . PHE B 1 341 ? 143.339 128.790 107.447 1.00 54.30 341 PHE B C 1
ATOM 6880 O O . PHE B 1 341 ? 143.867 129.769 106.910 1.00 54.30 341 PHE B O 1
ATOM 6888 N N . SER B 1 342 ? 143.496 128.455 108.738 1.00 42.01 342 SER B N 1
ATOM 6889 C CA . SER B 1 342 ? 144.460 128.992 109.701 1.00 42.01 342 SER B CA 1
ATOM 6890 C C . SER B 1 342 ? 144.749 130.488 109.616 1.00 42.01 342 SER B C 1
ATOM 6891 O O . SER B 1 342 ? 145.864 130.879 109.257 1.00 42.01 342 SER B O 1
ATOM 6894 N N . ARG B 1 343 ? 143.773 131.336 109.923 1.00 42.58 343 ARG B N 1
ATOM 6895 C CA . ARG B 1 343 ? 144.056 132.759 110.026 1.00 42.58 343 ARG B CA 1
ATOM 6896 C C . ARG B 1 343 ? 144.285 133.139 111.481 1.00 42.58 343 ARG B C 1
ATOM 6897 O O . ARG B 1 343 ? 143.951 132.395 112.406 1.00 42.58 343 ARG B O 1
ATOM 6905 N N . TYR B 1 344 ? 144.873 134.320 111.671 1.00 28.45 344 TYR B N 1
ATOM 6906 C CA . TYR B 1 344 ? 145.135 134.839 113.012 1.00 28.45 344 TYR B CA 1
ATOM 6907 C C . TYR B 1 344 ? 145.056 136.361 112.885 1.00 28.45 344 TYR B C 1
ATOM 6908 O O . TYR B 1 344 ? 146.038 137.016 112.531 1.00 28.45 344 TYR B O 1
ATOM 6917 N N . SER B 1 345 ? 143.880 136.909 113.173 1.00 30.17 345 SER B N 1
ATOM 6918 C CA . SER B 1 345 ? 143.652 138.342 113.047 1.00 30.17 345 SER B CA 1
ATOM 6919 C C . SER B 1 345 ? 143.962 139.051 114.360 1.00 30.17 345 SER B C 1
ATOM 6920 O O . SER B 1 345 ? 143.330 138.776 115.385 1.00 30.17 345 SER B O 1
ATOM 6923 N N . ILE B 1 346 ? 144.941 139.958 114.322 1.00 22.91 346 ILE B N 1
ATOM 6924 C CA . ILE B 1 346 ? 145.370 140.662 115.525 1.00 22.91 346 ILE B CA 1
ATOM 6925 C C . ILE B 1 346 ? 144.309 141.694 115.886 1.00 22.91 346 ILE B C 1
ATOM 6926 O O . ILE B 1 346 ? 143.879 142.484 115.035 1.00 22.91 346 ILE B O 1
ATOM 6931 N N . SER B 1 347 ? 143.854 141.672 117.136 1.00 24.58 347 SER B N 1
ATOM 6932 C CA . SER B 1 347 ? 142.728 142.512 117.503 1.00 24.58 347 SER B CA 1
ATOM 6933 C C . SER B 1 347 ? 143.168 143.965 117.665 1.00 24.58 347 SER B C 1
ATOM 6934 O O . SER B 1 347 ? 144.349 144.271 117.853 1.00 24.58 347 SER B O 1
ATOM 6937 N N . ASP B 1 348 ? 142.189 144.869 117.594 1.00 29.56 348 ASP B N 1
ATOM 6938 C CA . ASP B 1 348 ? 142.460 146.295 117.497 1.00 29.56 348 ASP B CA 1
ATOM 6939 C C . ASP B 1 348 ? 142.170 147.029 118.799 1.00 29.56 348 ASP B C 1
ATOM 6940 O O . ASP B 1 348 ? 142.669 148.144 118.989 1.00 29.56 348 ASP B O 1
ATOM 6945 N N . ASN B 1 349 ? 141.423 146.396 119.711 1.00 25.96 349 ASN B N 1
ATOM 6946 C CA . ASN B 1 349 ? 140.706 147.098 120.775 1.00 25.96 349 ASN B CA 1
ATOM 6947 C C . ASN B 1 349 ? 141.638 147.750 121.789 1.00 25.96 349 ASN B C 1
ATOM 6948 O O . ASN B 1 349 ? 141.329 148.832 122.299 1.00 25.96 349 ASN B O 1
ATOM 6953 N N . ASP B 1 350 ? 142.785 147.133 122.079 1.00 23.54 350 ASP B N 1
ATOM 6954 C CA . ASP B 1 350 ? 143.691 147.744 123.044 1.00 23.54 350 ASP B CA 1
ATOM 6955 C C . ASP B 1 350 ? 144.449 148.916 122.433 1.00 23.54 350 ASP B C 1
ATOM 6956 O O . ASP B 1 350 ? 144.667 149.930 123.107 1.00 23.54 350 ASP B O 1
ATOM 6961 N N . LEU B 1 351 ? 144.813 148.800 121.150 1.00 22.95 351 LEU B N 1
ATOM 6962 C CA . LEU B 1 351 ? 145.349 149.930 120.395 1.00 22.95 351 LEU B CA 1
ATOM 6963 C C . LEU B 1 351 ? 144.336 151.067 120.342 1.00 22.95 351 LEU B C 1
ATOM 6964 O O . LEU B 1 351 ? 144.681 152.234 120.567 1.00 22.95 351 LEU B O 1
ATOM 6969 N N . PHE B 1 352 ? 143.077 150.732 120.035 1.00 27.83 352 PHE B N 1
ATOM 6970 C CA . PHE B 1 352 ? 142.021 151.728 119.886 1.00 27.83 352 PHE B CA 1
ATOM 6971 C C . PHE B 1 352 ? 141.732 152.434 121.206 1.00 27.83 352 PHE B C 1
ATOM 6972 O O . PHE B 1 352 ? 141.550 153.655 121.231 1.00 27.83 352 PHE B O 1
ATOM 6980 N N . HIS B 1 353 ? 141.738 151.700 122.322 1.00 20.57 353 HIS B N 1
ATOM 6981 C CA . HIS B 1 353 ? 141.430 152.322 123.606 1.00 20.57 353 HIS B CA 1
ATOM 6982 C C . HIS B 1 353 ? 142.621 153.102 124.152 1.00 20.57 353 HIS B C 1
ATOM 6983 O O . HIS B 1 353 ? 142.423 154.140 124.803 1.00 20.57 353 HIS B O 1
ATOM 6990 N N . PHE B 1 354 ? 143.851 152.629 123.893 1.00 19.40 354 PHE B N 1
ATOM 6991 C CA . PHE B 1 354 ? 145.039 153.420 124.201 1.00 19.40 354 PHE B CA 1
ATOM 6992 C C . PHE B 1 354 ? 145.023 154.735 123.438 1.00 19.40 354 PHE B C 1
ATOM 6993 O O . PHE B 1 354 ? 145.319 155.794 124.005 1.00 19.40 354 PHE B O 1
ATOM 7001 N N . ASN B 1 355 ? 144.684 154.684 122.146 1.00 19.57 355 ASN B N 1
ATOM 7002 C CA . ASN B 1 355 ? 144.647 155.891 121.333 1.00 19.57 355 ASN B CA 1
ATOM 7003 C C . ASN B 1 355 ? 143.500 156.795 121.764 1.00 19.57 355 ASN B C 1
ATOM 7004 O O . ASN B 1 355 ? 143.628 158.020 121.721 1.00 19.57 355 ASN B O 1
ATOM 7009 N N . LYS B 1 356 ? 142.398 156.202 122.229 1.00 21.76 356 LYS B N 1
ATOM 7010 C CA . LYS B 1 356 ? 141.264 156.980 122.712 1.00 21.76 356 LYS B CA 1
ATOM 7011 C C . LYS B 1 356 ? 141.607 157.741 123.987 1.00 21.76 356 LYS B C 1
ATOM 7012 O O . LYS B 1 356 ? 141.321 158.945 124.099 1.00 21.76 356 LYS B O 1
ATOM 7018 N N . LYS B 1 357 ? 142.338 157.096 124.900 1.00 21.59 357 LYS B N 1
ATOM 7019 C CA . LYS B 1 357 ? 142.768 157.805 126.098 1.00 21.59 357 LYS B CA 1
ATOM 7020 C C . LYS B 1 357 ? 143.871 158.815 125.802 1.00 21.59 357 LYS B C 1
ATOM 7021 O O . LYS B 1 357 ? 143.898 159.888 126.417 1.00 21.59 357 LYS B O 1
ATOM 7027 N N . MET B 1 358 ? 144.764 158.510 124.851 1.00 20.05 358 MET B N 1
ATOM 7028 C CA . MET B 1 358 ? 145.833 159.451 124.526 1.00 20.05 358 MET B CA 1
ATOM 7029 C C . MET B 1 358 ? 145.298 160.697 123.832 1.00 20.05 358 MET B C 1
ATOM 7030 O O . MET B 1 358 ? 145.762 161.808 124.105 1.00 20.05 358 MET B O 1
ATOM 7035 N N . PHE B 1 359 ? 144.290 160.543 122.969 1.00 25.38 359 PHE B N 1
ATOM 7036 C CA . PHE B 1 359 ? 143.671 161.713 122.357 1.00 25.38 359 PHE B CA 1
ATOM 7037 C C . PHE B 1 359 ? 142.809 162.480 123.350 1.00 25.38 359 PHE B C 1
ATOM 7038 O O . PHE B 1 359 ? 142.667 163.699 123.213 1.00 25.38 359 PHE B O 1
ATOM 7046 N N . ALA B 1 360 ? 142.260 161.811 124.371 1.00 23.03 360 ALA B N 1
ATOM 7047 C CA . ALA B 1 360 ? 141.535 162.565 125.391 1.00 23.03 360 ALA B CA 1
ATOM 7048 C C . ALA B 1 360 ? 142.489 163.386 126.258 1.00 23.03 360 ALA B C 1
ATOM 7049 O O . ALA B 1 360 ? 142.211 164.558 126.559 1.00 23.03 360 ALA B O 1
ATOM 7051 N N . ARG B 1 361 ? 143.643 162.813 126.617 1.00 25.10 361 ARG B N 1
ATOM 7052 C CA . ARG B 1 361 ? 144.660 163.578 127.339 1.00 25.10 361 ARG B CA 1
ATOM 7053 C C . ARG B 1 361 ? 145.270 164.685 126.487 1.00 25.10 361 ARG B C 1
ATOM 7054 O O . ARG B 1 361 ? 145.622 165.745 127.020 1.00 25.10 361 ARG B O 1
ATOM 7062 N N . ARG B 1 362 ? 145.401 164.467 125.174 1.00 25.76 362 ARG B N 1
ATOM 7063 C CA . ARG B 1 362 ? 145.849 165.536 124.286 1.00 25.76 362 ARG B CA 1
ATOM 7064 C C . ARG B 1 362 ? 144.823 166.661 124.207 1.00 25.76 362 ARG B C 1
ATOM 7065 O O . ARG B 1 362 ? 145.182 167.838 124.307 1.00 25.76 362 ARG B O 1
ATOM 7073 N N . ARG B 1 363 ? 143.541 166.318 124.024 1.00 30.36 363 ARG B N 1
ATOM 7074 C CA . ARG B 1 363 ? 142.489 167.330 123.938 1.00 30.36 363 ARG B CA 1
ATOM 7075 C C . ARG B 1 363 ? 142.330 168.100 125.247 1.00 30.36 363 ARG B C 1
ATOM 7076 O O . ARG B 1 363 ? 141.902 169.260 125.241 1.00 30.36 363 ARG B O 1
ATOM 7084 N N . ILE B 1 364 ? 142.711 167.493 126.372 1.00 29.39 364 ILE B N 1
ATOM 7085 C CA . ILE B 1 364 ? 142.645 168.208 127.642 1.00 29.39 364 ILE B CA 1
ATOM 7086 C C . ILE B 1 364 ? 143.873 169.093 127.849 1.00 29.39 364 ILE B C 1
ATOM 7087 O O . ILE B 1 364 ? 143.739 170.291 128.125 1.00 29.39 364 ILE B O 1
ATOM 7092 N N . LEU B 1 365 ? 145.083 168.538 127.703 1.00 33.73 365 LEU B N 1
ATOM 7093 C CA . LEU B 1 365 ? 146.294 169.328 127.940 1.00 33.73 365 LEU B CA 1
ATOM 7094 C C . LEU B 1 365 ? 146.554 170.415 126.897 1.00 33.73 365 LEU B C 1
ATOM 7095 O O . LEU B 1 365 ? 147.363 171.312 127.158 1.00 33.73 365 LEU B O 1
ATOM 7100 N N . LEU B 1 366 ? 145.910 170.368 125.735 1.00 36.62 366 LEU B N 1
ATOM 7101 C CA . LEU B 1 366 ? 145.961 171.481 124.791 1.00 36.62 366 LEU B CA 1
ATOM 7102 C C . LEU B 1 366 ? 144.803 172.456 124.961 1.00 36.62 366 LEU B C 1
ATOM 7103 O O . LEU B 1 366 ? 144.723 173.434 124.210 1.00 36.62 366 LEU B O 1
ATOM 7108 N N . LYS B 1 367 ? 143.910 172.221 125.921 1.00 42.57 367 LYS B N 1
ATOM 7109 C CA . LYS B 1 367 ? 142.826 173.149 126.223 1.00 42.57 367 LYS B CA 1
ATOM 7110 C C . LYS B 1 367 ? 143.030 173.908 127.524 1.00 42.57 367 LYS B C 1
ATOM 7111 O O . LYS B 1 367 ? 142.731 175.103 127.583 1.00 42.57 367 LYS B O 1
ATOM 7117 N N . LYS B 1 368 ? 143.542 173.262 128.571 1.00 49.38 368 LYS B N 1
ATOM 7118 C CA . LYS B 1 368 ? 143.800 173.932 129.845 1.00 49.38 368 LYS B CA 1
ATOM 7119 C C . LYS B 1 368 ? 145.261 174.356 129.961 1.00 49.38 368 LYS B C 1
ATOM 7120 O O . LYS B 1 368 ? 145.858 174.341 131.042 1.00 49.38 368 LYS B O 1
ATOM 7126 N N . ASN B 1 369 ? 145.849 174.788 128.843 1.00 56.60 369 ASN B N 1
ATOM 7127 C CA . ASN B 1 369 ? 147.140 175.459 128.843 1.00 56.60 369 ASN B CA 1
ATOM 7128 C C . ASN B 1 369 ? 147.099 176.918 128.405 1.00 56.60 369 ASN B C 1
ATOM 7129 O O . ASN B 1 369 ? 148.081 177.634 128.625 1.00 56.60 369 ASN B O 1
ATOM 7134 N N . ARG B 1 370 ? 146.003 177.366 127.785 1.00 64.80 370 ARG B N 1
ATOM 7135 C CA . ARG B 1 370 ? 145.978 178.698 127.190 1.00 64.80 370 ARG B CA 1
ATOM 7136 C C . ARG B 1 370 ? 145.883 179.794 128.245 1.00 64.80 370 ARG B C 1
ATOM 7137 O O . ARG B 1 370 ? 146.460 180.872 128.065 1.00 64.80 370 ARG B O 1
ATOM 7145 N N . HIS B 1 371 ? 145.171 179.545 129.343 1.00 71.88 371 HIS B N 1
ATOM 7146 C CA . HIS B 1 371 ? 145.070 180.516 130.425 1.00 71.88 371 HIS B CA 1
ATOM 7147 C C . HIS B 1 371 ? 145.932 180.163 131.629 1.00 71.88 371 HIS B C 1
ATOM 7148 O O . HIS B 1 371 ? 146.462 181.066 132.284 1.00 71.88 371 HIS B O 1
ATOM 7155 N N . LYS B 1 372 ? 146.075 178.874 131.948 1.00 66.89 372 LYS B N 1
ATOM 7156 C CA . LYS B 1 372 ? 146.818 178.482 133.145 1.00 66.89 372 LYS B CA 1
ATOM 7157 C C . LYS B 1 372 ? 148.316 178.660 132.933 1.00 66.89 372 LYS B C 1
ATOM 7158 O O . LYS B 1 372 ? 148.989 179.362 133.696 1.00 66.89 372 LYS B O 1
ATOM 7164 N N . ARG B 1 373 ? 148.857 178.025 131.896 1.00 67.47 373 ARG B N 1
ATOM 7165 C CA . ARG B 1 373 ? 150.277 178.129 131.570 1.00 67.47 373 ARG B CA 1
ATOM 7166 C C . ARG B 1 373 ? 150.478 179.413 130.772 1.00 67.47 373 ARG B C 1
ATOM 7167 O O . ARG B 1 373 ? 150.242 179.453 129.563 1.00 67.47 373 ARG B O 1
ATOM 7175 N N . ALA B 1 374 ? 150.919 180.469 131.454 1.00 69.48 374 ALA B N 1
ATOM 7176 C CA . ALA B 1 374 ? 151.035 181.788 130.850 1.00 69.48 374 ALA B CA 1
ATOM 7177 C C . ALA B 1 374 ? 152.134 182.578 131.545 1.00 69.48 374 ALA B C 1
ATOM 7178 O O . ALA B 1 374 ? 152.551 182.252 132.660 1.00 69.48 374 ALA B O 1
ATOM 7180 N N . GLY B 1 375 ? 152.602 183.628 130.866 1.00 65.97 375 GLY B N 1
ATOM 7181 C CA . GLY B 1 375 ? 153.692 184.447 131.348 1.00 65.97 375 GLY B CA 1
ATOM 7182 C C . GLY B 1 375 ? 155.085 183.989 130.970 1.00 65.97 375 GLY B C 1
ATOM 7183 O O . GLY B 1 375 ? 156.002 184.818 130.940 1.00 65.97 375 GLY B O 1
ATOM 7184 N N . HIS B 1 376 ? 155.281 182.706 130.680 1.00 68.54 376 HIS B N 1
ATOM 7185 C CA . HIS B 1 376 ? 156.576 182.216 130.228 1.00 68.54 376 HIS B CA 1
ATOM 7186 C C . HIS B 1 376 ? 156.600 181.818 128.759 1.00 68.54 376 HIS B C 1
ATOM 7187 O O . HIS B 1 376 ? 157.624 181.307 128.292 1.00 68.54 376 HIS B O 1
ATOM 7194 N N . GLY B 1 377 ? 155.519 182.029 128.017 1.00 62.85 377 GLY B N 1
ATOM 7195 C CA . GLY B 1 377 ? 155.502 181.637 126.623 1.00 62.85 377 GLY B CA 1
ATOM 7196 C C . GLY B 1 377 ? 154.850 180.290 126.400 1.00 62.85 377 GLY B C 1
ATOM 7197 O O . GLY B 1 377 ? 154.221 179.698 127.282 1.00 62.85 377 GLY B O 1
ATOM 7198 N N . ALA B 1 378 ? 155.012 179.800 125.167 1.00 63.84 378 ALA B N 1
ATOM 7199 C CA . ALA B 1 378 ? 154.519 178.474 124.817 1.00 63.84 378 ALA B CA 1
ATOM 7200 C C . ALA B 1 378 ? 155.375 177.369 125.422 1.00 63.84 378 ALA B C 1
ATOM 7201 O O . ALA B 1 378 ? 154.953 176.207 125.414 1.00 63.84 378 ALA B O 1
ATOM 7203 N N . LYS B 1 379 ? 156.585 177.703 125.890 1.00 65.74 379 LYS B N 1
ATOM 7204 C CA . LYS B 1 379 ? 157.469 176.720 126.513 1.00 65.74 379 LYS B CA 1
ATOM 7205 C C . LYS B 1 379 ? 156.843 176.149 127.781 1.00 65.74 379 LYS B C 1
ATOM 7206 O O . LYS B 1 379 ? 157.029 174.966 128.091 1.00 65.74 379 LYS B O 1
ATOM 7212 N N . ASN B 1 380 ? 156.159 177.002 128.559 1.00 67.06 380 ASN B N 1
ATOM 7213 C CA . ASN B 1 380 ? 155.464 176.554 129.764 1.00 67.06 380 ASN B CA 1
ATOM 7214 C C . ASN B 1 380 ? 154.370 175.565 129.362 1.00 67.06 380 ASN B C 1
ATOM 7215 O O . ASN B 1 380 ? 154.170 174.538 130.023 1.00 67.06 380 ASN B O 1
ATOM 7220 N N . LYS B 1 381 ? 153.661 175.871 128.267 1.00 64.13 381 LYS B N 1
ATOM 7221 C CA . LYS B 1 381 ? 152.621 174.991 127.738 1.00 64.13 381 LYS B CA 1
ATOM 7222 C C . LYS B 1 381 ? 153.224 173.669 127.283 1.00 64.13 381 LYS B C 1
ATOM 7223 O O . LYS B 1 381 ? 152.623 172.603 127.459 1.00 64.13 381 LYS B O 1
ATOM 7229 N N . LEU B 1 382 ? 154.390 173.711 126.629 1.00 63.63 382 LEU B N 1
ATOM 7230 C CA . LEU B 1 382 ? 154.941 172.482 125.980 1.00 63.63 382 LEU B CA 1
ATOM 7231 C C . LEU B 1 382 ? 155.511 171.428 126.938 1.00 63.63 382 LEU B C 1
ATOM 7232 O O . LEU B 1 382 ? 155.971 170.389 126.425 1.00 63.63 382 LEU B O 1
ATOM 7237 N N . LYS B 1 383 ? 155.499 171.651 128.253 1.00 51.55 383 LYS B N 1
ATOM 7238 C CA . LYS B 1 383 ? 156.165 170.660 129.149 1.00 51.55 383 LYS B CA 1
ATOM 7239 C C . LYS B 1 383 ? 155.512 169.262 129.098 1.00 51.55 383 LYS B C 1
ATOM 7240 O O . LYS B 1 383 ? 156.274 168.288 128.932 1.00 51.55 383 LYS B O 1
ATOM 7246 N N . PRO B 1 384 ? 154.172 169.080 129.214 1.00 45.16 384 PRO B N 1
ATOM 7247 C CA . PRO B 1 384 ? 153.563 167.731 129.255 1.00 45.16 384 PRO B CA 1
ATOM 7248 C C . PRO B 1 384 ? 153.542 166.819 128.016 1.00 45.16 384 PRO B C 1
ATOM 7249 O O . PRO B 1 384 ? 153.769 165.634 128.185 1.00 45.16 384 PRO B O 1
ATOM 7253 N N . ILE B 1 385 ? 153.278 167.362 126.823 1.00 35.44 385 ILE B N 1
ATOM 7254 C CA . ILE B 1 385 ? 153.083 166.507 125.607 1.00 35.44 385 ILE B CA 1
ATOM 7255 C C . ILE B 1 385 ? 154.340 165.709 125.234 1.00 35.44 385 ILE B C 1
ATOM 7256 O O . ILE B 1 385 ? 154.189 164.514 124.910 1.00 35.44 385 ILE B O 1
ATOM 7261 N N . THR B 1 386 ? 155.525 166.322 125.287 1.00 35.13 386 THR B N 1
ATOM 7262 C CA . THR B 1 386 ? 156.764 165.630 124.835 1.00 35.13 386 THR B CA 1
ATOM 7263 C C . THR B 1 386 ? 156.909 164.281 125.549 1.00 35.13 386 THR B C 1
ATOM 7264 O O . THR B 1 386 ? 157.409 163.334 124.911 1.00 35.13 386 THR B O 1
ATOM 7268 N N . ILE B 1 387 ? 156.461 164.189 126.802 1.00 33.65 387 ILE B N 1
ATOM 7269 C CA . ILE B 1 387 ? 156.632 162.971 127.603 1.00 33.65 387 ILE B CA 1
ATOM 7270 C C . ILE B 1 387 ? 155.514 161.977 127.296 1.00 33.65 387 ILE B C 1
ATOM 7271 O O . ILE B 1 387 ? 155.749 160.760 127.297 1.00 33.65 387 ILE B O 1
ATOM 7276 N N . LEU B 1 388 ? 154.271 162.466 127.093 1.00 28.71 388 LEU B N 1
ATOM 7277 C CA . LEU B 1 388 ? 153.177 161.538 126.776 1.00 28.71 388 LEU B CA 1
ATOM 7278 C C . LEU B 1 388 ? 153.436 160.805 125.463 1.00 28.71 388 LEU B C 1
ATOM 7279 O O . LEU B 1 388 ? 153.174 159.605 125.359 1.00 28.71 388 LEU B O 1
ATOM 7284 N N . THR B 1 389 ? 153.934 161.512 124.445 1.00 28.04 389 THR B N 1
ATOM 7285 C CA . THR B 1 389 ? 154.202 160.854 123.168 1.00 28.04 389 THR B CA 1
ATOM 7286 C C . THR B 1 389 ? 155.432 159.954 123.249 1.00 28.04 389 THR B C 1
ATOM 7287 O O . THR B 1 389 ? 155.504 158.953 122.528 1.00 28.04 389 THR B O 1
ATOM 7291 N N . GLU B 1 390 ? 156.400 160.284 124.115 1.00 27.60 390 GLU B N 1
ATOM 7292 C CA . GLU B 1 390 ? 157.520 159.375 124.364 1.00 27.60 390 GLU B CA 1
ATOM 7293 C C . GLU B 1 390 ? 157.036 158.074 124.997 1.00 27.60 390 GLU B C 1
ATOM 7294 O O . GLU B 1 390 ? 157.446 156.973 124.593 1.00 27.60 390 GLU B O 1
ATOM 7300 N N . LYS B 1 391 ? 156.127 158.187 125.971 1.00 22.68 391 LYS B N 1
ATOM 7301 C CA . LYS B 1 391 ? 155.541 157.010 126.599 1.00 22.68 391 LYS B CA 1
ATOM 7302 C C . LYS B 1 391 ? 154.658 156.255 125.618 1.00 22.68 391 LYS B C 1
ATOM 7303 O O . LYS B 1 391 ? 154.577 155.025 125.678 1.00 22.68 391 LYS B O 1
ATOM 7309 N N . SER B 1 392 ? 153.993 156.977 124.713 1.00 21.87 392 SER B N 1
ATOM 7310 C CA . SER B 1 392 ? 153.203 156.341 123.666 1.00 21.87 392 SER B CA 1
ATOM 7311 C C . SER B 1 392 ? 154.079 155.562 122.695 1.00 21.87 392 SER B C 1
ATOM 7312 O O . SER B 1 392 ? 153.690 154.482 122.242 1.00 21.87 392 SER B O 1
ATOM 7315 N N . GLU B 1 393 ? 155.258 156.094 122.354 1.00 22.94 393 GLU B N 1
ATOM 7316 C CA . GLU B 1 393 ? 156.175 155.349 121.497 1.00 22.94 393 GLU B CA 1
ATOM 7317 C C . GLU B 1 393 ? 156.726 154.116 122.203 1.00 22.94 393 GLU B C 1
ATOM 7318 O O . GLU B 1 393 ? 156.892 153.064 121.571 1.00 22.94 393 GLU B O 1
ATOM 7324 N N . ARG B 1 394 ? 156.957 154.208 123.517 1.00 20.71 394 ARG B N 1
ATOM 7325 C CA . ARG B 1 394 ? 157.416 153.032 124.255 1.00 20.71 394 ARG B CA 1
ATOM 7326 C C . ARG B 1 394 ? 156.296 152.001 124.394 1.00 20.71 394 ARG B C 1
ATOM 7327 O O . ARG B 1 394 ? 156.551 150.786 124.361 1.00 20.71 394 ARG B O 1
ATOM 7335 N N . PHE B 1 395 ? 155.048 152.476 124.462 1.00 19.13 395 PHE B N 1
ATOM 7336 C CA . PHE B 1 395 ? 153.888 151.591 124.478 1.00 19.13 395 PHE B CA 1
ATOM 7337 C C . PHE B 1 395 ? 153.739 150.880 123.143 1.00 19.13 395 PHE B C 1
ATOM 7338 O O . PHE B 1 395 ? 153.437 149.683 123.105 1.00 19.13 395 PHE B O 1
ATOM 7346 N N . ARG B 1 396 ? 153.858 151.629 122.041 1.00 18.64 396 ARG B N 1
ATOM 7347 C CA . ARG B 1 396 ? 153.800 151.037 120.707 1.00 18.64 396 ARG B CA 1
ATOM 7348 C C . ARG B 1 396 ? 154.917 150.019 120.512 1.00 18.64 396 ARG B C 1
ATOM 7349 O O . ARG B 1 396 ? 154.719 148.998 119.847 1.00 18.64 396 ARG B O 1
ATOM 7357 N N . LYS B 1 397 ? 156.095 150.281 121.093 1.00 17.77 397 LYS B N 1
ATOM 7358 C CA . LYS B 1 397 ? 157.199 149.330 120.998 1.00 17.77 397 LYS B CA 1
ATOM 7359 C C . LYS B 1 397 ? 156.887 148.035 121.745 1.00 17.77 397 LYS B C 1
ATOM 7360 O O . LYS B 1 397 ? 157.105 146.937 121.212 1.00 17.77 397 LYS B O 1
ATOM 7366 N N . LYS B 1 398 ? 156.319 148.141 122.955 1.00 15.90 398 LYS B N 1
ATOM 7367 C CA . LYS B 1 398 ? 155.944 146.929 123.686 1.00 15.90 398 LYS B CA 1
ATOM 7368 C C . LYS B 1 398 ? 154.768 146.210 123.029 1.00 15.90 398 LYS B C 1
ATOM 7369 O O . LYS B 1 398 ? 154.700 144.974 123.059 1.00 15.90 398 LYS B O 1
ATOM 7375 N N . LEU B 1 399 ? 153.864 146.963 122.398 1.00 16.98 399 LEU B N 1
ATOM 7376 C CA . LEU B 1 399 ? 152.733 146.366 121.695 1.00 16.98 399 LEU B CA 1
ATOM 7377 C C . LEU B 1 399 ? 153.198 145.611 120.458 1.00 16.98 399 LEU B C 1
ATOM 7378 O O . LEU B 1 399 ? 152.683 144.530 120.151 1.00 16.98 399 LEU B O 1
ATOM 7383 N N . ILE B 1 400 ? 154.158 146.182 119.725 1.00 16.70 400 ILE B N 1
ATOM 7384 C CA . ILE B 1 400 ? 154.737 145.514 118.566 1.00 16.70 400 ILE B CA 1
ATOM 7385 C C . ILE B 1 400 ? 155.513 144.268 118.989 1.00 16.70 400 ILE B C 1
ATOM 7386 O O . ILE B 1 400 ? 155.472 143.241 118.296 1.00 16.70 400 ILE B O 1
ATOM 7391 N N . GLU B 1 401 ? 156.164 144.302 120.161 1.00 13.46 401 GLU B N 1
ATOM 7392 C CA . GLU B 1 401 ? 156.834 143.098 120.656 1.00 13.46 401 GLU B CA 1
ATOM 7393 C C . GLU B 1 401 ? 155.831 142.015 121.046 1.00 13.46 401 GLU B C 1
ATOM 7394 O O . GLU B 1 401 ? 156.061 140.824 120.788 1.00 13.46 401 GLU B O 1
ATOM 7400 N N . ARG B 1 402 ? 154.684 142.417 121.607 1.00 18.66 402 ARG B N 1
ATOM 7401 C CA . ARG B 1 402 ? 153.626 141.457 121.913 1.00 18.66 402 ARG B CA 1
ATOM 7402 C C . ARG B 1 402 ? 153.017 140.872 120.641 1.00 18.66 402 ARG B C 1
ATOM 7403 O O . ARG B 1 402 ? 152.734 139.669 120.579 1.00 18.66 402 ARG B O 1
ATOM 7411 N N . TRP B 1 403 ? 152.830 141.707 119.613 1.00 17.16 403 TRP B N 1
ATOM 7412 C CA . TRP B 1 403 ? 152.303 141.231 118.337 1.00 17.16 403 TRP B CA 1
ATOM 7413 C C . TRP B 1 403 ? 153.269 140.274 117.651 1.00 17.16 403 TRP B C 1
ATOM 7414 O O . TRP B 1 403 ? 152.843 139.280 117.053 1.00 17.16 403 TRP B O 1
ATOM 7425 N N . ALA B 1 404 ? 154.573 140.564 117.723 1.00 17.10 404 ALA B N 1
ATOM 7426 C CA . ALA B 1 404 ? 155.577 139.657 117.176 1.00 17.10 404 ALA B CA 1
ATOM 7427 C C . ALA B 1 404 ? 155.610 138.331 117.926 1.00 17.10 404 ALA B C 1
ATOM 7428 O O . ALA B 1 404 ? 155.772 137.270 117.307 1.00 17.10 404 ALA B O 1
ATOM 7430 N N . CYS B 1 405 ? 155.415 138.367 119.253 1.00 17.12 405 CYS B N 1
ATOM 7431 C CA . CYS B 1 405 ? 155.315 137.127 120.021 1.00 17.12 405 CYS B CA 1
ATOM 7432 C C . CYS B 1 405 ? 154.088 136.317 119.618 1.00 17.12 405 CYS B C 1
ATOM 7433 O O . CYS B 1 405 ? 154.168 135.090 119.473 1.00 17.12 405 CYS B O 1
ATOM 7436 N N . GLU B 1 406 ? 152.949 136.992 119.424 1.00 17.39 406 GLU B N 1
ATOM 7437 C CA . GLU B 1 406 ? 151.712 136.314 119.036 1.00 17.39 406 GLU B CA 1
ATOM 7438 C C . GLU B 1 406 ? 151.839 135.678 117.655 1.00 17.39 406 GLU B C 1
ATOM 7439 O O . GLU B 1 406 ? 151.449 134.521 117.449 1.00 17.39 406 GLU B O 1
ATOM 7445 N N . ILE B 1 407 ? 152.390 136.435 116.699 1.00 17.57 407 ILE B N 1
ATOM 7446 C CA . ILE B 1 407 ? 152.583 135.958 115.331 1.00 17.57 407 ILE B CA 1
ATOM 7447 C C . ILE B 1 407 ? 153.545 134.775 115.297 1.00 17.57 407 ILE B C 1
ATOM 7448 O O . ILE B 1 407 ? 153.293 133.771 114.611 1.00 17.57 407 ILE B O 1
ATOM 7453 N N . ALA B 1 408 ? 154.659 134.863 116.038 1.00 18.13 408 ALA B N 1
ATOM 7454 C CA . ALA B 1 408 ? 155.612 133.760 116.020 1.00 18.13 408 ALA B CA 1
ATOM 7455 C C . ALA B 1 408 ? 155.078 132.528 116.744 1.00 18.13 408 ALA B C 1
ATOM 7456 O O . ALA B 1 408 ? 155.333 131.410 116.295 1.00 18.13 408 ALA B O 1
ATOM 7458 N N . ASP B 1 409 ? 154.260 132.704 117.792 1.00 19.59 409 ASP B N 1
ATOM 7459 C CA . ASP B 1 409 ? 153.617 131.555 118.431 1.00 19.59 409 ASP B CA 1
ATOM 7460 C C . ASP B 1 409 ? 152.607 130.901 117.497 1.00 19.59 409 ASP B C 1
ATOM 7461 O O . ASP B 1 409 ? 152.464 129.669 117.484 1.00 19.59 409 ASP B O 1
ATOM 7466 N N . PHE B 1 410 ? 151.920 131.720 116.697 1.00 22.17 410 PHE B N 1
ATOM 7467 C CA . PHE B 1 410 ? 150.959 131.217 115.724 1.00 22.17 410 PHE B CA 1
ATOM 7468 C C . PHE B 1 410 ? 151.662 130.398 114.647 1.00 22.17 410 PHE B C 1
ATOM 7469 O O . PHE B 1 410 ? 151.203 129.307 114.287 1.00 22.17 410 PHE B O 1
ATOM 7477 N N . PHE B 1 411 ? 152.771 130.915 114.108 1.00 22.11 411 PHE B N 1
ATOM 7478 C CA . PHE B 1 411 ? 153.479 130.168 113.073 1.00 22.11 411 PHE B CA 1
ATOM 7479 C C . PHE B 1 411 ? 154.235 128.951 113.613 1.00 22.11 411 PHE B C 1
ATOM 7480 O O . PHE B 1 411 ? 154.500 128.024 112.840 1.00 22.11 411 PHE B O 1
ATOM 7488 N N . ILE B 1 412 ? 154.597 128.919 114.899 1.00 22.24 412 ILE B N 1
ATOM 7489 C CA . ILE B 1 412 ? 155.202 127.700 115.445 1.00 22.24 412 ILE B CA 1
ATOM 7490 C C . ILE B 1 412 ? 154.139 126.633 115.683 1.00 22.24 412 ILE B C 1
ATOM 7491 O O . ILE B 1 412 ? 154.358 125.453 115.375 1.00 22.24 412 ILE B O 1
ATOM 7496 N N . LYS B 1 413 ? 152.979 127.026 116.233 1.00 24.37 413 LYS B N 1
ATOM 7497 C CA . LYS B 1 413 ? 151.890 126.071 116.444 1.00 24.37 413 LYS B CA 1
ATOM 7498 C C . LYS B 1 413 ? 151.388 125.489 115.124 1.00 24.37 413 LYS B C 1
ATOM 7499 O O . LYS B 1 413 ? 151.148 124.279 115.025 1.00 24.37 413 LYS B O 1
ATOM 7505 N N . ASN B 1 414 ? 151.254 126.319 114.091 1.00 24.79 414 ASN B N 1
ATOM 7506 C CA . ASN B 1 414 ? 150.755 125.833 112.811 1.00 24.79 414 ASN B CA 1
ATOM 7507 C C . ASN B 1 414 ? 151.852 125.229 111.929 1.00 24.79 414 ASN B C 1
ATOM 7508 O O . ASN B 1 414 ? 151.564 124.881 110.778 1.00 24.79 414 ASN B O 1
ATOM 7513 N N . LYS B 1 415 ? 153.070 125.090 112.464 1.00 29.85 415 LYS B N 1
ATOM 7514 C CA . LYS B 1 415 ? 154.235 124.469 111.819 1.00 29.85 415 LYS B CA 1
ATOM 7515 C C . LYS B 1 415 ? 154.569 125.094 110.460 1.00 29.85 415 LYS B C 1
ATOM 7516 O O . LYS B 1 415 ? 154.527 124.441 109.416 1.00 29.85 415 LYS B O 1
ATOM 7522 N N . VAL B 1 416 ? 154.905 126.381 110.487 1.00 27.91 416 VAL B N 1
ATOM 7523 C CA . VAL B 1 416 ? 155.265 127.129 109.287 1.00 27.91 416 VAL B CA 1
ATOM 7524 C C . VAL B 1 416 ? 156.760 127.412 109.335 1.00 27.91 416 VAL B C 1
ATOM 7525 O O . VAL B 1 416 ? 157.284 127.825 110.377 1.00 27.91 416 VAL B O 1
ATOM 7529 N N . GLY B 1 417 ? 157.448 127.189 108.217 1.00 31.96 417 GLY B N 1
ATOM 7530 C CA . GLY B 1 417 ? 158.894 127.287 108.224 1.00 31.96 417 GLY B CA 1
ATOM 7531 C C . GLY B 1 417 ? 159.445 128.502 107.504 1.00 31.96 417 GLY B C 1
ATOM 7532 O O . GLY B 1 417 ? 160.592 128.896 107.738 1.00 31.96 417 GLY B O 1
ATOM 7533 N N . THR B 1 418 ? 158.647 129.101 106.622 1.00 32.23 418 THR B N 1
ATOM 7534 C CA . THR B 1 418 ? 159.070 130.272 105.857 1.00 32.23 418 THR B CA 1
ATOM 7535 C C . THR B 1 418 ? 157.870 131.198 105.690 1.00 32.23 418 THR B C 1
ATOM 7536 O O . THR B 1 418 ? 156.897 130.842 105.017 1.00 32.23 418 THR B O 1
ATOM 7540 N N . VAL B 1 419 ? 157.922 132.362 106.329 1.00 27.63 419 VAL B N 1
ATOM 7541 C CA . VAL B 1 419 ? 156.871 133.371 106.236 1.00 27.63 419 VAL B CA 1
ATOM 7542 C C . VAL B 1 419 ? 157.274 134.402 105.191 1.00 27.63 419 VAL B C 1
ATOM 7543 O O . VAL B 1 419 ? 158.425 134.853 105.158 1.00 27.63 419 VAL B O 1
ATOM 7547 N N . GLN B 1 420 ? 156.328 134.774 104.330 1.00 35.15 420 GLN B N 1
ATOM 7548 C CA . GLN B 1 420 ? 156.553 135.748 103.268 1.00 35.15 420 GLN B CA 1
ATOM 7549 C C . GLN B 1 420 ? 155.793 137.021 103.618 1.00 35.15 420 GLN B C 1
ATOM 7550 O O . GLN B 1 420 ? 154.559 137.030 103.612 1.00 35.15 420 GLN B O 1
ATOM 7556 N N . MET B 1 421 ? 156.524 138.081 103.945 1.00 38.03 421 MET B N 1
ATOM 7557 C CA . MET B 1 421 ? 155.916 139.379 104.192 1.00 38.03 421 MET B CA 1
ATOM 7558 C C . MET B 1 421 ? 156.067 140.271 102.965 1.00 38.03 421 MET B C 1
ATOM 7559 O O . MET B 1 421 ? 157.010 140.126 102.182 1.00 38.03 421 MET B O 1
ATOM 7564 N N . GLU B 1 422 ? 155.113 141.185 102.798 1.00 41.14 422 GLU B N 1
ATOM 7565 C CA . GLU B 1 422 ? 155.229 142.239 101.801 1.00 41.14 422 GLU B CA 1
ATOM 7566 C C . GLU B 1 422 ? 156.385 143.177 102.149 1.00 41.14 422 GLU B C 1
ATOM 7567 O O . GLU B 1 422 ? 156.808 143.283 103.304 1.00 41.14 422 GLU B O 1
ATOM 7573 N N . ASN B 1 423 ? 156.901 143.864 101.130 1.00 41.06 423 ASN B N 1
ATOM 7574 C CA . ASN B 1 423 ? 158.058 144.724 101.329 1.00 41.06 423 ASN B CA 1
ATOM 7575 C C . ASN B 1 423 ? 157.649 145.989 102.080 1.00 41.06 423 ASN B C 1
ATOM 7576 O O . ASN B 1 423 ? 156.471 146.344 102.142 1.00 41.06 423 ASN B O 1
ATOM 7581 N N . LEU B 1 424 ? 158.653 146.672 102.642 1.00 37.10 424 LEU B N 1
ATOM 7582 C CA . LEU B 1 424 ? 158.415 147.725 103.631 1.00 37.10 424 LEU B CA 1
ATOM 7583 C C . LEU B 1 424 ? 157.741 148.945 103.002 1.00 37.10 424 LEU B C 1
ATOM 7584 O O . LEU B 1 424 ? 156.715 149.437 103.505 1.00 37.10 424 LEU B O 1
ATOM 7589 N N . GLU B 1 425 ? 158.283 149.420 101.875 1.00 40.65 425 GLU B N 1
ATOM 7590 C CA . GLU B 1 425 ? 157.690 150.575 101.214 1.00 40.65 425 GLU B CA 1
ATOM 7591 C C . GLU B 1 425 ? 156.379 150.199 100.543 1.00 40.65 425 GLU B C 1
ATOM 7592 O O . GLU B 1 425 ? 155.505 151.055 100.376 1.00 40.65 425 GLU B O 1
ATOM 7598 N N . SER B 1 426 ? 156.220 148.933 100.153 1.00 38.93 426 SER B N 1
ATOM 7599 C CA . SER B 1 426 ? 154.943 148.522 99.594 1.00 38.93 426 SER B CA 1
ATOM 7600 C C . SER B 1 426 ? 153.918 148.343 100.702 1.00 38.93 426 SER B C 1
ATOM 7601 O O . SER B 1 426 ? 152.712 148.424 100.443 1.00 38.93 426 SER B O 1
ATOM 7604 N N . MET B 1 427 ? 154.388 148.099 101.931 1.00 39.13 427 MET B N 1
ATOM 7605 C CA . MET B 1 427 ? 153.493 147.956 103.072 1.00 39.13 427 MET B CA 1
ATOM 7606 C C . MET B 1 427 ? 152.947 149.310 103.497 1.00 39.13 427 MET B C 1
ATOM 7607 O O . MET B 1 427 ? 151.747 149.444 103.767 1.00 39.13 427 MET B O 1
ATOM 7612 N N . LYS B 1 428 ? 153.812 150.331 103.561 1.00 36.48 428 LYS B N 1
ATOM 7613 C CA . LYS B 1 428 ? 153.335 151.617 104.062 1.00 36.48 428 LYS B CA 1
ATOM 7614 C C . LYS B 1 428 ? 152.560 152.424 103.025 1.00 36.48 428 LYS B C 1
ATOM 7615 O O . LYS B 1 428 ? 151.741 153.266 103.409 1.00 36.48 428 LYS B O 1
ATOM 7621 N N . ARG B 1 429 ? 152.791 152.196 101.733 1.00 43.46 429 ARG B N 1
ATOM 7622 C CA . ARG B 1 429 ? 152.089 152.936 100.680 1.00 43.46 429 ARG B CA 1
ATOM 7623 C C . ARG B 1 429 ? 150.786 152.237 100.285 1.00 43.46 429 ARG B C 1
ATOM 7624 O O . ARG B 1 429 ? 150.588 151.824 99.143 1.00 43.46 429 ARG B O 1
ATOM 7632 N N . LYS B 1 430 ? 149.883 152.110 101.255 1.00 44.10 430 LYS B N 1
ATOM 7633 C CA . LYS B 1 430 ? 148.711 151.255 101.101 1.00 44.10 430 LYS B CA 1
ATOM 7634 C C . LYS B 1 430 ? 147.495 151.972 101.663 1.00 44.10 430 LYS B C 1
ATOM 7635 O O . LYS B 1 430 ? 147.467 152.312 102.850 1.00 44.10 430 LYS B O 1
ATOM 7641 N N . GLU B 1 431 ? 146.494 152.201 100.811 1.00 47.95 431 GLU B N 1
ATOM 7642 C CA . GLU B 1 431 ? 145.197 152.684 101.266 1.00 47.95 431 GLU B CA 1
ATOM 7643 C C . GLU B 1 431 ? 144.309 151.576 101.818 1.00 47.95 431 GLU B C 1
ATOM 7644 O O . GLU B 1 431 ? 143.256 151.878 102.389 1.00 47.95 431 GLU B O 1
ATOM 7650 N N . ASP B 1 432 ? 144.701 150.310 101.664 1.00 46.63 432 ASP B N 1
ATOM 7651 C CA . ASP B 1 432 ? 143.967 149.183 102.226 1.00 46.63 432 ASP B CA 1
ATOM 7652 C C . ASP B 1 432 ? 144.603 148.712 103.534 1.00 46.63 432 ASP B C 1
ATOM 7653 O O . ASP B 1 432 ? 144.594 147.519 103.851 1.00 46.63 432 ASP B O 1
ATOM 7658 N N . SER B 1 433 ? 145.183 149.639 104.288 1.00 40.00 433 SER B N 1
ATOM 7659 C CA . SER B 1 433 ? 145.746 149.385 105.604 1.00 40.00 433 SER B CA 1
ATOM 7660 C C . SER B 1 433 ? 144.867 150.004 106.680 1.00 40.00 433 SER B C 1
ATOM 7661 O O . SER B 1 433 ? 144.100 150.935 106.422 1.00 40.00 433 SER B O 1
ATOM 7664 N N . TYR B 1 434 ? 144.957 149.445 107.892 1.00 36.06 434 TYR B N 1
ATOM 7665 C CA . TYR B 1 434 ? 144.299 150.063 109.041 1.00 36.06 434 TYR B CA 1
ATOM 7666 C C . TYR B 1 434 ? 144.918 151.425 109.337 1.00 36.06 434 TYR B C 1
ATOM 7667 O O . TYR B 1 434 ? 144.215 152.376 109.700 1.00 36.06 434 TYR B O 1
ATOM 7676 N N . PHE B 1 435 ? 146.234 151.528 109.180 1.00 34.13 435 PHE B N 1
ATOM 7677 C CA . PHE B 1 435 ? 146.939 152.798 109.169 1.00 34.13 435 PHE B CA 1
ATOM 7678 C C . PHE B 1 435 ? 146.657 153.529 107.856 1.00 34.13 435 PHE B C 1
ATOM 7679 O O . PHE B 1 435 ? 146.143 152.945 106.897 1.00 34.13 435 PHE B O 1
ATOM 7687 N N . ASN B 1 436 ? 146.969 154.834 107.840 1.00 43.92 436 ASN B N 1
ATOM 7688 C CA . ASN B 1 436 ? 146.629 155.820 106.806 1.00 43.92 436 ASN B CA 1
ATOM 7689 C C . ASN B 1 436 ? 145.124 156.014 106.603 1.00 43.92 436 ASN B C 1
ATOM 7690 O O . ASN B 1 436 ? 144.717 156.655 105.627 1.00 43.92 436 ASN B O 1
ATOM 7695 N N . ILE B 1 437 ? 144.285 155.481 107.490 1.00 44.10 437 ILE B N 1
ATOM 7696 C CA . ILE B 1 437 ? 142.845 155.720 107.480 1.00 44.10 437 ILE B CA 1
ATOM 7697 C C . ILE B 1 437 ? 142.427 156.224 108.855 1.00 44.10 437 ILE B C 1
ATOM 7698 O O . ILE B 1 437 ? 141.720 157.231 108.970 1.00 44.10 437 ILE B O 1
ATOM 7703 N N . ARG B 1 438 ? 142.864 155.539 109.910 1.00 48.36 438 ARG B N 1
ATOM 7704 C CA . ARG B 1 438 ? 142.556 155.962 111.272 1.00 48.36 438 ARG B CA 1
ATOM 7705 C C . ARG B 1 438 ? 143.747 156.667 111.914 1.00 48.36 438 ARG B C 1
ATOM 7706 O O . ARG B 1 438 ? 143.653 157.837 112.297 1.00 48.36 438 ARG B O 1
ATOM 7714 N N . LEU B 1 439 ? 144.871 155.968 112.037 1.00 41.00 439 LEU B N 1
ATOM 7715 C CA . LEU B 1 439 ? 146.144 156.558 112.441 1.00 41.00 439 LEU B CA 1
ATOM 7716 C C . LEU B 1 439 ? 146.847 157.114 111.206 1.00 41.00 439 LEU B C 1
ATOM 7717 O O . LEU B 1 439 ? 147.348 156.342 110.381 1.00 41.00 439 LEU B O 1
ATOM 7722 N N . ARG B 1 440 ? 146.853 158.452 111.069 1.00 48.06 440 ARG B N 1
ATOM 7723 C CA . ARG B 1 440 ? 147.055 159.102 109.771 1.00 48.06 440 ARG B CA 1
ATOM 7724 C C . ARG B 1 440 ? 148.452 158.855 109.206 1.00 48.06 440 ARG B C 1
ATOM 7725 O O . ARG B 1 440 ? 148.601 158.612 108.004 1.00 48.06 440 ARG B O 1
ATOM 7733 N N . GLY B 1 441 ? 149.487 158.925 110.042 1.00 42.11 441 GLY B N 1
ATOM 7734 C CA . GLY B 1 441 ? 150.782 158.397 109.654 1.00 42.11 441 GLY B CA 1
ATOM 7735 C C . GLY B 1 441 ? 151.605 157.822 110.790 1.00 42.11 441 GLY B C 1
ATOM 7736 O O . GLY B 1 441 ? 152.673 157.246 110.563 1.00 42.11 441 GLY B O 1
ATOM 7737 N N . PHE B 1 442 ? 151.112 157.970 112.019 1.00 36.38 442 PHE B N 1
ATOM 7738 C CA . PHE B 1 442 ? 151.939 157.830 113.220 1.00 36.38 442 PHE B CA 1
ATOM 7739 C C . PHE B 1 442 ? 152.169 156.357 113.570 1.00 36.38 442 PHE B C 1
ATOM 7740 O O . PHE B 1 442 ? 151.592 155.807 114.511 1.00 36.38 442 PHE B O 1
ATOM 7748 N N . TRP B 1 443 ? 153.046 155.712 112.792 1.00 26.03 443 TRP B N 1
ATOM 7749 C CA . TRP B 1 443 ? 153.391 154.332 113.111 1.00 26.03 443 TRP B CA 1
ATOM 7750 C C . TRP B 1 443 ? 154.805 154.000 112.651 1.00 26.03 443 TRP B C 1
ATOM 7751 O O . TRP B 1 443 ? 155.195 154.390 111.541 1.00 26.03 443 TRP B O 1
ATOM 7762 N N . PRO B 1 444 ? 155.590 153.284 113.476 1.00 24.50 444 PRO B N 1
ATOM 7763 C CA . PRO B 1 444 ? 156.930 152.766 113.092 1.00 24.50 444 PRO B CA 1
ATOM 7764 C C . PRO B 1 444 ? 156.882 151.457 112.305 1.00 24.50 444 PRO B C 1
ATOM 7765 O O . PRO B 1 444 ? 156.961 150.361 112.862 1.00 24.50 444 PRO B O 1
ATOM 7769 N N . TYR B 1 445 ? 156.697 151.561 110.982 1.00 26.28 445 TYR B N 1
ATOM 7770 C CA . TYR B 1 445 ? 156.656 150.363 110.142 1.00 26.28 445 TYR B CA 1
ATOM 7771 C C . TYR B 1 445 ? 157.991 149.621 110.128 1.00 26.28 445 TYR B C 1
ATOM 7772 O O . TYR B 1 445 ? 158.014 148.383 110.099 1.00 26.28 445 TYR B O 1
ATOM 7781 N N . ALA B 1 446 ? 159.105 150.361 110.179 1.00 24.71 446 ALA B N 1
ATOM 7782 C CA . ALA B 1 446 ? 160.428 149.746 110.103 1.00 24.71 446 ALA B CA 1
ATOM 7783 C C . ALA B 1 446 ? 160.752 148.967 111.370 1.00 24.71 446 ALA B C 1
ATOM 7784 O O . ALA B 1 446 ? 161.250 147.836 111.302 1.00 24.71 446 ALA B O 1
ATOM 7786 N N . GLU B 1 447 ? 160.429 149.544 112.530 1.00 26.88 447 GLU B N 1
ATOM 7787 C CA . GLU B 1 447 ? 160.633 148.866 113.806 1.00 26.88 447 GLU B CA 1
ATOM 7788 C C . GLU B 1 447 ? 159.708 147.664 113.938 1.00 26.88 447 GLU B C 1
ATOM 7789 O O . GLU B 1 447 ? 160.104 146.625 114.486 1.00 26.88 447 GLU B O 1
ATOM 7795 N N . MET B 1 448 ? 158.485 147.786 113.409 1.00 26.20 448 MET B N 1
ATOM 7796 C CA . MET B 1 448 ? 157.525 146.685 113.412 1.00 26.20 448 MET B CA 1
ATOM 7797 C C . MET B 1 448 ? 158.050 145.506 112.604 1.00 26.20 448 MET B C 1
ATOM 7798 O O . MET B 1 448 ? 158.058 144.364 113.085 1.00 26.20 448 MET B O 1
ATOM 7803 N N . GLN B 1 449 ? 158.505 145.770 111.373 1.00 30.57 449 GLN B N 1
ATOM 7804 C CA . GLN B 1 449 ? 158.994 144.686 110.530 1.00 30.57 449 GLN B CA 1
ATOM 7805 C C . GLN B 1 449 ? 160.297 144.104 111.058 1.00 30.57 449 GLN B C 1
ATOM 7806 O O . GLN B 1 449 ? 160.506 142.890 110.952 1.00 30.57 449 GLN B O 1
ATOM 7812 N N . ASN B 1 450 ? 161.161 144.925 111.673 1.00 27.79 450 ASN B N 1
ATOM 7813 C CA . ASN B 1 450 ? 162.393 144.373 112.228 1.00 27.79 450 ASN B CA 1
ATOM 7814 C C . ASN B 1 450 ? 162.131 143.517 113.463 1.00 27.79 450 ASN B C 1
ATOM 7815 O O . ASN B 1 450 ? 162.784 142.482 113.636 1.00 27.79 450 ASN B O 1
ATOM 7820 N N . LYS B 1 451 ? 161.139 143.874 114.289 1.00 25.28 451 LYS B N 1
ATOM 7821 C CA . LYS B 1 451 ? 160.843 143.027 115.443 1.00 25.28 451 LYS B CA 1
ATOM 7822 C C . LYS B 1 451 ? 160.105 141.754 115.050 1.00 25.28 451 LYS B C 1
ATOM 7823 O O . LYS B 1 451 ? 160.343 140.705 115.660 1.00 25.28 451 LYS B O 1
ATOM 7829 N N . ILE B 1 452 ? 159.241 141.808 114.030 1.00 25.42 452 ILE B N 1
ATOM 7830 C CA . ILE B 1 452 ? 158.600 140.581 113.554 1.00 25.42 452 ILE B CA 1
ATOM 7831 C C . ILE B 1 452 ? 159.630 139.660 112.903 1.00 25.42 452 ILE B C 1
ATOM 7832 O O . ILE B 1 452 ? 159.630 138.443 113.146 1.00 25.42 452 ILE B O 1
ATOM 7837 N N . GLU B 1 453 ? 160.559 140.233 112.122 1.00 30.23 453 GLU B N 1
ATOM 7838 C CA . GLU B 1 453 ? 161.626 139.447 111.507 1.00 30.23 453 GLU B CA 1
ATOM 7839 C C . GLU B 1 453 ? 162.539 138.831 112.561 1.00 30.23 453 GLU B C 1
ATOM 7840 O O . GLU B 1 453 ? 162.938 137.667 112.437 1.00 30.23 453 GLU B O 1
ATOM 7846 N N . PHE B 1 454 ? 162.846 139.579 113.626 1.00 30.65 454 PHE B N 1
ATOM 7847 C CA . PHE B 1 454 ? 163.752 139.071 114.650 1.00 30.65 454 PHE B CA 1
ATOM 7848 C C . PHE B 1 454 ? 163.079 138.001 115.501 1.00 30.65 454 PHE B C 1
ATOM 7849 O O . PHE B 1 454 ? 163.705 136.991 115.842 1.00 30.65 454 PHE B O 1
ATOM 7857 N N . LYS B 1 455 ? 161.804 138.204 115.853 1.00 26.70 455 LYS B N 1
ATOM 7858 C CA . LYS B 1 455 ? 161.081 137.204 116.630 1.00 26.70 455 LYS B CA 1
ATOM 7859 C C . LYS B 1 455 ? 160.842 135.930 115.825 1.00 26.70 455 LYS B C 1
ATOM 7860 O O . LYS B 1 455 ? 160.823 134.834 116.397 1.00 26.70 455 LYS B O 1
ATOM 7866 N N . LEU B 1 456 ? 160.679 136.042 114.502 1.00 26.96 456 LEU B N 1
ATOM 7867 C CA . LEU B 1 456 ? 160.534 134.837 113.693 1.00 26.96 456 LEU B CA 1
ATOM 7868 C C . LEU B 1 456 ? 161.874 134.143 113.460 1.00 26.96 456 LEU B C 1
ATOM 7869 O O . LEU B 1 456 ? 161.936 132.910 113.430 1.00 26.96 456 LEU B O 1
ATOM 7874 N N . LYS B 1 457 ? 162.958 134.911 113.302 1.00 31.71 457 LYS B N 1
ATOM 7875 C CA . LYS B 1 457 ? 164.286 134.338 113.121 1.00 31.71 457 LYS B CA 1
ATOM 7876 C C . LYS B 1 457 ? 164.873 133.807 114.430 1.00 31.71 457 LYS B C 1
ATOM 7877 O O . LYS B 1 457 ? 165.835 133.029 114.399 1.00 31.71 457 LYS B O 1
ATOM 7883 N N . GLN B 1 458 ? 164.278 134.161 115.574 1.00 31.65 458 GLN B N 1
ATOM 7884 C CA . GLN B 1 458 ? 164.607 133.484 116.826 1.00 31.65 458 GLN B CA 1
ATOM 7885 C C . GLN B 1 458 ? 164.200 132.017 116.784 1.00 31.65 458 GLN B C 1
ATOM 7886 O O . GLN B 1 458 ? 164.883 131.157 117.353 1.00 31.65 458 GLN B O 1
ATOM 7892 N N . TYR B 1 459 ? 163.088 131.714 116.117 1.00 30.75 459 TYR B N 1
ATOM 7893 C CA . TYR B 1 459 ? 162.528 130.371 116.082 1.00 30.75 459 TYR B CA 1
ATOM 7894 C C . TYR B 1 459 ? 162.899 129.610 114.812 1.00 30.75 459 TYR B C 1
ATOM 7895 O O . TYR B 1 459 ? 162.240 128.619 114.479 1.00 30.75 459 TYR B O 1
ATOM 7904 N N . GLY B 1 460 ? 163.940 130.045 114.104 1.00 30.35 460 GLY B N 1
ATOM 7905 C CA . GLY B 1 460 ? 164.381 129.343 112.912 1.00 30.35 460 GLY B CA 1
ATOM 7906 C C . GLY B 1 460 ? 163.455 129.441 111.719 1.00 30.35 460 GLY B C 1
ATOM 7907 O O . GLY B 1 460 ? 163.345 128.481 110.950 1.00 30.35 460 GLY B O 1
ATOM 7908 N N . ILE B 1 461 ? 162.780 130.574 111.544 1.00 29.17 461 ILE B N 1
ATOM 7909 C CA . ILE B 1 461 ? 161.879 130.803 110.419 1.00 29.17 461 ILE B CA 1
ATOM 7910 C C . ILE B 1 461 ? 162.487 131.863 109.510 1.00 29.17 461 ILE B C 1
ATOM 7911 O O . ILE B 1 461 ? 162.832 132.959 109.969 1.00 29.17 461 ILE B O 1
ATOM 7916 N N . GLU B 1 462 ? 162.622 131.537 108.225 1.00 33.09 462 GLU B N 1
ATOM 7917 C CA . GLU B 1 462 ? 163.103 132.506 107.251 1.00 33.09 462 GLU B CA 1
ATOM 7918 C C . GLU B 1 462 ? 162.024 133.544 106.943 1.00 33.09 462 GLU B C 1
ATOM 7919 O O . GLU B 1 462 ? 160.832 133.335 107.187 1.00 33.09 462 GLU B O 1
ATOM 7925 N N . ILE B 1 463 ? 162.459 134.680 106.396 1.00 34.60 463 ILE B N 1
ATOM 7926 C CA . ILE B 1 463 ? 161.571 135.686 105.822 1.00 34.60 463 ILE B CA 1
ATOM 7927 C C . ILE B 1 463 ? 161.872 135.834 104.335 1.00 34.60 463 ILE B C 1
ATOM 7928 O O . ILE B 1 463 ? 163.039 135.828 103.928 1.00 34.60 463 ILE B O 1
ATOM 7933 N N . ARG B 1 464 ? 160.820 135.966 103.525 1.00 39.05 464 ARG B N 1
ATOM 7934 C CA . ARG B 1 464 ? 160.953 136.395 102.140 1.00 39.05 464 ARG B CA 1
ATOM 7935 C C . ARG B 1 464 ? 160.147 137.670 101.912 1.00 39.05 464 ARG B C 1
ATOM 7936 O O . ARG B 1 464 ? 159.244 138.007 102.683 1.00 39.05 464 ARG B O 1
ATOM 7944 N N . LYS B 1 465 ? 160.485 138.381 100.832 1.00 39.97 465 LYS B N 1
ATOM 7945 C CA . LYS B 1 465 ? 160.073 139.773 100.633 1.00 39.97 465 LYS B CA 1
ATOM 7946 C C . LYS B 1 465 ? 159.395 139.964 99.270 1.00 39.97 465 LYS B C 1
ATOM 7947 O O . LYS B 1 465 ? 159.865 140.755 98.453 1.00 39.97 465 LYS B O 1
ATOM 7953 N N . VAL B 1 466 ? 158.305 139.219 99.025 1.00 43.21 466 VAL B N 1
ATOM 7954 C CA . VAL B 1 466 ? 157.881 138.869 97.665 1.00 43.21 466 VAL B CA 1
ATOM 7955 C C . VAL B 1 466 ? 157.439 140.104 96.865 1.00 43.21 466 VAL B C 1
ATOM 7956 O O . VAL B 1 466 ? 157.685 140.182 95.655 1.00 43.21 466 VAL B O 1
ATOM 7960 N N . ALA B 1 467 ? 156.788 141.090 97.527 1.00 41.36 467 ALA B N 1
ATOM 7961 C CA . ALA B 1 467 ? 156.311 142.366 96.981 1.00 41.36 467 ALA B CA 1
ATOM 7962 C C . ALA B 1 467 ? 155.436 142.242 95.734 1.00 41.36 467 ALA B C 1
ATOM 7963 O O . ALA B 1 467 ? 155.927 142.456 94.617 1.00 41.36 467 ALA B O 1
ATOM 7965 N N . PRO B 1 468 ? 154.163 141.864 95.876 1.00 45.53 468 PRO B N 1
ATOM 7966 C CA . PRO B 1 468 ? 153.281 141.727 94.707 1.00 45.53 468 PRO B CA 1
ATOM 7967 C C . PRO B 1 468 ? 153.011 143.042 93.987 1.00 45.53 468 PRO B C 1
ATOM 7968 O O . PRO B 1 468 ? 153.108 144.133 94.553 1.00 45.53 468 PRO B O 1
ATOM 7972 N N . ASN B 1 469 ? 152.672 142.911 92.702 1.00 50.08 469 ASN B N 1
ATOM 7973 C CA . ASN B 1 469 ? 152.377 144.074 91.872 1.00 50.08 469 ASN B CA 1
ATOM 7974 C C . ASN B 1 469 ? 151.023 144.685 92.221 1.00 50.08 469 ASN B C 1
ATOM 7975 O O . ASN B 1 469 ? 150.898 145.911 92.319 1.00 50.08 469 ASN B O 1
ATOM 7980 N N . ASN B 1 470 ? 149.999 143.847 92.423 1.00 52.42 470 ASN B N 1
ATOM 7981 C CA . ASN B 1 470 ? 148.656 144.335 92.740 1.00 52.42 470 ASN B CA 1
ATOM 7982 C C . ASN B 1 470 ? 147.937 143.206 93.480 1.00 52.42 470 ASN B C 1
ATOM 7983 O O . ASN B 1 470 ? 147.399 142.293 92.848 1.00 52.42 470 ASN B O 1
ATOM 7988 N N . THR B 1 471 ? 147.938 143.284 94.807 1.00 47.94 471 THR B N 1
ATOM 7989 C CA . THR B 1 471 ? 147.175 142.398 95.669 1.00 47.94 471 THR B CA 1
ATOM 7990 C C . THR B 1 471 ? 145.874 143.071 96.113 1.00 47.94 471 THR B C 1
ATOM 7991 O O . THR B 1 471 ? 145.447 144.077 95.534 1.00 47.94 471 THR B O 1
ATOM 7995 N N . SER B 1 472 ? 145.204 142.445 97.096 1.00 48.58 472 SER B N 1
ATOM 7996 C CA . SER B 1 472 ? 143.953 142.841 97.757 1.00 48.58 472 SER B CA 1
ATOM 7997 C C . SER B 1 472 ? 142.706 142.728 96.881 1.00 48.58 472 SER B C 1
ATOM 7998 O O . SER B 1 472 ? 141.592 142.944 97.369 1.00 48.58 472 SER B O 1
ATOM 8001 N N . LYS B 1 473 ? 142.861 142.395 95.600 1.00 52.19 473 LYS B N 1
ATOM 8002 C CA . LYS B 1 473 ? 141.720 142.036 94.764 1.00 52.19 473 LYS B CA 1
ATOM 8003 C C . LYS B 1 473 ? 141.909 140.755 93.963 1.00 52.19 473 LYS B C 1
ATOM 8004 O O . LYS B 1 473 ? 140.914 140.219 93.461 1.00 52.19 473 LYS B O 1
ATOM 8010 N N . THR B 1 474 ? 143.134 140.258 93.813 1.00 48.50 474 THR B N 1
ATOM 8011 C CA . THR B 1 474 ? 143.358 138.941 93.231 1.00 48.50 474 THR B CA 1
ATOM 8012 C C . THR B 1 474 ? 142.860 137.850 94.172 1.00 48.50 474 THR B C 1
ATOM 8013 O O . THR B 1 474 ? 143.204 137.836 95.357 1.00 48.50 474 THR B O 1
ATOM 8017 N N . CYS B 1 475 ? 142.032 136.946 93.654 1.00 48.94 475 CYS B N 1
ATOM 8018 C CA . CYS B 1 475 ? 141.581 135.828 94.467 1.00 48.94 475 CYS B CA 1
ATOM 8019 C C . CYS B 1 475 ? 142.665 134.753 94.531 1.00 48.94 475 CYS B C 1
ATOM 8020 O O . CYS B 1 475 ? 143.633 134.757 93.765 1.00 48.94 475 CYS B O 1
ATOM 8023 N N . SER B 1 476 ? 142.496 133.819 95.467 1.00 47.63 476 SER B N 1
ATOM 8024 C CA . SER B 1 476 ? 143.499 132.784 95.694 1.00 47.63 476 SER B CA 1
ATOM 8025 C C . SER B 1 476 ? 143.213 131.493 94.936 1.00 47.63 476 SER B C 1
ATOM 8026 O O . SER B 1 476 ? 144.133 130.904 94.356 1.00 47.63 476 SER B O 1
ATOM 8029 N N . LYS B 1 477 ? 141.958 131.029 94.947 1.00 53.65 477 LYS B N 1
ATOM 8030 C CA . LYS B 1 477 ? 141.618 129.783 94.265 1.00 53.65 477 LYS B CA 1
ATOM 8031 C C . LYS B 1 477 ? 141.688 129.925 92.749 1.00 53.65 477 LYS B C 1
ATOM 8032 O O . LYS B 1 477 ? 141.928 128.936 92.047 1.00 53.65 477 LYS B O 1
ATOM 8038 N N . CYS B 1 478 ? 141.485 131.132 92.230 1.00 58.65 478 CYS B N 1
ATOM 8039 C CA . CYS B 1 478 ? 141.740 131.425 90.828 1.00 58.65 478 CYS B CA 1
ATOM 8040 C C . CYS B 1 478 ? 142.308 132.831 90.708 1.00 58.65 478 CYS B C 1
ATOM 8041 O O . CYS B 1 478 ? 141.897 133.742 91.432 1.00 58.65 478 CYS B O 1
ATOM 8044 N N . GLY B 1 479 ? 143.294 132.990 89.830 1.00 52.80 479 GLY B N 1
ATOM 8045 C CA . GLY B 1 479 ? 144.002 134.251 89.717 1.00 52.80 479 GLY B CA 1
ATOM 8046 C C . GLY B 1 479 ? 143.261 135.278 88.886 1.00 52.80 479 GLY B C 1
ATOM 8047 O O . GLY B 1 479 ? 143.748 135.686 87.827 1.00 52.80 479 GLY B O 1
ATOM 8048 N N . HIS B 1 480 ? 142.081 135.703 89.349 1.00 60.10 480 HIS B N 1
ATOM 8049 C CA . HIS B 1 480 ? 141.104 136.301 88.446 1.00 60.10 480 HIS B CA 1
ATOM 8050 C C . HIS B 1 480 ? 141.433 137.755 88.133 1.00 60.10 480 HIS B C 1
ATOM 8051 O O . HIS B 1 480 ? 141.100 138.231 87.040 1.00 60.10 480 HIS B O 1
ATOM 8058 N N . LEU B 1 481 ? 142.077 138.453 89.074 1.00 56.96 481 LEU B N 1
ATOM 8059 C CA . LEU B 1 481 ? 142.150 139.918 89.148 1.00 56.96 481 LEU B CA 1
ATOM 8060 C C . LEU B 1 481 ? 140.755 140.547 89.057 1.00 56.96 481 LEU B C 1
ATOM 8061 O O . LEU B 1 481 ? 140.394 141.203 88.079 1.00 56.96 481 LEU B O 1
ATOM 8066 N N . ASN B 1 482 ? 139.970 140.312 90.111 1.00 56.42 482 ASN B N 1
ATOM 8067 C CA . ASN B 1 482 ? 138.647 140.919 90.211 1.00 56.42 482 ASN B CA 1
ATOM 8068 C C . ASN B 1 482 ? 138.761 142.422 90.438 1.00 56.42 482 ASN B C 1
ATOM 8069 O O . ASN B 1 482 ? 138.840 142.877 91.584 1.00 56.42 482 ASN B O 1
ATOM 8074 N N . ASN B 1 483 ? 138.769 143.201 89.355 1.00 53.57 483 ASN B N 1
ATOM 8075 C CA . ASN B 1 483 ? 139.074 144.626 89.430 1.00 53.57 483 ASN B CA 1
ATOM 8076 C C . ASN B 1 483 ? 137.908 145.484 89.923 1.00 53.57 483 ASN B C 1
ATOM 8077 O O . ASN B 1 483 ? 138.024 146.714 89.904 1.00 53.57 483 ASN B O 1
ATOM 8082 N N . TYR B 1 484 ? 136.796 144.890 90.363 1.00 53.56 484 TYR B N 1
ATOM 8083 C CA . TYR B 1 484 ? 135.692 145.685 90.886 1.00 53.56 484 TYR B CA 1
ATOM 8084 C C . TYR B 1 484 ? 135.929 146.169 92.311 1.00 53.56 484 TYR B C 1
ATOM 8085 O O . TYR B 1 484 ? 135.239 147.090 92.760 1.00 53.56 484 TYR B O 1
ATOM 8094 N N . PHE B 1 485 ? 136.882 145.573 93.029 1.00 56.40 485 PHE B N 1
ATOM 8095 C CA . PHE B 1 485 ? 137.353 146.096 94.314 1.00 56.40 485 PHE B CA 1
ATOM 8096 C C . PHE B 1 485 ? 138.151 147.384 94.125 1.00 56.40 485 PHE B C 1
ATOM 8097 O O . PHE B 1 485 ? 139.384 147.408 94.154 1.00 56.40 485 PHE B O 1
ATOM 8105 N N . ASN B 1 486 ? 137.424 148.479 93.926 1.00 56.54 486 ASN B N 1
ATOM 8106 C CA . ASN B 1 486 ? 137.980 149.804 94.141 1.00 56.54 486 ASN B CA 1
ATOM 8107 C C . ASN B 1 486 ? 137.942 150.132 95.628 1.00 56.54 486 ASN B C 1
ATOM 8108 O O . ASN B 1 486 ? 137.053 149.682 96.356 1.00 56.54 486 ASN B O 1
ATOM 8110 N N . PHE B 1 487 ? 138.943 150.893 96.085 1.00 56.05 487 PHE B N 1
ATOM 8111 C CA . PHE B 1 487 ? 138.937 151.372 97.465 1.00 56.05 487 PHE B CA 1
ATOM 8112 C C . PHE B 1 487 ? 137.766 152.318 97.714 1.00 56.05 487 PHE B C 1
ATOM 8113 O O . PHE B 1 487 ? 137.116 152.255 98.772 1.00 56.05 487 PHE B O 1
ATOM 8121 N N . GLU B 1 488 ? 137.442 153.159 96.723 1.00 55.99 488 GLU B N 1
ATOM 8122 C CA . GLU B 1 488 ? 136.264 154.010 96.832 1.00 55.99 488 GLU B CA 1
ATOM 8123 C C . GLU B 1 488 ? 134.982 153.195 96.783 1.00 55.99 488 GLU B C 1
ATOM 8124 O O . GLU B 1 488 ? 133.952 153.652 97.290 1.00 55.99 488 GLU B O 1
ATOM 8126 N N . TYR B 1 489 ? 135.018 152.006 96.171 1.00 58.71 489 TYR B N 1
ATOM 8127 C CA . TYR B 1 489 ? 133.857 151.130 96.231 1.00 58.71 489 TYR B CA 1
ATOM 8128 C C . TYR B 1 489 ? 133.734 150.561 97.637 1.00 58.71 489 TYR B C 1
ATOM 8129 O O . TYR B 1 489 ? 132.622 150.392 98.153 1.00 58.71 489 TYR B O 1
ATOM 8138 N N . ARG B 1 490 ? 134.881 150.240 98.255 1.00 56.20 490 ARG B N 1
ATOM 8139 C CA . ARG B 1 490 ? 134.894 149.633 99.582 1.00 56.20 490 ARG B CA 1
ATOM 8140 C C . ARG B 1 490 ? 134.381 150.604 100.635 1.00 56.20 490 ARG B C 1
ATOM 8141 O O . ARG B 1 490 ? 133.779 150.176 101.627 1.00 56.20 490 ARG B O 1
ATOM 8149 N N . LYS B 1 491 ? 134.630 151.908 100.449 1.00 55.85 491 LYS B N 1
ATOM 8150 C CA . LYS B 1 491 ? 134.232 152.870 101.475 1.00 55.85 491 LYS B CA 1
ATOM 8151 C C . LYS B 1 491 ? 132.720 153.065 101.492 1.00 55.85 491 LYS B C 1
ATOM 8152 O O . LYS B 1 491 ? 132.110 153.151 102.565 1.00 55.85 491 LYS B O 1
ATOM 8158 N N . LYS B 1 492 ? 132.101 153.136 100.312 1.00 55.32 492 LYS B N 1
ATOM 8159 C CA . LYS B 1 492 ? 130.664 153.373 100.226 1.00 55.32 492 LYS B CA 1
ATOM 8160 C C . LYS B 1 492 ? 129.843 152.122 100.513 1.00 55.32 492 LYS B C 1
ATOM 8161 O O . LYS B 1 492 ? 128.728 152.229 101.036 1.00 55.32 492 LYS B O 1
ATOM 8163 N N . ASN B 1 493 ? 130.363 150.937 100.185 1.00 57.38 493 ASN B N 1
ATOM 8164 C CA . ASN B 1 493 ? 129.675 149.682 100.467 1.00 57.38 493 ASN B CA 1
ATOM 8165 C C . ASN B 1 493 ? 130.103 149.068 101.802 1.00 57.38 493 ASN B C 1
ATOM 8166 O O . ASN B 1 493 ? 130.144 147.835 101.923 1.00 57.38 493 ASN B O 1
ATOM 8171 N N . LYS B 1 494 ? 130.445 149.917 102.788 1.00 60.15 494 LYS B N 1
ATOM 8172 C CA . LYS B 1 494 ? 130.664 149.587 104.216 1.00 60.15 494 LYS B CA 1
ATOM 8173 C C . LYS B 1 494 ? 131.636 148.419 104.429 1.00 60.15 494 LYS B C 1
ATOM 8174 O O . LYS B 1 494 ? 131.494 147.628 105.367 1.00 60.15 494 LYS B O 1
ATOM 8180 N N . PHE B 1 495 ? 132.671 148.353 103.567 1.00 56.43 495 PHE B N 1
ATOM 8181 C CA . PHE B 1 495 ? 133.771 147.385 103.588 1.00 56.43 495 PHE B CA 1
ATOM 8182 C C . PHE B 1 495 ? 133.251 145.951 103.528 1.00 56.43 495 PHE B C 1
ATOM 8183 O O . PHE B 1 495 ? 133.304 145.231 104.534 1.00 56.43 495 PHE B O 1
ATOM 8191 N N . PRO B 1 496 ? 132.747 145.501 102.384 1.00 53.99 496 PRO B N 1
ATOM 8192 C CA . PRO B 1 496 ? 132.089 144.195 102.310 1.00 53.99 496 PRO B CA 1
ATOM 8193 C C . PRO B 1 496 ? 133.111 143.074 102.150 1.00 53.99 496 PRO B C 1
ATOM 8194 O O . PRO B 1 496 ? 134.318 143.298 102.090 1.00 53.99 496 PRO B O 1
ATOM 8198 N N . HIS B 1 497 ? 132.597 141.846 102.086 1.00 53.13 497 HIS B N 1
ATOM 8199 C CA . HIS B 1 497 ? 133.443 140.662 102.033 1.00 53.13 497 HIS B CA 1
ATOM 8200 C C . HIS B 1 497 ? 134.074 140.502 100.648 1.00 53.13 497 HIS B C 1
ATOM 8201 O O . HIS B 1 497 ? 133.908 141.330 99.748 1.00 53.13 497 HIS B O 1
ATOM 8208 N N . PHE B 1 498 ? 134.789 139.392 100.472 1.00 52.27 498 PHE B N 1
ATOM 8209 C CA . PHE B 1 498 ? 135.255 138.941 99.165 1.00 52.27 498 PHE B CA 1
ATOM 8210 C C . PHE B 1 498 ? 134.299 137.873 98.644 1.00 52.27 498 PHE B C 1
ATOM 8211 O O . PHE B 1 498 ? 134.209 136.781 99.216 1.00 52.27 498 PHE B O 1
ATOM 8219 N N . LYS B 1 499 ? 133.589 138.184 97.563 1.00 59.57 499 LYS B N 1
ATOM 8220 C CA . LYS B 1 499 ? 132.813 137.198 96.822 1.00 59.57 499 LYS B CA 1
ATOM 8221 C C . LYS B 1 499 ? 133.404 137.062 95.427 1.00 59.57 499 LYS B C 1
ATOM 8222 O O . LYS B 1 499 ? 133.463 138.044 94.679 1.00 59.57 499 LYS B O 1
ATOM 8224 N N . CYS B 1 500 ? 133.848 135.855 95.082 1.00 65.09 500 CYS B N 1
ATOM 8225 C CA . CYS B 1 500 ? 134.411 135.626 93.759 1.00 65.09 500 CYS B CA 1
ATOM 8226 C C . CYS B 1 500 ? 133.299 135.601 92.718 1.00 65.09 500 CYS B C 1
ATOM 8227 O O . CYS B 1 500 ? 132.192 135.123 92.981 1.00 65.09 500 CYS B O 1
ATOM 8230 N N . GLU B 1 501 ? 133.594 136.131 91.529 1.00 61.97 501 GLU B N 1
ATOM 8231 C CA . GLU B 1 501 ? 132.595 136.158 90.466 1.00 61.97 501 GLU B CA 1
ATOM 8232 C C . GLU B 1 501 ? 132.360 134.771 89.875 1.00 61.97 501 GLU B C 1
ATOM 8233 O O . GLU B 1 501 ? 131.244 134.240 89.932 1.00 61.97 501 GLU B O 1
ATOM 8239 N N . LYS B 1 502 ? 133.402 134.164 89.302 1.00 61.81 502 LYS B N 1
ATOM 8240 C CA . LYS B 1 502 ? 133.229 132.873 88.646 1.00 61.81 502 LYS B CA 1
ATOM 8241 C C . LYS B 1 502 ? 133.315 131.680 89.593 1.00 61.81 502 LYS B C 1
ATOM 8242 O O . LYS B 1 502 ? 132.775 130.617 89.266 1.00 61.81 502 LYS B O 1
ATOM 8248 N N . CYS B 1 503 ? 133.970 131.813 90.749 1.00 64.26 503 CYS B N 1
ATOM 8249 C CA . CYS B 1 503 ? 134.145 130.667 91.632 1.00 64.26 503 CYS B CA 1
ATOM 8250 C C . CYS B 1 503 ? 133.130 130.609 92.766 1.00 64.26 503 CYS B C 1
ATOM 8251 O O . CYS B 1 503 ? 132.923 129.522 93.323 1.00 64.26 503 CYS B O 1
ATOM 8254 N N . ASN B 1 504 ? 132.465 131.733 93.069 1.00 60.70 504 ASN B N 1
ATOM 8255 C CA . ASN B 1 504 ? 131.530 131.882 94.195 1.00 60.70 504 ASN B CA 1
ATOM 8256 C C . ASN B 1 504 ? 132.176 131.453 95.514 1.00 60.70 504 ASN B C 1
ATOM 8257 O O . ASN B 1 504 ? 131.629 130.652 96.275 1.00 60.70 504 ASN B O 1
ATOM 8259 N N . PHE B 1 505 ? 133.361 131.999 95.778 1.00 58.60 505 PHE B N 1
ATOM 8260 C CA . PHE B 1 505 ? 134.100 131.734 97.008 1.00 58.60 505 PHE B CA 1
ATOM 8261 C C . PHE B 1 505 ? 133.887 132.915 97.950 1.00 58.60 505 PHE B C 1
ATOM 8262 O O . PHE B 1 505 ? 134.448 133.996 97.740 1.00 58.60 505 PHE B O 1
ATOM 8270 N N . LYS B 1 506 ? 133.076 132.706 98.989 1.00 50.07 506 LYS B N 1
ATOM 8271 C CA . LYS B 1 506 ? 132.760 133.735 99.977 1.00 50.07 506 LYS B CA 1
ATOM 8272 C C . LYS B 1 506 ? 133.674 133.605 101.192 1.00 50.07 506 LYS B C 1
ATOM 8273 O O . LYS B 1 506 ? 133.564 132.640 101.954 1.00 50.07 506 LYS B O 1
ATOM 8275 N N . GLU B 1 507 ? 134.524 134.612 101.398 1.00 51.03 507 GLU B N 1
ATOM 8276 C CA . GLU B 1 507 ? 135.437 134.713 102.533 1.00 51.03 507 GLU B CA 1
ATOM 8277 C C . GLU B 1 507 ? 135.806 136.175 102.732 1.00 51.03 507 GLU B C 1
ATOM 8278 O O . GLU B 1 507 ? 135.401 137.051 101.965 1.00 51.03 507 GLU B O 1
ATOM 8284 N N . ASN B 1 508 ? 136.540 136.425 103.814 1.00 48.99 508 ASN B N 1
ATOM 8285 C CA . ASN B 1 508 ? 136.833 137.774 104.276 1.00 48.99 508 ASN B CA 1
ATOM 8286 C C . ASN B 1 508 ? 137.780 138.482 103.307 1.00 48.99 508 ASN B C 1
ATOM 8287 O O . ASN B 1 508 ? 138.644 137.861 102.682 1.00 48.99 508 ASN B O 1
ATOM 8292 N N . ALA B 1 509 ? 137.604 139.802 103.184 1.00 45.89 509 ALA B N 1
ATOM 8293 C CA . ALA B 1 509 ? 138.455 140.599 102.306 1.00 45.89 509 ALA B CA 1
ATOM 8294 C C . ALA B 1 509 ? 139.853 140.778 102.883 1.00 45.89 509 ALA B C 1
ATOM 8295 O O . ALA B 1 509 ? 140.795 141.055 102.131 1.00 45.89 509 ALA B O 1
ATOM 8297 N N . ASP B 1 510 ? 140.000 140.626 104.198 1.00 48.21 510 ASP B N 1
ATOM 8298 C CA . ASP B 1 510 ? 141.301 140.665 104.855 1.00 48.21 510 ASP B CA 1
ATOM 8299 C C . ASP B 1 510 ? 142.074 139.378 104.593 1.00 48.21 510 ASP B C 1
ATOM 8300 O O . ASP B 1 510 ? 143.285 139.410 104.336 1.00 48.21 510 ASP B O 1
ATOM 8305 N N . TYR B 1 511 ? 141.373 138.245 104.548 1.00 45.78 511 TYR B N 1
ATOM 8306 C CA . TYR B 1 511 ? 142.057 136.960 104.515 1.00 45.78 511 TYR B CA 1
ATOM 8307 C C . TYR B 1 511 ? 142.524 136.611 103.112 1.00 45.78 511 TYR B C 1
ATOM 8308 O O . TYR B 1 511 ? 143.603 136.033 102.956 1.00 45.78 511 TYR B O 1
ATOM 8317 N N . ASN B 1 512 ? 141.744 136.935 102.078 1.00 44.83 512 ASN B N 1
ATOM 8318 C CA . ASN B 1 512 ? 142.215 136.618 100.734 1.00 44.83 512 ASN B CA 1
ATOM 8319 C C . ASN B 1 512 ? 143.359 137.549 100.345 1.00 44.83 512 ASN B C 1
ATOM 8320 O O . ASN B 1 512 ? 144.302 137.129 99.653 1.00 44.83 512 ASN B O 1
ATOM 8325 N N . ALA B 1 513 ? 143.332 138.790 100.855 1.00 40.82 513 ALA B N 1
ATOM 8326 C CA . ALA B 1 513 ? 144.465 139.684 100.667 1.00 40.82 513 ALA B CA 1
ATOM 8327 C C . ALA B 1 513 ? 145.667 139.209 101.466 1.00 40.82 513 ALA B C 1
ATOM 8328 O O . ALA B 1 513 ? 146.804 139.527 101.103 1.00 40.82 513 ALA B O 1
ATOM 8330 N N . ALA B 1 514 ? 145.439 138.453 102.546 1.00 37.63 514 ALA B N 1
ATOM 8331 C CA . ALA B 1 514 ? 146.560 137.900 103.285 1.00 37.63 514 ALA B CA 1
ATOM 8332 C C . ALA B 1 514 ? 147.052 136.625 102.616 1.00 37.63 514 ALA B C 1
ATOM 8333 O O . ALA B 1 514 ? 148.170 136.175 102.890 1.00 37.63 514 ALA B O 1
ATOM 8335 N N . LEU B 1 515 ? 146.217 136.040 101.747 1.00 38.08 515 LEU B N 1
ATOM 8336 C CA . LEU B 1 515 ? 146.550 134.807 101.045 1.00 38.08 515 LEU B CA 1
ATOM 8337 C C . LEU B 1 515 ? 147.414 135.093 99.831 1.00 38.08 515 LEU B C 1
ATOM 8338 O O . LEU B 1 515 ? 148.282 134.284 99.485 1.00 38.08 515 LEU B O 1
ATOM 8343 N N . ASN B 1 516 ? 147.177 136.232 99.170 1.00 41.67 516 ASN B N 1
ATOM 8344 C CA . ASN B 1 516 ? 147.953 136.552 97.972 1.00 41.67 516 ASN B CA 1
ATOM 8345 C C . ASN B 1 516 ? 149.389 136.937 98.312 1.00 41.67 516 ASN B C 1
ATOM 8346 O O . ASN B 1 516 ? 150.253 136.903 97.429 1.00 41.67 516 ASN B O 1
ATOM 8351 N N . ILE B 1 517 ? 149.660 137.293 99.568 1.00 38.53 517 ILE B N 1
ATOM 8352 C CA . ILE B 1 517 ? 151.033 137.508 100.003 1.00 38.53 517 ILE B CA 1
ATOM 8353 C C . ILE B 1 517 ? 151.724 136.166 100.242 1.00 38.53 517 ILE B C 1
ATOM 8354 O O . ILE B 1 517 ? 152.923 136.019 99.973 1.00 38.53 517 ILE B O 1
ATOM 8359 N N . SER B 1 518 ? 150.974 135.158 100.690 1.00 37.58 518 SER B N 1
ATOM 8360 C CA . SER B 1 518 ? 151.512 133.853 101.062 1.00 37.58 518 SER B CA 1
ATOM 8361 C C . SER B 1 518 ? 151.674 132.898 99.885 1.00 37.58 518 SER B C 1
ATOM 8362 O O . SER B 1 518 ? 152.126 131.767 100.095 1.00 37.58 518 SER B O 1
ATOM 8365 N N . ASN B 1 519 ? 151.303 133.301 98.673 1.00 42.28 519 ASN B N 1
ATOM 8366 C CA . ASN B 1 519 ? 151.478 132.429 97.521 1.00 42.28 519 ASN B CA 1
ATOM 8367 C C . ASN B 1 519 ? 152.961 132.313 97.169 1.00 42.28 519 ASN B C 1
ATOM 8368 O O . ASN B 1 519 ? 153.690 133.307 97.217 1.00 42.28 519 ASN B O 1
ATOM 8373 N N . PRO B 1 520 ? 153.456 131.105 96.886 1.00 41.56 520 PRO B N 1
ATOM 8374 C CA . PRO B 1 520 ? 154.868 130.954 96.509 1.00 41.56 520 PRO B CA 1
ATOM 8375 C C . PRO B 1 520 ? 155.162 131.167 95.030 1.00 41.56 520 PRO B C 1
ATOM 8376 O O . PRO B 1 520 ? 156.330 131.064 94.637 1.00 41.56 520 PRO B O 1
ATOM 8380 N N . LYS B 1 521 ? 154.162 131.456 94.194 1.00 43.62 521 LYS B N 1
ATOM 8381 C CA . LYS B 1 521 ? 154.412 131.559 92.760 1.00 43.62 521 LYS B CA 1
ATOM 8382 C C . LYS B 1 521 ? 155.056 132.876 92.346 1.00 43.62 521 LYS B C 1
ATOM 8383 O O . LYS B 1 521 ? 155.495 132.995 91.197 1.00 43.62 521 LYS B O 1
ATOM 8385 N N . LEU B 1 522 ? 155.119 133.859 93.237 1.00 43.88 522 LEU B N 1
ATOM 8386 C CA . LEU B 1 522 ? 155.746 135.147 92.967 1.00 43.88 522 LEU B CA 1
ATOM 8387 C C . LEU B 1 522 ? 157.087 135.238 93.684 1.00 43.88 522 LEU B C 1
ATOM 8388 O O . LEU B 1 522 ? 157.199 134.856 94.855 1.00 43.88 522 LEU B O 1
ATOM 8393 N N . LYS B 1 523 ? 158.104 135.714 92.973 1.00 45.46 523 LYS B N 1
ATOM 8394 C CA . LYS B 1 523 ? 159.483 135.534 93.391 1.00 45.46 523 LYS B CA 1
ATOM 8395 C C . LYS B 1 523 ? 159.881 136.624 94.384 1.00 45.46 523 LYS B C 1
ATOM 8396 O O . LYS B 1 523 ? 159.198 137.640 94.540 1.00 45.46 523 LYS B O 1
ATOM 8398 N N . SER B 1 524 ? 160.999 136.393 95.068 1.00 46.00 524 SER B N 1
ATOM 8399 C CA . SER B 1 524 ? 161.471 137.328 96.080 1.00 46.00 524 SER B CA 1
ATOM 8400 C C . SER B 1 524 ? 162.035 138.592 95.441 1.00 46.00 524 SER B C 1
ATOM 8401 O O . SER B 1 524 ? 162.537 138.580 94.314 1.00 46.00 524 SER B O 1
ATOM 8404 N N . THR B 1 525 ? 161.948 139.692 96.184 1.00 45.89 525 THR B N 1
ATOM 8405 C CA . THR B 1 525 ? 162.354 141.000 95.684 1.00 45.89 525 THR B CA 1
ATOM 8406 C C . THR B 1 525 ? 163.121 141.782 96.746 1.00 45.89 525 THR B C 1
ATOM 8407 O O . THR B 1 525 ? 162.680 141.893 97.890 1.00 45.89 525 THR B O 1
#

Secondary structure (DSSP, 8-state):
--EEEEEEEEEEEEE--SHHHHHHHHHHHHHHHHHHHH-SSS----BTTHHHHH---S--B-SSS-SHHHHT---HHHHHHHHHH-TT---HHHHHHHHHHHHHHHHHHHHHHHHHHHIIIIIISTT---HHHHHHHHHHHHHHHHHHHS--SHHHHHHHHHHHHH--HHHHHTT-SPPP----SS--B--B---STT---S--B-SSS-EEEEE--B-----SS--SSSTT-------TTTSB--EEEEE--TTTTSSS-SSSSSSHHHHHHHHHHT-S---EEEEEE---GGGS--EEEEEEEEE----TT-EEEEEEEEEE-SSS-EEEEESSS--EEE--S--HHHHHHHHHHHHHHHHTT-TTTS-SS-HHHHTHHHHHHHHHHHHHHHHHHHHHHHHHHHHHHHTTEEEEEEE--SSGGG---HHIIIIITTT--HHHHHHHHHHHHHTTT-EEEEE--TTTTTS-SSS----TT--HHHHHHTTS--EE-TTT--EE-HHHHHHHHHT-TTSPB-/-EEEEEEEEEE---HHHHHHHHHHHHHHHHHHHHT-SSSS----SSHHHHH---SS---SSS-SHHHHHS--HHHHHHHHHH-SS---HHHHHHHHHHHHHHHHHHHHHHHHHHHIIIIITTTT---HHHHHHHIIIIIHHHHHHHS--HHHHHHHHHHHHHH--HHHHHTTSS------SSS--B--B---STT---S--EE-SS-EEEEE-----PBPSS--TTSTT--B----TTTS---EEEEEE-EEESSSSSEEE-HHHHHHHHHHHTS-----EEEEEE--STT-TTSEEEEEEE----------TTSEEEEE--SSSS-EEEESSS---EEPP-HHHHHHHHHHHHHHHHHTTTTSSSS-SS-HHHHTTTHHHHHHHHHHHHHHHHHHHHHHHHHHHHHTT-SEEEEPPHHHHHS-TTSSBTTTB-S---HHHHHHHHHHHHHHTT-EEE----SS-SSS-SSS----TT--HHHHHHTTS--EE-TTT--EE-HHHHHHHTTS-TTS---

Sequence (1041 aa):
NTITKTLKLRIVRPYNSAEVEKIVADEKNNREKIALEKNKDKVKEACSKHLKVAAYCTTQVERNACLFCKARKLDDKFYQKLRGQFPDAVFWQEISEIFRQLQKQAAEIYNQSLIELYYEIFIKGKGIANASSVEHYLSDVCYTRAAELFKNAAIASGLRSKIKSNFRLKELKNMKSGLPTTKSDNFPIPLVKQKGGQYTGFEISNHNSDFIIKIPFGRWQVKKEIDKYRPWEKFDFEQVQKSPKPISLLLSTQRRKRNKGWSKDEGTEAEIKKVMNGDYQTSYIEVKRGSKICEKSAWMLNLSIDVPKIDKGVDPSIIGGIDVGVKSPLVCAINNAFSRYSISDNDLFHFNKKMFARRRILLKKNRHKRAGHGAKNKLKPITILTEKSERFRKKLIERWACEIADFFIKNKVGTVQMENLESMKRKEDSYFNIRLRGFWPYAEMQNKIEFKLKQYGIEIRKVAPNNTSKTCSKCGHLNNYFNFEYRKKNKFPHFKCEKCNFKENADYNAALNISNPKLKSTTKTLKLRIVRPYNSAEVEKIVADEKNNREKIALEKNKDKVKEACSKHLKVAAYCTTQVERNACLFCKARKLDDKFYQKLRGQFPDAVFWQEISEIFRQLQKQAAEIYNQSLIELYYEIFIKGKGIANASSVEHYLSDVCYTRAAELFKNAAIASGLRSKIKSNFRLKELKNMKSGLPTTKSDNFPIPLVKQKGGQYTGFEISNHNSDFIIKIPFGRWQVKKEIDKYRPWEKFDFEQVQKSPKPISLLLSTQRRKRNKGWSKDEGTEAEIKKVMNGDYQTSYIEVKRGSKICEKSAWMLNLSIDVPKIDKGVDPSIIGGIDVGVKSPLVCAINNAFSRYSISDNDLFHFNKKMFARRRILLKKNRHKRAGHGAKNKLKPITILTEKSERFRKKLIERWACEIADFFIKNKVGTVQMENLESMKRKEDSYFNIRLRGFWPYAEMQNKIEFKLKQYGIEIRKVAPNNTSKTCSKCGHLNNYFNFEYRKKNKFPHFKCEKCNFKENADYNAALNISNPKLKST

Solvent-accessible surface area: 56866 Å² total; per-residue (Å²): 156,70,6,88,43,87,4,111,4,104,5,55,62,5,32,36,52,82,115,4,12,119,59,10,45,56,49,59,60,78,56,27,134,114,9,32,132,158,29,76,117,83,47,48,19,0,2,60,66,26,63,92,122,39,20,182,40,124,72,123,38,140,139,102,45,0,73,6,38,111,29,75,166,26,57,115,164,14,58,110,131,1,112,60,100,43,114,86,14,11,22,97,104,62,0,25,42,0,4,83,2,4,1,71,6,0,12,34,16,12,23,49,0,0,1,5,0,9,27,31,1,15,30,116,20,148,4,145,25,110,70,77,32,12,62,106,46,2,53,74,10,0,69,50,78,0,33,119,70,0,79,3,57,10,0,0,29,0,0,35,37,35,0,94,77,60,15,138,28,135,46,5,89,52,5,104,37,28,10,36,37,23,156,64,82,36,16,15,1,0,5,34,68,108,45,42,94,158,103,85,7,2,114,32,43,60,108,113,67,37,0,5,0,80,5,34,3,0,82,11,92,62,61,176,156,67,69,155,184,63,82,56,18,46,5,57,5,64,55,35,167,164,26,72,25,58,1,17,0,13,1,25,5,141,176,61,74,158,62,202,17,39,99,134,120,75,33,53,17,5,10,0,64,57,4,25,114,51,81,43,83,1,26,55,0,27,0,61,50,32,64,142,106,111,154,149,22,20,5,38,0,20,0,21,0,60,19,67,108,58,121,77,44,30,58,78,89,57,26,0,0,0,20,15,16,39,158,36,16,0,8,0,0,4,42,136,59,197,31,109,65,60,10,102,62,96,22,5,29,116,24,5,102,111,15,54,48,83,76,138,73,50,80,121,54,33,174,51,68,121,52,74,145,49,80,183,62,48,71,110,47,18,72,71,37,50,79,102,6,104,142,73,46,81,119,2,1,60,111,3,2,46,46,0,0,92,10,0,31,153,42,119,0,1,13,0,0,0,13,29,20,98,61,39,124,139,76,90,73,31,153,10,58,128,89,33,80,62,21,16,26,21,45,82,3,5,89,45,1,40,65,34,0,83,27,25,30,4,94,43,72,53,0,30,52,115,69,14,31,32,29,4,31,157,51,59,59,90,0,112,75,2,36,113,66,56,49,117,158,60,170,98,39,114,1,54,11,110,146,46,97,28,81,50,59,33,24,12,0,4,0,35,12,1,0,60,52,89,52,82,66,100,130,89,78,4,50,0,22,5,59,88,4,65,27,42,73,90,6,19,124,61,14,40,81,48,59,82,64,93,33,109,77,4,68,111,138,42,103,77,79,94,34,6,0,10,59,68,37,66,92,124,41,20,197,23,113,81,103,38,108,98,102,65,2,40,12,11,155,29,78,135,36,66,106,158,23,68,98,131,5,94,65,127,49,108,82,6,9,19,78,105,17,0,25,43,0,11,121,5,3,0,52,3,0,0,27,0,1,2,22,3,0,0,35,1,6,35,56,7,22,30,125,19,167,27,148,16,92,69,59,51,10,80,114,16,0,41,93,61,2,72,61,75,0,34,124,53,0,90,4,57,25,1,0,36,0,0,34,36,39,0,106,84,26,9,99,18,170,74,6,82,104,68,169,36,16,7,46,22,35,82,6,46,89,0,12,2,0,10,47,60,110,79,44,68,146,110,85,3,5,97,25,44,103,73,112,77,25,6,16,0,83,9,58,10,0,80,13,81,109,66,195,130,96,68,152,172,75,74,56,14,72,14,56,3,54,73,38,131,150,21,83,22,65,8,8,0,2,0,5,0,55,52,84,116,64,43,133,46,121,44,92,53,101,55,20,19,45,22,0,104,77,15,58,118,54,82,70,50,2,25,44,0,20,2,40,47,9,84,57,33,40,10,61,105,19,6,2,0,18,0,13,2,68,64,103,202,140,126,147,36,55,42,100,97,59,17,0,0,1,2,3,1,6,127,13,0,0,3,0,0,5,43,146,51,119,30,70,42,46,1,49,23,54,43,0,99,91,33,12,101,141,24,122,37,109,81,155,75,25,87,134,98,11,158,156,143,55,55,81,140,42,62,159,45,57,89,138,30,26,80,70,11,51,86,117,4,109,156,65,28,75,114,0,0,49,48,6,3,32,18,0,0,33,10,0,56,143,46,71,0,4,7,0,0,1,8,42,43,97,31,5,68,181,23,111,15,1,6,0,64,42,104,17,175,42,164,18,49,20,49,59,0,5,94,46,1,50,131,44,0,137,98,98,50,0,95,40,67,42,2,30,21,155,67,15,19,33,33,4,52,143,24,71,69,95,1,113,84,9,49,53,64,70,7,112,96,50,169,51,36,131,2,57,8,112,152,63,88,46,80,49,48,4,14,6,0,3,0,10,17,0,0,66,70,94,44,81,70,109

B-factor: mean 39.85, std 28.24, range [4.01, 143.69]

Nearest PDB structures (foldseek):
  7l49-assembly1_B  TM=1.002E+00  e=3.400E-99  unidentified
  7c7l-assembly1_B  TM=9.790E-01  e=4.139E-50  uncultured archaeon
  7c7l-assembly1_A  TM=5.454E-01  e=1.316E-67  uncultured archaeon
  8j3r-assembly1_A  TM=4.565E-01  e=7.560E-23  Sulfoacidibacillus thermotolerans
  8hr5-assembly1_A  TM=3.859E-01  e=4.362E-18  Clostridium novyi